Protein 7E5W (pdb70)

Nearest PDB structures (foldseek):
  7e5w-assembly1_A-2  TM=1.003E+00  e=9.281E-64  Staphylococcus aureus subsp. aureus N315
  7e5w-assembly2_C  TM=9.982E-01  e=2.559E-58  Staphylococcus aureus subsp. aureus N315
  2o20-assembly3_E  TM=9.065E-01  e=5.899E-26  Lactococcus lactis
  4rk1-assembly1_A  TM=8.826E-01  e=3.837E-19  Enterococcus faecium DO
  4rk1-assembly2_D  TM=8.886E-01  e=6.498E-19  Enterococcus faecium DO

Structure (mmCIF, N/CA/C/O backbone):
data_7E5W
#
_entry.id   7E5W
#
_cell.length_a   179.287
_cell.length_b   179.287
_cell.length_c   173.422
_cell.angle_alpha   90.000
_cell.angle_beta   90.000
_cell.angle_gamma   90.000
#
_symmetry.space_group_name_H-M   'I 4 2 2'
#
loop_
_entity.id
_entity.type
_entity.pdbx_description
1 polymer 'Catabolite control protein A'
2 non-polymer 'SULFATE ION'
3 water water
#
loop_
_atom_site.group_PDB
_atom_site.id
_atom_site.type_symbol
_atom_site.label_atom_id
_atom_site.label_alt_id
_atom_site.label_comp_id
_atom_site.label_asym_id
_atom_site.label_entity_id
_atom_site.label_seq_id
_atom_site.pdbx_PDB_ins_code
_atom_site.Cartn_x
_atom_site.Cartn_y
_atom_site.Cartn_z
_atom_site.occupancy
_atom_site.B_iso_or_equiv
_atom_site.auth_seq_id
_atom_site.auth_comp_id
_atom_site.auth_asym_id
_atom_site.auth_atom_id
_atom_site.pdbx_PDB_model_num
ATOM 1 N N . THR A 1 2 ? -48.10000 -25.90500 -24.10200 1.000 63.41550 2 THR A N 1
ATOM 2 C CA . THR A 1 2 ? -49.16300 -25.90600 -23.09300 1.000 65.52365 2 THR A CA 1
ATOM 3 C C . THR A 1 2 ? -48.75600 -25.13100 -21.82900 1.000 61.71793 2 THR A C 1
ATOM 4 O O . THR A 1 2 ? -47.58300 -24.78800 -21.66200 1.000 62.80227 2 THR A O 1
ATOM 8 N N . VAL A 1 3 ? -49.72600 -24.89500 -20.94700 1.000 61.74161 3 VAL A N 1
ATOM 9 C CA . VAL A 1 3 ? -49.47700 -24.15000 -19.71200 1.000 65.86579 3 VAL A CA 1
ATOM 10 C C . VAL A 1 3 ? -49.09600 -25.08200 -18.58500 1.000 64.25770 3 VAL A C 1
ATOM 11 O O . VAL A 1 3 ? -49.64300 -26.16300 -18.46500 1.000 66.75537 3 VAL A O 1
ATOM 15 N N . THR A 1 4 ? -48.11200 -24.69400 -17.77700 1.000 58.72809 4 THR A N 1
ATOM 16 C CA . THR A 1 4 ? -47.63200 -25.56800 -16.68200 1.000 58.99128 4 THR A CA 1
ATOM 17 C C . THR A 1 4 ? -47.70100 -24.81100 -15.36200 1.000 59.63610 4 THR A C 1
ATOM 18 O O . THR A 1 4 ? -48.01200 -23.62200 -15.38500 1.000 59.71505 4 THR A O 1
ATOM 22 N N . ILE A 1 5 ? -47.39300 -25.49200 -14.26500 1.000 59.68347 5 ILE A N 1
ATOM 23 C CA . ILE A 1 5 ? -47.41500 -24.84700 -12.92400 1.000 59.34396 5 ILE A CA 1
ATOM 24 C C . ILE A 1 5 ? -46.35000 -23.74800 -12.88900 1.000 61.07838 5 ILE A C 1
ATOM 25 O O . ILE A 1 5 ? -46.59200 -22.74000 -12.22700 1.000 61.57580 5 ILE A O 1
ATOM 30 N N . TYR A 1 6 ? -45.23700 -23.92600 -13.60900 1.000 57.50689 6 TYR A N 1
ATOM 31 C CA . TYR A 1 6 ? -44.14800 -22.92100 -13.56000 1.000 60.58884 6 TYR A CA 1
ATOM 32 C C . TYR A 1 6 ? -44.59800 -21.64000 -14.25300 1.000 63.28390 6 TYR A C 1
ATOM 33 O O . TYR A 1 6 ? -44.20600 -20.58400 -13.80400 1.000 63.36812 6 TYR A O 1
ATOM 42 N N . ASP A 1 7 ? -45.43200 -21.74700 -15.28400 1.000 62.95492 7 ASP A N 1
ATOM 43 C CA . ASP A 1 7 ? -45.92600 -20.56200 -15.94500 1.000 61.08364 7 ASP A CA 1
ATOM 44 C C . ASP A 1 7 ? -46.79200 -19.74400 -15.00800 1.000 60.33355 7 ASP A C 1
ATOM 45 O O . ASP A 1 7 ? -46.63000 -18.54000 -14.91600 1.000 64.34719 7 ASP A O 1
ATOM 50 N N . VAL A 1 8 ? -47.68000 -20.39200 -14.27800 1.000 60.08089 8 VAL A N 1
ATOM 51 C CA . VAL A 1 8 ? -48.50600 -19.69100 -13.31600 1.000 65.12360 8 VAL A CA 1
ATOM 52 C C . VAL A 1 8 ? -47.65600 -19.11000 -12.21400 1.000 65.42627 8 VAL A C 1
ATOM 53 O O . VAL A 1 8 ? -47.84800 -17.97900 -11.80700 1.000 68.61086 8 VAL A O 1
ATOM 57 N N . ALA A 1 9 ? -46.69700 -19.87900 -11.74700 1.000 61.11785 9 ALA A N 1
ATOM 58 C CA . ALA A 1 9 ? -45.82500 -19.41700 -10.68900 1.000 66.83696 9 ALA A CA 1
ATOM 59 C C . ALA A 1 9 ? -44.94500 -18.24400 -11.04700 1.000 66.45270 9 ALA A C 1
ATOM 60 O O . ALA A 1 9 ? -44.83300 -17.30000 -10.28600 1.000 69.02933 9 ALA A O 1
ATOM 62 N N . ARG A 1 10 ? -44.32900 -18.29300 -12.21300 1.000 64.47878 10 ARG A N 1
ATOM 63 C CA . ARG A 1 10 ? -43.44700 -17.23000 -12.64400 1.000 68.91616 10 ARG A CA 1
ATOM 64 C C . ARG A 1 10 ? -44.22800 -15.96100 -12.84500 1.000 72.27709 10 ARG A C 1
ATOM 65 O O . ARG A 1 10 ? -43.73300 -14.87400 -12.58500 1.000 74.87477 10 ARG A O 1
ATOM 73 N N . GLU A 1 11 ? -45.45200 -16.10000 -13.31800 1.000 70.61373 11 GLU A N 1
ATOM 74 C CA . GLU A 1 11 ? -46.28300 -14.94400 -13.55500 1.000 73.67725 11 GLU A CA 1
ATOM 75 C C . GLU A 1 11 ? -46.74600 -14.43100 -12.22400 1.000 70.68479 11 GLU A C 1
ATOM 76 O O . GLU A 1 11 ? -46.71900 -13.23400 -11.98600 1.000 72.33762 11 GLU A O 1
ATOM 82 N N . ALA A 1 12 ? -47.17500 -15.32000 -11.34300 1.000 70.52425 12 ALA A N 1
ATOM 83 C CA . ALA A 1 12 ? -47.70000 -14.79100 -10.09200 1.000 74.01151 12 ALA A CA 1
ATOM 84 C C . ALA A 1 12 ? -46.60100 -14.39500 -9.11100 1.000 74.89845 12 ALA A C 1
ATOM 85 O O . ALA A 1 12 ? -46.91700 -13.88100 -8.03000 1.000 77.78301 12 ALA A O 1
ATOM 87 N N . ARG A 1 13 ? -45.33900 -14.67200 -9.44600 1.000 74.84845 13 ARG A N 1
ATOM 88 C CA . ARG A 1 13 ? -44.17800 -14.38800 -8.54900 1.000 72.60081 13 ARG A CA 1
ATOM 89 C C . ARG A 1 13 ? -44.22100 -15.25900 -7.29000 1.000 69.78731 13 ARG A C 1
ATOM 90 O O . ARG A 1 13 ? -43.81700 -14.75900 -6.23400 1.000 75.40641 13 ARG A O 1
ATOM 98 N N . VAL A 1 14 ? -44.69700 -16.50200 -7.39600 1.000 71.22433 14 VAL A N 1
ATOM 99 C CA . VAL A 1 14 ? -44.68300 -17.45600 -6.28600 1.000 71.28749 14 VAL A CA 1
ATOM 100 C C . VAL A 1 14 ? -43.98800 -18.73900 -6.74300 1.000 72.02969 14 VAL A C 1
ATOM 101 O O . VAL A 1 14 ? -43.67600 -18.93400 -7.92200 1.000 64.44457 14 VAL A O 1
ATOM 105 N N . SER A 1 15 ? -43.87500 -19.67000 -5.81300 1.000 72.43763 15 SER A N 1
ATOM 106 C CA . SER A 1 15 ? -43.26200 -20.94100 -6.12100 1.000 68.79772 15 SER A CA 1
ATOM 107 C C . SER A 1 15 ? -44.30600 -21.87400 -6.66400 1.000 65.65524 15 SER A C 1
ATOM 108 O O . SER A 1 15 ? -45.48800 -21.68900 -6.44100 1.000 67.25806 15 SER A O 1
ATOM 111 N N . MET A 1 16 ? -43.85700 -22.86800 -7.42100 1.000 60.65201 16 MET A N 1
ATOM 112 C CA . MET A 1 16 ? -44.78900 -23.87100 -7.97700 1.000 65.55523 16 MET A CA 1
ATOM 113 C C . MET A 1 16 ? -45.47800 -24.57100 -6.80500 1.000 65.86053 16 MET A C 1
ATOM 114 O O . MET A 1 16 ? -46.62600 -24.98600 -6.95700 1.000 64.20243 16 MET A O 1
ATOM 119 N N . ALA A 1 17 ? -44.79100 -24.67400 -5.67200 1.000 69.91891 17 ALA A N 1
ATOM 120 C CA . ALA A 1 17 ? -45.38200 -25.28900 -4.50600 1.000 63.78133 17 ALA A CA 1
ATOM 121 C C . ALA A 1 17 ? -46.53200 -24.48200 -3.94500 1.000 68.15291 17 ALA A C 1
ATOM 122 O O . ALA A 1 17 ? -47.53000 -25.03900 -3.51800 1.000 68.08448 17 ALA A O 1
ATOM 124 N N . THR A 1 18 ? -46.39400 -23.17100 -3.91700 1.000 66.51850 18 THR A N 1
ATOM 125 C CA . THR A 1 18 ? -47.48800 -22.33900 -3.45800 1.000 68.66086 18 THR A CA 1
ATOM 126 C C . THR A 1 18 ? -48.68500 -22.46000 -4.37900 1.000 69.14513 18 THR A C 1
ATOM 127 O O . THR A 1 18 ? -49.81600 -22.54500 -3.92200 1.000 71.28223 18 THR A O 1
ATOM 131 N N . VAL A 1 19 ? -48.43800 -22.51600 -5.67700 1.000 62.93123 19 VAL A N 1
ATOM 132 C CA . VAL A 1 19 ? -49.52900 -22.66600 -6.62200 1.000 67.20543 19 VAL A CA 1
ATOM 133 C C . VAL A 1 19 ? -50.23900 -23.97900 -6.36900 1.000 66.93960 19 VAL A C 1
ATOM 134 O O . VAL A 1 19 ? -51.45600 -24.04000 -6.37200 1.000 68.13185 19 VAL A O 1
ATOM 138 N N . SER A 1 20 ? -49.48500 -25.02500 -6.10000 1.000 65.54470 20 SER A N 1
ATOM 139 C CA . SER A 1 20 ? -50.07800 -26.31900 -5.85900 1.000 68.25818 20 SER A CA 1
ATOM 140 C C . SER A 1 20 ? -50.95500 -26.27200 -4.63000 1.000 67.89498 20 SER A C 1
ATOM 141 O O . SER A 1 20 ? -52.01100 -26.87300 -4.60400 1.000 66.15530 20 SER A O 1
ATOM 144 N N . ARG A 1 21 ? -50.53400 -25.51400 -3.62500 1.000 69.63730 21 ARG A N 1
ATOM 145 C CA . ARG A 1 21 ? -51.32700 -25.38800 -2.37600 1.000 75.53011 21 ARG A CA 1
ATOM 146 C C . ARG A 1 21 ? -52.64300 -24.66700 -2.67700 1.000 72.30341 21 ARG A C 1
ATOM 147 O O . ARG A 1 21 ? -53.67100 -25.07700 -2.11900 1.000 72.62976 21 ARG A O 1
ATOM 155 N N . VAL A 1 22 ? -52.60500 -23.63800 -3.52200 1.000 65.43679 22 VAL A N 1
ATOM 156 C CA . VAL A 1 22 ? -53.84200 -22.96300 -3.90500 1.000 71.18748 22 VAL A CA 1
ATOM 157 C C . VAL A 1 22 ? -54.75300 -23.89700 -4.67800 1.000 69.74520 22 VAL A C 1
ATOM 158 O O . VAL A 1 22 ? -55.95000 -23.94900 -4.41900 1.000 71.66912 22 VAL A O 1
ATOM 162 N N . VAL A 1 23 ? -54.19000 -24.66100 -5.60200 1.000 69.41095 23 VAL A N 1
ATOM 163 C CA . VAL A 1 23 ? -54.96100 -25.61300 -6.39100 1.000 65.33941 23 VAL A CA 1
ATOM 164 C C . VAL A 1 23 ? -55.54200 -26.69900 -5.51700 1.000 68.14501 23 VAL A C 1
ATOM 165 O O . VAL A 1 23 ? -56.67300 -27.12600 -5.71500 1.000 69.98997 23 VAL A O 1
ATOM 169 N N . ASN A 1 24 ? -54.78900 -27.13300 -4.52300 1.000 71.72439 24 ASN A N 1
ATOM 170 C CA . ASN A 1 24 ? -55.22400 -28.23900 -3.68300 1.000 73.16140 24 ASN A CA 1
ATOM 171 C C . ASN A 1 24 ? -56.13200 -27.81800 -2.53800 1.000 77.60404 24 ASN A C 1
ATOM 172 O O . ASN A 1 24 ? -56.53100 -28.64500 -1.73200 1.000 78.58837 24 ASN A O 1
ATOM 177 N N . GLY A 1 25 ? -56.46000 -26.53800 -2.46500 1.000 71.00062 25 GLY A N 1
ATOM 178 C CA . GLY A 1 25 ? -57.34600 -26.06500 -1.42800 1.000 74.32996 25 GLY A CA 1
ATOM 179 C C . GLY A 1 25 ? -56.80200 -25.94800 -0.02400 1.000 82.18880 25 GLY A C 1
ATOM 180 O O . GLY A 1 25 ? -57.55500 -26.06100 0.93500 1.000 85.57079 25 GLY A O 1
ATOM 181 N N . ASN A 1 26 ? -55.50100 -25.74000 0.10900 1.000 82.99153 26 ASN A N 1
ATOM 182 C CA . ASN A 1 26 ? -54.92300 -25.56900 1.42300 1.000 85.22074 26 ASN A CA 1
ATOM 183 C C . ASN A 1 26 ? -55.54100 -24.34400 2.00000 1.000 87.46575 26 ASN A C 1
ATOM 184 O O . ASN A 1 26 ? -55.65200 -23.32600 1.33600 1.000 85.79450 26 ASN A O 1
ATOM 189 N N . GLN A 1 27 ? -55.94400 -24.43600 3.25200 1.000 93.70334 27 GLN A N 1
ATOM 190 C CA . GLN A 1 27 ? -56.58900 -23.30800 3.89200 1.000 95.77201 27 GLN A CA 1
ATOM 191 C C . GLN A 1 27 ? -55.59800 -22.48800 4.69300 1.000 91.19514 27 GLN A C 1
ATOM 192 O O . GLN A 1 27 ? -55.98800 -21.57500 5.41200 1.000 93.96916 27 GLN A O 1
ATOM 198 N N . ASN A 1 28 ? -54.31600 -22.79700 4.57400 1.000 86.42089 28 ASN A N 1
ATOM 199 C CA . ASN A 1 28 ? -53.35700 -21.95900 5.27200 1.000 84.13640 28 ASN A CA 1
ATOM 200 C C . ASN A 1 28 ? -52.66200 -20.97200 4.35100 1.000 83.82058 28 ASN A C 1
ATOM 201 O O . ASN A 1 28 ? -51.87700 -20.15000 4.83400 1.000 82.13353 28 ASN A O 1
ATOM 206 N N . VAL A 1 29 ? -52.94200 -21.00800 3.05000 1.000 85.62342 29 VAL A N 1
ATOM 207 C CA . VAL A 1 29 ? -52.30600 -20.07300 2.12900 1.000 83.12049 29 VAL A CA 1
ATOM 208 C C . VAL A 1 29 ? -52.94400 -18.70600 2.31500 1.000 80.97287 29 VAL A C 1
ATOM 209 O O . VAL A 1 29 ? -54.17200 -18.58000 2.43900 1.000 77.05661 29 VAL A O 1
ATOM 213 N N . LYS A 1 30 ? -52.08300 -17.68900 2.36300 1.000 80.99919 30 LYS A N 1
ATOM 214 C CA . LYS A 1 30 ? -52.48600 -16.30300 2.56200 1.000 79.97801 30 LYS A CA 1
ATOM 215 C C . LYS A 1 30 ? -53.61100 -15.94200 1.60400 1.000 83.66003 30 LYS A C 1
ATOM 216 O O . LYS A 1 30 ? -53.57200 -16.29300 0.42000 1.000 84.01007 30 LYS A O 1
ATOM 222 N N . ALA A 1 31 ? -54.62800 -15.24800 2.12500 1.000 82.50989 31 ALA A N 1
ATOM 223 C CA . ALA A 1 31 ? -55.80500 -14.97100 1.30700 1.000 79.45163 31 ALA A CA 1
ATOM 224 C C . ALA A 1 31 ? -55.47200 -14.08700 0.11600 1.000 79.95696 31 ALA A C 1
ATOM 225 O O . ALA A 1 31 ? -56.10200 -14.21400 -0.94100 1.000 79.52269 31 ALA A O 1
ATOM 227 N N . GLU A 1 32 ? -54.48000 -13.20100 0.25700 1.000 81.60978 32 GLU A N 1
ATOM 228 C CA . GLU A 1 32 ? -54.11500 -12.30700 -0.83600 1.000 84.96545 32 GLU A CA 1
ATOM 229 C C . GLU A 1 32 ? -53.33300 -13.03900 -1.91000 1.000 82.03089 32 GLU A C 1
ATOM 230 O O . GLU A 1 32 ? -53.59500 -12.84100 -3.10300 1.000 78.84103 32 GLU A O 1
ATOM 236 N N . THR A 1 33 ? -52.37000 -13.88100 -1.50700 1.000 82.91520 33 THR A N 1
ATOM 237 C CA . THR A 1 33 ? -51.63800 -14.66700 -2.49400 1.000 81.34396 33 THR A CA 1
ATOM 238 C C . THR A 1 33 ? -52.56700 -15.64800 -3.19800 1.000 77.55404 33 THR A C 1
ATOM 239 O O . THR A 1 33 ? -52.44000 -15.85800 -4.40800 1.000 74.35102 33 THR A O 1
ATOM 243 N N . LYS A 1 34 ? -53.53300 -16.22400 -2.47000 1.000 78.12779 34 LYS A N 1
ATOM 244 C CA . LYS A 1 34 ? -54.54300 -17.06800 -3.10800 1.000 76.66446 34 LYS A CA 1
ATOM 245 C C . LYS A 1 34 ? -55.24100 -16.33100 -4.25100 1.000 78.40677 34 LYS A C 1
ATOM 246 O O . LYS A 1 34 ? -55.49900 -16.91500 -5.31300 1.000 79.35952 34 LYS A O 1
ATOM 252 N N . ASN A 1 35 ? -55.52600 -15.04000 -4.07000 1.000 78.53310 35 ASN A N 1
ATOM 253 C CA . ASN A 1 35 ? -56.14400 -14.26600 -5.14300 1.000 77.76459 35 ASN A CA 1
ATOM 254 C C . ASN A 1 35 ? -55.15700 -14.00000 -6.27400 1.000 77.78038 35 ASN A C 1
ATOM 255 O O . ASN A 1 35 ? -55.50900 -14.12400 -7.45600 1.000 76.46969 35 ASN A O 1
ATOM 260 N N . LYS A 1 36 ? -53.91900 -13.62100 -5.93100 1.000 76.08017 36 LYS A N 1
ATOM 261 C CA . LYS A 1 36 ? -52.90400 -13.35700 -6.94700 1.000 75.47747 36 LYS A CA 1
ATOM 262 C C . LYS A 1 36 ? -52.62900 -14.59500 -7.79400 1.000 79.96748 36 LYS A C 1
ATOM 263 O O . LYS A 1 36 ? -52.23000 -14.47200 -8.95900 1.000 79.33846 36 LYS A O 1
ATOM 269 N N . VAL A 1 37 ? -52.85100 -15.78800 -7.23300 1.000 77.08556 37 VAL A N 1
ATOM 270 C CA . VAL A 1 37 ? -52.63900 -17.02600 -7.97800 1.000 77.81722 37 VAL A CA 1
ATOM 271 C C . VAL A 1 37 ? -53.88500 -17.39100 -8.77900 1.000 73.35880 37 VAL A C 1
ATOM 272 O O . VAL A 1 37 ? -53.80100 -17.69500 -9.97500 1.000 68.43715 37 VAL A O 1
ATOM 276 N N . ASN A 1 38 ? -55.05900 -17.36100 -8.13500 1.000 72.12181 38 ASN A N 1
ATOM 277 C CA . ASN A 1 38 ? -56.30000 -17.68400 -8.83000 1.000 70.01629 38 ASN A CA 1
ATOM 278 C C . ASN A 1 38 ? -56.54600 -16.77200 -10.02200 1.000 72.31393 38 ASN A C 1
ATOM 279 O O . ASN A 1 38 ? -57.34400 -17.11800 -10.90300 1.000 71.28223 38 ASN A O 1
ATOM 284 N N . GLU A 1 39 ? -55.89700 -15.60900 -10.06000 1.000 70.45318 39 GLU A N 1
ATOM 285 C CA . GLU A 1 39 ? -56.04800 -14.71400 -11.19800 1.000 75.06426 39 GLU A CA 1
ATOM 286 C C . GLU A 1 39 ? -55.29900 -15.24300 -12.41500 1.000 72.58765 39 GLU A C 1
ATOM 287 O O . GLU A 1 39 ? -55.87700 -15.37300 -13.50500 1.000 69.73468 39 GLU A O 1
ATOM 293 N N . VAL A 1 40 ? -54.00300 -15.53300 -12.25000 1.000 69.87417 40 VAL A N 1
ATOM 294 C CA . VAL A 1 40 ? -53.22200 -16.13200 -13.32900 1.000 73.49302 40 VAL A CA 1
ATOM 295 C C . VAL A 1 40 ? -53.84200 -17.45800 -13.75700 1.000 67.56336 40 VAL A C 1
ATOM 296 O O . VAL A 1 40 ? -53.98000 -17.73800 -14.95500 1.000 62.11797 40 VAL A O 1
ATOM 300 N N . ILE A 1 41 ? -54.26700 -18.27000 -12.78500 1.000 67.28965 41 ILE A N 1
ATOM 301 C CA . ILE A 1 41 ? -54.85300 -19.57500 -13.08100 1.000 64.42615 41 ILE A CA 1
ATOM 302 C C . ILE A 1 41 ? -56.02900 -19.44300 -14.03800 1.000 67.21069 41 ILE A C 1
ATOM 303 O O . ILE A 1 41 ? -56.21500 -20.28100 -14.92600 1.000 61.71266 41 ILE A O 1
ATOM 308 N N . LYS A 1 42 ? -56.83600 -18.38900 -13.88400 1.000 70.30843 42 LYS A N 1
ATOM 309 C CA . LYS A 1 42 ? -58.01000 -18.22300 -14.74200 1.000 70.89797 42 LYS A CA 1
ATOM 310 C C . LYS A 1 42 ? -57.65000 -17.61000 -16.09800 1.000 71.25854 42 LYS A C 1
ATOM 311 O O . LYS A 1 42 ? -58.22600 -17.98500 -17.12800 1.000 65.92896 42 LYS A O 1
ATOM 317 N N . ARG A 1 43 ? -56.69900 -16.67300 -16.12100 1.000 68.48190 43 ARG A N 1
ATOM 318 C CA . ARG A 1 43 ? -56.29900 -16.06100 -17.38100 1.000 67.62390 43 ARG A CA 1
ATOM 319 C C . ARG A 1 43 ? -55.57900 -17.06600 -18.28000 1.000 69.79258 43 ARG A C 1
ATOM 320 O O . ARG A 1 43 ? -55.94100 -17.24000 -19.45000 1.000 73.01402 43 ARG A O 1
ATOM 328 N N . LEU A 1 44 ? -54.55400 -17.73900 -17.75000 1.000 69.72415 44 LEU A N 1
ATOM 329 C CA . LEU A 1 44 ? -53.87500 -18.80700 -18.47900 1.000 65.74472 44 LEU A CA 1
ATOM 330 C C . LEU A 1 44 ? -54.73000 -20.06600 -18.58400 1.000 64.49457 44 LEU A C 1
ATOM 331 O O . LEU A 1 44 ? -54.40800 -20.96600 -19.36700 1.000 67.01067 44 LEU A O 1
ATOM 336 N N . ASN A 1 45 ? -55.82200 -20.12600 -17.84500 1.000 64.44983 45 ASN A N 1
ATOM 337 C CA . ASN A 1 45 ? -56.67900 -21.30100 -17.73000 1.000 67.43440 45 ASN A CA 1
ATOM 338 C C . ASN A 1 45 ? -55.88100 -22.57100 -17.40000 1.000 69.00038 45 ASN A C 1
ATOM 339 O O . ASN A 1 45 ? -55.81000 -23.52600 -18.17700 1.000 71.74018 45 ASN A O 1
ATOM 344 N N . TYR A 1 46 ? -55.30900 -22.57200 -16.19500 1.000 66.31585 46 TYR A N 1
ATOM 345 C CA . TYR A 1 46 ? -54.57900 -23.71600 -15.66700 1.000 60.15195 46 TYR A CA 1
ATOM 346 C C . TYR A 1 46 ? -55.56400 -24.66700 -14.99400 1.000 60.50462 46 TYR A C 1
ATOM 347 O O . TYR A 1 46 ? -56.22500 -24.29400 -14.02200 1.000 62.41275 46 TYR A O 1
ATOM 356 N N . ARG A 1 47 ? -55.66700 -25.89100 -15.51100 1.000 63.99188 47 ARG A N 1
ATOM 357 C CA . ARG A 1 47 ? -56.65000 -26.86800 -15.04100 1.000 67.69496 47 ARG A CA 1
ATOM 358 C C . ARG A 1 47 ? -56.00600 -28.25800 -14.96600 1.000 65.47101 47 ARG A C 1
ATOM 359 O O . ARG A 1 47 ? -56.36300 -29.17300 -15.71900 1.000 62.63383 47 ARG A O 1
ATOM 367 N N . PRO A 1 48 ? -55.07100 -28.45600 -14.03000 1.000 64.49457 48 PRO A N 1
ATOM 368 C CA . PRO A 1 48 ? -54.35300 -29.74200 -13.97300 1.000 59.32027 48 PRO A CA 1
ATOM 369 C C . PRO A 1 48 ? -55.23300 -30.94600 -13.67700 1.000 60.14142 48 PRO A C 1
ATOM 370 O O . PRO A 1 48 ? -54.93000 -32.05200 -14.14200 1.000 63.98925 48 PRO A O 1
ATOM 374 N N . ASN A 1 49 ? -56.32100 -30.77300 -12.92900 1.000 61.50211 49 ASN A N 1
ATOM 375 C CA . ASN A 1 49 ? -57.08700 -31.89900 -12.42300 1.000 62.96808 49 ASN A CA 1
ATOM 376 C C . ASN A 1 49 ? -58.51200 -31.90500 -12.97000 1.000 64.71829 49 ASN A C 1
ATOM 377 O O . ASN A 1 49 ? -59.05900 -30.86900 -13.36700 1.000 66.21320 49 ASN A O 1
ATOM 382 N N . ALA A 1 50 ? -59.08900 -33.10000 -13.01200 1.000 66.60799 50 ALA A N 1
ATOM 383 C CA . ALA A 1 50 ? -60.46500 -33.30900 -13.42400 1.000 70.43213 50 ALA A CA 1
ATOM 384 C C . ALA A 1 50 ? -61.26300 -33.84300 -12.23600 1.000 67.04751 50 ALA A C 1
ATOM 385 O O . ALA A 1 50 ? -62.49500 -33.76500 -12.19900 1.000 74.77739 50 ALA A O 1
ATOM 387 N N . LYS A 1 59 ? -67.39000 -46.20500 -5.61700 1.000 87.90264 59 LYS A N 1
ATOM 388 C CA . LYS A 1 59 ? -66.20600 -47.05800 -5.49900 1.000 90.11080 59 LYS A CA 1
ATOM 389 C C . LYS A 1 59 ? -65.12600 -46.43900 -4.60000 1.000 84.70489 59 LYS A C 1
ATOM 390 O O . LYS A 1 59 ? -64.91000 -45.22100 -4.63500 1.000 82.44410 59 LYS A O 1
ATOM 396 N N . THR A 1 60 ? -64.45300 -47.27300 -3.80000 1.000 79.13317 60 THR A N 1
ATOM 397 C CA . THR A 1 60 ? -63.21500 -46.87600 -3.13500 1.000 79.32793 60 THR A CA 1
ATOM 398 C C . THR A 1 60 ? -62.03100 -47.21500 -4.03400 1.000 78.66469 60 THR A C 1
ATOM 399 O O . THR A 1 60 ? -61.99300 -48.28300 -4.64800 1.000 77.85670 60 THR A O 1
ATOM 403 N N . THR A 1 61 ? -61.06700 -46.29800 -4.12900 1.000 74.96425 61 THR A N 1
ATOM 404 C CA . THR A 1 61 ? -60.01700 -46.40800 -5.13500 1.000 67.17121 61 THR A CA 1
ATOM 405 C C . THR A 1 61 ? -58.65200 -46.22600 -4.49400 1.000 64.26034 61 THR A C 1
ATOM 406 O O . THR A 1 61 ? -58.43900 -45.28200 -3.72300 1.000 62.17061 61 THR A O 1
ATOM 410 N N . THR A 1 62 ? -57.73200 -47.13000 -4.82800 1.000 60.89678 62 THR A N 1
ATOM 411 C CA . THR A 1 62 ? -56.36600 -47.10100 -4.32700 1.000 56.55415 62 THR A CA 1
ATOM 412 C C . THR A 1 62 ? -55.41800 -47.10800 -5.51800 1.000 55.02502 62 THR A C 1
ATOM 413 O O . THR A 1 62 ? -55.48800 -47.99900 -6.37300 1.000 54.71709 62 THR A O 1
ATOM 417 N N . VAL A 1 63 ? -54.55200 -46.11000 -5.58100 1.000 50.93242 63 VAL A N 1
ATOM 418 C CA . VAL A 1 63 ? -53.51200 -46.03300 -6.58900 1.000 48.07419 63 VAL A CA 1
ATOM 419 C C . VAL A 1 63 ? -52.19700 -46.47200 -5.95200 1.000 48.52424 63 VAL A C 1
ATOM 420 O O . VAL A 1 63 ? -51.82100 -45.98400 -4.87300 1.000 46.55558 63 VAL A O 1
ATOM 424 N N . GLY A 1 64 ? -51.51200 -47.40500 -6.60000 1.000 46.95563 64 GLY A N 1
ATOM 425 C CA . GLY A 1 64 ? -50.19200 -47.83300 -6.18200 1.000 44.28689 64 GLY A CA 1
ATOM 426 C C . GLY A 1 64 ? -49.13300 -47.16300 -7.03000 1.000 45.53441 64 GLY A C 1
ATOM 427 O O . GLY A 1 64 ? -49.26000 -47.07100 -8.25200 1.000 46.17133 64 GLY A O 1
ATOM 428 N N . VAL A 1 65 ? -48.08600 -46.68100 -6.36800 1.000 44.39743 65 VAL A N 1
ATOM 429 C CA . VAL A 1 65 ? -46.98600 -45.97900 -7.01100 1.000 48.35317 65 VAL A CA 1
ATOM 430 C C . VAL A 1 65 ? -45.70600 -46.74300 -6.71100 1.000 49.24538 65 VAL A C 1
ATOM 431 O O . VAL A 1 65 ? -45.47100 -47.13100 -5.56100 1.000 40.72594 65 VAL A O 1
ATOM 435 N N . ILE A 1 66 ? -44.89400 -46.97000 -7.75100 1.000 48.22683 66 ILE A N 1
ATOM 436 C CA . ILE A 1 66 ? -43.63400 -47.70500 -7.66500 1.000 42.90514 66 ILE A CA 1
ATOM 437 C C . ILE A 1 66 ? -42.51500 -46.76800 -8.10200 1.000 45.34491 66 ILE A C 1
ATOM 438 O O . ILE A 1 66 ? -42.51000 -46.27800 -9.24100 1.000 44.96329 66 ILE A O 1
ATOM 443 N N . ILE A 1 67 ? -41.57100 -46.51800 -7.20500 1.000 45.80023 67 ILE A N 1
ATOM 444 C CA . ILE A 1 67 ? -40.47200 -45.58900 -7.46800 1.000 45.27385 67 ILE A CA 1
ATOM 445 C C . ILE A 1 67 ? -39.19200 -46.33200 -7.12200 1.000 44.15266 67 ILE A C 1
ATOM 446 O O . ILE A 1 67 ? -39.22500 -47.23900 -6.28300 1.000 49.25591 67 ILE A O 1
ATOM 451 N N . PRO A 1 68 ? -38.05300 -46.02100 -7.73700 1.000 47.03985 68 PRO A N 1
ATOM 452 C CA . PRO A 1 68 ? -36.84100 -46.77400 -7.38800 1.000 47.87942 68 PRO A CA 1
ATOM 453 C C . PRO A 1 68 ? -36.29300 -46.41900 -6.02700 1.000 48.36896 68 PRO A C 1
ATOM 454 O O . PRO A 1 68 ? -35.75100 -47.28900 -5.33900 1.000 48.10577 68 PRO A O 1
ATOM 458 N N . ASP A 1 69 ? -36.41300 -45.17200 -5.60300 1.000 46.55295 69 ASP A N 1
ATOM 459 C CA . ASP A 1 69 ? -35.74300 -44.74400 -4.38100 1.000 50.32972 69 ASP A CA 1
ATOM 460 C C . ASP A 1 69 ? -36.50000 -43.57200 -3.77600 1.000 53.60906 69 ASP A C 1
ATOM 461 O O . ASP A 1 69 ? -36.48300 -42.45700 -4.31200 1.000 48.97956 69 ASP A O 1
ATOM 466 N N . ILE A 1 70 ? -37.10700 -43.83600 -2.61700 1.000 56.03303 70 ILE A N 1
ATOM 467 C CA . ILE A 1 70 ? -37.95400 -42.86700 -1.93200 1.000 57.17001 70 ILE A CA 1
ATOM 468 C C . ILE A 1 70 ? -37.14300 -41.71700 -1.33800 1.000 57.08316 70 ILE A C 1
ATOM 469 O O . ILE A 1 70 ? -37.66500 -40.61000 -1.15700 1.000 51.14824 70 ILE A O 1
ATOM 474 N N . SER A 1 71 ? -35.86300 -41.94800 -1.03200 1.000 54.70393 71 SER A N 1
ATOM 475 C CA . SER A 1 71 ? -34.99200 -40.88400 -0.56100 1.000 54.08543 71 SER A CA 1
ATOM 476 C C . SER A 1 71 ? -34.47500 -39.99800 -1.69000 1.000 52.35891 71 SER A C 1
ATOM 477 O O . SER A 1 71 ? -33.84800 -38.97100 -1.40600 1.000 49.30591 71 SER A O 1
ATOM 480 N N . ASN A 1 72 ? -34.68400 -40.37900 -2.95200 1.000 54.29072 72 ASN A N 1
ATOM 481 C CA . ASN A 1 72 ? -34.38200 -39.49400 -4.07300 1.000 47.07143 72 ASN A CA 1
ATOM 482 C C . ASN A 1 72 ? -35.30700 -38.29200 -4.00600 1.000 46.19764 72 ASN A C 1
ATOM 483 O O . ASN A 1 72 ? -36.53200 -38.44500 -4.05900 1.000 48.15841 72 ASN A O 1
ATOM 488 N N . ILE A 1 73 ? -34.73900 -37.10200 -3.88000 1.000 39.11258 73 ILE A N 1
ATOM 489 C CA . ILE A 1 73 ? -35.57800 -35.94000 -3.59400 1.000 44.55797 73 ILE A CA 1
ATOM 490 C C . ILE A 1 73 ? -36.53400 -35.64300 -4.75400 1.000 51.12718 73 ILE A C 1
ATOM 491 O O . ILE A 1 73 ? -37.70700 -35.31200 -4.53500 1.000 51.68251 73 ILE A O 1
ATOM 496 N N . TYR A 1 74 ? -36.05900 -35.75900 -6.00500 1.000 50.46658 74 TYR A N 1
ATOM 497 C CA . TYR A 1 74 ? -36.93600 -35.60000 -7.16800 1.000 47.96365 74 TYR A CA 1
ATOM 498 C C . TYR A 1 74 ? -38.09200 -36.60700 -7.14100 1.000 49.85598 74 TYR A C 1
ATOM 499 O O . TYR A 1 74 ? -39.25400 -36.24400 -7.37800 1.000 48.23999 74 TYR A O 1
ATOM 508 N N . TYR A 1 75 ? -37.81000 -37.87300 -6.82100 1.000 47.25303 75 TYR A N 1
ATOM 509 C CA . TYR A 1 75 ? -38.87400 -38.87200 -6.86000 1.000 49.53225 75 TYR A CA 1
ATOM 510 C C . TYR A 1 75 ? -39.83300 -38.71200 -5.68600 1.000 51.82200 75 TYR A C 1
ATOM 511 O O . TYR A 1 75 ? -41.04200 -38.92000 -5.84100 1.000 53.09847 75 TYR A O 1
ATOM 520 N N . SER A 1 76 ? -39.32800 -38.32500 -4.50800 1.000 47.87153 76 SER A N 1
ATOM 521 C CA . SER A 1 76 ? -40.22700 -38.11600 -3.37100 1.000 52.08782 76 SER A CA 1
ATOM 522 C C . SER A 1 76 ? -41.11700 -36.88900 -3.59000 1.000 52.00887 76 SER A C 1
ATOM 523 O O . SER A 1 76 ? -42.30000 -36.90700 -3.24100 1.000 50.80872 76 SER A O 1
ATOM 526 N N . GLN A 1 77 ? -40.57600 -35.82400 -4.18100 1.000 47.16618 77 GLN A N 1
ATOM 527 C CA . GLN A 1 77 ? -41.41200 -34.69200 -4.58500 1.000 49.83229 77 GLN A CA 1
ATOM 528 C C . GLN A 1 77 ? -42.51700 -35.14000 -5.54800 1.000 54.71709 77 GLN A C 1
ATOM 529 O O . GLN A 1 77 ? -43.71200 -34.95500 -5.27800 1.000 54.34073 77 GLN A O 1
ATOM 535 N N . LEU A 1 78 ? -42.13300 -35.72600 -6.69000 1.000 50.51132 78 LEU A N 1
ATOM 536 C CA . LEU A 1 78 ? -43.12300 -36.27300 -7.61700 1.000 45.47124 78 LEU A CA 1
ATOM 537 C C . LEU A 1 78 ? -44.14200 -37.15200 -6.90800 1.000 49.46383 78 LEU A C 1
ATOM 538 O O . LEU A 1 78 ? -45.33800 -37.10300 -7.21300 1.000 49.35592 78 LEU A O 1
ATOM 543 N N . ALA A 1 79 ? -43.72900 -37.92900 -5.93100 1.000 49.20064 79 ALA A N 1
ATOM 544 C CA . ALA A 1 79 ? -44.66800 -38.83700 -5.31200 1.000 49.84282 79 ALA A CA 1
ATOM 545 C C . ALA A 1 79 ? -45.60100 -38.16700 -4.33300 1.000 56.28306 79 ALA A C 1
ATOM 546 O O . ALA A 1 79 ? -46.72800 -38.60200 -4.16800 1.000 55.93039 79 ALA A O 1
ATOM 548 N N . ARG A 1 80 ? -45.14800 -37.13000 -3.65700 1.000 57.74903 80 ARG A N 1
ATOM 549 C CA . ARG A 1 80 ? -46.03400 -36.38700 -2.79100 1.000 62.25746 80 ARG A CA 1
ATOM 550 C C . ARG A 1 80 ? -47.07600 -35.71000 -3.63100 1.000 59.63873 80 ARG A C 1
ATOM 551 O O . ARG A 1 80 ? -48.23900 -35.69300 -3.28000 1.000 60.32565 80 ARG A O 1
ATOM 559 N N . GLY A 1 81 ? -46.65500 -35.14400 -4.75100 1.000 56.57784 81 GLY A N 1
ATOM 560 C CA . GLY A 1 81 ? -47.57800 -34.46600 -5.63300 1.000 52.65895 81 GLY A CA 1
ATOM 561 C C . GLY A 1 81 ? -48.64200 -35.43000 -6.07200 1.000 55.90934 81 GLY A C 1
ATOM 562 O O . GLY A 1 81 ? -49.81700 -35.11400 -6.02800 1.000 55.80932 81 GLY A O 1
ATOM 563 N N . LEU A 1 82 ? -48.22900 -36.61000 -6.49400 1.000 50.05074 82 LEU A N 1
ATOM 564 C CA . LEU A 1 82 ? -49.21200 -37.62700 -6.85800 1.000 50.35341 82 LEU A CA 1
ATOM 565 C C . LEU A 1 82 ? -50.19600 -37.87500 -5.71900 1.000 56.23569 82 LEU A C 1
ATOM 566 O O . LEU A 1 82 ? -51.38800 -38.10300 -5.95500 1.000 54.21439 82 LEU A O 1
ATOM 571 N N . GLU A 1 83 ? -49.71300 -37.84200 -4.47300 1.000 60.43356 83 GLU A N 1
ATOM 572 C CA . GLU A 1 83 ? -50.58200 -38.10800 -3.32900 1.000 61.83373 83 GLU A CA 1
ATOM 573 C C . GLU A 1 83 ? -51.51700 -36.92800 -3.06600 1.000 58.20698 83 GLU A C 1
ATOM 574 O O . GLU A 1 83 ? -52.69700 -37.12100 -2.76200 1.000 61.15207 83 GLU A O 1
ATOM 580 N N . ASP A 1 84 ? -51.02200 -35.70500 -3.19700 1.000 50.67976 84 ASP A N 1
ATOM 581 C CA . ASP A 1 84 ? -51.92000 -34.56200 -3.14900 1.000 57.57006 84 ASP A CA 1
ATOM 582 C C . ASP A 1 84 ? -53.03600 -34.71400 -4.17900 1.000 59.09130 84 ASP A C 1
ATOM 583 O O . ASP A 1 84 ? -54.22600 -34.65500 -3.84400 1.000 58.81758 84 ASP A O 1
ATOM 588 N N . ILE A 1 85 ? -52.65900 -34.95500 -5.43800 1.000 57.71745 85 ILE A N 1
ATOM 589 C CA . ILE A 1 85 ? -53.62500 -35.04800 -6.52600 1.000 58.47806 85 ILE A CA 1
ATOM 590 C C . ILE A 1 85 ? -54.62300 -36.16800 -6.26400 1.000 58.69651 85 ILE A C 1
ATOM 591 O O . ILE A 1 85 ? -55.82700 -36.00900 -6.49200 1.000 57.13317 85 ILE A O 1
ATOM 596 N N . ALA A 1 86 ? -54.14400 -37.31100 -5.76800 1.000 60.03088 86 ALA A N 1
ATOM 597 C CA . ALA A 1 86 ? -55.04000 -38.43400 -5.52100 1.000 60.07299 86 ALA A CA 1
ATOM 598 C C . ALA A 1 86 ? -56.05400 -38.12200 -4.42500 1.000 64.70513 86 ALA A C 1
ATOM 599 O O . ALA A 1 86 ? -57.13600 -38.72300 -4.40300 1.000 63.77344 86 ALA A O 1
ATOM 601 N N . THR A 1 87 ? -55.71700 -37.22000 -3.49400 1.000 60.39145 87 THR A N 1
ATOM 602 C CA . THR A 1 87 ? -56.69500 -36.82700 -2.48600 1.000 65.58155 87 THR A CA 1
ATOM 603 C C . THR A 1 87 ? -57.77200 -35.94400 -3.09400 1.000 64.43404 87 THR A C 1
ATOM 604 O O . THR A 1 87 ? -58.95200 -36.06600 -2.75200 1.000 63.33391 87 THR A O 1
ATOM 608 N N . MET A 1 88 ? -57.38000 -35.05200 -4.00500 1.000 68.11606 88 MET A N 1
ATOM 609 C CA . MET A 1 88 ? -58.35200 -34.31500 -4.80800 1.000 67.22648 88 MET A CA 1
ATOM 610 C C . MET A 1 88 ? -59.35500 -35.25500 -5.45400 1.000 64.59985 88 MET A C 1
ATOM 611 O O . MET A 1 88 ? -60.56500 -35.03700 -5.37200 1.000 67.47651 88 MET A O 1
ATOM 616 N N . TYR A 1 89 ? -58.87000 -36.31000 -6.11000 1.000 63.37076 89 TYR A N 1
ATOM 617 C CA . TYR A 1 89 ? -59.77200 -37.28100 -6.70600 1.000 57.43583 89 TYR A CA 1
ATOM 618 C C . TYR A 1 89 ? -60.46800 -38.12700 -5.65900 1.000 62.78384 89 TYR A C 1
ATOM 619 O O . TYR A 1 89 ? -61.32900 -38.93300 -6.02200 1.000 63.62605 89 TYR A O 1
ATOM 628 N N . LYS A 1 90 ? -60.10100 -37.97800 -4.38100 1.000 65.45785 90 LYS A N 1
ATOM 629 C CA . LYS A 1 90 ? -60.59900 -38.83200 -3.29900 1.000 65.27625 90 LYS A CA 1
ATOM 630 C C . LYS A 1 90 ? -60.15100 -40.28700 -3.48000 1.000 65.21045 90 LYS A C 1
ATOM 631 O O . LYS A 1 90 ? -60.92700 -41.22700 -3.27200 1.000 62.92333 90 LYS A O 1
ATOM 637 N N . TYR A 1 91 ? -58.88700 -40.47800 -3.87200 1.000 64.61564 91 TYR A N 1
ATOM 638 C CA . TYR A 1 91 ? -58.27900 -41.80500 -3.93700 1.000 61.53633 91 TYR A CA 1
ATOM 639 C C . TYR A 1 91 ? -57.31300 -42.02300 -2.78600 1.000 59.94140 91 TYR A C 1
ATOM 640 O O . TYR A 1 91 ? -56.58200 -41.11200 -2.38400 1.000 57.19896 91 TYR A O 1
ATOM 649 N N . HIS A 1 92 ? -57.27200 -43.25400 -2.30200 1.000 60.14669 92 HIS A N 1
ATOM 650 C CA . HIS A 1 92 ? -56.15900 -43.67600 -1.47500 1.000 57.96484 92 HIS A CA 1
ATOM 651 C C . HIS A 1 92 ? -54.94900 -43.96500 -2.36300 1.000 53.80645 92 HIS A C 1
ATOM 652 O O . HIS A 1 92 ? -55.06900 -44.17500 -3.57400 1.000 53.07215 92 HIS A O 1
ATOM 659 N N . SER A 1 93 ? -53.77100 -43.96800 -1.75500 1.000 51.92728 93 SER A N 1
ATOM 660 C CA . SER A 1 93 ? -52.57300 -44.27300 -2.51500 1.000 51.59303 93 SER A CA 1
ATOM 661 C C . SER A 1 93 ? -51.50200 -44.84000 -1.60800 1.000 49.86651 93 SER A C 1
ATOM 662 O O . SER A 1 93 ? -51.39600 -44.47400 -0.44000 1.000 47.99260 93 SER A O 1
ATOM 665 N N . ILE A 1 94 ? -50.69900 -45.73200 -2.17700 1.000 47.28988 94 ILE A N 1
ATOM 666 C CA . ILE A 1 94 ? -49.66000 -46.44300 -1.45100 1.000 45.28438 94 ILE A CA 1
ATOM 667 C C . ILE A 1 94 ? -48.42200 -46.52100 -2.33700 1.000 48.59793 94 ILE A C 1
ATOM 668 O O . ILE A 1 94 ? -48.52200 -46.80400 -3.54000 1.000 45.54230 94 ILE A O 1
ATOM 673 N N . ILE A 1 95 ? -47.25300 -46.24600 -1.73800 1.000 43.99212 95 ILE A N 1
ATOM 674 C CA . ILE A 1 95 ? -45.98100 -46.13400 -2.44500 1.000 44.05265 95 ILE A CA 1
ATOM 675 C C . ILE A 1 95 ? -45.05600 -47.27300 -2.02600 1.000 46.52926 95 ILE A C 1
ATOM 676 O O . ILE A 1 95 ? -44.97700 -47.61700 -0.83600 1.000 46.84246 95 ILE A O 1
ATOM 681 N N . SER A 1 96 ? -44.33800 -47.84700 -3.00500 1.000 41.89186 96 SER A N 1
ATOM 682 C CA . SER A 1 96 ? -43.38100 -48.92000 -2.75500 1.000 41.75501 96 SER A CA 1
ATOM 683 C C . SER A 1 96 ? -42.05200 -48.63000 -3.43800 1.000 45.13962 96 SER A C 1
ATOM 684 O O . SER A 1 96 ? -42.00400 -48.01200 -4.50300 1.000 47.11881 96 SER A O 1
ATOM 687 N N . ASN A 1 97 ? -40.97000 -49.10700 -2.82000 1.000 50.97190 97 ASN A N 1
ATOM 688 C CA . ASN A 1 97 ? -39.59500 -48.74100 -3.16300 1.000 51.75357 97 ASN A CA 1
ATOM 689 C C . ASN A 1 97 ? -38.87800 -49.94400 -3.78700 1.000 48.27684 97 ASN A C 1
ATOM 690 O O . ASN A 1 97 ? -38.64900 -50.95200 -3.11100 1.000 53.74329 97 ASN A O 1
ATOM 695 N N . SER A 1 98 ? -38.49200 -49.82400 -5.06200 1.000 50.00600 98 SER A N 1
ATOM 696 C CA . SER A 1 98 ? -38.05300 -50.96200 -5.86900 1.000 53.17743 98 SER A CA 1
ATOM 697 C C . SER A 1 98 ? -36.54700 -51.08500 -6.06800 1.000 49.76649 98 SER A C 1
ATOM 698 O O . SER A 1 98 ? -36.07600 -52.18400 -6.38100 1.000 45.41071 98 SER A O 1
ATOM 701 N N . ASP A 1 99 ? -35.80800 -49.97900 -5.96200 1.000 48.01102 99 ASP A N 1
ATOM 702 C CA . ASP A 1 99 ? -34.33200 -49.94700 -6.18700 1.000 50.69292 99 ASP A CA 1
ATOM 703 C C . ASP A 1 99 ? -34.02100 -50.30300 -7.64000 1.000 49.27170 99 ASP A C 1
ATOM 704 O O . ASP A 1 99 ? -32.85300 -50.58500 -7.91900 1.000 50.96664 99 ASP A O 1
ATOM 709 N N . ASN A 1 100 ? -35.01800 -50.23700 -8.52700 1.000 50.90610 100 ASN A N 1
ATOM 710 C CA . ASN A 1 100 ? -34.86600 -50.70100 -9.93400 1.000 46.74771 100 ASN A CA 1
ATOM 711 C C . ASN A 1 100 ? -34.33600 -52.13200 -9.90700 1.000 47.62676 100 ASN A C 1
ATOM 712 O O . ASN A 1 100 ? -33.59400 -52.51000 -10.81900 1.000 49.31118 100 ASN A O 1
ATOM 717 N N . ASP A 1 101 ? -34.71300 -52.88400 -8.87400 1.000 47.73204 101 ASP A N 1
ATOM 718 C CA . ASP A 1 101 ? -34.30800 -54.30000 -8.79700 1.000 47.51886 101 ASP A CA 1
ATOM 719 C C . ASP A 1 101 ? -35.37300 -55.08300 -9.56300 1.000 48.31632 101 ASP A C 1
ATOM 720 O O . ASP A 1 101 ? -36.51600 -55.04300 -9.11800 1.000 50.66923 101 ASP A O 1
ATOM 725 N N . PRO A 1 102 ? -35.08700 -55.74600 -10.70900 1.000 51.72725 102 PRO A N 1
ATOM 726 C CA . PRO A 1 102 ? -36.17600 -56.41700 -11.44400 1.000 51.14561 102 PRO A CA 1
ATOM 727 C C . PRO A 1 102 ? -36.96500 -57.40300 -10.59400 1.000 52.27469 102 PRO A C 1
ATOM 728 O O . PRO A 1 102 ? -38.17500 -57.56100 -10.81400 1.000 54.78552 102 PRO A O 1
ATOM 732 N N . GLU A 1 103 ? -36.33700 -58.04900 -9.60900 1.000 52.91687 103 GLU A N 1
ATOM 733 C CA . GLU A 1 103 ? -37.08400 -58.97500 -8.76100 1.000 54.07227 103 GLU A CA 1
ATOM 734 C C . GLU A 1 103 ? -37.97200 -58.23100 -7.77200 1.000 53.47220 103 GLU A C 1
ATOM 735 O O . GLU A 1 103 ? -39.13100 -58.61500 -7.56700 1.000 52.88002 103 GLU A O 1
ATOM 741 N N . LYS A 1 104 ? -37.44300 -57.18200 -7.13200 1.000 51.39037 104 LYS A N 1
ATOM 742 C CA . LYS A 1 104 ? -38.27600 -56.34900 -6.26800 1.000 50.89558 104 LYS A CA 1
ATOM 743 C C . LYS A 1 104 ? -39.45800 -55.77900 -7.04400 1.000 50.72187 104 LYS A C 1
ATOM 744 O O . LYS A 1 104 ? -40.58600 -55.74900 -6.53900 1.000 54.56444 104 LYS A O 1
ATOM 750 N N . GLU A 1 105 ? -39.21700 -55.32200 -8.27200 1.000 47.33725 105 GLU A N 1
ATOM 751 C CA . GLU A 1 105 ? -40.29200 -54.74800 -9.08000 1.000 52.66421 105 GLU A CA 1
ATOM 752 C C . GLU A 1 105 ? -41.41400 -55.75200 -9.31000 1.000 50.16391 105 GLU A C 1
ATOM 753 O O . GLU A 1 105 ? -42.59900 -55.41400 -9.20000 1.000 49.82176 105 GLU A O 1
ATOM 759 N N . LYS A 1 106 ? -41.05800 -56.99100 -9.64700 1.000 49.36118 106 LYS A N 1
ATOM 760 C CA . LYS A 1 106 ? -42.05900 -58.03100 -9.84600 1.000 52.72211 106 LYS A CA 1
ATOM 761 C C . LYS A 1 106 ? -42.79800 -58.33700 -8.54400 1.000 53.38272 106 LYS A C 1
ATOM 762 O O . LYS A 1 106 ? -44.02900 -58.46000 -8.53000 1.000 53.65907 106 LYS A O 1
ATOM 768 N N . GLU A 1 107 ? -42.06800 -58.42800 -7.43400 1.000 52.66947 107 GLU A N 1
ATOM 769 C CA . GLU A 1 107 ? -42.71100 -58.70300 -6.15600 1.000 57.62796 107 GLU A CA 1
ATOM 770 C C . GLU A 1 107 ? -43.63700 -57.56500 -5.75100 1.000 54.60392 107 GLU A C 1
ATOM 771 O O . GLU A 1 107 ? -44.70800 -57.80200 -5.17400 1.000 54.57760 107 GLU A O 1
ATOM 777 N N . ILE A 1 108 ? -43.24100 -56.32200 -6.03600 1.000 52.78528 108 ILE A N 1
ATOM 778 C CA . ILE A 1 108 ? -44.08300 -55.17900 -5.68600 1.000 53.75645 108 ILE A CA 1
ATOM 779 C C . ILE A 1 108 ? -45.36300 -55.21600 -6.50600 1.000 52.79580 108 ILE A C 1
ATOM 780 O O . ILE A 1 108 ? -46.47200 -55.24500 -5.95800 1.000 49.85861 108 ILE A O 1
ATOM 785 N N . PHE A 1 109 ? -45.21700 -55.22400 -7.83600 1.000 52.32206 109 PHE A N 1
ATOM 786 C CA . PHE A 1 109 ? -46.36400 -55.31300 -8.73700 1.000 49.26907 109 PHE A CA 1
ATOM 787 C C . PHE A 1 109 ? -47.34600 -56.37400 -8.26600 1.000 51.37984 109 PHE A C 1
ATOM 788 O O . PHE A 1 109 ? -48.53800 -56.11000 -8.10300 1.000 54.35125 109 PHE A O 1
ATOM 796 N N . ASN A 1 110 ? -46.85400 -57.57800 -7.99600 1.000 52.47998 110 ASN A N 1
ATOM 797 C CA . ASN A 1 110 ? -47.76800 -58.64600 -7.62500 1.000 54.64603 110 ASN A CA 1
ATOM 798 C C . ASN A 1 110 ? -48.38500 -58.39400 -6.25300 1.000 58.17803 110 ASN A C 1
ATOM 799 O O . ASN A 1 110 ? -49.54100 -58.77000 -6.01700 1.000 57.85431 110 ASN A O 1
ATOM 804 N N . ASN A 1 111 ? -47.64900 -57.73900 -5.35000 1.000 56.40676 111 ASN A N 1
ATOM 805 C CA . ASN A 1 111 ? -48.22700 -57.36900 -4.06400 1.000 52.41944 111 ASN A CA 1
ATOM 806 C C . ASN A 1 111 ? -49.34700 -56.37400 -4.24200 1.000 55.05134 111 ASN A C 1
ATOM 807 O O . ASN A 1 111 ? -50.40400 -56.50200 -3.60700 1.000 59.17552 111 ASN A O 1
ATOM 812 N N . LEU A 1 112 ? -49.14300 -55.36700 -5.09400 1.000 52.68263 112 LEU A N 1
ATOM 813 C CA . LEU A 1 112 ? -50.18600 -54.36100 -5.28500 1.000 54.41705 112 LEU A CA 1
ATOM 814 C C . LEU A 1 112 ? -51.41700 -54.98800 -5.93200 1.000 56.47782 112 LEU A C 1
ATOM 815 O O . LEU A 1 112 ? -52.55200 -54.67000 -5.56100 1.000 57.29634 112 LEU A O 1
ATOM 820 N N . LEU A 1 113 ? -51.21500 -55.90700 -6.88200 1.000 54.16439 113 LEU A N 1
ATOM 821 C CA . LEU A 1 113 ? -52.35300 -56.56100 -7.51800 1.000 54.31967 113 LEU A CA 1
ATOM 822 C C . LEU A 1 113 ? -53.13200 -57.39000 -6.50400 1.000 58.49912 113 LEU A C 1
ATOM 823 O O . LEU A 1 113 ? -54.36700 -57.33200 -6.45500 1.000 59.42555 113 LEU A O 1
ATOM 828 N N . SER A 1 114 ? -52.42500 -58.15700 -5.66500 1.000 59.75716 114 SER A N 1
ATOM 829 C CA . SER A 1 114 ? -53.10500 -58.98200 -4.66900 1.000 58.20698 114 SER A CA 1
ATOM 830 C C . SER A 1 114 ? -53.83800 -58.13700 -3.63400 1.000 62.50223 114 SER A C 1
ATOM 831 O O . SER A 1 114 ? -54.83400 -58.59300 -3.06200 1.000 63.92345 114 SER A O 1
ATOM 834 N N . LYS A 1 115 ? -53.35300 -56.92300 -3.35300 1.000 58.34121 115 LYS A N 1
ATOM 835 C CA . LYS A 1 115 ? -54.08800 -55.99100 -2.50600 1.000 62.28378 115 LYS A CA 1
ATOM 836 C C . LYS A 1 115 ? -55.15500 -55.23000 -3.28800 1.000 62.20219 115 LYS A C 1
ATOM 837 O O . LYS A 1 115 ? -55.80500 -54.33200 -2.72700 1.000 60.58621 115 LYS A O 1
ATOM 843 N N . GLN A 1 116 ? -55.31900 -55.54700 -4.57300 1.000 59.15446 116 GLN A N 1
ATOM 844 C CA . GLN A 1 116 ? -56.44500 -55.06900 -5.36700 1.000 62.38380 116 GLN A CA 1
ATOM 845 C C . GLN A 1 116 ? -56.43900 -53.54800 -5.53800 1.000 59.31237 116 GLN A C 1
ATOM 846 O O . GLN A 1 116 ? -57.46600 -52.88700 -5.42800 1.000 62.57066 116 GLN A O 1
ATOM 852 N N . VAL A 1 117 ? -55.26900 -52.99800 -5.86600 1.000 56.12515 117 VAL A N 1
ATOM 853 C CA . VAL A 1 117 ? -55.20700 -51.61000 -6.30700 1.000 57.81483 117 VAL A CA 1
ATOM 854 C C . VAL A 1 117 ? -55.89300 -51.46900 -7.66400 1.000 59.32817 117 VAL A C 1
ATOM 855 O O . VAL A 1 117 ? -55.97100 -52.41900 -8.45700 1.000 54.50654 117 VAL A O 1
ATOM 859 N N . ASP A 1 118 ? -56.38700 -50.26500 -7.94300 1.000 58.61755 118 ASP A N 1
ATOM 860 C CA . ASP A 1 118 ? -57.17500 -50.01200 -9.14100 1.000 54.91974 118 ASP A CA 1
ATOM 861 C C . ASP A 1 118 ? -56.37000 -49.39100 -10.26500 1.000 53.51168 118 ASP A C 1
ATOM 862 O O . ASP A 1 118 ? -56.90000 -49.20500 -11.36300 1.000 58.50175 118 ASP A O 1
ATOM 867 N N . GLY A 1 119 ? -55.12400 -49.04200 -10.01200 1.000 53.81698 119 GLY A N 1
ATOM 868 C CA . GLY A 1 119 ? -54.28600 -48.40400 -10.99600 1.000 50.40868 119 GLY A CA 1
ATOM 869 C C . GLY A 1 119 ? -52.89500 -48.36900 -10.41300 1.000 55.80406 119 GLY A C 1
ATOM 870 O O . GLY A 1 119 ? -52.74000 -48.36800 -9.18600 1.000 52.21679 119 GLY A O 1
ATOM 871 N N . ILE A 1 120 ? -51.87400 -48.37500 -11.26200 1.000 54.70393 120 ILE A N 1
ATOM 872 C CA . ILE A 1 120 ? -50.49600 -48.34600 -10.80100 1.000 50.15601 120 ILE A CA 1
ATOM 873 C C . ILE A 1 120 ? -49.73800 -47.33400 -11.63400 1.000 47.69519 120 ILE A C 1
ATOM 874 O O . ILE A 1 120 ? -49.97500 -47.21200 -12.83900 1.000 51.57724 120 ILE A O 1
ATOM 879 N N . ILE A 1 121 ? -48.85200 -46.58300 -10.99100 1.000 48.82691 121 ILE A N 1
ATOM 880 C CA . ILE A 1 121 ? -47.96800 -45.65400 -11.67800 1.000 45.93972 121 ILE A CA 1
ATOM 881 C C . ILE A 1 121 ? -46.53700 -46.02200 -11.32900 1.000 46.96879 121 ILE A C 1
ATOM 882 O O . ILE A 1 121 ? -46.22900 -46.25600 -10.15100 1.000 48.84533 121 ILE A O 1
ATOM 887 N N . PHE A 1 122 ? -45.68700 -46.11400 -12.36300 1.000 44.15003 122 PHE A N 1
ATOM 888 C CA . PHE A 1 122 ? -44.24400 -46.32400 -12.25500 1.000 41.81291 122 PHE A CA 1
ATOM 889 C C . PHE A 1 122 ? -43.55400 -44.98600 -12.47600 1.000 43.07622 122 PHE A C 1
ATOM 890 O O . PHE A 1 122 ? -43.68400 -44.39700 -13.56000 1.000 43.08411 122 PHE A O 1
ATOM 898 N N . LEU A 1 123 ? -42.81000 -44.51000 -11.48000 1.000 43.07622 123 LEU A N 1
ATOM 899 C CA . LEU A 1 123 ? -41.93200 -43.35800 -11.66700 1.000 43.57891 123 LEU A CA 1
ATOM 900 C C . LEU A 1 123 ? -40.49900 -43.87000 -11.71400 1.000 45.88971 123 LEU A C 1
ATOM 901 O O . LEU A 1 123 ? -40.04300 -44.49600 -10.75400 1.000 44.09476 123 LEU A O 1
ATOM 906 N N . GLY A 1 124 ? -39.80300 -43.62200 -12.83600 1.000 45.63968 124 GLY A N 1
ATOM 907 C CA . GLY A 1 124 ? -38.41100 -44.03500 -12.99000 1.000 38.27038 124 GLY A CA 1
ATOM 908 C C . GLY A 1 124 ? -38.28100 -45.54600 -13.09600 1.000 41.93661 124 GLY A C 1
ATOM 909 O O . GLY A 1 124 ? -39.25600 -46.29300 -13.05400 1.000 40.86016 124 GLY A O 1
ATOM 910 N N . GLY A 1 125 ? -37.07000 -46.02000 -13.31400 1.000 44.92381 125 GLY A N 1
ATOM 911 C CA . GLY A 1 125 ? -36.87600 -47.47600 -13.33100 1.000 41.86291 125 GLY A CA 1
ATOM 912 C C . GLY A 1 125 ? -36.96700 -48.08600 -14.70600 1.000 43.75261 125 GLY A C 1
ATOM 913 O O . GLY A 1 125 ? -37.04300 -47.33800 -15.67500 1.000 39.94689 125 GLY A O 1
ATOM 914 N N . THR A 1 126 ? -36.96800 -49.41200 -14.76600 1.000 46.66875 126 THR A N 1
ATOM 915 C CA . THR A 1 126 ? -36.95000 -50.11700 -16.06500 1.000 47.87153 126 THR A CA 1
ATOM 916 C C . THR A 1 126 ? -38.05100 -51.17200 -16.10600 1.000 46.32398 126 THR A C 1
ATOM 917 O O . THR A 1 126 ? -38.15900 -51.94600 -15.16000 1.000 44.46586 126 THR A O 1
ATOM 921 N N . ILE A 1 127 ? -38.83800 -51.18400 -17.17500 1.000 47.81100 127 ILE A N 1
ATOM 922 C CA . ILE A 1 127 ? -39.85100 -52.25700 -17.35500 1.000 47.88732 127 ILE A CA 1
ATOM 923 C C . ILE A 1 127 ? -39.15700 -53.40200 -18.09000 1.000 47.37936 127 ILE A C 1
ATOM 924 O O . ILE A 1 127 ? -38.84800 -53.22600 -19.26300 1.000 48.52424 127 ILE A O 1
ATOM 929 N N . THR A 1 128 ? -38.84800 -54.49700 -17.39800 1.000 48.87165 128 THR A N 1
ATOM 930 C CA . THR A 1 128 ? -38.29600 -55.66100 -18.07600 1.000 50.16917 128 THR A CA 1
ATOM 931 C C . THR A 1 128 ? -39.34000 -56.29000 -19.00100 1.000 51.00612 128 THR A C 1
ATOM 932 O O . THR A 1 128 ? -40.53600 -55.99900 -18.93100 1.000 50.70082 128 THR A O 1
ATOM 936 N N . GLU A 1 129 ? -38.87200 -57.18500 -19.87200 1.000 52.81686 129 GLU A N 1
ATOM 937 C CA . GLU A 1 129 ? -39.79900 -57.91900 -20.72600 1.000 54.93290 129 GLU A CA 1
ATOM 938 C C . GLU A 1 129 ? -40.72400 -58.81800 -19.90500 1.000 53.64591 129 GLU A C 1
ATOM 939 O O . GLU A 1 129 ? -41.90400 -58.97500 -20.24000 1.000 53.15374 129 GLU A O 1
ATOM 945 N N . GLU A 1 130 ? -40.21300 -59.42200 -18.82900 1.000 52.84844 130 GLU A N 1
ATOM 946 C CA . GLU A 1 130 ? -41.09500 -60.17400 -17.94200 1.000 52.00360 130 GLU A CA 1
ATOM 947 C C . GLU A 1 130 ? -42.11100 -59.25200 -17.25800 1.000 56.58836 130 GLU A C 1
ATOM 948 O O . GLU A 1 130 ? -43.30200 -59.58000 -17.17500 1.000 54.25124 130 GLU A O 1
ATOM 954 N N . MET A 1 131 ? -41.67400 -58.07100 -16.80100 1.000 54.46969 131 MET A N 1
ATOM 955 C CA . MET A 1 131 ? -42.61300 -57.13900 -16.18600 1.000 50.81399 131 MET A CA 1
ATOM 956 C C . MET A 1 131 ? -43.68600 -56.69800 -17.18000 1.000 51.79568 131 MET A C 1
ATOM 957 O O . MET A 1 131 ? -44.86800 -56.59600 -16.82900 1.000 55.97513 131 MET A O 1
ATOM 962 N N . LYS A 1 132 ? -43.29300 -56.43700 -18.42700 1.000 51.20351 132 LYS A N 1
ATOM 963 C CA . LYS A 1 132 ? -44.25900 -56.11100 -19.47700 1.000 53.69328 132 LYS A CA 1
ATOM 964 C C . LYS A 1 132 ? -45.34100 -57.18500 -19.62700 1.000 59.04919 132 LYS A C 1
ATOM 965 O O . LYS A 1 132 ? -46.47400 -56.87500 -20.02100 1.000 56.76470 132 LYS A O 1
ATOM 971 N N . GLU A 1 133 ? -45.01300 -58.44500 -19.31600 1.000 57.78851 133 GLU A N 1
ATOM 972 C CA . GLU A 1 133 ? -45.99800 -59.52300 -19.36800 1.000 59.84665 133 GLU A CA 1
ATOM 973 C C . GLU A 1 133 ? -47.02300 -59.38900 -18.25100 1.000 61.77583 133 GLU A C 1
ATOM 974 O O . GLU A 1 133 ? -48.23400 -59.47600 -18.49200 1.000 62.78648 133 GLU A O 1
ATOM 980 N N . LEU A 1 134 ? -46.55300 -59.21500 -17.01300 1.000 57.55427 134 LEU A N 1
ATOM 981 C CA . LEU A 1 134 ? -47.46300 -59.00400 -15.89400 1.000 54.73814 134 LEU A CA 1
ATOM 982 C C . LEU A 1 134 ? -48.38600 -57.82000 -16.14100 1.000 56.27254 134 LEU A C 1
ATOM 983 O O . LEU A 1 134 ? -49.57500 -57.87200 -15.81000 1.000 57.47268 134 LEU A O 1
ATOM 988 N N . ILE A 1 135 ? -47.86600 -56.75300 -16.75200 1.000 53.01688 135 ILE A N 1
ATOM 989 C CA . ILE A 1 135 ? -48.70400 -55.60000 -17.06500 1.000 53.80908 135 ILE A CA 1
ATOM 990 C C . ILE A 1 135 ? -49.73600 -55.95700 -18.14000 1.000 61.69687 135 ILE A C 1
ATOM 991 O O . ILE A 1 135 ? -50.94100 -55.71700 -17.97100 1.000 62.66278 135 ILE A O 1
ATOM 996 N N . ASN A 1 136 ? -49.28500 -56.53100 -19.26400 1.000 65.00253 136 ASN A N 1
ATOM 997 C CA . ASN A 1 136 ? -50.21300 -56.92800 -20.32700 1.000 60.79940 136 ASN A CA 1
ATOM 998 C C . ASN A 1 136 ? -51.27300 -57.90600 -19.82500 1.000 60.80992 136 ASN A C 1
ATOM 999 O O . ASN A 1 136 ? -52.42300 -57.85100 -20.26600 1.000 62.25483 136 ASN A O 1
ATOM 1004 N N . GLN A 1 137 ? -50.90200 -58.83300 -18.93100 1.000 60.84677 137 GLN A N 1
ATOM 1005 C CA . GLN A 1 137 ? -51.85600 -59.83400 -18.45700 1.000 60.53621 137 GLN A CA 1
ATOM 1006 C C . GLN A 1 137 ? -52.80600 -59.30900 -17.38900 1.000 63.43392 137 GLN A C 1
ATOM 1007 O O . GLN A 1 137 ? -53.77500 -59.99900 -17.05600 1.000 59.30448 137 GLN A O 1
ATOM 1013 N N . SER A 1 138 ? -52.54900 -58.13600 -16.81700 1.000 62.33642 138 SER A N 1
ATOM 1014 C CA . SER A 1 138 ? -53.37400 -57.64200 -15.73200 1.000 60.89414 138 SER A CA 1
ATOM 1015 C C . SER A 1 138 ? -54.44100 -56.70900 -16.27100 1.000 59.37291 138 SER A C 1
ATOM 1016 O O . SER A 1 138 ? -54.24200 -56.02800 -17.27800 1.000 59.86770 138 SER A O 1
ATOM 1019 N N . SER A 1 139 ? -55.58100 -56.69500 -15.58000 1.000 68.21081 139 SER A N 1
ATOM 1020 C CA . SER A 1 139 ? -56.65900 -55.73600 -15.80600 1.000 68.70297 139 SER A CA 1
ATOM 1021 C C . SER A 1 139 ? -56.42300 -54.38700 -15.12400 1.000 63.67869 139 SER A C 1
ATOM 1022 O O . SER A 1 139 ? -57.15900 -53.43300 -15.40000 1.000 61.66792 139 SER A O 1
ATOM 1025 N N . VAL A 1 140 ? -55.41900 -54.27500 -14.26400 1.000 59.82033 140 VAL A N 1
ATOM 1026 C CA . VAL A 1 140 ? -55.11200 -53.00000 -13.61900 1.000 61.31261 140 VAL A CA 1
ATOM 1027 C C . VAL A 1 140 ? -54.38000 -52.11700 -14.62100 1.000 57.83325 140 VAL A C 1
ATOM 1028 O O . VAL A 1 140 ? -53.31100 -52.50100 -15.10300 1.000 58.33857 140 VAL A O 1
ATOM 1032 N N . PRO A 1 141 ? -54.91100 -50.95200 -14.98300 1.000 59.03076 141 PRO A N 1
ATOM 1033 C CA . PRO A 1 141 ? -54.17700 -50.05800 -15.88700 1.000 54.30125 141 PRO A CA 1
ATOM 1034 C C . PRO A 1 141 ? -52.92000 -49.49000 -15.24100 1.000 57.34109 141 PRO A C 1
ATOM 1035 O O . PRO A 1 141 ? -52.78100 -49.41300 -14.01800 1.000 54.80394 141 PRO A O 1
ATOM 1039 N N . VAL A 1 142 ? -51.99700 -49.06900 -16.10200 1.000 55.25136 142 VAL A N 1
ATOM 1040 C CA . VAL A 1 142 ? -50.64700 -48.70300 -15.69900 1.000 50.80609 142 VAL A CA 1
ATOM 1041 C C . VAL A 1 142 ? -50.25500 -47.46200 -16.47400 1.000 50.85873 142 VAL A C 1
ATOM 1042 O O . VAL A 1 142 ? -50.39500 -47.42200 -17.69700 1.000 52.59052 142 VAL A O 1
ATOM 1046 N N . VAL A 1 143 ? -49.76800 -46.45100 -15.77400 1.000 50.42710 143 VAL A N 1
ATOM 1047 C CA . VAL A 1 143 ? -49.17600 -45.28300 -16.40400 1.000 50.31393 143 VAL A CA 1
ATOM 1048 C C . VAL A 1 143 ? -47.74100 -45.20900 -15.91900 1.000 47.80310 143 VAL A C 1
ATOM 1049 O O . VAL A 1 143 ? -47.45600 -45.58400 -14.77500 1.000 48.98219 143 VAL A O 1
ATOM 1053 N N . VAL A 1 144 ? -46.83000 -44.76700 -16.78800 1.000 45.06593 144 VAL A N 1
ATOM 1054 C CA . VAL A 1 144 ? -45.41700 -44.71300 -16.43900 1.000 47.17408 144 VAL A CA 1
ATOM 1055 C C . VAL A 1 144 ? -44.84900 -43.32700 -16.73600 1.000 44.96329 144 VAL A C 1
ATOM 1056 O O . VAL A 1 144 ? -45.40300 -42.55100 -17.51800 1.000 44.59482 144 VAL A O 1
ATOM 1060 N N . SER A 1 145 ? -43.72900 -43.01500 -16.08600 1.000 45.11067 145 SER A N 1
ATOM 1061 C CA . SER A 1 145 ? -43.06800 -41.72400 -16.25500 1.000 42.46562 145 SER A CA 1
ATOM 1062 C C . SER A 1 145 ? -41.59400 -41.90000 -15.92600 1.000 42.29718 145 SER A C 1
ATOM 1063 O O . SER A 1 145 ? -41.26500 -42.45700 -14.87000 1.000 44.85538 145 SER A O 1
ATOM 1066 N N . GLY A 1 146 ? -40.71900 -41.41200 -16.80900 1.000 35.30423 146 GLY A N 1
ATOM 1067 C CA . GLY A 1 146 ? -39.29400 -41.53600 -16.58500 1.000 34.56467 146 GLY A CA 1
ATOM 1068 C C . GLY A 1 146 ? -38.77800 -42.96100 -16.55700 1.000 39.38893 146 GLY A C 1
ATOM 1069 O O . GLY A 1 146 ? -37.66000 -43.19200 -16.08700 1.000 40.71278 146 GLY A O 1
ATOM 1070 N N . THR A 1 147 ? -39.58800 -43.88600 -17.06800 1.000 38.55725 147 THR A N 1
ATOM 1071 C CA . THR A 1 147 ? -39.19000 -45.30600 -17.14100 1.000 43.26571 147 THR A CA 1
ATOM 1072 C C . THR A 1 147 ? -38.60800 -45.61700 -18.51400 1.000 43.67103 147 THR A C 1
ATOM 1073 O O . THR A 1 147 ? -38.89600 -44.88500 -19.46200 1.000 43.06832 147 THR A O 1
ATOM 1077 N N . ASN A 1 148 ? -37.80400 -46.66700 -18.59100 1.000 42.61827 148 ASN A N 1
ATOM 1078 C CA . ASN A 1 148 ? -37.23800 -47.10400 -19.88400 1.000 41.13651 148 ASN A CA 1
ATOM 1079 C C . ASN A 1 148 ? -37.49100 -48.59800 -20.02700 1.000 45.88182 148 ASN A C 1
ATOM 1080 O O . ASN A 1 148 ? -38.18700 -49.16000 -19.18200 1.000 47.06091 148 ASN A O 1
ATOM 1085 N N . GLY A 1 149 ? -36.96000 -49.18900 -21.08800 1.000 46.01078 149 GLY A N 1
ATOM 1086 C CA . GLY A 1 149 ? -37.08100 -50.63900 -21.25900 1.000 43.51838 149 GLY A CA 1
ATOM 1087 C C . GLY A 1 149 ? -38.23800 -51.03100 -22.14000 1.000 44.99487 149 GLY A C 1
ATOM 1088 O O . GLY A 1 149 ? -38.46600 -50.36000 -23.14900 1.000 40.92596 149 GLY A O 1
ATOM 1089 N N . LYS A 1 150 ? -38.95400 -52.07400 -21.74000 1.000 47.07933 150 LYS A N 1
ATOM 1090 C CA . LYS A 1 150 ? -40.01300 -52.60000 -22.59200 1.000 42.88672 150 LYS A CA 1
ATOM 1091 C C . LYS A 1 150 ? -41.34200 -51.91400 -22.27300 1.000 44.91854 150 LYS A C 1
ATOM 1092 O O . LYS A 1 150 ? -42.34800 -52.55700 -21.97800 1.000 50.50342 150 LYS A O 1
ATOM 1098 N N . ASP A 1 151 ? -41.34700 -50.58600 -22.35900 1.000 48.60846 151 ASP A N 1
ATOM 1099 C CA . ASP A 1 151 ? -42.49400 -49.79500 -21.93000 1.000 47.95575 151 ASP A CA 1
ATOM 1100 C C . ASP A 1 151 ? -43.36500 -49.27500 -23.07600 1.000 51.60356 151 ASP A C 1
ATOM 1101 O O . ASP A 1 151 ? -44.23000 -48.42400 -22.83600 1.000 56.45151 151 ASP A O 1
ATOM 1106 N N . ALA A 1 152 ? -43.18900 -49.76600 -24.30100 1.000 55.89618 152 ALA A N 1
ATOM 1107 C CA . ALA A 1 152 ? -44.00200 -49.27400 -25.41400 1.000 60.05194 152 ALA A CA 1
ATOM 1108 C C . ALA A 1 152 ? -45.46800 -49.66200 -25.23900 1.000 56.91735 152 ALA A C 1
ATOM 1109 O O . ALA A 1 152 ? -45.79600 -50.68600 -24.63100 1.000 57.45426 152 ALA A O 1
ATOM 1111 N N . HIS A 1 153 ? -46.35900 -48.82300 -25.77400 1.000 52.12730 153 HIS A N 1
ATOM 1112 C CA . HIS A 1 153 ? -47.80100 -49.03600 -25.67900 1.000 59.17552 153 HIS A CA 1
ATOM 1113 C C . HIS A 1 153 ? -48.29700 -48.98800 -24.23100 1.000 61.60475 153 HIS A C 1
ATOM 1114 O O . HIS A 1 153 ? -49.35300 -49.55600 -23.90600 1.000 55.63562 153 HIS A O 1
ATOM 1121 N N . ILE A 1 154 ? -47.53200 -48.34300 -23.34800 1.000 55.23557 154 ILE A N 1
ATOM 1122 C CA . ILE A 1 154 ? -47.98500 -47.97500 -22.01700 1.000 52.27206 154 ILE A CA 1
ATOM 1123 C C . ILE A 1 154 ? -48.11200 -46.46000 -21.98900 1.000 50.99822 154 ILE A C 1
ATOM 1124 O O . ILE A 1 154 ? -47.26900 -45.75100 -22.55100 1.000 52.12993 154 ILE A O 1
ATOM 1129 N N . ALA A 1 155 ? -49.18500 -45.96700 -21.37400 1.000 50.61660 155 ALA A N 1
ATOM 1130 C CA . ALA A 1 155 ? -49.39600 -44.52700 -21.29600 1.000 52.24574 155 ALA A CA 1
ATOM 1131 C C . ALA A 1 155 ? -48.33700 -43.89200 -20.41000 1.000 51.84569 155 ALA A C 1
ATOM 1132 O O . ALA A 1 155 ? -47.87200 -44.49000 -19.43700 1.000 50.37709 155 ALA A O 1
ATOM 1134 N N . SER A 1 156 ? -47.95500 -42.66300 -20.75700 1.000 51.84043 156 SER A N 1
ATOM 1135 C CA . SER A 1 156 ? -46.71800 -42.09800 -20.24800 1.000 46.45557 156 SER A CA 1
ATOM 1136 C C . SER A 1 156 ? -46.81400 -40.58800 -20.25000 1.000 45.26069 156 SER A C 1
ATOM 1137 O O . SER A 1 156 ? -47.60800 -40.00000 -20.98600 1.000 47.11881 156 SER A O 1
ATOM 1140 N N . VAL A 1 157 ? -45.96300 -39.96700 -19.44000 1.000 42.92620 157 VAL A N 1
ATOM 1141 C CA . VAL A 1 157 ? -45.78300 -38.51700 -19.46700 1.000 40.81805 157 VAL A CA 1
ATOM 1142 C C . VAL A 1 157 ? -44.34000 -38.21000 -19.07800 1.000 40.73383 157 VAL A C 1
ATOM 1143 O O . VAL A 1 157 ? -43.77400 -38.84100 -18.17900 1.000 41.52603 157 VAL A O 1
ATOM 1147 N N . ASN A 1 158 ? -43.73800 -37.26300 -19.79000 1.000 36.31225 158 ASN A N 1
ATOM 1148 C CA . ASN A 1 158 ? -42.32500 -36.96100 -19.65900 1.000 36.88600 158 ASN A CA 1
ATOM 1149 C C . ASN A 1 158 ? -42.07400 -35.59000 -20.25900 1.000 42.43140 158 ASN A C 1
ATOM 1150 O O . ASN A 1 158 ? -42.87600 -35.08700 -21.04700 1.000 43.87895 158 ASN A O 1
ATOM 1155 N N . ILE A 1 159 ? -40.87000 -35.12000 -19.97600 1.000 40.88385 159 ILE A N 1
ATOM 1156 C CA . ILE A 1 159 ? -40.38100 -33.93100 -20.68900 1.000 40.40484 159 ILE A CA 1
ATOM 1157 C C . ILE A 1 159 ? -39.48100 -34.57900 -21.73500 1.000 39.84688 159 ILE A C 1
ATOM 1158 O O . ILE A 1 159 ? -39.24400 -35.78400 -21.63800 1.000 40.25219 159 ILE A O 1
ATOM 1163 N N . ASP A 1 160 ? -39.01600 -33.81800 -22.69800 1.000 42.71038 160 ASP A N 1
ATOM 1164 C CA . ASP A 1 160 ? -38.16200 -34.30500 -23.77000 1.000 37.44660 160 ASP A CA 1
ATOM 1165 C C . ASP A 1 160 ? -36.71300 -34.08100 -23.34000 1.000 42.96305 160 ASP A C 1
ATOM 1166 O O . ASP A 1 160 ? -36.13600 -33.00700 -23.56600 1.000 43.16044 160 ASP A O 1
ATOM 1171 N N . PHE A 1 161 ? -36.11800 -35.12800 -22.73700 1.000 40.54960 161 PHE A N 1
ATOM 1172 C CA . PHE A 1 161 ? -34.74500 -35.04600 -22.24600 1.000 40.08375 161 PHE A CA 1
ATOM 1173 C C . PHE A 1 161 ? -33.77100 -34.85600 -23.39100 1.000 40.54960 161 PHE A C 1
ATOM 1174 O O . PHE A 1 161 ? -32.78600 -34.11700 -23.26900 1.000 39.68107 161 PHE A O 1
ATOM 1182 N N . THR A 1 162 ? -34.02000 -35.52400 -24.51200 1.000 42.27349 162 THR A N 1
ATOM 1183 C CA . THR A 1 162 ? -33.08600 -35.41500 -25.62500 1.000 43.75261 162 THR A CA 1
ATOM 1184 C C . THR A 1 162 ? -33.00000 -33.97200 -26.09100 1.000 43.63418 162 THR A C 1
ATOM 1185 O O . THR A 1 162 ? -31.90100 -33.42200 -26.26700 1.000 42.13400 162 THR A O 1
ATOM 1189 N N . GLU A 1 163 ? -34.16300 -33.33000 -26.25100 1.000 42.22875 163 GLU A N 1
ATOM 1190 C CA . GLU A 1 163 ? -34.19500 -31.93400 -26.67000 1.000 45.48703 163 GLU A CA 1
ATOM 1191 C C . GLU A 1 163 ? -33.57500 -31.03300 -25.61900 1.000 43.37625 163 GLU A C 1
ATOM 1192 O O . GLU A 1 163 ? -32.78400 -30.14400 -25.95100 1.000 44.71326 163 GLU A O 1
ATOM 1198 N N . ALA A 1 164 ? -33.89800 -31.26000 -24.34000 1.000 42.55247 164 ALA A N 1
ATOM 1199 C CA . ALA A 1 164 ? -33.27900 -30.46500 -23.27500 1.000 43.12096 164 ALA A CA 1
ATOM 1200 C C . ALA A 1 164 ? -31.75700 -30.56000 -23.31900 1.000 42.71828 164 ALA A C 1
ATOM 1201 O O . ALA A 1 164 ? -31.06100 -29.55500 -23.13900 1.000 42.90778 164 ALA A O 1
ATOM 1203 N N . ALA A 1 165 ? -31.22100 -31.75000 -23.60100 1.000 41.30495 165 ALA A N 1
ATOM 1204 C CA . ALA A 1 165 ? -29.77800 -31.95700 -23.61900 1.000 40.82068 165 ALA A CA 1
ATOM 1205 C C . ALA A 1 165 ? -29.12400 -31.37900 -24.87000 1.000 47.13460 165 ALA A C 1
ATOM 1206 O O . ALA A 1 165 ? -27.94900 -30.98100 -24.83200 1.000 44.86327 165 ALA A O 1
ATOM 1208 N N . LYS A 1 166 ? -29.83800 -31.36700 -25.99700 1.000 47.40832 166 LYS A N 1
ATOM 1209 C CA . LYS A 1 166 ? -29.32900 -30.68700 -27.18600 1.000 46.04763 166 LYS A CA 1
ATOM 1210 C C . LYS A 1 166 ? -29.24200 -29.17900 -26.95700 1.000 46.76877 166 LYS A C 1
ATOM 1211 O O . LYS A 1 166 ? -28.19700 -28.55700 -27.21400 1.000 42.49457 166 LYS A O 1
ATOM 1217 N N . GLU A 1 167 ? -30.34400 -28.57600 -26.48000 1.000 43.72366 167 GLU A N 1
ATOM 1218 C CA . GLU A 1 167 ? -30.33800 -27.16400 -26.10200 1.000 45.35017 167 GLU A CA 1
ATOM 1219 C C . GLU A 1 167 ? -29.17300 -26.85800 -25.16800 1.000 48.86639 167 GLU A C 1
ATOM 1220 O O . GLU A 1 167 ? -28.35400 -25.97200 -25.43900 1.000 52.39839 167 GLU A O 1
ATOM 1226 N N . ILE A 1 168 ? -29.06000 -27.61700 -24.07600 1.000 44.98434 168 ILE A N 1
ATOM 1227 C CA . ILE A 1 168 ? -28.02700 -27.33300 -23.08000 1.000 47.96891 168 ILE A CA 1
ATOM 1228 C C . ILE A 1 168 ? -26.63900 -27.50200 -23.67500 1.000 47.57676 168 ILE A C 1
ATOM 1229 O O . ILE A 1 168 ? -25.72300 -26.71400 -23.39400 1.000 47.86363 168 ILE A O 1
ATOM 1234 N N . THR A 1 169 ? -26.44000 -28.54800 -24.48300 1.000 47.61624 169 THR A N 1
ATOM 1235 C CA . THR A 1 169 ? -25.09700 -28.79900 -25.00000 1.000 46.14764 169 THR A CA 1
ATOM 1236 C C . THR A 1 169 ? -24.68400 -27.68700 -25.94000 1.000 51.35616 169 THR A C 1
ATOM 1237 O O . THR A 1 169 ? -23.53300 -27.23600 -25.91100 1.000 52.65631 169 THR A O 1
ATOM 1241 N N . GLY A 1 170 ? -25.60000 -27.15600 -26.71500 1.000 51.42722 170 GLY A N 1
ATOM 1242 C CA . GLY A 1 170 ? -25.26400 -26.03500 -27.56300 1.000 51.81937 170 GLY A CA 1
ATOM 1243 C C . GLY A 1 170 ? -24.79100 -24.80200 -26.83800 1.000 58.30699 170 GLY A C 1
ATOM 1244 O O . GLY A 1 170 ? -23.84600 -24.15600 -27.26300 1.000 58.64387 170 GLY A O 1
ATOM 1245 N N . GLU A 1 171 ? -25.44200 -24.47400 -25.74100 1.000 55.32505 171 GLU A N 1
ATOM 1246 C CA . GLU A 1 171 ? -25.07700 -23.29500 -24.99500 1.000 57.19896 171 GLU A CA 1
ATOM 1247 C C . GLU A 1 171 ? -23.68700 -23.39500 -24.44800 1.000 58.54649 171 GLU A C 1
ATOM 1248 O O . GLU A 1 171 ? -22.93400 -22.44100 -24.48800 1.000 63.48130 171 GLU A O 1
ATOM 1254 N N . LEU A 1 172 ? -23.33200 -24.55900 -23.94500 1.000 58.10697 172 LEU A N 1
ATOM 1255 C CA . LEU A 1 172 ? -22.02600 -24.74600 -23.36100 1.000 57.94642 172 LEU A CA 1
ATOM 1256 C C . LEU A 1 172 ? -20.93200 -24.57300 -24.37400 1.000 58.01485 172 LEU A C 1
ATOM 1257 O O . LEU A 1 172 ? -19.90600 -23.99800 -24.08100 1.000 62.72068 172 LEU A O 1
ATOM 1262 N N . ILE A 1 173 ? -21.14200 -25.08100 -25.57000 1.000 59.21763 173 ILE A N 1
ATOM 1263 C CA . ILE A 1 173 ? -20.17200 -24.92700 -26.63600 1.000 65.07359 173 ILE A CA 1
ATOM 1264 C C . ILE A 1 173 ? -20.00500 -23.45500 -26.99500 1.000 64.39983 173 ILE A C 1
ATOM 1265 O O . ILE A 1 173 ? -18.89900 -23.01000 -27.25900 1.000 63.63921 173 ILE A O 1
ATOM 1270 N N . GLU A 1 174 ? -21.09400 -22.69500 -26.99200 1.000 63.37602 174 GLU A N 1
ATOM 1271 C CA . GLU A 1 174 ? -21.02700 -21.25600 -27.26200 1.000 69.76363 174 GLU A CA 1
ATOM 1272 C C . GLU A 1 174 ? -20.19900 -20.55500 -26.21000 1.000 69.73731 174 GLU A C 1
ATOM 1273 O O . GLU A 1 174 ? -19.52200 -19.58200 -26.50000 1.000 72.22182 174 GLU A O 1
ATOM 1279 N N . LYS A 1 175 ? -20.25500 -21.04200 -24.98400 1.000 66.98435 175 LYS A N 1
ATOM 1280 C CA . LYS A 1 175 ? -19.48800 -20.46300 -23.89700 1.000 67.80813 175 LYS A CA 1
ATOM 1281 C C . LYS A 1 175 ? -18.08700 -21.01700 -23.88900 1.000 65.36047 175 LYS A C 1
ATOM 1282 O O . LYS A 1 175 ? -17.32000 -20.73400 -22.98600 1.000 72.34288 175 LYS A O 1
ATOM 1288 N N . GLY A 1 176 ? -17.75100 -21.83200 -24.87500 1.000 60.44146 176 GLY A N 1
ATOM 1289 C CA . GLY A 1 176 ? -16.40700 -22.35300 -24.99000 1.000 61.46526 176 GLY A CA 1
ATOM 1290 C C . GLY A 1 176 ? -16.03200 -23.69600 -24.42600 1.000 66.73432 176 GLY A C 1
ATOM 1291 O O . GLY A 1 176 ? -14.86100 -24.04000 -24.42700 1.000 68.95300 176 GLY A O 1
ATOM 1292 N N . ALA A 1 177 ? -17.02000 -24.46500 -23.97200 1.000 66.84222 177 ALA A N 1
ATOM 1293 C CA . ALA A 1 177 ? -16.73900 -25.83000 -23.47800 1.000 60.26249 177 ALA A CA 1
ATOM 1294 C C . ALA A 1 177 ? -16.43000 -26.75400 -24.65200 1.000 63.77607 177 ALA A C 1
ATOM 1295 O O . ALA A 1 177 ? -17.12100 -26.65800 -25.67200 1.000 64.07084 177 ALA A O 1
ATOM 1297 N N . LYS A 1 178 ? -15.43000 -27.61800 -24.50000 1.000 62.21009 178 LYS A N 1
ATOM 1298 C CA . LYS A 1 178 ? -15.00800 -28.53000 -25.59100 1.000 64.83146 178 LYS A CA 1
ATOM 1299 C C . LYS A 1 178 ? -14.89200 -29.95200 -25.04500 1.000 64.34193 178 LYS A C 1
ATOM 1300 O O . LYS A 1 178 ? -14.92700 -30.88900 -25.85200 1.000 62.65225 178 LYS A O 1
ATOM 1306 N N . SER A 1 179 ? -14.74600 -30.09700 -23.72900 1.000 64.83146 179 SER A N 1
ATOM 1307 C CA . SER A 1 179 ? -14.68700 -31.43900 -23.10100 1.000 59.65189 179 SER A CA 1
ATOM 1308 C C . SER A 1 179 ? -15.96100 -31.65600 -22.28800 1.000 61.13891 179 SER A C 1
ATOM 1309 O O . SER A 1 179 ? -16.32800 -30.76000 -21.52900 1.000 59.89929 179 SER A O 1
ATOM 1312 N N . PHE A 1 180 ? -16.61400 -32.80400 -22.45300 1.000 58.93601 180 PHE A N 1
ATOM 1313 C CA . PHE A 1 180 ? -17.91800 -33.00200 -21.77600 1.000 58.87548 180 PHE A CA 1
ATOM 1314 C C . PHE A 1 180 ? -17.99200 -34.38400 -21.13400 1.000 57.30950 180 PHE A C 1
ATOM 1315 O O . PHE A 1 180 ? -17.46400 -35.33300 -21.71200 1.000 53.94331 180 PHE A O 1
ATOM 1323 N N . ALA A 1 181 ? -18.64300 -34.48000 -19.97400 1.000 51.45354 181 ALA A N 1
ATOM 1324 C CA . ALA A 1 181 ? -18.85900 -35.79600 -19.33700 1.000 47.56097 181 ALA A CA 1
ATOM 1325 C C . ALA A 1 181 ? -20.31300 -35.89400 -18.89600 1.000 47.40568 181 ALA A C 1
ATOM 1326 O O . ALA A 1 181 ? -20.92800 -34.85200 -18.67400 1.000 50.12443 181 ALA A O 1
ATOM 1328 N N . LEU A 1 182 ? -20.82600 -37.11300 -18.77400 1.000 44.50797 182 LEU A N 1
ATOM 1329 C CA . LEU A 1 182 ? -22.20700 -37.32000 -18.36000 1.000 44.53955 182 LEU A CA 1
ATOM 1330 C C . LEU A 1 182 ? -22.20900 -38.28300 -17.18700 1.000 46.31871 182 LEU A C 1
ATOM 1331 O O . LEU A 1 182 ? -21.65800 -39.38300 -17.29800 1.000 49.22695 182 LEU A O 1
ATOM 1336 N N . VAL A 1 183 ? -22.79600 -37.85100 -16.06500 1.000 47.66624 183 VAL A N 1
ATOM 1337 C CA . VAL A 1 183 ? -22.94100 -38.74100 -14.87600 1.000 48.40844 183 VAL A CA 1
ATOM 1338 C C . VAL A 1 183 ? -24.42100 -39.07200 -14.65100 1.000 41.33390 183 VAL A C 1
ATOM 1339 O O . VAL A 1 183 ? -25.26600 -38.20900 -14.90800 1.000 38.59410 183 VAL A O 1
ATOM 1343 N N . GLY A 1 184 ? -24.71100 -40.31400 -14.26800 1.000 43.05253 184 GLY A N 1
ATOM 1344 C CA . GLY A 1 184 ? -26.08700 -40.72400 -13.95300 1.000 44.65272 184 GLY A CA 1
ATOM 1345 C C . GLY A 1 184 ? -26.08400 -41.98300 -13.11600 1.000 41.86291 184 GLY A C 1
ATOM 1346 O O . GLY A 1 184 ? -25.06400 -42.25400 -12.48100 1.000 41.22336 184 GLY A O 1
ATOM 1347 N N . GLY A 1 185 ? -27.18500 -42.72900 -13.12900 1.000 42.88672 185 GLY A N 1
ATOM 1348 C CA . GLY A 1 185 ? -27.30500 -43.92200 -12.27900 1.000 40.88385 185 GLY A CA 1
ATOM 1349 C C . GLY A 1 185 ? -28.29700 -44.91400 -12.82500 1.000 43.22097 185 GLY A C 1
ATOM 1350 O O . GLY A 1 185 ? -28.72900 -44.73500 -13.96000 1.000 50.87452 185 GLY A O 1
ATOM 1351 N N . GLU A 1 186 ? -28.69700 -45.89100 -12.01900 1.000 47.08196 186 GLU A N 1
ATOM 1352 C CA . GLU A 1 186 ? -29.55600 -46.99000 -12.52700 1.000 51.18772 186 GLU A CA 1
ATOM 1353 C C . GLU A 1 186 ? -31.02500 -46.79000 -12.15400 1.000 44.22636 186 GLU A C 1
ATOM 1354 O O . GLU A 1 186 ? -31.85000 -47.57200 -12.61200 1.000 51.42459 186 GLU A O 1
ATOM 1360 N N . HIS A 1 187 ? -31.33300 -45.74200 -11.40600 1.000 41.67342 187 HIS A N 1
ATOM 1361 C CA . HIS A 1 187 ? -32.74100 -45.44300 -11.05800 1.000 43.64207 187 HIS A CA 1
ATOM 1362 C C . HIS A 1 187 ? -33.37700 -44.61300 -12.17300 1.000 45.95814 187 HIS A C 1
ATOM 1363 O O . HIS A 1 187 ? -34.48600 -44.94700 -12.58500 1.000 44.41059 187 HIS A O 1
ATOM 1370 N N . SER A 1 188 ? -32.68000 -43.58600 -12.65200 1.000 41.02071 188 SER A N 1
ATOM 1371 C CA . SER A 1 188 ? -33.19500 -42.72900 -13.74700 1.000 44.84222 188 SER A CA 1
ATOM 1372 C C . SER A 1 188 ? -32.46400 -43.07600 -15.04500 1.000 45.04751 188 SER A C 1
ATOM 1373 O O . SER A 1 188 ? -31.61400 -42.28800 -15.47200 1.000 42.97621 188 SER A O 1
ATOM 1376 N N . LYS A 1 189 ? -32.81800 -44.20100 -15.66200 1.000 40.92859 189 LYS A N 1
ATOM 1377 C CA . LYS A 1 189 ? -32.08000 -44.68800 -16.85400 1.000 43.92106 189 LYS A CA 1
ATOM 1378 C C . LYS A 1 189 ? -32.61500 -44.05200 -18.13600 1.000 42.17348 189 LYS A C 1
ATOM 1379 O O . LYS A 1 189 ? -31.81500 -43.79200 -19.02000 1.000 41.85239 189 LYS A O 1
ATOM 1385 N N . LYS A 1 190 ? -33.91500 -43.79000 -18.20900 1.000 39.28366 190 LYS A N 1
ATOM 1386 C CA . LYS A 1 190 ? -34.48000 -43.08700 -19.38400 1.000 38.95993 190 LYS A CA 1
ATOM 1387 C C . LYS A 1 190 ? -33.79100 -41.73600 -19.53200 1.000 39.83372 190 LYS A C 1
ATOM 1388 O O . LYS A 1 190 ? -33.34200 -41.42300 -20.62700 1.000 42.92620 190 LYS A O 1
ATOM 1394 N N . ALA A 1 191 ? -33.72400 -40.98000 -18.44700 1.000 38.09141 191 ALA A N 1
ATOM 1395 C CA . ALA A 1 191 ? -33.09900 -39.64800 -18.48500 1.000 35.14369 191 ALA A CA 1
ATOM 1396 C C . ALA A 1 191 ? -31.66300 -39.77800 -18.96600 1.000 38.09404 191 ALA A C 1
ATOM 1397 O O . ALA A 1 191 ? -31.31200 -39.07100 -19.88800 1.000 41.60499 191 ALA A O 1
ATOM 1399 N N . GLN A 1 192 ? -30.88800 -40.67700 -18.36800 1.000 37.30974 192 GLN A N 1
ATOM 1400 C CA . GLN A 1 192 ? -29.46700 -40.85200 -18.74700 1.000 39.07574 192 GLN A CA 1
ATOM 1401 C C . GLN A 1 192 ? -29.36100 -41.17100 -20.23900 1.000 39.58633 192 GLN A C 1
ATOM 1402 O O . GLN A 1 192 ? -28.56200 -40.53000 -20.91700 1.000 38.07299 192 GLN A O 1
ATOM 1408 N N . GLU A 1 193 ? -30.14500 -42.12700 -20.72300 1.000 39.82846 193 GLU A N 1
ATOM 1409 C CA . GLU A 1 193 ? -30.04700 -42.56400 -22.13600 1.000 37.90191 193 GLU A CA 1
ATOM 1410 C C . GLU A 1 193 ? -30.48400 -41.43900 -23.06700 1.000 43.10780 193 GLU A C 1
ATOM 1411 O O . GLU A 1 193 ? -29.79200 -41.20400 -24.05900 1.000 40.94965 193 GLU A O 1
ATOM 1417 N N . ASP A 1 194 ? -31.59200 -40.78500 -22.75000 1.000 41.58130 194 ASP A N 1
ATOM 1418 C CA . ASP A 1 194 ? -32.13600 -39.72300 -23.62900 1.000 41.13125 194 ASP A CA 1
ATOM 1419 C C . ASP A 1 194 ? -31.20600 -38.50800 -23.59900 1.000 40.61013 194 ASP A C 1
ATOM 1420 O O . ASP A 1 194 ? -31.08700 -37.84600 -24.62900 1.000 41.90239 194 ASP A O 1
ATOM 1425 N N . VAL A 1 195 ? -30.55800 -38.24600 -22.47000 1.000 34.37254 195 VAL A N 1
ATOM 1426 C CA . VAL A 1 195 ? -29.62900 -37.12400 -22.44900 1.000 36.67545 195 VAL A CA 1
ATOM 1427 C C . VAL A 1 195 ? -28.36700 -37.46700 -23.23000 1.000 41.36022 195 VAL A C 1
ATOM 1428 O O . VAL A 1 195 ? -27.82200 -36.62500 -23.96200 1.000 42.88935 195 VAL A O 1
ATOM 1432 N N . LEU A 1 196 ? -27.85200 -38.69200 -23.05200 1.000 44.03423 196 LEU A N 1
ATOM 1433 C CA . LEU A 1 196 ? -26.67700 -39.11000 -23.81800 1.000 41.13125 196 LEU A CA 1
ATOM 1434 C C . LEU A 1 196 ? -26.94500 -38.99700 -25.30800 1.000 42.43930 196 LEU A C 1
ATOM 1435 O O . LEU A 1 196 ? -26.10300 -38.49400 -26.06100 1.000 41.69974 196 LEU A O 1
ATOM 1440 N N . GLU A 1 197 ? -28.13400 -39.42800 -25.74400 1.000 39.73634 197 GLU A N 1
ATOM 1441 C CA . GLU A 1 197 ? -28.51600 -39.29900 -27.14400 1.000 39.37841 197 GLU A CA 1
ATOM 1442 C C . GLU A 1 197 ? -28.37800 -37.85100 -27.61400 1.000 44.04212 197 GLU A C 1
ATOM 1443 O O . GLU A 1 197 ? -27.61900 -37.55600 -28.54400 1.000 44.42638 197 GLU A O 1
ATOM 1449 N N . GLY A 1 198 ? -29.05900 -36.91900 -26.93100 1.000 44.93170 198 GLY A N 1
ATOM 1450 C CA . GLY A 1 198 ? -28.96400 -35.51600 -27.30500 1.000 42.95252 198 GLY A CA 1
ATOM 1451 C C . GLY A 1 198 ? -27.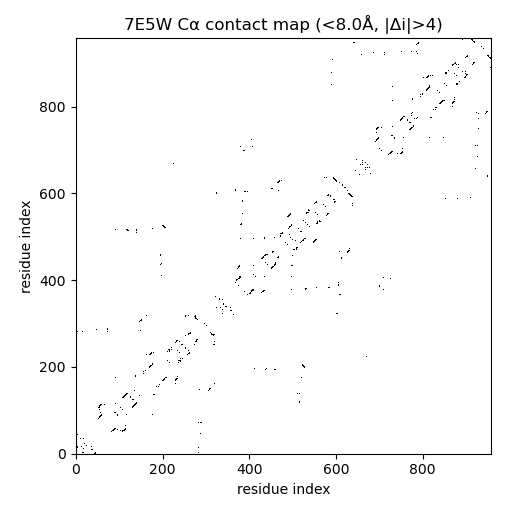56300 -34.95200 -27.17100 1.000 45.92656 198 GLY A C 1
ATOM 1452 O O . GLY A 1 198 ? -27.10300 -34.19000 -28.03300 1.000 44.66325 198 GLY A O 1
ATOM 1453 N N . LEU A 1 199 ? -26.86600 -35.29900 -26.08500 1.000 43.77630 199 LEU A N 1
ATOM 1454 C CA . LEU A 1 199 ? -25.51800 -34.76600 -25.87700 1.000 43.62628 199 LEU A CA 1
ATOM 1455 C C . LEU A 1 199 ? -24.57500 -35.21300 -26.98900 1.000 48.97166 199 LEU A C 1
ATOM 1456 O O . LEU A 1 199 ? -23.88100 -34.39200 -27.60700 1.000 46.31345 199 LEU A O 1
ATOM 1461 N N . THR A 1 200 ? -24.54200 -36.52500 -27.26900 1.000 47.90838 200 THR A N 1
ATOM 1462 C CA . THR A 1 200 ? -23.61400 -37.02100 -28.28000 1.000 47.94522 200 THR A CA 1
ATOM 1463 C C . THR A 1 200 ? -23.99000 -36.53300 -29.68000 1.000 49.30328 200 THR A C 1
ATOM 1464 O O . THR A 1 200 ? -23.10000 -36.30100 -30.51000 1.000 47.94522 200 THR A O 1
ATOM 1468 N N . GLU A 1 201 ? -25.28000 -36.33400 -29.96900 1.000 47.15565 201 GLU A N 1
ATOM 1469 C CA . GLU A 1 201 ? -25.61600 -35.81200 -31.29300 1.000 45.18436 201 GLU A CA 1
ATOM 1470 C C . GLU A 1 201 ? -24.98700 -34.44000 -31.50900 1.000 52.11151 201 GLU A C 1
ATOM 1471 O O . GLU A 1 201 ? -24.39900 -34.18200 -32.56900 1.000 53.74592 201 GLU A O 1
ATOM 1477 N N . VAL A 1 202 ? -25.02900 -33.56800 -30.50200 1.000 52.13783 202 VAL A N 1
ATOM 1478 C CA . VAL A 1 202 ? -24.48400 -32.18500 -30.66600 1.000 49.60068 202 VAL A CA 1
ATOM 1479 C C . VAL A 1 202 ? -22.95200 -32.20800 -30.59600 1.000 51.99308 202 VAL A C 1
ATOM 1480 O O . VAL A 1 202 ? -22.31900 -31.44500 -31.33000 1.000 60.04141 202 VAL A O 1
ATOM 1484 N N . LEU A 1 203 ? -22.37600 -33.10500 -29.80300 1.000 44.72378 203 LEU A N 1
ATOM 1485 C CA . LEU A 1 203 ? -20.89800 -33.21800 -29.73500 1.000 47.98470 203 LEU A CA 1
ATOM 1486 C C . LEU A 1 203 ? -20.35100 -33.74000 -31.06200 1.000 52.10098 203 LEU A C 1
ATOM 1487 O O . LEU A 1 203 ? -19.32700 -33.23400 -31.50600 1.000 52.19047 203 LEU A O 1
ATOM 1492 N N . ASN A 1 204 ? -21.01200 -34.73500 -31.64700 1.000 51.80358 204 ASN A N 1
ATOM 1493 C CA . ASN A 1 204 ? -20.53400 -35.33700 -32.91500 1.000 51.39300 204 ASN A CA 1
ATOM 1494 C C . ASN A 1 204 ? -20.65900 -34.28900 -34.01000 1.000 57.51479 204 ASN A C 1
ATOM 1495 O O . ASN A 1 204 ? -19.75000 -34.20800 -34.84800 1.000 56.81997 204 ASN A O 1
ATOM 1500 N N . LYS A 1 205 ? -21.74800 -33.51900 -33.98900 1.000 59.09919 205 LYS A N 1
ATOM 1501 C CA . LYS A 1 205 ? -21.92000 -32.44300 -34.96100 1.000 59.29132 205 LYS A CA 1
ATOM 1502 C C . LYS A 1 205 ? -20.68100 -31.55500 -35.03800 1.000 62.08902 205 LYS A C 1
ATOM 1503 O O . LYS A 1 205 ? -20.20600 -31.22600 -36.13300 1.000 61.86268 205 LYS A O 1
ATOM 1509 N N . ASN A 1 206 ? -20.15200 -31.16700 -33.87800 1.000 55.29874 206 ASN A N 1
ATOM 1510 C CA . ASN A 1 206 ? -19.03800 -30.19100 -33.83400 1.000 54.74341 206 ASN A CA 1
ATOM 1511 C C . ASN A 1 206 ? -17.68800 -30.87900 -33.64500 1.000 59.84402 206 ASN A C 1
ATOM 1512 O O . ASN A 1 206 ? -16.68800 -30.16200 -33.53500 1.000 59.72032 206 ASN A O 1
ATOM 1517 N N . GLY A 1 207 ? -17.66700 -32.20900 -33.61000 1.000 59.11235 207 GLY A N 1
ATOM 1518 C CA . GLY A 1 207 ? -16.41300 -32.96200 -33.43900 1.000 53.63801 207 GLY A CA 1
ATOM 1519 C C . GLY A 1 207 ? -15.79800 -32.75300 -32.07200 1.000 59.79928 207 GLY A C 1
ATOM 1520 O O . GLY A 1 207 ? -14.57000 -32.71700 -31.97800 1.000 60.74676 207 GLY A O 1
ATOM 1521 N N . LEU A 1 208 ? -16.62400 -32.65000 -31.03500 1.000 60.50199 208 LEU A N 1
ATOM 1522 C CA . LEU A 1 208 ? -16.09000 -32.35800 -29.68100 1.000 61.22839 208 LEU A CA 1
ATOM 1523 C C . LEU A 1 208 ? -15.91400 -33.65300 -28.88400 1.000 55.53297 208 LEU A C 1
ATOM 1524 O O . LEU A 1 208 ? -16.53500 -34.65600 -29.25100 1.000 54.25914 208 LEU A O 1
ATOM 1529 N N . GLN A 1 209 ? -15.11900 -33.61300 -27.81800 1.000 52.96161 209 GLN A N 1
ATOM 1530 C CA . GLN A 1 209 ? -14.76600 -34.85500 -27.08700 1.000 55.31716 209 GLN A CA 1
ATOM 1531 C C . GLN A 1 209 ? -15.76000 -35.24200 -25.99600 1.000 59.25447 209 GLN A C 1
ATOM 1532 O O . GLN A 1 209 ? -16.14400 -34.37200 -25.20100 1.000 53.70118 209 GLN A O 1
ATOM 1538 N N . LEU A 1 210 ? -16.14400 -36.51700 -25.96900 1.000 58.60703 210 LEU A N 1
ATOM 1539 C CA . LEU A 1 210 ? -16.99100 -37.03100 -24.87300 1.000 54.93817 210 LEU A CA 1
ATOM 1540 C C . LEU A 1 210 ? -16.06400 -37.84700 -23.98100 1.000 53.03267 210 LEU A C 1
ATOM 1541 O O . LEU A 1 210 ? -15.28900 -38.65200 -24.51000 1.000 55.86196 210 LEU A O 1
ATOM 1546 N N . GLY A 1 211 ? -16.13300 -37.62000 -22.67700 1.000 54.65392 211 GLY A N 1
ATOM 1547 C CA . GLY A 1 211 ? -15.31000 -38.39200 -21.73900 1.000 52.68000 211 GLY A CA 1
ATOM 1548 C C . GLY A 1 211 ? -16.05700 -39.58700 -21.19200 1.000 53.36956 211 GLY A C 1
ATOM 1549 O O . GLY A 1 211 ? -17.02100 -40.03200 -21.82500 1.000 53.90646 211 GLY A O 1
ATOM 1550 N N . ASP A 1 212 ? -15.62800 -40.07600 -20.03900 1.000 46.07131 212 ASP A N 1
ATOM 1551 C CA . ASP A 1 212 ? -16.24900 -41.28600 -19.46300 1.000 46.78719 212 ASP A CA 1
ATOM 1552 C C . ASP A 1 212 ? -17.68400 -40.99000 -19.04300 1.000 48.96640 212 ASP A C 1
ATOM 1553 O O . ASP A 1 212 ? -17.97000 -39.85200 -18.65700 1.000 50.95874 212 ASP A O 1
ATOM 1558 N N . THR A 1 213 ? -18.54900 -41.98600 -19.14900 1.000 44.41322 213 THR A N 1
ATOM 1559 C CA . THR A 1 213 ? -19.93300 -41.87000 -18.72000 1.000 48.31895 213 THR A CA 1
ATOM 1560 C C . THR A 1 213 ? -20.03400 -42.63400 -17.41100 1.000 51.13771 213 THR A C 1
ATOM 1561 O O . THR A 1 213 ? -19.96500 -43.86700 -17.41100 1.000 53.95384 213 THR A O 1
ATOM 1565 N N . LEU A 1 214 ? -20.15800 -41.92400 -16.29700 1.000 48.34790 214 LEU A N 1
ATOM 1566 C CA . LEU A 1 214 ? -20.12700 -42.56400 -14.98700 1.000 49.51646 214 LEU A CA 1
ATOM 1567 C C . LEU A 1 214 ? -21.54100 -42.95800 -14.59200 1.000 47.84784 214 LEU A C 1
ATOM 1568 O O . LEU A 1 214 ? -22.41700 -42.09100 -14.52100 1.000 48.79532 214 LEU A O 1
ATOM 1573 N N . ASN A 1 215 ? -21.76200 -44.25400 -14.33000 1.000 49.20590 215 ASN A N 1
ATOM 1574 C CA . ASN A 1 215 ? -23.08400 -44.80900 -14.01600 1.000 52.52209 215 ASN A CA 1
ATOM 1575 C C . ASN A 1 215 ? -23.00600 -45.54600 -12.68700 1.000 45.50282 215 ASN A C 1
ATOM 1576 O O . ASN A 1 215 ? -22.49600 -46.66800 -12.63000 1.000 48.47686 215 ASN A O 1
ATOM 1581 N N . CYS A 1 216 ? -23.54900 -44.93900 -11.63900 1.000 45.24490 216 CYS A N 1
ATOM 1582 C CA . CYS A 1 216 ? -23.47600 -45.47500 -10.29000 1.000 46.25028 216 CYS A CA 1
ATOM 1583 C C . CYS A 1 216 ? -24.57300 -46.50800 -10.06700 1.000 47.13723 216 CYS A C 1
ATOM 1584 O O . CYS A 1 216 ? -25.45800 -46.70700 -10.90200 1.000 50.92979 216 CYS A O 1
ATOM 1587 N N . SER A 1 217 ? -24.50900 -47.17400 -8.92100 1.000 53.21691 217 SER A N 1
ATOM 1588 C CA . SER A 1 217 ? -25.31300 -48.36600 -8.65900 1.000 60.81519 217 SER A CA 1
ATOM 1589 C C . SER A 1 217 ? -26.56200 -48.07400 -7.83700 1.000 61.83636 217 SER A C 1
ATOM 1590 O O . SER A 1 217 ? -27.62300 -48.64300 -8.10800 1.000 63.48393 217 SER A O 1
ATOM 1593 N N . GLY A 1 218 ? -26.48400 -47.24700 -6.80700 1.000 48.22420 218 GLY A N 1
ATOM 1594 C CA . GLY A 1 218 ? -27.68900 -47.10400 -6.02500 1.000 49.92441 218 GLY A CA 1
ATOM 1595 C C . GLY A 1 218 ? -28.25800 -45.71100 -6.10500 1.000 54.86710 218 GLY A C 1
ATOM 1596 O O . GLY A 1 218 ? -28.43600 -45.17900 -7.20200 1.000 57.22265 218 GLY A O 1
ATOM 1597 N N . ALA A 1 219 ? -28.54600 -45.11700 -4.94900 1.000 53.15637 219 ALA A N 1
ATOM 1598 C CA . ALA A 1 219 ? -28.98200 -43.73100 -4.89200 1.000 52.35628 219 ALA A CA 1
ATOM 1599 C C . ALA A 1 219 ? -28.07000 -42.84100 -5.73100 1.000 46.86615 219 ALA A C 1
ATOM 1600 O O . ALA A 1 219 ? -26.84600 -42.94000 -5.65400 1.000 48.39264 219 ALA A O 1
ATOM 1602 N N . GLU A 1 220 ? -28.68300 -41.98700 -6.54900 1.000 44.58692 220 GLU A N 1
ATOM 1603 C CA . GLU A 1 220 ? -27.91500 -40.95900 -7.29200 1.000 46.77929 220 GLU A CA 1
ATOM 1604 C C . GLU A 1 220 ? -27.75200 -39.84600 -6.26400 1.000 46.32661 220 GLU A C 1
ATOM 1605 O O . GLU A 1 220 ? -28.52300 -38.88400 -6.30400 1.000 44.22636 220 GLU A O 1
ATOM 1611 N N . SER A 1 221 ? -26.77300 -39.98300 -5.37700 1.000 48.07945 221 SER A N 1
ATOM 1612 C CA . SER A 1 221 ? -26.67100 -39.06800 -4.21800 1.000 45.54757 221 SER A CA 1
ATOM 1613 C C . SER A 1 221 ? -25.52800 -38.06600 -4.28700 1.000 47.11354 221 SER A C 1
ATOM 1614 O O . SER A 1 221 ? -24.77400 -38.08600 -5.25700 1.000 46.76087 221 SER A O 1
ATOM 1617 N N . TYR A 1 222 ? -25.40800 -37.24700 -3.24400 1.000 47.03985 222 TYR A N 1
ATOM 1618 C CA . TYR A 1 222 ? -24.30800 -36.26200 -3.13900 1.000 47.46622 222 TYR A CA 1
ATOM 1619 C C . TYR A 1 222 ? -22.98900 -37.02200 -3.03600 1.000 43.39468 222 TYR A C 1
ATOM 1620 O O . TYR A 1 222 ? -22.00500 -36.56800 -3.61100 1.000 43.14201 222 TYR A O 1
ATOM 1629 N N . LYS A 1 223 ? -22.99300 -38.15900 -2.34600 1.000 44.11055 223 LYS A N 1
ATOM 1630 C CA . LYS A 1 223 ? -21.74400 -38.92700 -2.12400 1.000 46.78456 223 LYS A CA 1
ATOM 1631 C C . LYS A 1 223 ? -21.30400 -39.58500 -3.42300 1.000 44.93433 223 LYS A C 1
ATOM 1632 O O . LYS A 1 223 ? -20.10000 -39.70700 -3.63200 1.000 49.01377 223 LYS A O 1
ATOM 1638 N N . GLU A 1 224 ? -22.25300 -39.96200 -4.26800 1.000 43.59996 224 GLU A N 1
ATOM 1639 C CA . GLU A 1 224 ? -21.89200 -40.53500 -5.58300 1.000 45.84234 224 GLU A CA 1
ATOM 1640 C C . GLU A 1 224 ? -21.25100 -39.44100 -6.43400 1.000 45.61600 224 GLU A C 1
ATOM 1641 O O . GLU A 1 224 ? -20.42900 -39.77900 -7.28200 1.000 49.15326 224 GLU A O 1
ATOM 1647 N N . GLY A 1 225 ? -21.60000 -38.18400 -6.18200 1.000 38.85992 225 GLY A N 1
ATOM 1648 C CA . GLY A 1 225 ? -20.99200 -37.06100 -6.90800 1.000 43.82104 225 GLY A CA 1
ATOM 1649 C C . GLY A 1 225 ? -19.62200 -36.73300 -6.36900 1.000 46.26081 225 GLY A C 1
ATOM 1650 O O . GLY A 1 225 ? -18.78900 -36.26800 -7.13900 1.000 47.93206 225 GLY A O 1
ATOM 1651 N N . VAL A 1 226 ? -19.39800 -36.98800 -5.08700 1.000 45.67916 226 VAL A N 1
ATOM 1652 C CA . VAL A 1 226 ? -18.04400 -36.78400 -4.50600 1.000 46.01341 226 VAL A CA 1
ATOM 1653 C C . VAL A 1 226 ? -17.14200 -37.84200 -5.13000 1.000 46.91878 226 VAL A C 1
ATOM 1654 O O . VAL A 1 226 ? -15.99400 -37.52800 -5.45800 1.000 47.80310 226 VAL A O 1
ATOM 1658 N N . LYS A 1 227 ? -17.68900 -39.03200 -5.34300 1.000 44.86854 227 LYS A N 1
ATOM 1659 C CA . LYS A 1 227 ? -16.89900 -40.14700 -5.89700 1.000 47.08196 227 LYS A CA 1
ATOM 1660 C C . LYS A 1 227 ? -16.76000 -39.95400 -7.40100 1.000 51.62987 227 LYS A C 1
ATOM 1661 O O . LYS A 1 227 ? -15.77500 -40.43500 -7.96400 1.000 55.56982 227 LYS A O 1
ATOM 1667 N N . ALA A 1 228 ? -17.72400 -39.28100 -8.01900 1.000 51.11139 228 ALA A N 1
ATOM 1668 C CA . ALA A 1 228 ? -17.61100 -38.98400 -9.45900 1.000 50.29024 228 ALA A CA 1
ATOM 1669 C C . ALA A 1 228 ? -16.53700 -37.91900 -9.64300 1.000 49.30591 228 ALA A C 1
ATOM 1670 O O . ALA A 1 228 ? -15.79300 -38.00200 -10.62000 1.000 49.54015 228 ALA A O 1
ATOM 1672 N N . PHE A 1 229 ? -16.46200 -36.96200 -8.72000 1.000 49.46383 229 PHE A N 1
ATOM 1673 C CA . PHE A 1 229 ? -15.38200 -35.99400 -8.84100 1.000 50.96137 229 PHE A CA 1
ATOM 1674 C C . PHE A 1 229 ? -14.02700 -36.64100 -8.60100 1.000 56.36202 229 PHE A C 1
ATOM 1675 O O . PHE A 1 229 ? -13.04400 -36.29300 -9.26600 1.000 61.04153 229 PHE A O 1
ATOM 1683 N N . ALA A 1 230 ? -13.94600 -37.56100 -7.63600 1.000 55.48560 230 ALA A N 1
ATOM 1684 C CA . ALA A 1 230 ? -12.69900 -38.29000 -7.43900 1.000 53.93805 230 ALA A CA 1
ATOM 1685 C C . ALA A 1 230 ? -12.26200 -38.96900 -8.72800 1.000 52.34838 230 ALA A C 1
ATOM 1686 O O . ALA A 1 230 ? -11.10000 -38.86400 -9.12000 1.000 54.69866 230 ALA A O 1
ATOM 1688 N N . LYS A 1 231 ? -13.19100 -39.63700 -9.42100 1.000 52.19573 231 LYS A N 1
ATOM 1689 C CA . LYS A 1 231 ? -12.84800 -40.36700 -10.63900 1.000 52.00624 231 LYS A CA 1
ATOM 1690 C C . LYS A 1 231 ? -12.39500 -39.47000 -11.78100 1.000 54.20124 231 LYS A C 1
ATOM 1691 O O . LYS A 1 231 ? -11.85600 -39.99000 -12.75800 1.000 55.95671 231 LYS A O 1
ATOM 1697 N N . MET A 1 232 ? -12.65200 -38.15700 -11.72700 1.000 59.42291 232 MET A N 1
ATOM 1698 C CA . MET A 1 232 ? -12.23000 -37.27000 -12.80600 1.000 64.24718 232 MET A CA 1
ATOM 1699 C C . MET A 1 232 ? -11.31700 -36.15400 -12.33600 1.000 66.82643 232 MET A C 1
ATOM 1700 O O . MET A 1 232 ? -10.96100 -35.29500 -13.15200 1.000 66.11056 232 MET A O 1
ATOM 1705 N N . LYS A 1 233 ? -10.95500 -36.12600 -11.05100 1.000 62.49697 233 LYS A N 1
ATOM 1706 C CA . LYS A 1 233 ? -10.06100 -35.09300 -10.53300 1.000 68.53980 233 LYS A CA 1
ATOM 1707 C C . LYS A 1 233 ? -8.82100 -34.91500 -11.41100 1.000 74.54841 233 LYS A C 1
ATOM 1708 O O . LYS A 1 233 ? -8.28400 -33.80500 -11.51800 1.000 72.10338 233 LYS A O 1
ATOM 1714 N N . GLY A 1 234 ? -8.37800 -35.97800 -12.07400 1.000 72.64555 234 GLY A N 1
ATOM 1715 C CA . GLY A 1 234 ? -7.17300 -35.91000 -12.87100 1.000 78.40414 234 GLY A CA 1
ATOM 1716 C C . GLY A 1 234 ? -7.35300 -35.19200 -14.18900 1.000 77.26979 234 GLY A C 1
ATOM 1717 O O . GLY A 1 234 ? -6.70800 -34.17300 -14.45000 1.000 78.12779 234 GLY A O 1
ATOM 1718 N N . ASN A 1 235 ? -8.22600 -35.72400 -15.03400 1.000 75.41694 235 ASN A N 1
ATOM 1719 C CA . ASN A 1 235 ? -8.52200 -35.13800 -16.33200 1.000 73.79306 235 ASN A CA 1
ATOM 1720 C C . ASN A 1 235 ? -9.93600 -34.56300 -16.31900 1.000 70.73480 235 ASN A C 1
ATOM 1721 O O . ASN A 1 235 ? -10.85500 -35.11300 -16.92900 1.000 69.68730 235 ASN A O 1
ATOM 1726 N N . LEU A 1 236 ? -10.10700 -33.45000 -15.61100 1.000 67.40019 236 LEU A N 1
ATOM 1727 C CA . LEU A 1 236 ? -11.42800 -32.83500 -15.52000 1.000 64.58669 236 LEU A CA 1
ATOM 1728 C C . LEU A 1 236 ? -11.88500 -32.37500 -16.90200 1.000 66.35532 236 LEU A C 1
ATOM 1729 O O . LEU A 1 236 ? -11.08100 -31.83500 -17.67200 1.000 67.18437 236 LEU A O 1
ATOM 1734 N N . PRO A 1 237 ? -13.15300 -32.57100 -17.25300 1.000 62.40222 237 PRO A N 1
ATOM 1735 C CA . PRO A 1 237 ? -13.68800 -31.97800 -18.48300 1.000 59.17815 237 PRO A CA 1
ATOM 1736 C C . PRO A 1 237 ? -14.20800 -30.55800 -18.25100 1.000 59.14130 237 PRO A C 1
ATOM 1737 O O . PRO A 1 237 ? -14.36400 -30.09400 -17.11800 1.000 59.11235 237 PRO A O 1
ATOM 1741 N N . ASP A 1 238 ? -14.45200 -29.86400 -19.36600 1.000 60.48883 238 ASP A N 1
ATOM 1742 C CA . ASP A 1 238 ? -14.93000 -28.49000 -19.28200 1.000 56.42782 238 ASP A CA 1
ATOM 1743 C C . ASP A 1 238 ? -16.28000 -28.42300 -18.59400 1.000 55.77511 238 ASP A C 1
ATOM 1744 O O . ASP A 1 238 ? -16.51300 -27.55100 -17.75100 1.000 54.84079 238 ASP A O 1
ATOM 1749 N N . ALA A 1 239 ? -17.18400 -29.33300 -18.94700 1.000 55.14345 239 ALA A N 1
ATOM 1750 C CA . ALA A 1 239 ? -18.56800 -29.29800 -18.49800 1.000 52.49577 239 ALA A CA 1
ATOM 1751 C C . ALA A 1 239 ? -19.01400 -30.70500 -18.13600 1.000 52.81423 239 ALA A C 1
ATOM 1752 O O . ALA A 1 239 ? -18.62400 -31.67300 -18.79700 1.000 52.97740 239 ALA A O 1
ATOM 1754 N N . ILE A 1 240 ? -19.83200 -30.80100 -17.09000 1.000 48.89270 240 ILE A N 1
ATOM 1755 C CA . ILE A 1 240 ? -20.35700 -32.11600 -16.63200 1.000 47.88206 240 ILE A CA 1
ATOM 1756 C C . ILE A 1 240 ? -21.88100 -32.03000 -16.58300 1.000 47.75309 240 ILE A C 1
ATOM 1757 O O . ILE A 1 240 ? -22.39900 -31.14800 -15.89100 1.000 45.56599 240 ILE A O 1
ATOM 1762 N N . LEU A 1 241 ? -22.56200 -32.90000 -17.32000 1.000 42.55773 241 LEU A N 1
ATOM 1763 C CA . LEU A 1 241 ? -24.03900 -32.94300 -17.27100 1.000 41.86818 241 LEU A CA 1
ATOM 1764 C C . LEU A 1 241 ? -24.40600 -34.05400 -16.28200 1.000 48.22683 241 LEU A C 1
ATOM 1765 O O . LEU A 1 241 ? -23.82500 -35.12900 -16.38600 1.000 48.17157 241 LEU A O 1
ATOM 1770 N N . CYS A 1 242 ? -25.25700 -33.76400 -15.29900 1.000 43.35257 242 CYS A N 1
ATOM 1771 C CA . CYS A 1 242 ? -25.67100 -34.77100 -14.29000 1.000 46.43715 242 CYS A CA 1
ATOM 1772 C C . CYS A 1 242 ? -27.19000 -34.86400 -14.26600 1.000 43.27624 242 CYS A C 1
ATOM 1773 O O . CYS A 1 242 ? -27.83700 -33.84900 -14.40300 1.000 49.25064 242 CYS A O 1
ATOM 1776 N N . ILE A 1 243 ? -27.72000 -36.06500 -14.09300 1.000 39.43104 243 ILE A N 1
ATOM 1777 C CA . ILE A 1 243 ? -29.19100 -36.24900 -14.09300 1.000 36.08854 243 ILE A CA 1
ATOM 1778 C C . ILE A 1 243 ? -29.69700 -35.77700 -12.73200 1.000 41.88397 243 ILE A C 1
ATOM 1779 O O . ILE A 1 243 ? -30.54600 -34.89200 -12.70300 1.000 46.66349 243 ILE A O 1
ATOM 1784 N N . SER A 1 244 ? -29.14200 -36.31200 -11.65100 1.000 44.60008 244 SER A N 1
ATOM 1785 C CA . SER A 1 244 ? -29.58000 -35.94000 -10.28400 1.000 39.70739 244 SER A CA 1
ATOM 1786 C C . SER A 1 244 ? -28.96500 -34.60400 -9.89000 1.000 44.09739 244 SER A C 1
ATOM 1787 O O . SER A 1 244 ? -27.75700 -34.43000 -10.08400 1.000 43.38678 244 SER A O 1
ATOM 1790 N N . ASP A 1 245 ? -29.78100 -33.70700 -9.34700 1.000 42.63143 245 ASP A N 1
ATOM 1791 C CA . ASP A 1 245 ? -29.20900 -32.45300 -8.87100 1.000 45.46071 245 ASP A CA 1
ATOM 1792 C C . ASP A 1 245 ? -28.42800 -32.63200 -7.56100 1.000 44.05528 245 ASP A C 1
ATOM 1793 O O . ASP A 1 245 ? -27.48000 -31.87200 -7.31000 1.000 41.29706 245 ASP A O 1
ATOM 1798 N N . GLU A 1 246 ? -28.78300 -33.61700 -6.71700 1.000 39.61791 246 GLU A N 1
ATOM 1799 C CA . GLU A 1 246 ? -27.92800 -33.88300 -5.55800 1.000 43.81841 246 GLU A CA 1
ATOM 1800 C C . GLU A 1 246 ? -26.54400 -34.31000 -5.98800 1.000 44.93697 246 GLU A C 1
ATOM 1801 O O . GLU A 1 246 ? -25.54400 -33.89100 -5.39200 1.000 44.56587 246 GLU A O 1
ATOM 1807 N N . GLU A 1 247 ? -26.46900 -35.19000 -6.99400 1.000 45.35807 247 GLU A N 1
ATOM 1808 C CA . GLU A 1 247 ? -25.17300 -35.64000 -7.46600 1.000 43.01305 247 GLU A CA 1
ATOM 1809 C C . GLU A 1 247 ? -24.35800 -34.47600 -7.99700 1.000 42.96041 247 GLU A C 1
ATOM 1810 O O . GLU A 1 247 ? -23.15600 -34.36700 -7.71800 1.000 43.78946 247 GLU A O 1
ATOM 1816 N N . ALA A 1 248 ? -25.02000 -33.57600 -8.71000 1.000 42.21559 248 ALA A N 1
ATOM 1817 C CA . ALA A 1 248 ? -24.33900 -32.38500 -9.25100 1.000 43.33151 248 ALA A CA 1
ATOM 1818 C C . ALA A 1 248 ? -23.80300 -31.54500 -8.09700 1.000 48.01892 248 ALA A C 1
ATOM 1819 O O . ALA A 1 248 ? -22.72600 -30.96900 -8.24000 1.000 46.28976 248 ALA A O 1
ATOM 1821 N N . ILE A 1 249 ? -24.56100 -31.47400 -7.00500 1.000 43.19465 249 ILE A N 1
ATOM 1822 C CA . ILE A 1 249 ? -24.12500 -30.67100 -5.83000 1.000 45.94761 249 ILE A CA 1
ATOM 1823 C C . ILE A 1 249 ? -22.86800 -31.32700 -5.25200 1.000 48.17946 249 ILE A C 1
ATOM 1824 O O . ILE A 1 249 ? -21.95600 -30.59000 -4.85400 1.000 48.67426 249 ILE A O 1
ATOM 1829 N N . GLY A 1 250 ? -22.79800 -32.65800 -5.26500 1.000 45.77917 250 GLY A N 1
ATOM 1830 C CA . GLY A 1 250 ? -21.59800 -33.34500 -4.81400 1.000 44.67378 250 GLY A CA 1
ATOM 1831 C C . GLY A 1 250 ? -20.39000 -33.06900 -5.69500 1.000 48.25315 250 GLY A C 1
ATOM 1832 O O . GLY A 1 250 ? -19.26100 -32.93200 -5.20300 1.000 46.79772 250 GLY A O 1
ATOM 1833 N N . ILE A 1 251 ? -20.59400 -32.98300 -7.00400 1.000 47.57413 251 ILE A N 1
ATOM 1834 C CA . ILE A 1 251 ? -19.45400 -32.63800 -7.89700 1.000 47.26356 251 ILE A CA 1
ATOM 1835 C C . ILE A 1 251 ? -19.06800 -31.18000 -7.63900 1.000 47.95049 251 ILE A C 1
ATOM 1836 O O . ILE A 1 251 ? -17.86800 -30.90500 -7.53700 1.000 45.37386 251 ILE A O 1
ATOM 1841 N N . MET A 1 252 ? -20.05900 -30.29900 -7.49900 1.000 48.06103 252 MET A N 1
ATOM 1842 C CA . MET A 1 252 ? -19.76400 -28.85700 -7.31100 1.000 48.48739 252 MET A CA 1
ATOM 1843 C C . MET A 1 252 ? -18.91800 -28.65300 -6.05500 1.000 54.55654 252 MET A C 1
ATOM 1844 O O . MET A 1 252 ? -17.84800 -28.05100 -6.16600 1.000 52.56683 252 MET A O 1
ATOM 1849 N N . HIS A 1 253 ? -19.38500 -29.14600 -4.91100 1.000 50.56922 253 HIS A N 1
ATOM 1850 C CA . HIS A 1 253 ? -18.66200 -28.92300 -3.63600 1.000 52.04308 253 HIS A CA 1
ATOM 1851 C C . HIS A 1 253 ? -17.29500 -29.60800 -3.67300 1.000 53.42219 253 HIS A C 1
ATOM 1852 O O . HIS A 1 253 ? -16.32800 -28.95300 -3.30700 1.000 57.67007 253 HIS A O 1
ATOM 1859 N N . SER A 1 254 ? -17.21800 -30.85900 -4.12400 1.000 48.62688 254 SER A N 1
ATOM 1860 C CA . SER A 1 254 ? -15.92000 -31.52200 -4.23100 1.000 51.28510 254 SER A CA 1
ATOM 1861 C C . SER A 1 254 ? -14.93100 -30.68700 -5.04700 1.000 56.05146 254 SER A C 1
ATOM 1862 O O . SER A 1 254 ? -13.77400 -30.50800 -4.64300 1.000 60.18880 254 SER A O 1
ATOM 1865 N N . ALA A 1 255 ? -15.36300 -30.16300 -6.20000 1.000 56.73049 255 ALA A N 1
ATOM 1866 C CA . ALA A 1 255 ? -14.45700 -29.37600 -7.04000 1.000 55.23820 255 ALA A CA 1
ATOM 1867 C C . ALA A 1 255 ? -14.09200 -28.04900 -6.38300 1.000 57.84378 255 ALA A C 1
ATOM 1868 O O . ALA A 1 255 ? -12.92900 -27.63000 -6.42000 1.000 57.10422 255 ALA A O 1
ATOM 1870 N N . MET A 1 256 ? -15.03800 -27.38200 -5.75000 1.000 59.60188 256 MET A N 1
ATOM 1871 C CA . MET A 1 256 ? -14.71400 -26.11400 -5.14000 1.000 59.83086 256 MET A CA 1
ATOM 1872 C C . MET A 1 256 ? -13.82200 -26.31200 -3.93900 1.000 63.45498 256 MET A C 1
ATOM 1873 O O . MET A 1 256 ? -12.95000 -25.49100 -3.68400 1.000 65.67366 256 MET A O 1
ATOM 1878 N N . ASP A 1 257 ? -14.02800 -27.38400 -3.19000 1.000 62.27852 257 ASP A N 1
ATOM 1879 C CA . ASP A 1 257 ? -13.10300 -27.70700 -2.10400 1.000 61.36262 257 ASP A CA 1
ATOM 1880 C C . ASP A 1 257 ? -11.70100 -27.97800 -2.63100 1.000 62.23904 257 ASP A C 1
ATOM 1881 O O . ASP A 1 257 ? -10.71300 -27.60300 -1.99700 1.000 66.38954 257 ASP A O 1
ATOM 1886 N N . ALA A 1 258 ? -11.58600 -28.60900 -3.79100 1.000 59.27816 258 ALA A N 1
ATOM 1887 C CA . ALA A 1 258 ? -10.27700 -28.81800 -4.38900 1.000 55.85670 258 ALA A CA 1
ATOM 1888 C C . ALA A 1 258 ? -9.75600 -27.58100 -5.12400 1.000 61.10733 258 ALA A C 1
ATOM 1889 O O . ALA A 1 258 ? -8.79600 -27.68600 -5.89700 1.000 54.11438 258 ALA A O 1
ATOM 1891 N N . GLY A 1 259 ? -10.37500 -26.41800 -4.93800 1.000 61.92058 259 GLY A N 1
ATOM 1892 C CA . GLY A 1 259 ? -9.88700 -25.19500 -5.53400 1.000 64.71829 259 GLY A CA 1
ATOM 1893 C C . GLY A 1 259 ? -10.43800 -24.84200 -6.90800 1.000 68.58980 259 GLY A C 1
ATOM 1894 O O . GLY A 1 259 ? -10.28100 -23.69300 -7.33000 1.000 69.53465 259 GLY A O 1
ATOM 1895 N N . ILE A 1 260 ? -11.07700 -25.78300 -7.62200 1.000 66.35006 260 ILE A N 1
ATOM 1896 C CA . ILE A 1 260 ? -11.55500 -25.50900 -8.97900 1.000 63.50235 260 ILE A CA 1
ATOM 1897 C C . ILE A 1 260 ? -12.64700 -24.44700 -8.95300 1.000 63.91556 260 ILE A C 1
ATOM 1898 O O . ILE A 1 260 ? -13.54800 -24.46900 -8.10200 1.000 63.18389 260 ILE A O 1
ATOM 1903 N N . LYS A 1 261 ? -12.58200 -23.50700 -9.89700 1.000 62.64962 261 LYS A N 1
ATOM 1904 C CA . LYS A 1 261 ? -13.52200 -22.39300 -9.90000 1.000 63.05493 261 LYS A CA 1
ATOM 1905 C C . LYS A 1 261 ? -14.77200 -22.75400 -10.69900 1.000 63.05756 261 LYS A C 1
ATOM 1906 O O . LYS A 1 261 ? -14.68700 -23.18300 -11.86000 1.000 61.74688 261 LYS A O 1
ATOM 1912 N N . VAL A 1 262 ? -15.91600 -22.60900 -10.04700 1.000 54.76446 262 VAL A N 1
ATOM 1913 C CA . VAL A 1 262 ? -17.16200 -22.91400 -10.69000 1.000 56.04619 262 VAL A CA 1
ATOM 1914 C C . VAL A 1 262 ? -17.95100 -21.59700 -10.72700 1.000 60.77834 262 VAL A C 1
ATOM 1915 O O . VAL A 1 262 ? -18.14300 -21.02400 -9.64900 1.000 58.08591 262 VAL A O 1
ATOM 1919 N N . PRO A 1 263 ? -18.37500 -21.08900 -11.93600 1.000 63.16284 263 PRO A N 1
ATOM 1920 C CA . PRO A 1 263 ? -18.35400 -21.78500 -13.22900 1.000 62.40748 263 PRO A CA 1
ATOM 1921 C C . PRO A 1 263 ? -17.17600 -21.52300 -14.15100 1.000 62.86280 263 PRO A C 1
ATOM 1922 O O . PRO A 1 263 ? -17.23900 -22.03000 -15.28200 1.000 59.94929 263 PRO A O 1
ATOM 1926 N N . GLU A 1 264 ? -16.14300 -20.80400 -13.69400 1.000 60.76781 264 GLU A N 1
ATOM 1927 C CA . GLU A 1 264 ? -15.08000 -20.34400 -14.59800 1.000 64.87883 264 GLU A CA 1
ATOM 1928 C C . GLU A 1 264 ? -14.28500 -21.50700 -15.18200 1.000 70.60057 264 GLU A C 1
ATOM 1929 O O . GLU A 1 264 ? -14.11600 -21.60300 -16.40600 1.000 71.92968 264 GLU A O 1
ATOM 1935 N N . GLU A 1 265 ? -13.76900 -22.39600 -14.32300 1.000 68.78193 265 GLU A N 1
ATOM 1936 C CA . GLU A 1 265 ? -13.00700 -23.53800 -14.81000 1.000 61.40999 265 GLU A CA 1
ATOM 1937 C C . GLU A 1 265 ? -13.88400 -24.74800 -15.07000 1.000 57.92537 265 GLU A C 1
ATOM 1938 O O . GLU A 1 265 ? -13.61400 -25.51300 -15.99800 1.000 60.31513 265 GLU A O 1
ATOM 1944 N N . LEU A 1 266 ? -14.95300 -24.90300 -14.30800 1.000 58.66493 266 LEU A N 1
ATOM 1945 C CA . LEU A 1 266 ? -15.87400 -26.02600 -14.51300 1.000 59.72032 266 LEU A CA 1
ATOM 1946 C C . LEU A 1 266 ? -17.35100 -25.67800 -14.49700 1.000 56.69627 266 LEU A C 1
ATOM 1947 O O . LEU A 1 266 ? -17.81500 -24.98700 -13.61400 1.000 54.95922 266 LEU A O 1
ATOM 1952 N N . GLN A 1 267 ? -18.08600 -26.18300 -15.47500 1.000 53.63275 267 GLN A N 1
ATOM 1953 C CA . GLN A 1 267 ? -19.50900 -25.93700 -15.53800 1.000 55.06713 267 GLN A CA 1
ATOM 1954 C C . GLN A 1 267 ? -20.32000 -27.18100 -15.28900 1.000 47.81626 267 GLN A C 1
ATOM 1955 O O . GLN A 1 267 ? -20.02100 -28.22300 -15.82500 1.000 49.72438 267 GLN A O 1
ATOM 1961 N N . ILE A 1 268 ? -21.34400 -27.06100 -14.44500 1.000 44.93433 268 ILE A N 1
ATOM 1962 C CA . ILE A 1 268 ? -22.18900 -28.23100 -14.07900 1.000 46.05815 268 ILE A CA 1
ATOM 1963 C C . ILE A 1 268 ? -23.65000 -27.88600 -14.37400 1.000 41.93134 268 ILE A C 1
ATOM 1964 O O . ILE A 1 268 ? -24.03000 -26.74400 -14.14200 1.000 46.36082 268 ILE A O 1
ATOM 1969 N N . ILE A 1 269 ? -24.41800 -28.83800 -14.90300 1.000 35.77534 269 ILE A N 1
ATOM 1970 C CA . ILE A 1 269 ? -25.86800 -28.62100 -15.16400 1.000 42.30770 269 ILE A CA 1
ATOM 1971 C C . ILE A 1 269 ? -26.63500 -29.89700 -14.80500 1.000 42.68407 269 ILE A C 1
ATOM 1972 O O . ILE A 1 269 ? -26.10400 -30.98000 -15.04300 1.000 42.44719 269 ILE A O 1
ATOM 1977 N N . SER A 1 270 ? -27.82400 -29.75900 -14.21900 1.000 38.90203 270 SER A N 1
ATOM 1978 C CA . SER A 1 270 ? -28.65800 -30.92400 -13.84700 1.000 41.79185 270 SER A CA 1
ATOM 1979 C C . SER A 1 270 ? -29.87800 -31.05200 -14.75700 1.000 41.50498 270 SER A C 1
ATOM 1980 O O . SER A 1 270 ? -30.11600 -30.14400 -15.55500 1.000 43.96317 270 SER A O 1
ATOM 1983 N N . PHE A 1 271 ? -30.61900 -32.15100 -14.62000 1.000 38.83887 271 PHE A N 1
ATOM 1984 C CA . PHE A 1 271 ? -31.81200 -32.39900 -15.46400 1.000 40.99176 271 PHE A CA 1
ATOM 1985 C C . PHE A 1 271 ? -33.02000 -32.70500 -14.58000 1.000 40.19692 271 PHE A C 1
ATOM 1986 O O . PHE A 1 271 ? -34.11300 -32.24200 -14.90100 1.000 42.09189 271 PHE A O 1
ATOM 1994 N N . ASN A 1 272 ? -32.81500 -33.45300 -13.49900 1.000 42.03925 272 ASN A N 1
ATOM 1995 C CA . ASN A 1 272 ? -33.91600 -33.80300 -12.56100 1.000 44.93697 272 ASN A CA 1
ATOM 1996 C C . ASN A 1 272 ? -33.96900 -32.73600 -11.46400 1.000 49.47435 272 ASN A C 1
ATOM 1997 O O . ASN A 1 272 ? -33.34100 -32.93600 -10.42400 1.000 50.10601 272 ASN A O 1
ATOM 2002 N N . ASN A 1 273 ? -34.74300 -31.67300 -11.67800 1.000 47.64782 273 ASN A N 1
ATOM 2003 C CA . ASN A 1 273 ? -34.80000 -30.51600 -10.74700 1.000 48.18736 273 ASN A CA 1
ATOM 2004 C C . ASN A 1 273 ? -35.54600 -30.80200 -9.45000 1.000 40.45222 273 ASN A C 1
ATOM 2005 O O . ASN A 1 273 ? -36.53100 -31.54800 -9.47500 1.000 41.21020 273 ASN A O 1
ATOM 2010 N N . THR A 1 274 ? -35.06900 -30.21700 -8.35500 1.000 49.41382 274 THR A N 1
ATOM 2011 C CA . THR A 1 274 ? -35.76100 -30.33300 -7.04900 1.000 53.10110 274 THR A CA 1
ATOM 2012 C C . THR A 1 274 ? -35.59200 -28.99900 -6.33200 1.000 52.02203 274 THR A C 1
ATOM 2013 O O . THR A 1 274 ? -34.94700 -28.11200 -6.90400 1.000 48.77164 274 THR A O 1
ATOM 2017 N N . ARG A 1 275 ? -36.13000 -28.87800 -5.12000 1.000 54.04069 275 ARG A N 1
ATOM 2018 C CA . ARG A 1 275 ? -35.94900 -27.65900 -4.33400 1.000 61.06258 275 ARG A CA 1
ATOM 2019 C C . ARG A 1 275 ? -34.48800 -27.40300 -3.98100 1.000 60.03615 275 ARG A C 1
ATOM 2020 O O . ARG A 1 275 ? -34.14000 -26.26000 -3.66700 1.000 59.87034 275 ARG A O 1
ATOM 2028 N N . LEU A 1 276 ? -33.62900 -28.42200 -4.06300 1.000 59.68347 276 LEU A N 1
ATOM 2029 C CA . LEU A 1 276 ? -32.19900 -28.29400 -3.65900 1.000 56.64890 276 LEU A CA 1
ATOM 2030 C C . LEU A 1 276 ? -31.46600 -27.30400 -4.55800 1.000 59.77032 276 LEU A C 1
ATOM 2031 O O . LEU A 1 276 ? -30.41400 -26.80800 -4.13800 1.000 56.81997 276 LEU A O 1
ATOM 2036 N N . VAL A 1 277 ? -32.01200 -27.01600 -5.73600 1.000 61.70477 277 VAL A N 1
ATOM 2037 C CA . VAL A 1 277 ? -31.33600 -26.12600 -6.72400 1.000 57.68060 277 VAL A CA 1
ATOM 2038 C C . VAL A 1 277 ? -31.10400 -24.74500 -6.10800 1.000 60.15458 277 VAL A C 1
ATOM 2039 O O . VAL A 1 277 ? -30.05000 -24.15200 -6.38600 1.000 61.64687 277 VAL A O 1
ATOM 2043 N N . GLU A 1 278 ? -32.01500 -24.28300 -5.25100 1.000 62.52329 278 GLU A N 1
ATOM 2044 C CA . GLU A 1 278 ? -31.90700 -22.91300 -4.68600 1.000 66.15530 278 GLU A CA 1
ATOM 2045 C C . GLU A 1 278 ? -31.27500 -22.94700 -3.29200 1.000 62.69173 278 GLU A C 1
ATOM 2046 O O . GLU A 1 278 ? -30.85300 -21.88300 -2.81800 1.000 63.06546 278 GLU A O 1
ATOM 2052 N N . MET A 1 279 ? -31.18300 -24.12200 -2.68200 1.000 58.29383 279 MET A N 1
ATOM 2053 C CA . MET A 1 279 ? -30.65800 -24.23200 -1.30100 1.000 55.44612 279 MET A CA 1
ATOM 2054 C C . MET A 1 279 ? -29.13100 -24.23600 -1.30500 1.000 55.52245 279 MET A C 1
ATOM 2055 O O . MET A 1 279 ? -28.55700 -24.42200 -0.23100 1.000 58.49122 279 MET A O 1
ATOM 2060 N N . VAL A 1 280 ? -28.50000 -24.03100 -2.45900 1.000 59.13604 280 VAL A N 1
ATOM 2061 C CA . VAL A 1 280 ? -27.01900 -24.15200 -2.51800 1.000 55.23820 280 VAL A CA 1
ATOM 2062 C C . VAL A 1 280 ? -26.42300 -22.89500 -3.12900 1.000 54.93817 280 VAL A C 1
ATOM 2063 O O . VAL A 1 280 ? -27.15600 -22.18300 -3.81000 1.000 58.41753 280 VAL A O 1
ATOM 2067 N N . ARG A 1 281 ? -25.15300 -22.63100 -2.83100 1.000 53.02478 281 ARG A N 1
ATOM 2068 C CA . ARG A 1 281 ? -24.43700 -21.47300 -3.40900 1.000 52.35628 281 ARG A CA 1
ATOM 2069 C C . ARG A 1 281 ? -23.07600 -21.98400 -3.88600 1.000 54.04332 281 ARG A C 1
ATOM 2070 O O . ARG A 1 281 ? -22.34800 -22.52600 -3.05100 1.000 57.28318 281 ARG A O 1
ATOM 2078 N N . PRO A 1 282 ? -22.62000 -21.77400 -5.17000 1.000 54.70656 282 PRO A N 1
ATOM 2079 C CA . PRO A 1 282 ? -23.41800 -21.36500 -6.36900 1.000 53.99595 282 PRO A CA 1
ATOM 2080 C C . PRO A 1 282 ? -24.75600 -22.08200 -6.58800 1.000 52.26942 282 PRO A C 1
ATOM 2081 O O . PRO A 1 282 ? -24.83600 -23.25500 -6.33200 1.000 52.03782 282 PRO A O 1
ATOM 2085 N N . GLN A 1 283 ? -25.77200 -21.34000 -7.02500 1.000 52.65895 283 GLN A N 1
ATOM 2086 C CA . GLN A 1 283 ? -27.09200 -21.95400 -7.31800 1.000 55.65667 283 GLN A CA 1
ATOM 2087 C C . GLN A 1 283 ? -26.94200 -22.86500 -8.53300 1.000 53.54063 283 GLN A C 1
ATOM 2088 O O . GLN A 1 283 ? -26.10500 -22.57700 -9.39100 1.000 52.47471 283 GLN A O 1
ATOM 2094 N N . LEU A 1 284 ? -27.73700 -23.92000 -8.60500 1.000 52.56946 284 LEU A N 1
ATOM 2095 C CA . LEU A 1 284 ? -27.51200 -24.92900 -9.66300 1.000 53.29586 284 LEU A CA 1
ATOM 2096 C C . LEU A 1 284 ? -28.24200 -24.60900 -10.96200 1.000 52.44576 284 LEU A C 1
ATOM 2097 O O . LEU A 1 284 ? -29.46000 -24.44300 -10.92600 1.000 50.28498 284 LEU A O 1
ATOM 2102 N N . SER A 1 285 ? -27.50100 -24.54500 -12.06200 1.000 49.80597 285 SER A N 1
ATOM 2103 C CA . SER A 1 285 ? -28.13000 -24.38900 -13.38900 1.000 51.54565 285 SER A CA 1
ATOM 2104 C C . SER A 1 285 ? -28.80500 -25.71900 -13.69900 1.000 50.98243 285 SER A C 1
ATOM 2105 O O . SER A 1 285 ? -28.14500 -26.74400 -13.53700 1.000 52.42734 285 SER A O 1
ATOM 2108 N N . SER A 1 286 ? -30.06200 -25.69400 -14.13400 1.000 49.31381 286 SER A N 1
ATOM 2109 C CA . SER A 1 286 ? -30.79400 -26.96700 -14.28100 1.000 47.93733 286 SER A CA 1
ATOM 2110 C C . SER A 1 286 ? -31.96000 -26.86600 -15.25100 1.000 52.58788 286 SER A C 1
ATOM 2111 O O . SER A 1 286 ? -32.38600 -25.74800 -15.55500 1.000 46.55032 286 SER A O 1
ATOM 2114 N N . VAL A 1 287 ? -32.44100 -28.02100 -15.70700 1.000 47.94259 287 VAL A N 1
ATOM 2115 C CA . VAL A 1 287 ? -33.69000 -28.05100 -16.49700 1.000 46.12658 287 VAL A CA 1
ATOM 2116 C C . VAL A 1 287 ? -34.76900 -28.01900 -15.42500 1.000 46.71876 287 VAL A C 1
ATOM 2117 O O . VAL A 1 287 ? -34.63200 -28.74200 -14.44400 1.000 47.30041 287 VAL A O 1
ATOM 2121 N N . ILE A 1 288 ? -35.80000 -27.20600 -15.60600 1.000 48.19525 288 ILE A N 1
ATOM 2122 C CA . ILE A 1 288 ? -36.94500 -27.19000 -14.65900 1.000 47.99523 288 ILE A CA 1
ATOM 2123 C C . ILE A 1 288 ? -38.09300 -27.95900 -15.30200 1.000 48.96640 288 ILE A C 1
ATOM 2124 O O . ILE A 1 288 ? -38.61900 -27.49700 -16.32100 1.000 51.73515 288 ILE A O 1
ATOM 2129 N N . GLN A 1 289 ? -38.44500 -29.10000 -14.72800 1.000 45.63442 289 GLN A N 1
ATOM 2130 C CA . GLN A 1 289 ? -39.57200 -29.91100 -15.22600 1.000 46.63191 289 GLN A CA 1
ATOM 2131 C C . GLN A 1 289 ? -40.83300 -29.50900 -14.46300 1.000 50.07179 289 GLN A C 1
ATOM 2132 O O . GLN A 1 289 ? -40.70800 -29.13400 -13.29500 1.000 51.86938 289 GLN A O 1
ATOM 2138 N N . PRO A 1 290 ? -42.03100 -29.55600 -15.08100 1.000 47.68203 290 PRO A N 1
ATOM 2139 C CA . PRO A 1 290 ? -43.27600 -29.26700 -14.36800 1.000 48.96903 290 PRO A CA 1
ATOM 2140 C C . PRO A 1 290 ? -43.69700 -30.43300 -13.46600 1.000 47.19513 290 PRO A C 1
ATOM 2141 O O . PRO A 1 290 ? -44.63700 -31.09200 -13.79500 1.000 48.37685 290 PRO A O 1
ATOM 2145 N N . LEU A 1 291 ? -43.05100 -30.59900 -12.31800 1.000 45.14489 291 LEU A N 1
ATOM 2146 C CA . LEU A 1 291 ? -43.27100 -31.77600 -11.43500 1.000 43.70524 291 LEU A CA 1
ATOM 2147 C C . LEU A 1 291 ? -44.74200 -32.04500 -11.10300 1.000 47.73467 291 LEU A C 1
ATOM 2148 O O . LEU A 1 291 ? -45.16100 -33.19600 -11.23700 1.000 46.11869 291 LEU A O 1
ATOM 2153 N N . TYR A 1 292 ? -45.48900 -31.02900 -10.67700 1.000 47.21619 292 TYR A N 1
ATOM 2154 C CA . TYR A 1 292 ? -46.92000 -31.20400 -10.32600 1.000 46.65823 292 TYR A CA 1
ATOM 2155 C C . TYR A 1 292 ? -47.71200 -31.67800 -11.54500 1.000 48.60056 292 TYR A C 1
ATOM 2156 O O . TYR A 1 292 ? -48.57300 -32.53400 -11.38800 1.000 47.83995 292 TYR A O 1
ATOM 2165 N N . ASP A 1 293 ? -47.42300 -31.12400 -12.71700 1.000 45.44229 293 ASP A N 1
ATOM 2166 C CA . ASP A 1 293 ? -48.14700 -31.49600 -13.95500 1.000 51.53513 293 ASP A CA 1
ATOM 2167 C C . ASP A 1 293 ? -47.77100 -32.91700 -14.36700 1.000 50.60080 293 ASP A C 1
ATOM 2168 O O . ASP A 1 293 ? -48.63100 -33.60200 -14.89200 1.000 48.70847 293 ASP A O 1
ATOM 2173 N N . ILE A 1 294 ? -46.52800 -33.33600 -14.14500 1.000 45.69495 294 ILE A N 1
ATOM 2174 C CA . ILE A 1 294 ? -46.15800 -34.74700 -14.44300 1.000 43.70261 294 ILE A CA 1
ATOM 2175 C C . ILE A 1 294 ? -47.09800 -35.65600 -13.64900 1.000 47.21356 294 ILE A C 1
ATOM 2176 O O . ILE A 1 294 ? -47.62200 -36.60700 -14.23900 1.000 50.06653 294 ILE A O 1
ATOM 2181 N N . GLY A 1 295 ? -47.36000 -35.33200 -12.38500 1.000 41.71816 295 GLY A N 1
ATOM 2182 C CA . GLY A 1 295 ? -48.31700 -36.13300 -11.63600 1.000 41.46813 295 GLY A CA 1
ATOM 2183 C C . GLY A 1 295 ? -49.76800 -35.86900 -12.01100 1.000 46.77666 295 GLY A C 1
ATOM 2184 O O . GLY A 1 295 ? -50.61300 -36.77100 -11.92600 1.000 45.72654 295 GLY A O 1
ATOM 2185 N N . ALA A 1 296 ? -50.09500 -34.63000 -12.40900 1.000 48.21894 296 ALA A N 1
ATOM 2186 C CA . ALA A 1 296 ? -51.47900 -34.33300 -12.78600 1.000 51.24825 296 ALA A CA 1
ATOM 2187 C C . ALA A 1 296 ? -51.85100 -35.04800 -14.07800 1.000 50.86399 296 ALA A C 1
ATOM 2188 O O . ALA A 1 296 ? -52.89000 -35.71900 -14.15700 1.000 51.05086 296 ALA A O 1
ATOM 2190 N N . VAL A 1 297 ? -51.00300 -34.93600 -15.09800 1.000 46.53453 297 VAL A N 1
ATOM 2191 C CA . VAL A 1 297 ? -51.24900 -35.67500 -16.33200 1.000 47.96891 297 VAL A CA 1
ATOM 2192 C C . VAL A 1 297 ? -51.31600 -37.16400 -16.04600 1.000 47.83995 297 VAL A C 1
ATOM 2193 O O . VAL A 1 297 ? -52.21200 -37.86600 -16.53400 1.000 50.77977 297 VAL A O 1
ATOM 2197 N N . GLY A 1 298 ? -50.41100 -37.65800 -15.19800 1.000 48.32948 298 GLY A N 1
ATOM 2198 C CA . GLY A 1 298 ? -50.41500 -39.07600 -14.87600 1.000 48.15314 298 GLY A CA 1
ATOM 2199 C C . GLY A 1 298 ? -51.73000 -39.53900 -14.27900 1.000 53.05636 298 GLY A C 1
ATOM 2200 O O . GLY A 1 298 ? -52.28800 -40.56200 -14.69100 1.000 55.03291 298 GLY A O 1
ATOM 2201 N N . MET A 1 299 ? -52.25900 -38.78000 -13.31700 1.000 50.90610 299 MET A N 1
ATOM 2202 C CA . MET A 1 299 ? -53.52200 -39.17100 -12.70200 1.000 53.94068 299 MET A CA 1
ATOM 2203 C C . MET A 1 299 ? -54.70000 -38.97000 -13.65600 1.000 53.72223 299 MET A C 1
ATOM 2204 O O . MET A 1 299 ? -55.60600 -39.81200 -13.71300 1.000 53.00636 299 MET A O 1
ATOM 2209 N N . ARG A 1 300 ? -54.70900 -37.87300 -14.41800 1.000 50.11390 300 ARG A N 1
ATOM 2210 C CA . ARG A 1 300 ? -55.68600 -37.74700 -15.49800 1.000 56.79365 300 ARG A CA 1
ATOM 2211 C C . ARG A 1 300 ? -55.70800 -39.00000 -16.36900 1.000 57.28318 300 ARG A C 1
ATOM 2212 O O . ARG A 1 300 ? -56.74600 -39.66700 -16.49300 1.000 56.01461 300 ARG A O 1
ATOM 2220 N N . LEU A 1 301 ? -54.55100 -39.33900 -16.96600 1.000 52.16678 301 LEU A N 1
ATOM 2221 C CA . LEU A 1 301 ? -54.43200 -40.52800 -17.81400 1.000 53.29850 301 LEU A CA 1
ATOM 2222 C C . LEU A 1 301 ? -54.90400 -41.78100 -17.08400 1.000 57.53058 301 LEU A C 1
ATOM 2223 O O . LEU A 1 301 ? -55.70900 -42.55700 -17.60900 1.000 58.93601 301 LEU A O 1
ATOM 2228 N N . LEU A 1 302 ? -54.39500 -41.99800 -15.86700 1.000 56.46730 302 LEU A N 1
ATOM 2229 C CA . LEU A 1 302 ? -54.80500 -43.16400 -15.09400 1.000 57.29371 302 LEU A CA 1
ATOM 2230 C C . LEU A 1 302 ? -56.31000 -43.16300 -14.85400 1.000 58.04380 302 LEU A C 1
ATOM 2231 O O . LEU A 1 302 ? -56.96300 -44.21300 -14.93000 1.000 58.77547 302 LEU A O 1
ATOM 2236 N N . THR A 1 303 ? -56.88100 -41.99400 -14.54800 1.000 57.37793 303 THR A N 1
ATOM 2237 C CA . THR A 1 303 ? -58.30300 -41.94200 -14.22400 1.000 61.99164 303 THR A CA 1
ATOM 2238 C C . THR A 1 303 ? -59.15700 -42.34000 -15.42400 1.000 67.97131 303 THR A C 1
ATOM 2239 O O . THR A 1 303 ? -60.15400 -43.05900 -15.27300 1.000 64.15506 303 THR A O 1
ATOM 2243 N N . LYS A 1 304 ? -58.76200 -41.90900 -16.62700 1.000 64.88146 304 LYS A N 1
ATOM 2244 C CA . LYS A 1 304 ? -59.52300 -42.26400 -17.81700 1.000 65.51312 304 LYS A CA 1
ATOM 2245 C C . LYS A 1 304 ? -59.56600 -43.77400 -18.00400 1.000 66.95276 304 LYS A C 1
ATOM 2246 O O . LYS A 1 304 ? -60.63300 -44.34900 -18.24200 1.000 69.17672 304 LYS A O 1
ATOM 2252 N N . TYR A 1 305 ? -58.41600 -44.43700 -17.88000 1.000 65.83947 305 TYR A N 1
ATOM 2253 C CA . TYR A 1 305 ? -58.40000 -45.89500 -17.95900 1.000 70.67690 305 TYR A CA 1
ATOM 2254 C C . TYR A 1 305 ? -59.29300 -46.51500 -16.89000 1.000 69.66362 305 TYR A C 1
ATOM 2255 O O . TYR A 1 305 ? -60.08200 -47.42500 -17.17600 1.000 72.71398 305 TYR A O 1
ATOM 2264 N N . MET A 1 306 ? -59.18400 -46.03100 -15.64900 1.000 65.67366 306 MET A N 1
ATOM 2265 C CA . MET A 1 306 ? -59.96800 -46.60100 -14.55700 1.000 66.18425 306 MET A CA 1
ATOM 2266 C C . MET A 1 306 ? -61.46000 -46.36700 -14.76400 1.000 73.29826 306 MET A C 1
ATOM 2267 O O . MET A 1 306 ? -62.29200 -47.14000 -14.27100 1.000 70.07419 306 MET A O 1
ATOM 2272 N N . ASN A 1 307 ? -61.82100 -45.30800 -15.48600 1.000 77.10135 307 ASN A N 1
ATOM 2273 C CA . ASN A 1 307 ? -63.20800 -45.06100 -15.85000 1.000 77.69353 307 ASN A CA 1
ATOM 2274 C C . ASN A 1 307 ? -63.54500 -45.64100 -17.21400 1.000 78.01725 307 ASN A C 1
ATOM 2275 O O . ASN A 1 307 ? -64.55100 -45.24600 -17.82200 1.000 79.47269 307 ASN A O 1
ATOM 2280 N N . ASP A 1 308 ? -62.71700 -46.56500 -17.69800 1.000 77.44350 308 ASP A N 1
ATOM 2281 C CA . ASP A 1 308 ? -62.94600 -47.27900 -18.95200 1.000 80.97550 308 ASP A CA 1
ATOM 2282 C C . ASP A 1 308 ? -63.33500 -46.31100 -20.07100 1.000 77.13820 308 ASP A C 1
ATOM 2283 O O . ASP A 1 308 ? -64.30900 -46.51400 -20.80000 1.000 78.77260 308 ASP A O 1
ATOM 2288 N N . GLU A 1 309 ? -62.56200 -45.23300 -20.18400 1.000 75.59591 309 GLU A N 1
ATOM 2289 C CA . GLU A 1 309 ? -62.70200 -44.24300 -21.24000 1.000 74.16152 309 GLU A CA 1
ATOM 2290 C C . GLU A 1 309 ? -61.52400 -44.34800 -22.20100 1.000 76.61971 309 GLU A C 1
ATOM 2291 O O . GLU A 1 309 ? -60.43700 -44.80100 -21.82500 1.000 77.38559 309 GLU A O 1
ATOM 2297 N N . LYS A 1 310 ? -61.74700 -43.95100 -23.45000 1.000 78.67522 310 LYS A N 1
ATOM 2298 C CA . LYS A 1 310 ? -60.66700 -43.93800 -24.42300 1.000 74.64842 310 LYS A CA 1
ATOM 2299 C C . LYS A 1 310 ? -59.77300 -42.73700 -24.15200 1.000 73.14561 310 LYS A C 1
ATOM 2300 O O . LYS A 1 310 ? -60.20200 -41.74300 -23.56100 1.000 77.95935 310 LYS A O 1
ATOM 2306 N N . ILE A 1 311 ? -58.51800 -42.83700 -24.57300 1.000 72.87453 311 ILE A N 1
ATOM 2307 C CA . ILE A 1 311 ? -57.55800 -41.75400 -24.39800 1.000 74.97478 311 ILE A CA 1
ATOM 2308 C C . ILE A 1 311 ? -57.02400 -41.34700 -25.76600 1.000 72.57712 311 ILE A C 1
ATOM 2309 O O . ILE A 1 311 ? -56.44700 -42.16400 -26.49500 1.000 73.48513 311 ILE A O 1
ATOM 2314 N N . GLU A 1 312 ? -57.21600 -40.07500 -26.09900 1.000 74.86161 312 GLU A N 1
ATOM 2315 C CA . GLU A 1 312 ? -56.82000 -39.54600 -27.39700 1.000 72.17181 312 GLU A CA 1
ATOM 2316 C C . GLU A 1 312 ? -55.31200 -39.64000 -27.59800 1.000 75.07742 312 GLU A C 1
ATOM 2317 O O . GLU A 1 312 ? -54.83800 -40.22400 -28.57900 1.000 74.98531 312 GLU A O 1
ATOM 2323 N N . GLU A 1 313 ? -54.53500 -39.07500 -26.66700 1.000 75.69855 313 GLU A N 1
ATOM 2324 C CA . GLU A 1 313 ? -53.07600 -39.05000 -26.74200 1.000 71.11642 313 GLU A CA 1
ATOM 2325 C C . GLU A 1 313 ? -52.50400 -39.63200 -25.45600 1.000 68.58454 313 GLU A C 1
ATOM 2326 O O . GLU A 1 313 ? -52.29200 -38.90300 -24.47300 1.000 65.63945 313 GLU A O 1
ATOM 2332 N N . PRO A 1 314 ? -52.19600 -40.93200 -25.42900 1.000 65.10517 314 PRO A N 1
ATOM 2333 C CA . PRO A 1 314 ? -51.78700 -41.57500 -24.17600 1.000 60.99152 314 PRO A CA 1
ATOM 2334 C C . PRO A 1 314 ? -50.31700 -41.39700 -23.83300 1.000 55.01186 314 PRO A C 1
ATOM 2335 O O . PRO A 1 314 ? -49.89200 -41.86600 -22.77500 1.000 53.81172 314 PRO A O 1
ATOM 2339 N N . ASN A 1 315 ? -49.52800 -40.74400 -24.67800 1.000 56.65679 315 ASN A N 1
ATOM 2340 C CA . ASN A 1 315 ? -48.10200 -40.56100 -24.43900 1.000 53.67486 315 ASN A CA 1
ATOM 2341 C C . ASN A 1 315 ? -47.81400 -39.06300 -24.47900 1.000 52.01676 315 ASN A C 1
ATOM 2342 O O . ASN A 1 315 ? -47.49300 -38.50100 -25.52500 1.000 56.76470 315 ASN A O 1
ATOM 2347 N N . VAL A 1 316 ? -47.91300 -38.42700 -23.33400 1.000 49.43487 316 VAL A N 1
ATOM 2348 C CA . VAL A 1 316 ? -47.85200 -36.97700 -23.22900 1.000 47.11618 316 VAL A CA 1
ATOM 2349 C C . VAL A 1 316 ? -46.41000 -36.54200 -23.01800 1.000 42.71828 316 VAL A C 1
ATOM 2350 O O . VAL A 1 316 ? -45.66700 -37.15800 -22.25000 1.000 48.23473 316 VAL A O 1
ATOM 2354 N N . VAL A 1 317 ? -45.99700 -35.49900 -23.73000 1.000 42.54194 317 VAL A N 1
ATOM 2355 C CA . VAL A 1 317 ? -44.67100 -34.92100 -23.59700 1.000 43.71840 317 VAL A CA 1
ATOM 2356 C C . VAL A 1 317 ? -44.88300 -33.51800 -23.04800 1.000 47.39252 317 VAL A C 1
ATOM 2357 O O . VAL A 1 317 ? -45.58100 -32.70200 -23.66400 1.000 50.12180 317 VAL A O 1
ATOM 2361 N N . LEU A 1 318 ? -44.42400 -33.25800 -21.83600 1.000 41.86555 318 LEU A N 1
ATOM 2362 C CA . LEU A 1 318 ? -44.70500 -31.94900 -21.21600 1.000 46.37135 318 LEU A CA 1
ATOM 2363 C C . LEU A 1 318 ? -43.57100 -30.99100 -21.55600 1.000 51.22719 318 LEU A C 1
ATOM 2364 O O . LEU A 1 318 ? -42.44800 -31.45300 -21.79100 1.000 47.04511 318 LEU A O 1
ATOM 2369 N N . PRO A 1 319 ? -43.83900 -29.67700 -21.65300 1.000 50.92716 319 PRO A N 1
ATOM 2370 C CA . PRO A 1 319 ? -42.77400 -28.71700 -21.87800 1.000 46.89773 319 PRO A CA 1
ATOM 2371 C C . PRO A 1 319 ? -41.75500 -28.62000 -20.73600 1.000 49.82439 319 PRO A C 1
ATOM 2372 O O . PRO A 1 319 ? -42.06300 -28.99600 -19.64200 1.000 47.83995 319 PRO A O 1
ATOM 2376 N N . HIS A 1 320 ? -40.57200 -28.09100 -21.03400 1.000 49.93230 320 HIS A N 1
ATOM 2377 C CA . HIS A 1 320 ? -39.52900 -27.89500 -20.00200 1.000 47.87153 320 HIS A CA 1
ATOM 2378 C C . HIS A 1 320 ? -38.95900 -26.49000 -20.08600 1.000 49.16905 320 HIS A C 1
ATOM 2379 O O . HIS A 1 320 ? -39.22100 -25.80600 -21.08000 1.000 49.85071 320 HIS A O 1
ATOM 2386 N N . ARG A 1 321 ? -38.21300 -26.09300 -19.06000 1.000 50.03495 321 ARG A N 1
ATOM 2387 C CA . ARG A 1 321 ? -37.52800 -24.78700 -19.08600 1.000 50.69292 321 ARG A CA 1
ATOM 2388 C C . ARG A 1 321 ? -36.09900 -25.04000 -18.62700 1.000 47.80310 321 ARG A C 1
ATOM 2389 O O . ARG A 1 321 ? -35.88400 -26.05200 -17.99000 1.000 51.13771 321 ARG A O 1
ATOM 2397 N N . ILE A 1 322 ? -35.15200 -24.20300 -19.03500 1.000 48.41633 322 ILE A N 1
ATOM 2398 C CA . ILE A 1 322 ? -33.75800 -24.33400 -18.53600 1.000 52.66158 322 ILE A CA 1
ATOM 2399 C C . ILE A 1 322 ? -33.38000 -23.02000 -17.86200 1.000 55.65667 322 ILE A C 1
ATOM 2400 O O . ILE A 1 322 ? -33.29000 -22.00800 -18.56200 1.000 58.70967 322 ILE A O 1
ATOM 2405 N N . GLU A 1 323 ? -33.17800 -23.05200 -16.54700 1.000 58.01222 323 GLU A N 1
ATOM 2406 C CA . GLU A 1 323 ? -32.79500 -21.83300 -15.79900 1.000 55.02239 323 GLU A CA 1
ATOM 2407 C C . GLU A 1 323 ? -31.29700 -21.88800 -15.51600 1.000 55.49876 323 GLU A C 1
ATOM 2408 O O . GLU A 1 323 ? -30.90600 -22.60300 -14.59800 1.000 57.70955 323 GLU A O 1
ATOM 2414 N N . TYR A 1 324 ? -30.50200 -21.18100 -16.31100 1.000 50.90610 324 TYR A N 1
ATOM 2415 C CA . TYR A 1 324 ? -29.03800 -21.13000 -16.09900 1.000 56.14357 324 TYR A CA 1
ATOM 2416 C C . TYR A 1 324 ? -28.77100 -20.19300 -14.92500 1.000 60.06510 324 TYR A C 1
ATOM 2417 O O . TYR A 1 324 ? -29.10600 -19.01000 -15.04300 1.000 62.34432 324 TYR A O 1
ATOM 2426 N N . ARG A 1 325 ? -28.18500 -20.69200 -13.83200 1.000 58.53070 325 ARG A N 1
ATOM 2427 C CA . ARG A 1 325 ? -28.06800 -19.81300 -12.64400 1.000 56.30412 325 ARG A CA 1
ATOM 2428 C C . ARG A 1 325 ? -26.85100 -20.02900 -11.75300 1.000 62.37590 325 ARG A C 1
ATOM 2429 O O . ARG A 1 325 ? -27.07600 -20.22000 -10.56700 1.000 73.22720 325 ARG A O 1
ATOM 2437 N N . GLY A 1 326 ? -25.61900 -19.92300 -12.24300 1.000 55.63825 326 GLY A N 1
ATOM 2438 C CA . GLY A 1 326 ? -24.49600 -19.98200 -11.27600 1.000 57.31213 326 GLY A CA 1
ATOM 2439 C C . GLY A 1 326 ? -23.48200 -21.08800 -11.45600 1.000 53.51694 326 GLY A C 1
ATOM 2440 O O . GLY A 1 326 ? -22.31800 -20.85500 -11.13000 1.000 50.52974 326 GLY A O 1
ATOM 2441 N N . THR A 1 327 ? -23.90400 -22.26400 -11.90400 1.000 53.25902 327 THR A N 1
ATOM 2442 C CA . THR A 1 327 ? -22.92500 -23.33700 -12.19700 1.000 51.42985 327 THR A CA 1
ATOM 2443 C C . THR A 1 327 ? -22.58000 -23.27300 -13.68000 1.000 52.49050 327 THR A C 1
ATOM 2444 O O . THR A 1 327 ? -21.71100 -24.02700 -14.10200 1.000 53.32481 327 THR A O 1
ATOM 2448 N N . THR A 1 328 ? -23.24400 -22.38900 -14.42300 1.000 59.00444 328 THR A N 1
ATOM 2449 C CA . THR A 1 328 ? -22.91000 -22.17300 -15.85100 1.000 56.62258 328 THR A CA 1
ATOM 2450 C C . THR A 1 328 ? -22.36400 -20.75700 -15.99500 1.000 57.99380 328 THR A C 1
ATOM 2451 O O . THR A 1 328 ? -22.73800 -19.90700 -15.18300 1.000 58.50701 328 THR A O 1
ATOM 2455 N N . LYS A 1 329 ? -21.50900 -20.52900 -16.98700 1.000 61.17312 329 LYS A N 1
ATOM 2456 C CA . LYS A 1 329 ? -20.87300 -19.20300 -17.18200 1.000 63.79449 329 LYS A CA 1
ATOM 2457 C C . LYS A 1 329 ? -21.65900 -18.39100 -18.21500 1.000 63.38128 329 LYS A C 1
ATOM 2458 O O . LYS A 1 329 ? -22.88300 -18.27600 -18.04500 1.000 64.08400 329 LYS A O 1
ATOM 2464 N N . THR B 1 2 ? -22.58900 -61.18100 -48.62800 1.000 49.49014 2 THR B N 1
ATOM 2465 C CA . THR B 1 2 ? -23.14700 -62.42600 -48.07900 1.000 53.32481 2 THR B CA 1
ATOM 2466 C C . THR B 1 2 ? -22.13900 -63.58400 -48.03900 1.000 58.58597 2 THR B C 1
ATOM 2467 O O . THR B 1 2 ? -21.94300 -64.18400 -46.98300 1.000 64.88673 2 THR B O 1
ATOM 2471 N N . VAL B 1 3 ? -21.48700 -63.90300 -49.15100 1.000 55.09345 3 VAL B N 1
ATOM 2472 C CA . VAL B 1 3 ? -20.26700 -64.70600 -49.10200 1.000 54.24335 3 VAL B CA 1
ATOM 2473 C C . VAL B 1 3 ? -19.12100 -63.73700 -48.87300 1.000 53.88804 3 VAL B C 1
ATOM 2474 O O . VAL B 1 3 ? -18.99000 -62.74400 -49.60300 1.000 55.46454 3 VAL B O 1
ATOM 2478 N N . THR B 1 4 ? -18.30200 -64.00800 -47.86500 1.000 51.68514 4 THR B N 1
ATOM 2479 C CA . THR B 1 4 ? -17.18100 -63.15000 -47.51800 1.000 50.85610 4 THR B CA 1
ATOM 2480 C C . THR B 1 4 ? -15.90800 -63.97100 -47.53200 1.000 50.68502 4 THR B C 1
ATOM 2481 O O . THR B 1 4 ? -15.91900 -65.18800 -47.72300 1.000 52.34312 4 THR B O 1
ATOM 2485 N N . ILE B 1 5 ? -14.80200 -63.27200 -47.30300 1.000 49.15589 5 ILE B N 1
ATOM 2486 C CA . ILE B 1 5 ? -13.49300 -63.90600 -47.34700 1.000 56.83576 5 ILE B CA 1
ATOM 2487 C C . ILE B 1 5 ? -13.36900 -64.97700 -46.27400 1.000 60.33355 5 ILE B C 1
ATOM 2488 O O . ILE B 1 5 ? -12.69900 -66.00000 -46.48100 1.000 56.85682 5 ILE B O 1
ATOM 2493 N N . TYR B 1 6 ? -14.01400 -64.76900 -45.11300 1.000 62.79174 6 TYR B N 1
ATOM 2494 C CA . TYR B 1 6 ? -13.95500 -65.75900 -44.04200 1.000 63.92609 6 TYR B CA 1
ATOM 2495 C C . TYR B 1 6 ? -14.79800 -66.99700 -44.33700 1.000 64.48405 6 TYR B C 1
ATOM 2496 O O . TYR B 1 6 ? -14.51900 -68.06600 -43.77800 1.000 64.97884 6 TYR B O 1
ATOM 2505 N N . ASP B 1 7 ? -15.73100 -66.95600 -45.27100 1.000 64.77092 7 ASP B N 1
ATOM 2506 C CA . ASP B 1 7 ? -16.45800 -68.17100 -45.63300 1.000 61.25208 7 ASP B CA 1
ATOM 2507 C C . ASP B 1 7 ? -15.54800 -69.07200 -46.44900 1.000 58.72020 7 ASP B C 1
ATOM 2508 O O . ASP B 1 7 ? -15.44400 -70.25300 -46.17500 1.000 64.46562 7 ASP B O 1
ATOM 2513 N N . VAL B 1 8 ? -14.85700 -68.51900 -47.42900 1.000 58.18066 8 VAL B N 1
ATOM 2514 C CA . VAL B 1 8 ? -13.92800 -69.29200 -48.23500 1.000 63.77607 8 VAL B CA 1
ATOM 2515 C C . VAL B 1 8 ? -12.80000 -69.80200 -47.36900 1.000 67.97131 8 VAL B C 1
ATOM 2516 O O . VAL B 1 8 ? -12.35900 -70.93400 -47.50400 1.000 66.13951 8 VAL B O 1
ATOM 2520 N N . ALA B 1 9 ? -12.33100 -68.95800 -46.46600 1.000 67.16595 9 ALA B N 1
ATOM 2521 C CA . ALA B 1 9 ? -11.22200 -69.34300 -45.61700 1.000 69.57940 9 ALA B CA 1
ATOM 2522 C C . ALA B 1 9 ? -11.51700 -70.48300 -44.68400 1.000 71.87178 9 ALA B C 1
ATOM 2523 O O . ALA B 1 9 ? -10.74200 -71.41500 -44.58400 1.000 72.68503 9 ALA B O 1
ATOM 2525 N N . ARG B 1 10 ? -12.65400 -70.43100 -44.00100 1.000 69.87417 10 ARG B N 1
ATOM 2526 C CA . ARG B 1 10 ? -13.01800 -71.48500 -43.05300 1.000 73.16404 10 ARG B CA 1
ATOM 2527 C C . ARG B 1 10 ? -13.28400 -72.78900 -43.76300 1.000 70.71637 10 ARG B C 1
ATOM 2528 O O . ARG B 1 10 ? -13.01200 -73.84300 -43.21300 1.000 74.26154 10 ARG B O 1
ATOM 2536 N N . GLU B 1 11 ? -13.83800 -72.73600 -44.96600 1.000 70.24526 11 GLU B N 1
ATOM 2537 C CA . GLU B 1 11 ? -14.00800 -73.94300 -45.74800 1.000 73.09561 11 GLU B CA 1
ATOM 2538 C C . GLU B 1 11 ? -12.69100 -74.51500 -46.18100 1.000 72.71398 11 GLU B C 1
ATOM 2539 O O . GLU B 1 11 ? -12.49000 -75.71600 -46.11000 1.000 79.69903 11 GLU B O 1
ATOM 2545 N N . ALA B 1 12 ? -11.76900 -73.66600 -46.59400 1.000 70.91113 12 ALA B N 1
ATOM 2546 C CA . ALA B 1 12 ? -10.50000 -74.14900 -47.12100 1.000 77.52508 12 ALA B CA 1
ATOM 2547 C C . ALA B 1 12 ? -9.47300 -74.39100 -46.05000 1.000 77.32769 12 ALA B C 1
ATOM 2548 O O . ALA B 1 12 ? -8.35800 -74.79000 -46.36300 1.000 75.04847 12 ALA B O 1
ATOM 2550 N N . ARG B 1 13 ? -9.85800 -74.14800 -44.79200 1.000 76.30915 13 ARG B N 1
ATOM 2551 C CA . ARG B 1 13 ? -8.94400 -74.31400 -43.63000 1.000 72.02179 13 ARG B CA 1
ATOM 2552 C C . ARG B 1 13 ? -7.69500 -73.46100 -43.84300 1.000 74.84055 13 ARG B C 1
ATOM 2553 O O . ARG B 1 13 ? -6.60400 -73.93000 -43.48800 1.000 79.61218 13 ARG B O 1
ATOM 2561 N N . VAL B 1 14 ? -7.85800 -72.26000 -44.39500 1.000 68.63718 14 VAL B N 1
ATOM 2562 C CA . VAL B 1 14 ? -6.75700 -71.36100 -44.61700 1.000 69.82943 14 VAL B CA 1
ATOM 2563 C C . VAL B 1 14 ? -7.24700 -70.08600 -43.98800 1.000 73.58251 14 VAL B C 1
ATOM 2564 O O . VAL B 1 14 ? -8.37900 -70.01500 -43.54300 1.000 76.54602 14 VAL B O 1
ATOM 2568 N N . SER B 1 15 ? -6.37400 -69.11600 -43.83800 1.000 74.28522 15 SER B N 1
ATOM 2569 C CA . SER B 1 15 ? -6.76200 -67.87000 -43.22200 1.000 74.61947 15 SER B CA 1
ATOM 2570 C C . SER B 1 15 ? -7.23700 -66.79200 -44.18000 1.000 73.00875 15 SER B C 1
ATOM 2571 O O . SER B 1 15 ? -6.88000 -66.80200 -45.34300 1.000 68.54506 15 SER B O 1
ATOM 2574 N N . MET B 1 16 ? -8.08500 -65.89500 -43.69500 1.000 73.64830 16 MET B N 1
ATOM 2575 C CA . MET B 1 16 ? -8.46600 -64.74600 -44.51900 1.000 73.74568 16 MET B CA 1
ATOM 2576 C C . MET B 1 16 ? -7.25800 -64.07200 -45.17200 1.000 76.61971 16 MET B C 1
ATOM 2577 O O . MET B 1 16 ? -7.37500 -63.52700 -46.28100 1.000 75.41431 16 MET B O 1
ATOM 2582 N N . ALA B 1 17 ? -6.09000 -64.10200 -44.51500 1.000 77.12767 17 ALA B N 1
ATOM 2583 C CA . ALA B 1 17 ? -4.87300 -63.58400 -45.13700 1.000 74.66422 17 ALA B CA 1
ATOM 2584 C C . ALA B 1 17 ? -4.35200 -64.51800 -46.23400 1.000 74.58263 17 ALA B C 1
ATOM 2585 O O . ALA B 1 17 ? -3.86600 -64.05300 -47.26700 1.000 73.98519 17 ALA B O 1
ATOM 2587 N N . THR B 1 18 ? -4.43600 -65.83500 -46.03600 1.000 73.23510 18 THR B N 1
ATOM 2588 C CA . THR B 1 18 ? -4.01000 -66.74800 -47.09400 1.000 74.59052 18 THR B CA 1
ATOM 2589 C C . THR B 1 18 ? -4.92500 -66.63100 -48.31000 1.000 77.27242 18 THR B C 1
ATOM 2590 O O . THR B 1 18 ? -4.46100 -66.71300 -49.45700 1.000 77.66984 18 THR B O 1
ATOM 2594 N N . VAL B 1 19 ? -6.23000 -66.43700 -48.08100 1.000 75.45378 19 VAL B N 1
ATOM 2595 C CA . VAL B 1 19 ? -7.18200 -66.32600 -49.19100 1.000 74.72212 19 VAL B CA 1
ATOM 2596 C C . VAL B 1 19 ? -6.85300 -65.10200 -50.03200 1.000 73.43249 19 VAL B C 1
ATOM 2597 O O . VAL B 1 19 ? -6.63500 -65.19900 -51.24800 1.000 74.31154 19 VAL B O 1
ATOM 2601 N N . SER B 1 20 ? -6.80800 -63.92700 -49.38300 1.000 73.35353 20 SER B N 1
ATOM 2602 C CA . SER B 1 20 ? -6.55300 -62.67700 -50.09400 1.000 73.96676 20 SER B CA 1
ATOM 2603 C C . SER B 1 20 ? -5.22100 -62.70700 -50.82800 1.000 75.98806 20 SER B C 1
ATOM 2604 O O . SER B 1 20 ? -5.05500 -62.01100 -51.83700 1.000 74.49314 20 SER B O 1
ATOM 2607 N N . ARG B 1 21 ? -4.26100 -63.49300 -50.33600 1.000 80.15172 21 ARG B N 1
ATOM 2608 C CA . ARG B 1 21 ? -3.01900 -63.66800 -51.07800 1.000 81.49925 21 ARG B CA 1
ATOM 2609 C C . ARG B 1 21 ? -3.30600 -64.31600 -52.42500 1.000 80.05434 21 ARG B C 1
ATOM 2610 O O . ARG B 1 21 ? -2.73300 -63.92200 -53.44900 1.000 83.33368 21 ARG B O 1
ATOM 2618 N N . VAL B 1 22 ? -4.23600 -65.27200 -52.45300 1.000 77.43297 22 VAL B N 1
ATOM 2619 C CA . VAL B 1 22 ? -4.57400 -65.94400 -53.70500 1.000 78.47520 22 VAL B CA 1
ATOM 2620 C C . VAL B 1 22 ? -5.38200 -65.02300 -54.61400 1.000 75.63538 22 VAL B C 1
ATOM 2621 O O . VAL B 1 22 ? -5.14300 -64.96100 -55.82600 1.000 72.37184 22 VAL B O 1
ATOM 2625 N N . VAL B 1 23 ? -6.34400 -64.29100 -54.04400 1.000 72.05864 23 VAL B N 1
ATOM 2626 C CA . VAL B 1 23 ? -7.18100 -63.38700 -54.82900 1.000 72.56133 23 VAL B CA 1
ATOM 2627 C C . VAL B 1 23 ? -6.35100 -62.26700 -55.44300 1.000 73.60093 23 VAL B C 1
ATOM 2628 O O . VAL B 1 23 ? -6.65900 -61.77600 -56.53800 1.000 72.00863 23 VAL B O 1
ATOM 2632 N N . ASN B 1 24 ? -5.28500 -61.87100 -54.76000 1.000 76.02490 24 ASN B N 1
ATOM 2633 C CA . ASN B 1 24 ? -4.48700 -60.74000 -55.21400 1.000 78.75418 24 ASN B CA 1
ATOM 2634 C C . ASN B 1 24 ? -3.31000 -61.08300 -56.10200 1.000 83.00206 24 ASN B C 1
ATOM 2635 O O . ASN B 1 24 ? -2.66900 -60.19400 -56.63900 1.000 87.96055 24 ASN B O 1
ATOM 2640 N N . GLY B 1 25 ? -3.02800 -62.35900 -56.27500 1.000 80.28068 25 GLY B N 1
ATOM 2641 C CA . GLY B 1 25 ? -1.95600 -62.74200 -57.16000 1.000 85.86029 25 GLY B CA 1
ATOM 2642 C C . GLY B 1 25 ? -0.53700 -62.91300 -56.65500 1.000 96.37471 25 GLY B C 1
ATOM 2643 O O . GLY B 1 25 ? 0.37500 -63.06400 -57.46000 1.000 100.73576 25 GLY B O 1
ATOM 2644 N N . ASN B 1 26 ? -0.32300 -62.88900 -55.34700 1.000 94.85348 26 ASN B N 1
ATOM 2645 C CA . ASN B 1 26 ? 1.01300 -63.14300 -54.83200 1.000 100.46994 26 ASN B CA 1
ATOM 2646 C C . ASN B 1 26 ? 1.42900 -64.55500 -55.18500 1.000 101.84379 26 ASN B C 1
ATOM 2647 O O . ASN B 1 26 ? 0.63000 -65.48000 -55.10800 1.000 101.27004 26 ASN B O 1
ATOM 2652 N N . GLN B 1 27 ? 2.68800 -64.73000 -55.55300 1.000 102.29648 27 GLN B N 1
ATOM 2653 C CA . GLN B 1 27 ? 3.17600 -66.04800 -55.93600 1.000 104.42305 27 GLN B CA 1
ATOM 2654 C C . GLN B 1 27 ? 3.73900 -66.73100 -54.72500 1.000 106.85229 27 GLN B C 1
ATOM 2655 O O . GLN B 1 27 ? 4.27300 -67.83100 -54.82100 1.000 107.14179 27 GLN B O 1
ATOM 2661 N N . ASN B 1 28 ? 3.62700 -66.07500 -53.58000 1.000 107.56026 28 ASN B N 1
ATOM 2662 C CA . ASN B 1 28 ? 4.10400 -66.64900 -52.33500 1.000 108.39984 28 ASN B CA 1
ATOM 2663 C C . ASN B 1 28 ? 3.36000 -67.92100 -51.99200 1.000 108.73409 28 ASN B C 1
ATOM 2664 O O . ASN B 1 28 ? 3.95000 -68.85500 -51.45900 1.000 106.84702 28 ASN B O 1
ATOM 2669 N N . VAL B 1 29 ? 2.06200 -67.95700 -52.27600 1.000 108.92885 29 VAL B N 1
ATOM 2670 C CA . VAL B 1 29 ? 1.24400 -69.11800 -51.93400 1.000 104.37830 29 VAL B CA 1
ATOM 2671 C C . VAL B 1 29 ? 1.64000 -70.39700 -52.64100 1.000 101.07001 29 VAL B C 1
ATOM 2672 O O . VAL B 1 29 ? 2.04000 -70.38300 -53.79900 1.000 97.83278 29 VAL B O 1
ATOM 2676 N N . LYS B 1 30 ? 1.53100 -71.51200 -51.93300 1.000 97.28272 30 LYS B N 1
ATOM 2677 C CA . LYS B 1 30 ? 1.85300 -72.80100 -52.52600 1.000 101.39900 30 LYS B CA 1
ATOM 2678 C C . LYS B 1 30 ? 0.81100 -73.16400 -53.55900 1.000 103.25975 30 LYS B C 1
ATOM 2679 O O . LYS B 1 30 ? -0.35700 -72.85800 -53.37700 1.000 105.64425 30 LYS B O 1
ATOM 2685 N N . ALA B 1 31 ? 1.21700 -73.81600 -54.64100 1.000 97.76435 31 ALA B N 1
ATOM 2686 C CA . ALA B 1 31 ? 0.27800 -74.12200 -55.71600 1.000 97.32746 31 ALA B CA 1
ATOM 2687 C C . ALA B 1 31 ? -0.91400 -74.93000 -55.21800 1.000 100.33835 31 ALA B C 1
ATOM 2688 O O . ALA B 1 31 ? -2.03600 -74.72200 -55.66600 1.000 93.30329 31 ALA B O 1
ATOM 2690 N N . GLU B 1 32 ? -0.67700 -75.86300 -54.30600 1.000 101.48059 32 GLU B N 1
ATOM 2691 C CA . GLU B 1 32 ? -1.76700 -76.63900 -53.74800 1.000 99.86987 32 GLU B CA 1
ATOM 2692 C C . GLU B 1 32 ? -2.72900 -75.74700 -53.00300 1.000 100.60680 32 GLU B C 1
ATOM 2693 O O . GLU B 1 32 ? -3.93800 -75.86100 -53.16700 1.000 98.65920 32 GLU B O 1
ATOM 2699 N N . THR B 1 33 ? -2.19900 -74.82900 -52.20900 1.000 97.12480 33 THR B N 1
ATOM 2700 C CA . THR B 1 33 ? -3.05400 -73.93300 -51.46400 1.000 95.60883 33 THR B CA 1
ATOM 2701 C C . THR B 1 33 ? -3.83400 -73.11400 -52.45900 1.000 92.17158 33 THR B C 1
ATOM 2702 O O . THR B 1 33 ? -5.02700 -72.91200 -52.29900 1.000 90.01606 33 THR B O 1
ATOM 2706 N N . LYS B 1 34 ? -3.18000 -72.69900 -53.52900 1.000 93.46647 34 LYS B N 1
ATOM 2707 C CA . LYS B 1 34 ? -3.82900 -71.87100 -54.52100 1.000 90.97143 34 LYS B CA 1
ATOM 2708 C C . LYS B 1 34 ? -5.00200 -72.56500 -55.16500 1.000 90.90037 34 LYS B C 1
ATOM 2709 O O . LYS B 1 34 ? -6.04600 -71.96500 -55.34500 1.000 88.39744 34 LYS B O 1
ATOM 2715 N N . ASN B 1 35 ? -4.86000 -73.83500 -55.48300 1.000 93.61649 35 ASN B N 1
ATOM 2716 C CA . ASN B 1 35 ? -5.92200 -74.53200 -56.19300 1.000 93.08484 35 ASN B CA 1
ATOM 2717 C C . ASN B 1 35 ? -7.07500 -74.91000 -55.28200 1.000 87.78421 35 ASN B C 1
ATOM 2718 O O . ASN B 1 35 ? -8.22500 -74.83100 -55.68400 1.000 81.87297 35 ASN B O 1
ATOM 2723 N N . LYS B 1 36 ? -6.77500 -75.32300 -54.06300 1.000 85.72080 36 LYS B N 1
ATOM 2724 C CA . LYS B 1 36 ? -7.80300 -75.65000 -53.11100 1.000 84.14430 36 LYS B CA 1
ATOM 2725 C C . LYS B 1 36 ? -8.61100 -74.38900 -52.78000 1.000 84.45749 36 LYS B C 1
ATOM 2726 O O . LYS B 1 36 ? -9.82100 -74.45000 -52.64200 1.000 81.90982 36 LYS B O 1
ATOM 2732 N N . VAL B 1 37 ? -7.95300 -73.24700 -52.64200 1.000 84.33643 37 VAL B N 1
ATOM 2733 C CA . VAL B 1 37 ? -8.66100 -71.99700 -52.38100 1.000 78.52784 37 VAL B CA 1
ATOM 2734 C C . VAL B 1 37 ? -9.40100 -71.57700 -53.63300 1.000 77.21978 37 VAL B C 1
ATOM 2735 O O . VAL B 1 37 ? -10.59500 -71.32600 -53.57500 1.000 76.80395 37 VAL B O 1
ATOM 2739 N N . ASN B 1 38 ? -8.71800 -71.49600 -54.76100 1.000 75.09848 38 ASN B N 1
ATOM 2740 C CA . ASN B 1 38 ? -9.42100 -71.21800 -56.01400 1.000 72.92190 38 ASN B CA 1
ATOM 2741 C C . ASN B 1 38 ? -10.65400 -72.09800 -56.18400 1.000 73.79306 38 ASN B C 1
ATOM 2742 O O . ASN B 1 38 ? -11.66000 -71.65600 -56.75400 1.000 69.11618 38 ASN B O 1
ATOM 2747 N N . GLU B 1 39 ? -10.60000 -73.34400 -55.70900 1.000 79.58323 39 GLU B N 1
ATOM 2748 C CA . GLU B 1 39 ? -11.75600 -74.22700 -55.80700 1.000 76.58023 39 GLU B CA 1
ATOM 2749 C C . GLU B 1 39 ? -12.96100 -73.60200 -55.13200 1.000 70.30580 39 GLU B C 1
ATOM 2750 O O . GLU B 1 39 ? -14.01300 -73.40800 -55.75200 1.000 66.98172 39 GLU B O 1
ATOM 2756 N N . VAL B 1 40 ? -12.80900 -73.22400 -53.87800 1.000 68.62402 40 VAL B N 1
ATOM 2757 C CA . VAL B 1 40 ? -13.94400 -72.68900 -53.18700 1.000 65.48154 40 VAL B CA 1
ATOM 2758 C C . VAL B 1 40 ? -14.36400 -71.36000 -53.80800 1.000 61.18365 40 VAL B C 1
ATOM 2759 O O . VAL B 1 40 ? -15.54000 -71.04800 -53.83300 1.000 57.33845 40 VAL B O 1
ATOM 2763 N N . ILE B 1 41 ? -13.42100 -70.58800 -54.31800 1.000 60.84414 41 ILE B N 1
ATOM 2764 C CA . ILE B 1 41 ? -13.78800 -69.30900 -54.90800 1.000 58.56755 41 ILE B CA 1
ATOM 2765 C C . ILE B 1 41 ? -14.82500 -69.51400 -55.99700 1.000 56.33044 41 ILE B C 1
ATOM 2766 O O . ILE B 1 41 ? -15.78700 -68.74100 -56.12300 1.000 50.22444 41 ILE B O 1
ATOM 2771 N N . LYS B 1 42 ? -14.65400 -70.56300 -56.80100 1.000 58.69651 42 LYS B N 1
ATOM 2772 C CA . LYS B 1 42 ? -15.58500 -70.77800 -57.90200 1.000 55.48297 42 LYS B CA 1
ATOM 2773 C C . LYS B 1 42 ? -16.91200 -71.35700 -57.41300 1.000 50.32182 42 LYS B C 1
ATOM 2774 O O . LYS B 1 42 ? -17.97500 -70.88500 -57.81600 1.000 47.15039 42 LYS B O 1
ATOM 2780 N N . ARG B 1 43 ? -16.90400 -72.33200 -56.52900 1.000 50.63765 43 ARG B N 1
ATOM 2781 C CA . ARG B 1 43 ? -18.12900 -72.93700 -56.04100 1.000 49.18484 43 ARG B CA 1
ATOM 2782 C C . ARG B 1 43 ? -18.97700 -71.90300 -55.36800 1.000 50.70082 43 ARG B C 1
ATOM 2783 O O . ARG B 1 43 ? -20.18800 -71.88900 -55.51100 1.000 49.59805 43 ARG B O 1
ATOM 2791 N N . LEU B 1 44 ? -18.33400 -71.03700 -54.61300 1.000 52.48524 44 LEU B N 1
ATOM 2792 C CA . LEU B 1 44 ? -19.04600 -70.02000 -53.88700 1.000 47.28462 44 LEU B CA 1
ATOM 2793 C C . LEU B 1 44 ? -19.19300 -68.70500 -54.63500 1.000 46.97405 44 LEU B C 1
ATOM 2794 O O . LEU B 1 44 ? -19.87600 -67.82100 -54.15000 1.000 43.19992 44 LEU B O 1
ATOM 2799 N N . ASN B 1 45 ? -18.55300 -68.57000 -55.79300 1.000 45.65284 45 ASN B N 1
ATOM 2800 C CA . ASN B 1 45 ? -18.70900 -67.37000 -56.62800 1.000 44.18161 45 ASN B CA 1
ATOM 2801 C C . ASN B 1 45 ? -18.20300 -66.12300 -55.89100 1.000 45.54230 45 ASN B C 1
ATOM 2802 O O . ASN B 1 45 ? -18.83800 -65.06500 -55.89400 1.000 43.32625 45 ASN B O 1
ATOM 2807 N N . TYR B 1 46 ? -17.04300 -66.25800 -55.24700 1.000 52.25100 46 TYR B N 1
ATOM 2808 C CA . TYR B 1 46 ? -16.43600 -65.16600 -54.48600 1.000 52.41681 46 TYR B CA 1
ATOM 2809 C C . TYR B 1 46 ? -15.78600 -64.17400 -55.45500 1.000 48.56898 46 TYR B C 1
ATOM 2810 O O . TYR B 1 46 ? -14.83700 -64.51500 -56.17400 1.000 47.59518 46 TYR B O 1
ATOM 2819 N N . ARG B 1 47 ? -16.30100 -62.94800 -55.49200 1.000 47.14513 47 ARG B N 1
ATOM 2820 C CA . ARG B 1 47 ? -15.82200 -61.92900 -56.42700 1.000 52.40102 47 ARG B CA 1
ATOM 2821 C C . ARG B 1 47 ? -15.70600 -60.58200 -55.73500 1.000 54.20387 47 ARG B C 1
ATOM 2822 O O . ARG B 1 47 ? -16.45900 -59.64400 -56.03800 1.000 56.11199 47 ARG B O 1
ATOM 2830 N N . PRO B 1 48 ? -14.69600 -60.46100 -54.84600 1.000 53.61695 48 PRO B N 1
ATOM 2831 C CA . PRO B 1 48 ? -14.66200 -59.18500 -54.16200 1.000 51.76147 48 PRO B CA 1
ATOM 2832 C C . PRO B 1 48 ? -14.30000 -58.04000 -55.05300 1.000 55.72510 48 PRO B C 1
ATOM 2833 O O . PRO B 1 48 ? -14.70800 -56.92600 -54.77200 1.000 57.86746 48 PRO B O 1
ATOM 2837 N N . ASN B 1 49 ? -13.55400 -58.28800 -56.11500 1.000 59.14393 49 ASN B N 1
ATOM 2838 C CA . ASN B 1 49 ? -13.06800 -57.19000 -56.92000 1.000 60.71517 49 ASN B CA 1
ATOM 2839 C C . ASN B 1 49 ? -13.52600 -57.14800 -58.34800 1.000 64.79198 49 ASN B C 1
ATOM 2840 O O . ASN B 1 49 ? -13.44500 -58.13600 -59.06000 1.000 68.02921 49 ASN B O 1
ATOM 2845 N N . ALA B 1 50 ? -14.00900 -55.99400 -58.77100 1.000 65.01832 50 ALA B N 1
ATOM 2846 C CA . ALA B 1 50 ? -14.45600 -55.81500 -60.13100 1.000 64.79461 50 ALA B CA 1
ATOM 2847 C C . ALA B 1 50 ? -13.26900 -55.88900 -61.06400 1.000 68.67402 50 ALA B C 1
ATOM 2848 O O . ALA B 1 50 ? -12.55900 -54.90800 -61.25500 1.000 70.55056 50 ALA B O 1
ATOM 2850 N N . THR B 1 60 ? -3.89200 -41.99900 -64.86200 1.000 89.11595 60 THR B N 1
ATOM 2851 C CA . THR B 1 60 ? -3.83200 -42.81800 -63.66000 1.000 88.20531 60 THR B CA 1
ATOM 2852 C C . THR B 1 60 ? -4.62800 -42.16900 -62.52100 1.000 87.35258 60 THR B C 1
ATOM 2853 O O . THR B 1 60 ? -5.14700 -41.05500 -62.65500 1.000 86.86305 60 THR B O 1
ATOM 2857 N N . THR B 1 61 ? -4.72000 -42.87200 -61.39600 1.000 84.07061 61 THR B N 1
ATOM 2858 C CA . THR B 1 61 ? -5.68100 -42.54000 -60.35100 1.000 81.23079 61 THR B CA 1
ATOM 2859 C C . THR B 1 61 ? -5.04800 -42.63500 -58.97100 1.000 71.77703 61 THR B C 1
ATOM 2860 O O . THR B 1 61 ? -4.24300 -43.53300 -58.70100 1.000 68.12133 61 THR B O 1
ATOM 2864 N N . THR B 1 62 ? -5.41200 -41.69400 -58.10200 1.000 69.56360 62 THR B N 1
ATOM 2865 C CA . THR B 1 62 ? -4.94800 -41.69700 -56.72100 1.000 72.99033 62 THR B CA 1
ATOM 2866 C C . THR B 1 62 ? -6.13100 -41.65100 -55.76300 1.000 66.08161 62 THR B C 1
ATOM 2867 O O . THR B 1 62 ? -7.05100 -40.83200 -55.92400 1.000 61.38631 62 THR B O 1
ATOM 2871 N N . VAL B 1 63 ? -6.09800 -42.53800 -54.77000 1.000 63.72869 63 VAL B N 1
ATOM 2872 C CA . VAL B 1 63 ? -7.11800 -42.62900 -53.73000 1.000 63.94977 63 VAL B CA 1
ATOM 2873 C C . VAL B 1 63 ? -6.50600 -42.18200 -52.41500 1.000 59.07287 63 VAL B C 1
ATOM 2874 O O . VAL B 1 63 ? -5.42300 -42.64400 -52.03900 1.000 59.06498 63 VAL B O 1
ATOM 2878 N N . GLY B 1 64 ? -7.19400 -41.28600 -51.72100 1.000 59.10182 64 GLY B N 1
ATOM 2879 C CA . GLY B 1 64 ? -6.81000 -40.88100 -50.37800 1.000 59.86244 64 GLY B CA 1
ATOM 2880 C C . GLY B 1 64 ? -7.58900 -41.62200 -49.33100 1.000 60.00193 64 GLY B C 1
ATOM 2881 O O . GLY B 1 64 ? -8.82200 -41.78400 -49.42500 1.000 53.97489 64 GLY B O 1
ATOM 2882 N N . VAL B 1 65 ? -6.87600 -42.08400 -48.29500 1.000 58.00432 65 VAL B N 1
ATOM 2883 C CA . VAL B 1 65 ? -7.45900 -42.74100 -47.13100 1.000 58.21487 65 VAL B CA 1
ATOM 2884 C C . VAL B 1 65 ? -7.19600 -41.87700 -45.90700 1.000 53.20901 65 VAL B C 1
ATOM 2885 O O . VAL B 1 65 ? -6.04800 -41.50000 -45.65400 1.000 54.84868 65 VAL B O 1
ATOM 2889 N N . ILE B 1 66 ? -8.25000 -41.56200 -45.15100 1.000 52.02729 66 ILE B N 1
ATOM 2890 C CA . ILE B 1 66 ? -8.12800 -40.85700 -43.87300 1.000 49.48488 66 ILE B CA 1
ATOM 2891 C C . ILE B 1 66 ? -8.42300 -41.83400 -42.73600 1.000 48.56898 66 ILE B C 1
ATOM 2892 O O . ILE B 1 66 ? -9.50800 -42.42500 -42.67500 1.000 49.39540 66 ILE B O 1
ATOM 2897 N N . ILE B 1 67 ? -7.45300 -42.00800 -41.84100 1.000 46.72402 67 ILE B N 1
ATOM 2898 C CA . ILE B 1 67 ? -7.53900 -42.93000 -40.70400 1.000 49.97178 67 ILE B CA 1
ATOM 2899 C C . ILE B 1 67 ? -7.21100 -42.17100 -39.41800 1.000 52.65368 67 ILE B C 1
ATOM 2900 O O . ILE B 1 67 ? -6.31100 -41.32000 -39.43900 1.000 49.44277 67 ILE B O 1
ATOM 2905 N N . PRO B 1 68 ? -7.89300 -42.41200 -38.28600 1.000 54.66182 68 PRO B N 1
ATOM 2906 C CA . PRO B 1 68 ? -7.51500 -41.66400 -37.07100 1.000 52.72211 68 PRO B CA 1
ATOM 2907 C C . PRO B 1 68 ? -6.16100 -42.07600 -36.52900 1.000 53.10374 68 PRO B C 1
ATOM 2908 O O . PRO B 1 68 ? -5.36100 -41.20900 -36.15300 1.000 51.42722 68 PRO B O 1
ATOM 2912 N N . ASP B 1 69 ? -5.86200 -43.37600 -36.50500 1.000 51.54039 69 ASP B N 1
ATOM 2913 C CA . ASP B 1 69 ? -4.58800 -43.87100 -35.98100 1.000 53.58011 69 ASP B CA 1
ATOM 2914 C C . ASP B 1 69 ? -4.18600 -45.08000 -36.81500 1.000 52.25890 69 ASP B C 1
ATOM 2915 O O . ASP B 1 69 ? -4.65700 -46.19000 -36.56800 1.000 50.62975 69 ASP B O 1
ATOM 2920 N N . ILE B 1 70 ? -3.25900 -44.86800 -37.74900 1.000 55.87249 70 ILE B N 1
ATOM 2921 C CA . ILE B 1 70 ? -2.75600 -45.93400 -38.60800 1.000 57.70955 70 ILE B CA 1
ATOM 2922 C C . ILE B 1 70 ? -1.94800 -46.98900 -37.86200 1.000 59.12288 70 ILE B C 1
ATOM 2923 O O . ILE B 1 70 ? -1.62900 -48.03300 -38.44300 1.000 60.48620 70 ILE B O 1
ATOM 2928 N N . SER B 1 71 ? -1.59100 -46.75300 -36.60000 1.000 57.70429 71 SER B N 1
ATOM 2929 C CA . SER B 1 71 ? -0.82900 -47.73700 -35.83900 1.000 55.56982 71 SER B CA 1
ATOM 2930 C C . SER B 1 71 ? -1.72500 -48.68300 -35.04800 1.000 54.48811 71 SER B C 1
ATOM 2931 O O . SER B 1 71 ? -1.22700 -49.65500 -34.46400 1.000 55.01186 71 SER B O 1
ATOM 2934 N N . ASN B 1 72 ? -3.02000 -48.39000 -34.97400 1.000 54.34862 72 ASN B N 1
ATOM 2935 C CA . ASN B 1 72 ? -3.99900 -49.34300 -34.47900 1.000 48.42160 72 ASN B CA 1
ATOM 2936 C C . ASN B 1 72 ? -4.03700 -50.54800 -35.41700 1.000 47.67677 72 ASN B C 1
ATOM 2937 O O . ASN B 1 72 ? -4.16600 -50.39700 -36.63500 1.000 46.56611 72 ASN B O 1
ATOM 2942 N N . ILE B 1 73 ? -3.79300 -51.74200 -34.88900 1.000 42.57353 73 ILE B N 1
ATOM 2943 C CA . ILE B 1 73 ? -3.66400 -52.94800 -35.75500 1.000 45.58968 73 ILE B CA 1
ATOM 2944 C C . ILE B 1 73 ? -4.91900 -53.17600 -36.60200 1.000 48.16104 73 ILE B C 1
ATOM 2945 O O . ILE B 1 73 ? -4.76700 -53.41800 -37.79900 1.000 48.10577 73 ILE B O 1
ATOM 2950 N N . TYR B 1 74 ? -6.10200 -53.06700 -36.01400 1.000 42.33929 74 TYR B N 1
ATOM 2951 C CA . TYR B 1 74 ? -7.30800 -53.23200 -36.81600 1.000 43.71314 74 TYR B CA 1
ATOM 2952 C C . TYR B 1 74 ? -7.32000 -52.28900 -38.02500 1.000 45.16594 74 TYR B C 1
ATOM 2953 O O . TYR B 1 74 ? -7.58200 -52.72600 -39.14900 1.000 43.22887 74 TYR B O 1
ATOM 2962 N N . TYR B 1 75 ? -7.04800 -50.99400 -37.82200 1.000 45.03961 75 TYR B N 1
ATOM 2963 C CA . TYR B 1 75 ? -7.10600 -50.05200 -38.94900 1.000 47.04775 75 TYR B CA 1
ATOM 2964 C C . TYR B 1 75 ? -5.92800 -50.21600 -39.90100 1.000 48.58477 75 TYR B C 1
ATOM 2965 O O . TYR B 1 75 ? -6.02700 -49.84300 -41.07400 1.000 48.06103 75 TYR B O 1
ATOM 2974 N N . SER B 1 76 ? -4.80500 -50.73800 -39.42700 1.000 46.57927 76 SER B N 1
ATOM 2975 C CA . SER B 1 76 ? -3.68200 -50.92100 -40.32800 1.000 50.69292 76 SER B CA 1
ATOM 2976 C C . SER B 1 76 ? -3.85700 -52.16900 -41.19000 1.000 51.81148 76 SER B C 1
ATOM 2977 O O . SER B 1 76 ? -3.28200 -52.25000 -42.27500 1.000 50.68239 76 SER B O 1
ATOM 2980 N N . GLN B 1 77 ? -4.63400 -53.14800 -40.72800 1.000 49.09010 77 GLN B N 1
ATOM 2981 C CA . GLN B 1 77 ? -5.00700 -54.25900 -41.59300 1.000 47.90048 77 GLN B CA 1
ATOM 2982 C C . GLN B 1 77 ? -6.01200 -53.81100 -42.63900 1.000 50.16128 77 GLN B C 1
ATOM 2983 O O . GLN B 1 77 ? -5.82400 -54.05500 -43.83300 1.000 59.73611 77 GLN B O 1
ATOM 2989 N N . LEU B 1 78 ? -7.08300 -53.14500 -42.21100 1.000 45.48177 78 LEU B N 1
ATOM 2990 C CA . LEU B 1 78 ? -8.03400 -52.59400 -43.16500 1.000 45.18963 78 LEU B CA 1
ATOM 2991 C C . LEU B 1 78 ? -7.32900 -51.78700 -44.24300 1.000 51.00348 78 LEU B C 1
ATOM 2992 O O . LEU B 1 78 ? -7.67700 -51.88000 -45.42100 1.000 54.19860 78 LEU B O 1
ATOM 2997 N N . ALA B 1 79 ? -6.32800 -50.99300 -43.86000 1.000 54.34862 79 ALA B N 1
ATOM 2998 C CA . ALA B 1 79 ? -5.64400 -50.14500 -44.82900 1.000 53.22743 79 ALA B CA 1
ATOM 2999 C C . ALA B 1 79 ? -4.66600 -50.94800 -45.67500 1.000 57.15948 79 ALA B C 1
ATOM 3000 O O . ALA B 1 79 ? -4.41700 -50.59400 -46.83300 1.000 55.75932 79 ALA B O 1
ATOM 3002 N N . ARG B 1 80 ? -4.09700 -52.01500 -45.11100 1.000 55.36980 80 ARG B N 1
ATOM 3003 C CA . ARG B 1 80 ? -3.29700 -52.93400 -45.90900 1.000 58.75178 80 ARG B CA 1
ATOM 3004 C C . ARG B 1 80 ? -4.15600 -53.60500 -46.97400 1.000 64.34719 80 ARG B C 1
ATOM 3005 O O . ARG B 1 80 ? -3.72600 -53.75300 -48.12400 1.000 67.93183 80 ARG B O 1
ATOM 3013 N N . GLY B 1 81 ? -5.38500 -53.99400 -46.61700 1.000 53.97752 81 GLY B N 1
ATOM 3014 C CA . GLY B 1 81 ? -6.29000 -54.54500 -47.61200 1.000 57.88589 81 GLY B CA 1
ATOM 3015 C C . GLY B 1 81 ? -6.64400 -53.54600 -48.70100 1.000 61.16260 81 GLY B C 1
ATOM 3016 O O . GLY B 1 81 ? -6.59100 -53.86200 -49.89300 1.000 61.20471 81 GLY B O 1
ATOM 3017 N N . LEU B 1 82 ? -7.03000 -52.32700 -48.30900 1.000 55.46981 82 LEU B N 1
ATOM 3018 C CA . LEU B 1 82 ? -7.27500 -51.29800 -49.31200 1.000 59.34659 82 LEU B CA 1
ATOM 3019 C C . LEU B 1 82 ? -6.03400 -51.04500 -50.16600 1.000 62.05218 82 LEU B C 1
ATOM 3020 O O . LEU B 1 82 ? -6.14500 -50.63900 -51.32400 1.000 61.27314 82 LEU B O 1
ATOM 3025 N N . GLU B 1 83 ? -4.84400 -51.25600 -49.61300 1.000 65.36836 83 GLU B N 1
ATOM 3026 C CA . GLU B 1 83 ? -3.63800 -51.07500 -50.40700 1.000 68.99511 83 GLU B CA 1
ATOM 3027 C C . GLU B 1 83 ? -3.59400 -52.10200 -51.53100 1.000 71.01904 83 GLU B C 1
ATOM 3028 O O . GLU B 1 83 ? -3.46700 -51.74900 -52.70900 1.000 74.76423 83 GLU B O 1
ATOM 3034 N N . ASP B 1 84 ? -3.67500 -53.36200 -51.17000 1.000 67.52915 84 ASP B N 1
ATOM 3035 C CA . ASP B 1 84 ? -3.59500 -54.41700 -52.14500 1.000 70.04524 84 ASP B CA 1
ATOM 3036 C C . ASP B 1 84 ? -4.65800 -54.27800 -53.20700 1.000 72.99559 84 ASP B C 1
ATOM 3037 O O . ASP B 1 84 ? -4.39100 -54.42100 -54.38900 1.000 72.46132 84 ASP B O 1
ATOM 3042 N N . ILE B 1 85 ? -5.87900 -54.03100 -52.79100 1.000 67.38966 85 ILE B N 1
ATOM 3043 C CA . ILE B 1 85 ? -6.96500 -53.95400 -53.73000 1.000 64.49984 85 ILE B CA 1
ATOM 3044 C C . ILE B 1 85 ? -6.72700 -52.82400 -54.69600 1.000 69.64256 85 ILE B C 1
ATOM 3045 O O . ILE B 1 85 ? -6.98500 -52.95600 -55.87900 1.000 77.15925 85 ILE B O 1
ATOM 3050 N N . ALA B 1 86 ? -6.20400 -51.71200 -54.21900 1.000 73.64304 86 ALA B N 1
ATOM 3051 C CA . ALA B 1 86 ? -5.88700 -50.60000 -55.10400 1.000 75.66434 86 ALA B CA 1
ATOM 3052 C C . ALA B 1 86 ? -4.82500 -50.97000 -56.12700 1.000 73.96940 86 ALA B C 1
ATOM 3053 O O . ALA B 1 86 ? -4.89900 -50.55300 -57.26300 1.000 71.81387 86 ALA B O 1
ATOM 3055 N N . THR B 1 87 ? -3.84000 -51.75200 -55.72500 1.000 71.32697 87 THR B N 1
ATOM 3056 C CA . THR B 1 87 ? -2.81000 -52.18400 -56.64200 1.000 76.32494 87 THR B CA 1
ATOM 3057 C C . THR B 1 87 ? -3.43400 -52.98600 -57.74400 1.000 77.69353 87 THR B C 1
ATOM 3058 O O . THR B 1 87 ? -3.09700 -52.82300 -58.90800 1.000 76.35126 87 THR B O 1
ATOM 3062 N N . MET B 1 88 ? -4.36600 -53.84700 -57.38600 1.000 78.03830 88 MET B N 1
ATOM 3063 C CA . MET B 1 88 ? -5.05000 -54.66700 -58.36000 1.000 76.16440 88 MET B CA 1
ATOM 3064 C C . MET B 1 88 ? -5.84600 -53.82400 -59.31700 1.000 76.74868 88 MET B C 1
ATOM 3065 O O . MET B 1 88 ? -5.93500 -54.13700 -60.49300 1.000 80.87022 88 MET B O 1
ATOM 3070 N N . TYR B 1 89 ? -6.42900 -52.75100 -58.82200 1.000 71.73755 89 TYR B N 1
ATOM 3071 C CA . TYR B 1 89 ? -7.23800 -51.89500 -59.64500 1.000 69.47675 89 TYR B CA 1
ATOM 3072 C C . TYR B 1 89 ? -6.34200 -50.91700 -60.36000 1.000 70.61373 89 TYR B C 1
ATOM 3073 O O . TYR B 1 89 ? -6.84100 -50.01600 -61.01600 1.000 71.82703 89 TYR B O 1
ATOM 3082 N N . LYS B 1 90 ? -5.03300 -51.06000 -60.21500 1.000 68.86089 90 LYS B N 1
ATOM 3083 C CA . LYS B 1 90 ? -4.06700 -50.13500 -60.82100 1.000 77.10925 90 LYS B CA 1
ATOM 3084 C C . LYS B 1 90 ? -4.19900 -48.71700 -60.32600 1.000 77.58825 90 LYS B C 1
ATOM 3085 O O . LYS B 1 90 ? -4.05500 -47.77400 -61.09100 1.000 75.47747 90 LYS B O 1
ATOM 3091 N N . TYR B 1 91 ? -4.45200 -48.56300 -59.03700 1.000 80.10961 91 TYR B N 1
ATOM 3092 C CA . TYR B 1 91 ? -4.65400 -47.25500 -58.45900 1.000 72.79557 91 TYR B CA 1
ATOM 3093 C C . TYR B 1 91 ? -3.52600 -46.89600 -57.53000 1.000 70.78217 91 TYR B C 1
ATOM 3094 O O . TYR B 1 91 ? -2.79900 -47.75700 -57.05400 1.000 67.71075 91 TYR B O 1
ATOM 3103 N N . HIS B 1 92 ? -3.36800 -45.61500 -57.27500 1.000 71.22433 92 HIS B N 1
ATOM 3104 C CA . HIS B 1 92 ? -2.36300 -45.16700 -56.33200 1.000 76.50391 92 HIS B CA 1
ATOM 3105 C C . HIS B 1 92 ? -3.10100 -44.85100 -55.03700 1.000 71.94020 92 HIS B C 1
ATOM 3106 O O . HIS B 1 92 ? -4.28900 -44.56700 -55.06900 1.000 64.17085 92 HIS B O 1
ATOM 3113 N N . SER B 1 93 ? -2.41300 -44.90100 -53.90700 1.000 70.32422 93 SER B N 1
ATOM 3114 C CA . SER B 1 93 ? -3.06800 -44.67000 -52.62500 1.000 65.32625 93 SER B CA 1
ATOM 3115 C C . SER B 1 93 ? -2.14200 -43.92100 -51.68300 1.000 59.41502 93 SER B C 1
ATOM 3116 O O . SER B 1 93 ? -0.97700 -44.29100 -51.51500 1.000 56.73838 93 SER B O 1
ATOM 3119 N N . ILE B 1 94 ? -2.67700 -42.88200 -51.05500 1.000 57.80956 94 ILE B N 1
ATOM 3120 C CA . ILE B 1 94 ? -1.97800 -42.12300 -50.03100 1.000 59.42291 94 ILE B CA 1
ATOM 3121 C C . ILE B 1 94 ? -2.79800 -42.15600 -48.74100 1.000 58.81231 94 ILE B C 1
ATOM 3122 O O . ILE B 1 94 ? -4.03400 -42.08100 -48.77200 1.000 55.80143 94 ILE B O 1
ATOM 3127 N N . ILE B 1 95 ? -2.10700 -42.26600 -47.60400 1.000 60.12826 95 ILE B N 1
ATOM 3128 C CA . ILE B 1 95 ? -2.73800 -42.42700 -46.29200 1.000 59.35975 95 ILE B CA 1
ATOM 3129 C C . ILE B 1 95 ? -2.32200 -41.26700 -45.38700 1.000 59.86244 95 ILE B C 1
ATOM 3130 O O . ILE B 1 95 ? -1.13700 -40.91100 -45.31900 1.000 57.81746 95 ILE B O 1
ATOM 3135 N N . SER B 1 96 ? -3.29100 -40.69500 -44.67700 1.000 58.31225 96 SER B N 1
ATOM 3136 C CA . SER B 1 96 ? -3.04300 -39.63200 -43.71100 1.000 62.91017 96 SER B CA 1
ATOM 3137 C C . SER B 1 96 ? -3.72200 -39.93200 -42.37800 1.000 60.46514 96 SER B C 1
ATOM 3138 O O . SER B 1 96 ? -4.88600 -40.35400 -42.33900 1.000 50.80609 96 SER B O 1
ATOM 3141 N N . ASN B 1 97 ? -2.98600 -39.65500 -41.29400 1.000 60.87046 97 ASN B N 1
ATOM 3142 C CA . ASN B 1 97 ? -3.39200 -39.92000 -39.91600 1.000 51.79832 97 ASN B CA 1
ATOM 3143 C C . ASN B 1 97 ? -4.04900 -38.67700 -39.31300 1.000 53.00372 97 ASN B C 1
ATOM 3144 O O . ASN B 1 97 ? -3.43300 -37.61000 -39.27400 1.000 52.64842 97 ASN B O 1
ATOM 3149 N N . SER B 1 98 ? -5.29300 -38.81900 -38.81600 1.000 54.33546 98 SER B N 1
ATOM 3150 C CA . SER B 1 98 ? -6.11200 -37.68400 -38.39600 1.000 54.42758 98 SER B CA 1
ATOM 3151 C C . SER B 1 98 ? -6.36700 -37.55400 -36.89300 1.000 56.19358 98 SER B C 1
ATOM 3152 O O . SER B 1 98 ? -6.82300 -36.48800 -36.46300 1.000 52.58788 98 SER B O 1
ATOM 3155 N N . ASP B 1 99 ? -6.14400 -38.60400 -36.09400 1.000 57.64639 99 ASP B N 1
ATOM 3156 C CA . ASP B 1 99 ? -6.52200 -38.66700 -34.68000 1.000 55.36190 99 ASP B CA 1
ATOM 3157 C C . ASP B 1 99 ? -8.00600 -38.40100 -34.42600 1.000 55.08029 99 ASP B C 1
ATOM 3158 O O . ASP B 1 99 ? -8.38900 -38.16600 -33.28300 1.000 54.52759 99 ASP B O 1
ATOM 3163 N N . ASN B 1 100 ? -8.86100 -38.42900 -35.45600 1.000 53.50378 100 ASN B N 1
ATOM 3164 C CA . ASN B 1 100 ? -10.24200 -37.94000 -35.35000 1.000 50.54553 100 ASN B CA 1
ATOM 3165 C C . ASN B 1 100 ? -10.28400 -36.56200 -34.71000 1.000 54.05648 100 ASN B C 1
ATOM 3166 O O . ASN B 1 100 ? -11.24900 -36.19300 -34.04400 1.000 54.49601 100 ASN B O 1
ATOM 3171 N N . ASP B 1 101 ? -9.23100 -35.79700 -34.91600 1.000 56.31991 101 ASP B N 1
ATOM 3172 C CA . ASP B 1 101 ? -9.25000 -34.39100 -34.58300 1.000 56.32517 101 ASP B CA 1
ATOM 3173 C C . ASP B 1 101 ? -9.97700 -33.62300 -35.68200 1.000 58.61492 101 ASP B C 1
ATOM 3174 O O . ASP B 1 101 ? -9.56700 -33.68700 -36.84700 1.000 58.25435 101 ASP B O 1
ATOM 3179 N N . PRO B 1 102 ? -11.04000 -32.88600 -35.36600 1.000 55.53561 102 PRO B N 1
ATOM 3180 C CA . PRO B 1 102 ? -11.81300 -32.24100 -36.43900 1.000 53.94857 102 PRO B CA 1
ATOM 3181 C C . PRO B 1 102 ? -10.99700 -31.25300 -37.25800 1.000 64.26560 102 PRO B C 1
ATOM 3182 O O . PRO B 1 102 ? -11.21100 -31.13000 -38.47400 1.000 68.58454 102 PRO B O 1
ATOM 3186 N N . GLU B 1 103 ? -10.05800 -30.54300 -36.63300 1.000 65.08675 103 GLU B N 1
ATOM 3187 C CA . GLU B 1 103 ? -9.22300 -29.63000 -37.40000 1.000 66.18162 103 GLU B CA 1
ATOM 3188 C C . GLU B 1 103 ? -8.26100 -30.40400 -38.29000 1.000 67.56863 103 GLU B C 1
ATOM 3189 O O . GLU B 1 103 ? -8.15300 -30.12800 -39.48900 1.000 67.43966 103 GLU B O 1
ATOM 3195 N N . LYS B 1 104 ? -7.55600 -31.38100 -37.71500 1.000 62.24957 104 LYS B N 1
ATOM 3196 C CA . LYS B 1 104 ? -6.65500 -32.20600 -38.50500 1.000 59.82296 104 LYS B CA 1
ATOM 3197 C C . LYS B 1 104 ? -7.39600 -32.86000 -39.67500 1.000 65.24730 104 LYS B C 1
ATOM 3198 O O . LYS B 1 104 ? -6.86200 -32.94200 -40.78800 1.000 62.96018 104 LYS B O 1
ATOM 3204 N N . GLU B 1 105 ? -8.63900 -33.30700 -39.45000 1.000 63.07598 105 GLU B N 1
ATOM 3205 C CA . GLU B 1 105 ? -9.40800 -33.93000 -40.52800 1.000 64.62091 105 GLU B CA 1
ATOM 3206 C C . GLU B 1 105 ? -9.67500 -32.94400 -41.65400 1.000 65.43679 105 GLU B C 1
ATOM 3207 O O . GLU B 1 105 ? -9.62000 -33.30900 -42.83200 1.000 62.95755 105 GLU B O 1
ATOM 3213 N N . LYS B 1 106 ? -10.01800 -31.69800 -41.30500 1.000 66.69747 106 LYS B N 1
ATOM 3214 C CA . LYS B 1 106 ? -10.25600 -30.67500 -42.32000 1.000 68.81615 106 LYS B CA 1
ATOM 3215 C C . LYS B 1 106 ? -8.98200 -30.35700 -43.09900 1.000 71.38751 106 LYS B C 1
ATOM 3216 O O . LYS B 1 106 ? -9.02200 -30.18200 -44.32500 1.000 72.14812 106 LYS B O 1
ATOM 3222 N N . GLU B 1 107 ? -7.83800 -30.28100 -42.41500 1.000 65.56049 107 GLU B N 1
ATOM 3223 C CA . GLU B 1 107 ? -6.58800 -30.05100 -43.12300 1.000 69.30568 107 GLU B CA 1
ATOM 3224 C C . GLU B 1 107 ? -6.31200 -31.18300 -44.10000 1.000 68.42926 107 GLU B C 1
ATOM 3225 O O . GLU B 1 107 ? -5.94900 -30.94400 -45.25600 1.000 73.00349 107 GLU B O 1
ATOM 3231 N N . ILE B 1 108 ? -6.48800 -32.42700 -43.65100 1.000 65.03675 108 ILE B N 1
ATOM 3232 C CA . ILE B 1 108 ? -6.17800 -33.58700 -44.48300 1.000 64.40246 108 ILE B CA 1
ATOM 3233 C C . ILE B 1 108 ? -7.07000 -33.61400 -45.71400 1.000 67.31860 108 ILE B C 1
ATOM 3234 O O . ILE B 1 108 ? -6.60300 -33.80600 -46.84500 1.000 64.54195 108 ILE B O 1
ATOM 3239 N N . PHE B 1 109 ? -8.37100 -33.44400 -45.50200 1.000 60.01772 109 PHE B N 1
ATOM 3240 C CA . PHE B 1 109 ? -9.31100 -33.43100 -46.60800 1.000 63.07862 109 PHE B CA 1
ATOM 3241 C C . PHE B 1 109 ? -8.93600 -32.36800 -47.63400 1.000 67.66864 109 PHE B C 1
ATOM 3242 O O . PHE B 1 109 ? -8.92700 -32.62700 -48.84400 1.000 64.80777 109 PHE B O 1
ATOM 3250 N N . ASN B 1 110 ? -8.61000 -31.16400 -47.16500 1.000 68.33451 110 ASN B N 1
ATOM 3251 C CA . ASN B 1 110 ? -8.25500 -30.08400 -48.07800 1.000 62.96281 110 ASN B CA 1
ATOM 3252 C C . ASN B 1 110 ? -6.92000 -30.35100 -48.75600 1.000 67.91604 110 ASN B C 1
ATOM 3253 O O . ASN B 1 110 ? -6.75000 -30.03900 -49.93800 1.000 72.45869 110 ASN B O 1
ATOM 3258 N N . ASN B 1 111 ? -5.95500 -30.91900 -48.03000 1.000 66.75274 111 ASN B N 1
ATOM 3259 C CA . ASN B 1 111 ? -4.69500 -31.27300 -48.67000 1.000 63.32601 111 ASN B CA 1
ATOM 3260 C C . ASN B 1 111 ? -4.92900 -32.30100 -49.76700 1.000 71.93231 111 ASN B C 1
ATOM 3261 O O . ASN B 1 111 ? -4.35500 -32.19800 -50.86200 1.000 78.15148 111 ASN B O 1
ATOM 3266 N N . LEU B 1 112 ? -5.79500 -33.28600 -49.50200 1.000 71.01378 112 LEU B N 1
ATOM 3267 C CA . LEU B 1 112 ? -6.06200 -34.33200 -50.48400 1.000 68.77404 112 LEU B CA 1
ATOM 3268 C C . LEU B 1 112 ? -6.70400 -33.74500 -51.73400 1.000 70.85850 112 LEU B C 1
ATOM 3269 O O . LEU B 1 112 ? -6.25200 -34.00500 -52.85600 1.000 66.61325 112 LEU B O 1
ATOM 3274 N N . LEU B 1 113 ? -7.77300 -32.96200 -51.55200 1.000 70.95061 113 LEU B N 1
ATOM 3275 C CA . LEU B 1 113 ? -8.37900 -32.23700 -52.66500 1.000 68.50558 113 LEU B CA 1
ATOM 3276 C C . LEU B 1 113 ? -7.31900 -31.46700 -53.44500 1.000 74.90635 113 LEU B C 1
ATOM 3277 O O . LEU B 1 113 ? -7.19500 -31.61200 -54.66700 1.000 75.38535 113 LEU B O 1
ATOM 3282 N N . SER B 1 114 ? -6.50800 -30.67400 -52.73800 1.000 75.88805 114 SER B N 1
ATOM 3283 C CA . SER B 1 114 ? -5.53000 -29.83100 -53.41200 1.000 74.45366 114 SER B CA 1
ATOM 3284 C C . SER B 1 114 ? -4.50100 -30.65900 -54.18100 1.000 77.26453 114 SER B C 1
ATOM 3285 O O . SER B 1 114 ? -3.99500 -30.20100 -55.21300 1.000 77.76459 114 SER B O 1
ATOM 3288 N N . LYS B 1 115 ? -4.18000 -31.87000 -53.71500 1.000 73.20088 115 LYS B N 1
ATOM 3289 C CA . LYS B 1 115 ? -3.32900 -32.77400 -54.49200 1.000 73.86938 115 LYS B CA 1
ATOM 3290 C C . LYS B 1 115 ? -4.12000 -33.58700 -55.52700 1.000 73.68778 115 LYS B C 1
ATOM 3291 O O . LYS B 1 115 ? -3.58600 -34.55700 -56.08700 1.000 70.18210 115 LYS B O 1
ATOM 3297 N N . GLN B 1 116 ? -5.37900 -33.21300 -55.76500 1.000 74.98794 116 GLN B N 1
ATOM 3298 C CA . GLN B 1 116 ? -6.22400 -33.78000 -56.82500 1.000 82.03878 116 GLN B CA 1
ATOM 3299 C C . GLN B 1 116 ? -6.21800 -35.31300 -56.81600 1.000 80.32279 116 GLN B C 1
ATOM 3300 O O . GLN B 1 116 ? -5.92000 -35.97400 -57.81400 1.000 79.40426 116 GLN B O 1
ATOM 3306 N N . VAL B 1 117 ? -6.52800 -35.88100 -55.64800 1.000 79.49637 117 VAL B N 1
ATOM 3307 C CA . VAL B 1 117 ? -6.90900 -37.28400 -55.57600 1.000 74.50893 117 VAL B CA 1
ATOM 3308 C C . VAL B 1 117 ? -8.23900 -37.46400 -56.29600 1.000 70.25053 117 VAL B C 1
ATOM 3309 O O . VAL B 1 117 ? -8.99400 -36.51000 -56.52800 1.000 67.70549 117 VAL B O 1
ATOM 3313 N N . ASP B 1 118 ? -8.56600 -38.71500 -56.59000 1.000 69.42148 118 ASP B N 1
ATOM 3314 C CA . ASP B 1 118 ? -9.78600 -39.00400 -57.33100 1.000 68.18449 118 ASP B CA 1
ATOM 3315 C C . ASP B 1 118 ? -10.91600 -39.53300 -56.46700 1.000 67.91867 118 ASP B C 1
ATOM 3316 O O . ASP B 1 118 ? -12.08900 -39.33100 -56.80700 1.000 65.33415 118 ASP B O 1
ATOM 3321 N N . GLY B 1 119 ? -10.59100 -40.19300 -55.36700 1.000 70.18210 119 GLY B N 1
ATOM 3322 C CA . GLY B 1 119 ? -11.58700 -40.56100 -54.37500 1.000 67.66074 119 GLY B CA 1
ATOM 3323 C C . GLY B 1 119 ? -10.94200 -40.61500 -53.01500 1.000 64.33929 119 GLY B C 1
ATOM 3324 O O . GLY B 1 119 ? -9.73700 -40.86400 -52.88600 1.000 63.67342 119 GLY B O 1
ATOM 3325 N N . ILE B 1 120 ? -11.75600 -40.37500 -51.98500 1.000 61.50737 120 ILE B N 1
ATOM 3326 C CA . ILE B 1 120 ? -11.31200 -40.40000 -50.59400 1.000 60.64938 120 ILE B CA 1
ATOM 3327 C C . ILE B 1 120 ? -12.11400 -41.45700 -49.84300 1.000 56.12252 120 ILE B C 1
ATOM 3328 O O . ILE B 1 120 ? -13.34300 -41.52100 -49.96700 1.000 55.05923 120 ILE B O 1
ATOM 3333 N N . ILE B 1 121 ? -11.41800 -42.28500 -49.07400 1.000 54.62234 121 ILE B N 1
ATOM 3334 C CA . ILE B 1 121 ? -12.03600 -43.18600 -48.10500 1.000 55.57508 121 ILE B CA 1
ATOM 3335 C C . ILE B 1 121 ? -11.68900 -42.72300 -46.69200 1.000 50.74293 121 ILE B C 1
ATOM 3336 O O . ILE B 1 121 ? -10.50800 -42.52500 -46.37100 1.000 47.26093 121 ILE B O 1
ATOM 3341 N N . PHE B 1 122 ? -12.72200 -42.53200 -45.86000 1.000 52.60894 122 PHE B N 1
ATOM 3342 C CA . PHE B 1 122 ? -12.60200 -42.37800 -44.40200 1.000 49.51120 122 PHE B CA 1
ATOM 3343 C C . PHE B 1 122 ? -12.73200 -43.74400 -43.73500 1.000 47.70835 122 PHE B C 1
ATOM 3344 O O . PHE B 1 122 ? -13.77800 -44.39400 -43.88400 1.000 50.22444 122 PHE B O 1
ATOM 3352 N N . LEU B 1 123 ? -11.72100 -44.15800 -42.96300 1.000 45.84234 123 LEU B N 1
ATOM 3353 C CA . LEU B 1 123 ? -11.83700 -45.31000 -42.06400 1.000 47.45832 123 LEU B CA 1
ATOM 3354 C C . LEU B 1 123 ? -11.91100 -44.81200 -40.61900 1.000 50.27971 123 LEU B C 1
ATOM 3355 O O . LEU B 1 123 ? -11.00700 -44.11700 -40.15200 1.000 48.74532 123 LEU B O 1
ATOM 3360 N N . GLY B 1 124 ? -12.97100 -45.17700 -39.90900 1.000 46.02131 124 GLY B N 1
ATOM 3361 C CA . GLY B 1 124 ? -13.16800 -44.68000 -38.55700 1.000 44.35795 124 GLY B CA 1
ATOM 3362 C C . GLY B 1 124 ? -13.35800 -43.17600 -38.49600 1.000 44.06844 124 GLY B C 1
ATOM 3363 O O . GLY B 1 124 ? -13.27300 -42.50500 -39.52700 1.000 47.59781 124 GLY B O 1
ATOM 3364 N N . GLY B 1 125 ? -13.60700 -42.62100 -37.31900 1.000 39.51526 125 GLY B N 1
ATOM 3365 C CA . GLY B 1 125 ? -13.61700 -41.17300 -37.17700 1.000 40.62066 125 GLY B CA 1
ATOM 3366 C C . GLY B 1 125 ? -15.01600 -40.58100 -37.18100 1.000 41.08387 125 GLY B C 1
ATOM 3367 O O . GLY B 1 125 ? -16.02800 -41.27900 -37.08200 1.000 42.46035 125 GLY B O 1
ATOM 3368 N N . THR B 1 126 ? -15.06100 -39.25200 -37.30300 1.000 41.39444 126 THR B N 1
ATOM 3369 C CA . THR B 1 126 ? -16.30900 -38.50400 -37.17200 1.000 48.30053 126 THR B CA 1
ATOM 3370 C C . THR B 1 126 ? -16.38200 -37.40700 -38.22200 1.000 51.28773 126 THR B C 1
ATOM 3371 O O . THR B 1 126 ? -15.45600 -36.60400 -38.33700 1.000 55.89354 126 THR B O 1
ATOM 3375 N N . ILE B 1 127 ? -17.48100 -37.37300 -38.97300 1.000 48.34001 127 ILE B N 1
ATOM 3376 C CA . ILE B 1 127 ? -17.72000 -36.33700 -39.97600 1.000 52.19573 127 ILE B CA 1
ATOM 3377 C C . ILE B 1 127 ? -18.45100 -35.19900 -39.27900 1.000 53.06689 127 ILE B C 1
ATOM 3378 O O . ILE B 1 127 ? -19.64300 -35.32500 -38.99000 1.000 51.19035 127 ILE B O 1
ATOM 3383 N N . THR B 1 128 ? -17.75500 -34.08300 -39.04400 1.000 54.82236 128 THR B N 1
ATOM 3384 C CA . THR B 1 128 ? -18.39600 -32.90400 -38.46400 1.000 60.87572 128 THR B CA 1
ATOM 3385 C C . THR B 1 128 ? -19.35400 -32.25600 -39.46400 1.000 59.21499 128 THR B C 1
ATOM 3386 O O . THR B 1 128 ? -19.34400 -32.55600 -40.65400 1.000 61.97322 128 THR B O 1
ATOM 3390 N N . GLU B 1 129 ? -20.21500 -31.37500 -38.95000 1.000 65.02622 129 GLU B N 1
ATOM 3391 C CA . GLU B 1 129 ? -21.06500 -30.55500 -39.81800 1.000 69.69257 129 GLU B CA 1
ATOM 3392 C C . GLU B 1 129 ? -20.23200 -29.83300 -40.87000 1.000 70.07156 129 GLU B C 1
ATOM 3393 O O . GLU B 1 129 ? -20.52700 -29.88300 -42.07100 1.000 65.22098 129 GLU B O 1
ATOM 3399 N N . GLU B 1 130 ? -19.19100 -29.13600 -40.41300 1.000 69.27936 130 GLU B N 1
ATOM 3400 C CA . GLU B 1 130 ? -18.23300 -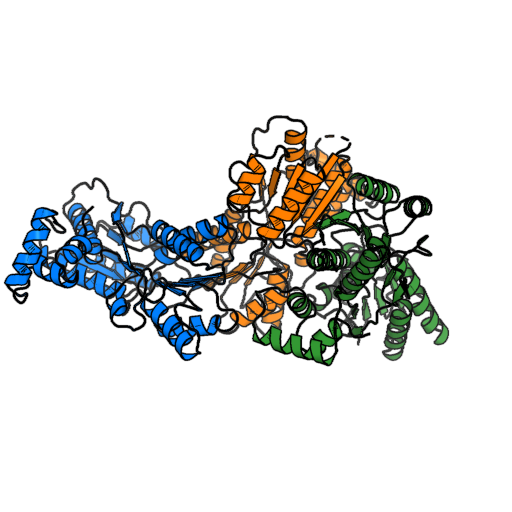28.50600 -41.30900 1.000 66.15267 130 GLU B CA 1
ATOM 3401 C C . GLU B 1 130 ? -17.73400 -29.49700 -42.35200 1.000 69.10565 130 GLU B C 1
ATOM 3402 O O . GLU B 1 130 ? -17.78600 -29.22600 -43.55900 1.000 71.61911 130 GLU B O 1
ATOM 3408 N N . MET B 1 131 ? -17.26300 -30.66600 -41.89800 1.000 66.73958 131 MET B N 1
ATOM 3409 C CA . MET B 1 131 ? -16.67900 -31.66600 -42.79400 1.000 65.50785 131 MET B CA 1
ATOM 3410 C C . MET B 1 131 ? -17.67900 -32.15100 -43.83800 1.000 66.36322 131 MET B C 1
ATOM 3411 O O . MET B 1 131 ? -17.32800 -32.34200 -45.00700 1.000 64.12085 131 MET B O 1
ATOM 3416 N N . LYS B 1 132 ? -18.92700 -32.36500 -43.43000 1.000 65.05517 132 LYS B N 1
ATOM 3417 C CA . LYS B 1 132 ? -19.96200 -32.76700 -44.37400 1.000 65.75525 132 LYS B CA 1
ATOM 3418 C C . LYS B 1 132 ? -20.12500 -31.72800 -45.47600 1.000 71.22433 132 LYS B C 1
ATOM 3419 O O . LYS B 1 132 ? -20.17200 -32.07100 -46.66400 1.000 69.68204 132 LYS B O 1
ATOM 3425 N N . GLU B 1 133 ? -20.21200 -30.44800 -45.08700 1.000 71.69281 133 GLU B N 1
ATOM 3426 C CA . GLU B 1 133 ? -20.34500 -29.35000 -46.04300 1.000 72.09022 133 GLU B CA 1
ATOM 3427 C C . GLU B 1 133 ? -19.20300 -29.34600 -47.05900 1.000 70.93482 133 GLU B C 1
ATOM 3428 O O . GLU B 1 133 ? -19.43100 -29.18900 -48.26300 1.000 74.71685 133 GLU B O 1
ATOM 3434 N N . LEU B 1 134 ? -17.96700 -29.52000 -46.59300 1.000 66.53956 134 LEU B N 1
ATOM 3435 C CA . LEU B 1 134 ? -16.84000 -29.62100 -47.51000 1.000 67.39229 134 LEU B CA 1
ATOM 3436 C C . LEU B 1 134 ? -17.04900 -30.75100 -48.49600 1.000 73.90886 134 LEU B C 1
ATOM 3437 O O . LEU B 1 134 ? -16.70300 -30.63000 -49.67600 1.000 75.45115 134 LEU B O 1
ATOM 3442 N N . ILE B 1 135 ? -17.58200 -31.87400 -48.01400 1.000 73.41670 135 ILE B N 1
ATOM 3443 C CA . ILE B 1 135 ? -17.77300 -33.04900 -48.85600 1.000 71.43488 135 ILE B CA 1
ATOM 3444 C C . ILE B 1 135 ? -18.87800 -32.78900 -49.87700 1.000 71.95336 135 ILE B C 1
ATOM 3445 O O . ILE B 1 135 ? -18.80400 -33.23000 -51.02900 1.000 68.08974 135 ILE B O 1
ATOM 3450 N N . ASN B 1 136 ? -19.90000 -32.04100 -49.47400 1.000 72.52185 136 ASN B N 1
ATOM 3451 C CA . ASN B 1 136 ? -21.01600 -31.74100 -50.36000 1.000 70.05050 136 ASN B CA 1
ATOM 3452 C C . ASN B 1 136 ? -20.56900 -30.84400 -51.51300 1.000 79.63060 136 ASN B C 1
ATOM 3453 O O . ASN B 1 136 ? -20.80000 -31.15400 -52.69200 1.000 80.05170 136 ASN B O 1
ATOM 3458 N N . GLN B 1 137 ? -19.92900 -29.71800 -51.19000 1.000 77.74880 137 GLN B N 1
ATOM 3459 C CA . GLN B 1 137 ? -19.45500 -28.81400 -52.22600 1.000 77.99883 137 GLN B CA 1
ATOM 3460 C C . GLN B 1 137 ? -18.28600 -29.37800 -53.04000 1.000 80.44386 137 GLN B C 1
ATOM 3461 O O . GLN B 1 137 ? -17.96500 -28.82200 -54.09300 1.000 84.53382 137 GLN B O 1
ATOM 3467 N N . SER B 1 138 ? -17.65000 -30.45800 -52.60000 1.000 79.17528 138 SER B N 1
ATOM 3468 C CA . SER B 1 138 ? -16.58000 -31.04400 -53.38800 1.000 77.71984 138 SER B CA 1
ATOM 3469 C C . SER B 1 138 ? -17.14000 -32.03800 -54.39000 1.000 80.50965 138 SER B C 1
ATOM 3470 O O . SER B 1 138 ? -18.24400 -32.57200 -54.23700 1.000 77.99883 138 SER B O 1
ATOM 3473 N N . SER B 1 139 ? -16.34600 -32.28400 -55.42400 1.000 82.18617 139 SER B N 1
ATOM 3474 C CA . SER B 1 139 ? -16.69200 -33.23100 -56.46600 1.000 81.70190 139 SER B CA 1
ATOM 3475 C C . SER B 1 139 ? -16.02200 -34.57700 -56.27300 1.000 76.92764 139 SER B C 1
ATOM 3476 O O . SER B 1 139 ? -16.46800 -35.56200 -56.86700 1.000 80.16224 139 SER B O 1
ATOM 3479 N N . VAL B 1 140 ? -14.95600 -34.63600 -55.48400 1.000 76.14860 140 VAL B N 1
ATOM 3480 C CA . VAL B 1 140 ? -14.31800 -35.93000 -55.21900 1.000 74.16942 140 VAL B CA 1
ATOM 3481 C C . VAL B 1 140 ? -15.31300 -36.83500 -54.49900 1.000 72.12970 140 VAL B C 1
ATOM 3482 O O . VAL B 1 140 ? -15.93400 -36.40400 -53.51000 1.000 67.65285 140 VAL B O 1
ATOM 3486 N N . PRO B 1 141 ? -15.55300 -38.05900 -54.97600 1.000 73.70357 141 PRO B N 1
ATOM 3487 C CA . PRO B 1 141 ? -16.47600 -38.96100 -54.27100 1.000 70.82954 141 PRO B CA 1
ATOM 3488 C C . PRO B 1 141 ? -15.88100 -39.47100 -52.96500 1.000 65.26309 141 PRO B C 1
ATOM 3489 O O . PRO B 1 141 ? -14.65700 -39.56700 -52.80500 1.000 62.83385 141 PRO B O 1
ATOM 3493 N N . VAL B 1 142 ? -16.75800 -39.77400 -52.00300 1.000 61.42315 142 VAL B N 1
ATOM 3494 C CA . VAL B 1 142 ? -16.28100 -40.19800 -50.65400 1.000 60.74939 142 VAL B CA 1
ATOM 3495 C C . VAL B 1 142 ? -17.02700 -41.45400 -50.18900 1.000 58.80442 142 VAL B C 1
ATOM 3496 O O . VAL B 1 142 ? -18.26300 -41.46900 -50.28500 1.000 52.37996 142 VAL B O 1
ATOM 3500 N N . VAL B 1 143 ? -16.29500 -42.48000 -49.74400 1.000 57.35688 143 VAL B N 1
ATOM 3501 C CA . VAL B 1 143 ? -16.93000 -43.69100 -49.15000 1.000 58.07802 143 VAL B CA 1
ATOM 3502 C C . VAL B 1 143 ? -16.48500 -43.74200 -47.68600 1.000 57.20949 143 VAL B C 1
ATOM 3503 O O . VAL B 1 143 ? -15.31700 -43.44800 -47.43100 1.000 53.49852 143 VAL B O 1
ATOM 3507 N N . VAL B 1 144 ? -17.40100 -44.06200 -46.76600 1.000 52.33785 144 VAL B N 1
ATOM 3508 C CA . VAL B 1 144 ? -17.06700 -44.06700 -45.31200 1.000 52.95109 144 VAL B CA 1
ATOM 3509 C C . VAL B 1 144 ? -17.21500 -45.46800 -44.72200 1.000 51.81148 144 VAL B C 1
ATOM 3510 O O . VAL B 1 144 ? -18.11300 -46.18700 -45.14000 1.000 50.59291 144 VAL B O 1
ATOM 3514 N N . SER B 1 145 ? -16.30700 -45.85900 -43.83200 1.000 47.01880 145 SER B N 1
ATOM 3515 C CA . SER B 1 145 ? -16.45400 -47.12200 -43.11000 1.000 45.98709 145 SER B CA 1
ATOM 3516 C C . SER B 1 145 ? -16.17000 -46.87300 -41.63600 1.000 49.19274 145 SER B C 1
ATOM 3517 O O . SER B 1 145 ? -15.07400 -46.42600 -41.28200 1.000 43.33677 145 SER B O 1
ATOM 3520 N N . GLY B 1 146 ? -17.14800 -47.16400 -40.77700 1.000 44.60272 146 GLY B N 1
ATOM 3521 C CA . GLY B 1 146 ? -16.89800 -47.03900 -39.36600 1.000 36.35436 146 GLY B CA 1
ATOM 3522 C C . GLY B 1 146 ? -16.82400 -45.60900 -38.90200 1.000 44.99224 146 GLY B C 1
ATOM 3523 O O . GLY B 1 146 ? -16.12300 -45.32700 -37.93300 1.000 43.84473 146 GLY B O 1
ATOM 3524 N N . THR B 1 147 ? -17.52900 -44.69000 -39.57100 1.000 45.25279 147 THR B N 1
ATOM 3525 C CA . THR B 1 147 ? -17.57600 -43.29400 -39.15600 1.000 44.68694 147 THR B CA 1
ATOM 3526 C C . THR B 1 147 ? -18.93700 -42.95600 -38.56500 1.000 46.63191 147 THR B C 1
ATOM 3527 O O . THR B 1 147 ? -19.93700 -43.62400 -38.83000 1.000 48.90060 147 THR B O 1
ATOM 3531 N N . ASN B 1 148 ? -18.96600 -41.90300 -37.74300 1.000 43.22624 148 ASN B N 1
ATOM 3532 C CA . ASN B 1 148 ? -20.24200 -41.36800 -37.28600 1.000 45.02645 148 ASN B CA 1
ATOM 3533 C C . ASN B 1 148 ? -20.30100 -39.86100 -37.49800 1.000 45.33701 148 ASN B C 1
ATOM 3534 O O . ASN B 1 148 ? -19.44000 -39.28000 -38.16500 1.000 44.75010 148 ASN B O 1
ATOM 3539 N N . GLY B 1 149 ? -21.31200 -39.22400 -36.92400 1.000 48.94271 149 GLY B N 1
ATOM 3540 C CA . GLY B 1 149 ? -21.51300 -37.80700 -37.11900 1.000 47.51622 149 GLY B CA 1
ATOM 3541 C C . GLY B 1 149 ? -22.45300 -37.58200 -38.28100 1.000 53.09584 149 GLY B C 1
ATOM 3542 O O . GLY B 1 149 ? -23.44500 -38.30300 -38.43600 1.000 53.81961 149 GLY B O 1
ATOM 3543 N N . LYS B 1 150 ? -22.12800 -36.61600 -39.13100 1.000 55.30400 150 LYS B N 1
ATOM 3544 C CA . LYS B 1 150 ? -23.06100 -36.12100 -40.14000 1.000 56.93051 150 LYS B CA 1
ATOM 3545 C C . LYS B 1 150 ? -22.90200 -36.86900 -41.46100 1.000 60.36513 150 LYS B C 1
ATOM 3546 O O . LYS B 1 150 ? -22.76400 -36.25600 -42.52000 1.000 62.47854 150 LYS B O 1
ATOM 3552 N N . ASP B 1 151 ? -22.90700 -38.20500 -41.42200 1.000 59.09130 151 ASP B N 1
ATOM 3553 C CA . ASP B 1 151 ? -22.50100 -38.99500 -42.58300 1.000 56.83050 151 ASP B CA 1
ATOM 3554 C C . ASP B 1 151 ? -23.66800 -39.64900 -43.31100 1.000 59.43344 151 ASP B C 1
ATOM 3555 O O . ASP B 1 151 ? -23.45300 -40.59000 -44.08100 1.000 60.22827 151 ASP B O 1
ATOM 3560 N N . ALA B 1 152 ? -24.89300 -39.17800 -43.10000 1.000 58.16750 152 ALA B N 1
ATOM 3561 C CA . ALA B 1 152 ? -25.99500 -39.67800 -43.90600 1.000 68.36346 152 ALA B CA 1
ATOM 3562 C C . ALA B 1 152 ? -25.78900 -39.27300 -45.36300 1.000 68.32398 152 ALA B C 1
ATOM 3563 O O . ALA B 1 152 ? -25.13600 -38.26700 -45.66500 1.000 69.47675 152 ALA B O 1
ATOM 3565 N N . HIS B 1 153 ? -26.33200 -40.08300 -46.27400 1.000 65.37363 153 HIS B N 1
ATOM 3566 C CA . HIS B 1 153 ? -26.23600 -39.85100 -47.71400 1.000 67.60021 153 HIS B CA 1
ATOM 3567 C C . HIS B 1 153 ? -24.79100 -39.82700 -48.19600 1.000 63.24179 153 HIS B C 1
ATOM 3568 O O . HIS B 1 153 ? -24.49600 -39.22100 -49.23100 1.000 60.83624 153 HIS B O 1
ATOM 3575 N N . ILE B 1 154 ? -23.92600 -40.54600 -47.47500 1.000 59.38344 154 ILE B N 1
ATOM 3576 C CA . ILE B 1 154 ? -22.52700 -40.77200 -47.93600 1.000 56.37781 154 ILE B CA 1
ATOM 3577 C C . ILE B 1 154 ? -22.43300 -42.29800 -48.03100 1.000 55.62772 154 ILE B C 1
ATOM 3578 O O . ILE B 1 154 ? -22.97400 -42.96000 -47.13900 1.000 59.03076 154 ILE B O 1
ATOM 3583 N N . ALA B 1 155 ? -21.82200 -42.83600 -49.08500 1.000 58.47543 155 ALA B N 1
ATOM 3584 C CA . ALA B 1 155 ? -21.76000 -44.30100 -49.27800 1.000 58.39384 155 ALA B CA 1
ATOM 3585 C C . ALA B 1 155 ? -21.03700 -44.95400 -48.10200 1.000 57.76482 155 ALA B C 1
ATOM 3586 O O . ALA B 1 155 ? -20.06300 -44.36900 -47.63000 1.000 52.71422 155 ALA B O 1
ATOM 3588 N N . SER B 1 156 ? -21.46200 -46.15600 -47.70000 1.000 55.08292 156 SER B N 1
ATOM 3589 C CA . SER B 1 156 ? -20.89900 -46.76800 -46.47500 1.000 50.94558 156 SER B CA 1
ATOM 3590 C C . SER B 1 156 ? -20.66900 -48.27300 -46.58400 1.000 50.88242 156 SER B C 1
ATOM 3591 O O . SER B 1 156 ? -21.27600 -48.89500 -47.45500 1.000 51.86938 156 SER B O 1
ATOM 3594 N N . VAL B 1 157 ? -19.80200 -48.81600 -45.72600 1.000 50.88768 157 VAL B N 1
ATOM 3595 C CA . VAL B 1 157 ? -19.59100 -50.29000 -45.63700 1.000 49.59016 157 VAL B CA 1
ATOM 3596 C C . VAL B 1 157 ? -19.28100 -50.62100 -44.16700 1.000 44.97908 157 VAL B C 1
ATOM 3597 O O . VAL B 1 157 ? -18.29600 -50.09000 -43.66200 1.000 42.08926 157 VAL B O 1
ATOM 3601 N N . ASN B 1 158 ? -20.09800 -51.44500 -43.50100 1.000 44.70010 158 ASN B N 1
ATOM 3602 C CA . ASN B 1 158 ? -19.99200 -51.74900 -42.07800 1.000 36.93338 158 ASN B CA 1
ATOM 3603 C C . ASN B 1 158 ? -20.59300 -53.12200 -41.82500 1.000 39.98111 158 ASN B C 1
ATOM 3604 O O . ASN B 1 158 ? -21.47600 -53.56800 -42.56100 1.000 42.82619 158 ASN B O 1
ATOM 3609 N N . ILE B 1 159 ? -20.15400 -53.76700 -40.74100 1.000 35.12263 159 ILE B N 1
ATOM 3610 C CA . ILE B 1 159 ? -20.98300 -54.82600 -40.18500 1.000 30.25889 159 ILE B CA 1
ATOM 3611 C C . ILE B 1 159 ? -22.07100 -54.15500 -39.36100 1.000 34.29622 159 ILE B C 1
ATOM 3612 O O . ILE B 1 159 ? -22.06700 -52.93300 -39.16700 1.000 34.23305 159 ILE B O 1
ATOM 3617 N N . ASP B 1 160 ? -23.02300 -54.93300 -38.88300 1.000 36.03327 160 ASP B N 1
ATOM 3618 C CA . ASP B 1 160 ? -24.03400 -54.41100 -37.97200 1.000 36.51227 160 ASP B CA 1
ATOM 3619 C C . ASP B 1 160 ? -23.48300 -54.57200 -36.55300 1.000 37.70715 160 ASP B C 1
ATOM 3620 O O . ASP B 1 160 ? -23.60800 -55.64300 -35.94500 1.000 36.13328 160 ASP B O 1
ATOM 3625 N N . PHE B 1 161 ? -22.88500 -53.49900 -36.00800 1.000 32.24597 161 PHE B N 1
ATOM 3626 C CA . PHE B 1 161 ? -22.33900 -53.55800 -34.64800 1.000 36.72809 161 PHE B CA 1
ATOM 3627 C C . PHE B 1 161 ? -23.43300 -53.77700 -33.61700 1.000 37.45712 161 PHE B C 1
ATOM 3628 O O . PHE B 1 161 ? -23.25500 -54.53600 -32.65200 1.000 35.30686 161 PHE B O 1
ATOM 3636 N N . THR B 1 162 ? -24.56400 -53.09700 -33.79400 1.000 34.57783 162 THR B N 1
ATOM 3637 C CA . THR B 1 162 ? -25.68600 -53.22500 -32.87200 1.000 36.21224 162 THR B CA 1
ATOM 3638 C C . THR B 1 162 ? -26.17400 -54.66500 -32.77600 1.000 41.93924 162 THR B C 1
ATOM 3639 O O . THR B 1 162 ? -26.42800 -55.17400 -31.67600 1.000 37.00970 162 THR B O 1
ATOM 3643 N N . GLU B 1 163 ? -26.31800 -55.34500 -33.92200 1.000 38.39408 163 GLU B N 1
ATOM 3644 C CA . GLU B 1 163 ? -26.80800 -56.72000 -33.87800 1.000 39.37314 163 GLU B CA 1
ATOM 3645 C C . GLU B 1 163 ? -25.75800 -57.63700 -33.26000 1.000 39.68107 163 GLU B C 1
ATOM 3646 O O . GLU B 1 163 ? -26.08200 -58.52500 -32.44800 1.000 38.77570 163 GLU B O 1
ATOM 3652 N N . ALA B 1 164 ? -24.49100 -57.40400 -33.60700 1.000 29.82726 164 ALA B N 1
ATOM 3653 C CA . ALA B 1 164 ? -23.40200 -58.12900 -32.97000 1.000 35.38845 164 ALA B CA 1
ATOM 3654 C C . ALA B 1 164 ? -23.46300 -57.99200 -31.45800 1.000 35.29897 164 ALA B C 1
ATOM 3655 O O . ALA B 1 164 ? -23.28700 -58.98100 -30.73400 1.000 33.69615 164 ALA B O 1
ATOM 3657 N N . ALA B 1 165 ? -23.73300 -56.77400 -30.96200 1.000 35.31476 165 ALA B N 1
ATOM 3658 C CA . ALA B 1 165 ? -23.76900 -56.53400 -29.51800 1.000 37.98350 165 ALA B CA 1
ATOM 3659 C C . ALA B 1 165 ? -24.96500 -57.21700 -28.86800 1.000 38.72833 165 ALA B C 1
ATOM 3660 O O . ALA B 1 165 ? -24.88700 -57.65300 -27.71600 1.000 39.15469 165 ALA B O 1
ATOM 3662 N N . LYS B 1 166 ? -26.09400 -57.27400 -29.56700 1.000 40.59434 166 LYS B N 1
ATOM 3663 C CA . LYS B 1 166 ? -27.24200 -57.98000 -29.01600 1.000 40.29957 166 LYS B CA 1
ATOM 3664 C C . LYS B 1 166 ? -26.94500 -59.46300 -28.88100 1.000 41.07861 166 LYS B C 1
ATOM 3665 O O . LYS B 1 166 ? -27.26700 -60.07500 -27.85200 1.000 39.38630 166 LYS B O 1
ATOM 3671 N N . GLU B 1 167 ? -26.34000 -60.06100 -29.91700 1.000 43.78946 167 GLU B N 1
ATOM 3672 C CA . GLU B 1 167 ? -25.98500 -61.47800 -29.87000 1.000 38.57305 167 GLU B CA 1
ATOM 3673 C C . GLU B 1 167 ? -25.02700 -61.75000 -28.71800 1.000 36.64913 167 GLU B C 1
ATOM 3674 O O . GLU B 1 167 ? -25.28600 -62.59700 -27.85800 1.000 34.65415 167 GLU B O 1
ATOM 3680 N N . ILE B 1 168 ? -23.93600 -60.99400 -28.66100 1.000 37.19393 168 ILE B N 1
ATOM 3681 C CA . ILE B 1 168 ? -22.93900 -61.17700 -27.61300 1.000 38.61252 168 ILE B CA 1
ATOM 3682 C C . ILE B 1 168 ? -23.56600 -61.02500 -26.23600 1.000 38.45198 168 ILE B C 1
ATOM 3683 O O . ILE B 1 168 ? -23.36800 -61.86500 -25.34200 1.000 34.92261 168 ILE B O 1
ATOM 3688 N N . THR B 1 169 ? -24.34100 -59.95400 -26.04700 1.000 38.46514 169 THR B N 1
ATOM 3689 C CA . THR B 1 169 ? -24.90100 -59.67400 -24.73200 1.000 38.60200 169 THR B CA 1
ATOM 3690 C C . THR B 1 169 ? -25.81000 -60.80000 -24.25000 1.000 43.16570 169 THR B C 1
ATOM 3691 O O . THR B 1 169 ? -25.77700 -61.16800 -23.07400 1.000 40.24693 169 THR B O 1
ATOM 3695 N N . GLY B 1 170 ? -26.64100 -61.35100 -25.13200 1.000 40.91543 170 GLY B N 1
ATOM 3696 C CA . GLY B 1 170 ? -27.52400 -62.41900 -24.70200 1.000 40.27588 170 GLY B CA 1
ATOM 3697 C C . GLY B 1 170 ? -26.76100 -63.66300 -24.30400 1.000 44.57113 170 GLY B C 1
ATOM 3698 O O . GLY B 1 170 ? -27.08800 -64.31200 -23.30700 1.000 48.66636 170 GLY B O 1
ATOM 3699 N N . GLU B 1 171 ? -25.72700 -64.00100 -25.06800 1.000 45.62652 171 GLU B N 1
ATOM 3700 C CA . GLU B 1 171 ? -24.91900 -65.17100 -24.74900 1.000 48.56635 171 GLU B CA 1
ATOM 3701 C C . GLU B 1 171 ? -24.24000 -65.00400 -23.39600 1.000 49.39803 171 GLU B C 1
ATOM 3702 O O . GLU B 1 171 ? -24.24900 -65.92100 -22.56700 1.000 50.67186 171 GLU B O 1
ATOM 3708 N N . LEU B 1 172 ? -23.67900 -63.82500 -23.13600 1.000 47.73730 172 LEU B N 1
ATOM 3709 C CA . LEU B 1 172 ? -23.02600 -63.60000 -21.84900 1.000 46.58453 172 LEU B CA 1
ATOM 3710 C C . LEU B 1 172 ? -24.00600 -63.72600 -20.69500 1.000 49.35065 172 LEU B C 1
ATOM 3711 O O . LEU B 1 172 ? -23.61800 -64.13800 -19.59500 1.000 50.63239 172 LEU B O 1
ATOM 3716 N N . ILE B 1 173 ? -25.27200 -63.36400 -20.93100 1.000 51.33773 173 ILE B N 1
ATOM 3717 C CA . ILE B 1 173 ? -26.32600 -63.48400 -19.92400 1.000 47.25567 173 ILE B CA 1
ATOM 3718 C C . ILE B 1 173 ? -26.70200 -64.94900 -19.70300 1.000 51.52723 173 ILE B C 1
ATOM 3719 O O . ILE B 1 173 ? -26.90600 -65.38200 -18.56200 1.000 52.81423 173 ILE B O 1
ATOM 3724 N N . GLU B 1 174 ? -26.80200 -65.73600 -20.78400 1.000 51.35616 174 GLU B N 1
ATOM 3725 C CA . GLU B 1 174 ? -27.03600 -67.17300 -20.62600 1.000 55.14345 174 GLU B CA 1
ATOM 3726 C C . GLU B 1 174 ? -25.90500 -67.86700 -19.87200 1.000 57.80693 174 GLU B C 1
ATOM 3727 O O . GLU B 1 174 ? -26.10900 -68.94300 -19.30400 1.000 61.99428 174 GLU B O 1
ATOM 3733 N N . LYS B 1 175 ? -24.70900 -67.29400 -19.86300 1.000 54.74867 175 LYS B N 1
ATOM 3734 C CA . LYS B 1 175 ? -23.60200 -67.86400 -19.11200 1.000 54.14597 175 LYS B CA 1
ATOM 3735 C C . LYS B 1 175 ? -23.47000 -67.22400 -17.73700 1.000 53.10110 175 LYS B C 1
ATOM 3736 O O . LYS B 1 175 ? -22.47700 -67.45800 -17.04600 1.000 52.41155 175 LYS B O 1
ATOM 3742 N N . GLY B 1 176 ? -24.43600 -66.40900 -17.33900 1.000 47.87153 176 GLY B N 1
ATOM 3743 C CA . GLY B 1 176 ? -24.52800 -65.95400 -15.97400 1.000 51.60619 176 GLY B CA 1
ATOM 3744 C C . GLY B 1 176 ? -24.02900 -64.55300 -15.67300 1.000 53.29323 176 GLY B C 1
ATOM 3745 O O . GLY B 1 176 ? -24.03900 -64.15800 -14.50400 1.000 56.94104 176 GLY B O 1
ATOM 3746 N N . ALA B 1 177 ? -23.59800 -63.78800 -16.66200 1.000 52.47734 177 ALA B N 1
ATOM 3747 C CA . ALA B 1 177 ? -23.17500 -62.42300 -16.39200 1.000 48.63478 177 ALA B CA 1
ATOM 3748 C C . ALA B 1 177 ? -24.37900 -61.56800 -16.01900 1.000 50.07706 177 ALA B C 1
ATOM 3749 O O . ALA B 1 177 ? -25.46900 -61.72400 -16.57700 1.000 51.08770 177 ALA B O 1
ATOM 3751 N N . LYS B 1 178 ? -24.18700 -60.66800 -15.05200 1.000 50.17444 178 LYS B N 1
ATOM 3752 C CA . LYS B 1 178 ? -25.25300 -59.76200 -14.63600 1.000 48.16104 178 LYS B CA 1
ATOM 3753 C C . LYS B 1 178 ? -24.81200 -58.30500 -14.50800 1.000 49.73228 178 LYS B C 1
ATOM 3754 O O . LYS B 1 178 ? -25.68000 -57.42100 -14.42000 1.000 48.12419 178 LYS B O 1
ATOM 3760 N N . SER B 1 179 ? -23.50800 -58.02100 -14.50600 1.000 45.36070 179 SER B N 1
ATOM 3761 C CA . SER B 1 179 ? -22.98100 -56.66300 -14.53700 1.000 49.02956 179 SER B CA 1
ATOM 3762 C C . SER B 1 179 ? -22.10800 -56.47500 -15.78000 1.000 46.46610 179 SER B C 1
ATOM 3763 O O . SER B 1 179 ? -21.27100 -57.33600 -16.10200 1.000 43.58944 179 SER B O 1
ATOM 3766 N N . PHE B 1 180 ? -22.26800 -55.32500 -16.44500 1.000 42.71565 180 PHE B N 1
ATOM 3767 C CA . PHE B 1 180 ? -21.62700 -55.09400 -17.73200 1.000 47.07670 180 PHE B CA 1
ATOM 3768 C C . PHE B 1 180 ? -21.01500 -53.70000 -17.81100 1.000 48.59793 180 PHE B C 1
ATOM 3769 O O . PHE B 1 180 ? -21.59000 -52.72900 -17.30900 1.000 49.45067 180 PHE B O 1
ATOM 3777 N N . ALA B 1 181 ? -19.83700 -53.61900 -18.44000 1.000 44.67641 181 ALA B N 1
ATOM 3778 C CA . ALA B 1 181 ? -19.18100 -52.36200 -18.75600 1.000 44.66325 181 ALA B CA 1
ATOM 3779 C C . ALA B 1 181 ? -18.75500 -52.39000 -20.21900 1.000 47.04511 181 ALA B C 1
ATOM 3780 O O . ALA B 1 181 ? -18.51400 -53.45900 -20.78700 1.000 43.19728 181 ALA B O 1
ATOM 3782 N N . LEU B 1 182 ? -18.69200 -51.20600 -20.82500 1.000 39.47842 182 LEU B N 1
ATOM 3783 C CA . LEU B 1 182 ? -18.28000 -51.03500 -22.20800 1.000 39.71002 182 LEU B CA 1
ATOM 3784 C C . LEU B 1 182 ? -17.06800 -50.11800 -22.23300 1.000 45.08172 182 LEU B C 1
ATOM 3785 O O . LEU B 1 182 ? -17.08500 -49.04600 -21.61100 1.000 46.66349 182 LEU B O 1
ATOM 3790 N N . VAL B 1 183 ? -15.99000 -50.58700 -22.86200 1.000 38.45987 183 VAL B N 1
ATOM 3791 C CA . VAL B 1 183 ? -14.72500 -49.80500 -22.95200 1.000 44.09739 183 VAL B CA 1
ATOM 3792 C C . VAL B 1 183 ? -14.45300 -49.47700 -24.42100 1.000 43.32362 183 VAL B C 1
ATOM 3793 O O . VAL B 1 183 ? -14.33500 -50.40700 -25.21700 1.000 41.85765 183 VAL B O 1
ATOM 3797 N N . GLY B 1 184 ? -14.36500 -48.19000 -24.75300 1.000 47.30830 184 GLY B N 1
ATOM 3798 C CA . GLY B 1 184 ? -14.14000 -47.76400 -26.14300 1.000 41.25495 184 GLY B CA 1
ATOM 3799 C C . GLY B 1 184 ? -13.23600 -46.55600 -26.24900 1.000 44.38690 184 GLY B C 1
ATOM 3800 O O . GLY B 1 184 ? -12.45700 -46.32400 -25.32200 1.000 45.35807 184 GLY B O 1
ATOM 3801 N N . GLY B 1 185 ? -13.34500 -45.81100 -27.34500 1.000 43.33414 185 GLY B N 1
ATOM 3802 C CA . GLY B 1 185 ? -12.45200 -44.66600 -27.57100 1.000 42.50510 185 GLY B CA 1
ATOM 3803 C C . GLY B 1 185 ? -13.04600 -43.62000 -28.47900 1.000 44.43427 185 GLY B C 1
ATOM 3804 O O . GLY B 1 185 ? -14.22300 -43.74300 -28.82300 1.000 48.53740 185 GLY B O 1
ATOM 3805 N N . GLU B 1 186 ? -12.24300 -42.63200 -28.86500 1.000 46.16869 186 GLU B N 1
ATOM 3806 C CA . GLU B 1 186 ? -12.76200 -41.50800 -29.68700 1.000 55.93829 186 GLU B CA 1
ATOM 3807 C C . GLU B 1 186 ? -12.38300 -41.71400 -31.15200 1.000 52.93793 186 GLU B C 1
ATOM 3808 O O . GLU B 1 186 ? -12.82800 -40.92500 -31.98500 1.000 55.44086 186 GLU B O 1
ATOM 3814 N N . HIS B 1 187 ? -11.61000 -42.75200 -31.44300 1.000 46.05026 187 HIS B N 1
ATOM 3815 C CA . HIS B 1 187 ? -11.21200 -43.05000 -32.83700 1.000 47.40568 187 HIS B CA 1
ATOM 3816 C C . HIS B 1 187 ? -12.27600 -43.94200 -33.48300 1.000 48.11366 187 HIS B C 1
ATOM 3817 O O . HIS B 1 187 ? -12.63900 -43.66700 -34.63100 1.000 50.36920 187 HIS B O 1
ATOM 3824 N N . SER B 1 188 ? -12.76200 -44.95800 -32.76400 1.000 44.09213 188 SER B N 1
ATOM 3825 C CA . SER B 1 188 ? -13.81900 -45.86800 -33.27300 1.000 39.56790 188 SER B CA 1
ATOM 3826 C C . SER B 1 188 ? -15.12500 -45.55500 -32.54500 1.000 38.41513 188 SER B C 1
ATOM 3827 O O . SER B 1 188 ? -15.50800 -46.33900 -31.67700 1.000 41.47076 188 SER B O 1
ATOM 3830 N N . LYS B 1 189 ? -15.79000 -44.46700 -32.92100 1.000 34.59889 189 LYS B N 1
ATOM 3831 C CA . LYS B 1 189 ? -16.99000 -43.99900 -32.18800 1.000 35.28581 189 LYS B CA 1
ATOM 3832 C C . LYS B 1 189 ? -18.26100 -44.64400 -32.71800 1.000 37.67294 189 LYS B C 1
ATOM 3833 O O . LYS B 1 189 ? -19.16300 -44.83900 -31.92100 1.000 43.26835 189 LYS B O 1
ATOM 3839 N N . LYS B 1 190 ? -18.33100 -44.94300 -34.01000 1.000 40.37063 190 LYS B N 1
ATOM 3840 C CA . LYS B 1 190 ? -19.51000 -45.66900 -34.54100 1.000 41.04439 190 LYS B CA 1
ATOM 3841 C C . LYS B 1 190 ? -19.64700 -47.00000 -33.80300 1.000 35.37003 190 LYS B C 1
ATOM 3842 O O . LYS B 1 190 ? -20.71300 -47.24600 -33.25500 1.000 39.47842 190 LYS B O 1
ATOM 3848 N N . ALA B 1 191 ? -18.59000 -47.80700 -33.79400 1.000 35.18580 191 ALA B N 1
ATOM 3849 C CA . ALA B 1 191 ? -18.62800 -49.08700 -33.09700 1.000 35.27791 191 ALA B CA 1
ATOM 3850 C C . ALA B 1 191 ? -19.03500 -48.89000 -31.64800 1.000 36.85968 191 ALA B C 1
ATOM 3851 O O . ALA B 1 191 ? -19.92800 -49.58300 -31.14200 1.000 34.91471 191 ALA B O 1
ATOM 3853 N N . GLN B 1 192 ? -18.43900 -47.90900 -30.97400 1.000 36.19645 192 GLN B N 1
ATOM 3854 C CA . GLN B 1 192 ? -18.80600 -47.62200 -29.56400 1.000 36.30172 192 GLN B CA 1
ATOM 3855 C C . GLN B 1 192 ? -20.29800 -47.31600 -29.43600 1.000 36.31488 192 GLN B C 1
ATOM 3856 O O . GLN B 1 192 ? -20.94200 -47.94200 -28.59200 1.000 35.65164 192 GLN B O 1
ATOM 3862 N N . GLU B 1 193 ? -20.81700 -46.37500 -30.22100 1.000 35.30950 193 GLU B N 1
ATOM 3863 C CA . GLU B 1 193 ? -22.22500 -45.99500 -30.04100 1.000 39.23628 193 GLU B CA 1
ATOM 3864 C C . GLU B 1 193 ? -23.16200 -47.13000 -30.42100 1.000 37.68610 193 GLU B C 1
ATOM 3865 O O . GLU B 1 193 ? -24.10400 -47.44200 -29.68500 1.000 36.82547 193 GLU B O 1
ATOM 3871 N N . ASP B 1 194 ? -22.91800 -47.75300 -31.57300 1.000 37.95455 194 ASP B N 1
ATOM 3872 C CA . ASP B 1 194 ? -23.76000 -48.85300 -32.03200 1.000 38.04930 194 ASP B CA 1
A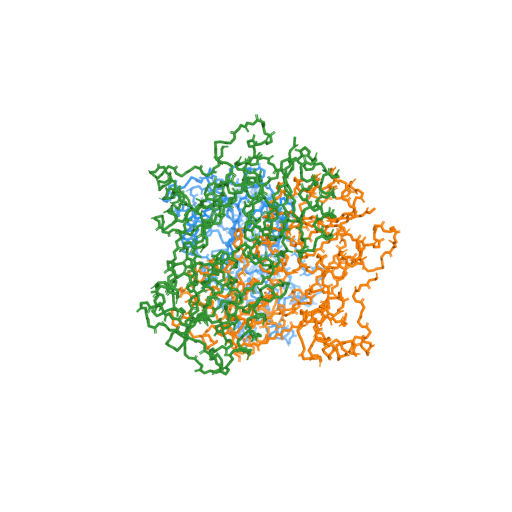TOM 3873 C C . ASP B 1 194 ? -23.70600 -50.04800 -31.08200 1.000 38.42303 194 ASP B C 1
ATOM 3874 O O . ASP B 1 194 ? -24.72700 -50.72400 -30.86500 1.000 36.65439 194 ASP B O 1
ATOM 3879 N N . VAL B 1 195 ? -22.53100 -50.35300 -30.52600 1.000 32.93816 195 VAL B N 1
ATOM 3880 C CA . VAL B 1 195 ? -22.48200 -51.42500 -29.53500 1.000 35.86219 195 VAL B CA 1
ATOM 3881 C C . VAL B 1 195 ? -23.25800 -51.03400 -28.27500 1.000 37.84927 195 VAL B C 1
ATOM 3882 O O . VAL B 1 195 ? -23.95400 -51.87100 -27.68200 1.000 37.54661 195 VAL B O 1
ATOM 3886 N N . LEU B 1 196 ? -23.13900 -49.76900 -27.82400 1.000 39.83636 196 LEU B N 1
ATOM 3887 C CA . LEU B 1 196 ? -23.87500 -49.36700 -26.62100 1.000 40.82068 196 LEU B CA 1
ATOM 3888 C C . LEU B 1 196 ? -25.36500 -49.54500 -26.83300 1.000 41.25758 196 LEU B C 1
ATOM 3889 O O . LEU B 1 196 ? -26.07400 -50.06500 -25.95800 1.000 36.84652 196 LEU B O 1
ATOM 3894 N N . GLU B 1 197 ? -25.84700 -49.17100 -28.02000 1.000 39.57580 197 GLU B N 1
ATOM 3895 C CA . GLU B 1 197 ? -27.26800 -49.29600 -28.30800 1.000 41.52077 197 GLU B CA 1
ATOM 3896 C C . GLU B 1 197 ? -27.74300 -50.73300 -28.15400 1.000 40.94965 197 GLU B C 1
ATOM 3897 O O . GLU B 1 197 ? -28.81100 -50.98400 -27.58300 1.000 42.93146 197 GLU B O 1
ATOM 3903 N N . GLY B 1 198 ? -26.96800 -51.69000 -28.66100 1.000 40.21008 198 GLY B N 1
ATOM 3904 C CA . GLY B 1 198 ? -27.39100 -53.07100 -28.65600 1.000 38.22037 198 GLY B CA 1
ATOM 3905 C C . GLY B 1 198 ? -27.22800 -53.66900 -27.27900 1.000 38.39145 198 GLY B C 1
ATOM 3906 O O . GLY B 1 198 ? -28.04400 -54.49300 -26.85100 1.000 37.51239 198 GLY B O 1
ATOM 3907 N N . LEU B 1 199 ? -26.15200 -53.27200 -26.59200 1.000 35.63059 199 LEU B N 1
ATOM 3908 C CA . LEU B 1 199 ? -25.89800 -53.77900 -25.24700 1.000 40.16271 199 LEU B CA 1
ATOM 3909 C C . LEU B 1 199 ? -26.98200 -53.31500 -24.27900 1.000 40.11007 199 LEU B C 1
ATOM 3910 O O . LEU B 1 199 ? -27.55800 -54.12500 -23.53900 1.000 38.00456 199 LEU B O 1
ATOM 3915 N N . THR B 1 200 ? -27.30600 -52.01000 -24.30700 1.000 40.75752 200 THR B N 1
ATOM 3916 C CA . THR B 1 200 ? -28.29400 -51.48100 -23.36900 1.000 41.50234 200 THR B CA 1
ATOM 3917 C C . THR B 1 200 ? -29.67300 -52.05900 -23.64700 1.000 42.17348 200 THR B C 1
ATOM 3918 O O . THR B 1 200 ? -30.42400 -52.35600 -22.71200 1.000 45.47914 200 THR B O 1
ATOM 3922 N N . GLU B 1 201 ? -30.01300 -52.26900 -24.91400 1.000 42.27086 201 GLU B N 1
ATOM 3923 C CA . GLU B 1 201 ? -31.33700 -52.80200 -25.21400 1.000 41.24705 201 GLU B CA 1
ATOM 3924 C C . GLU B 1 201 ? -31.54100 -54.17200 -24.57400 1.000 40.90227 201 GLU B C 1
ATOM 3925 O O . GLU B 1 201 ? -32.57400 -54.42600 -23.94700 1.000 44.33953 201 GLU B O 1
ATOM 3931 N N . VAL B 1 202 ? -30.55700 -55.06800 -24.69600 1.000 40.70751 202 VAL B N 1
ATOM 3932 C CA . VAL B 1 202 ? -30.68400 -56.38800 -24.08000 1.000 42.99200 202 VAL B CA 1
ATOM 3933 C C . VAL B 1 202 ? -30.59800 -56.28800 -22.55600 1.000 46.33977 202 VAL B C 1
ATOM 3934 O O . VAL B 1 202 ? -31.28900 -57.02400 -21.83900 1.000 46.82404 202 VAL B O 1
ATOM 3938 N N . LEU B 1 203 ? -29.78000 -55.37300 -22.05100 1.000 40.34168 203 LEU B N 1
ATOM 3939 C CA . LEU B 1 203 ? -29.62400 -55.22500 -20.58600 1.000 43.42889 203 LEU B CA 1
ATOM 3940 C C . LEU B 1 203 ? -30.93200 -54.71400 -19.98900 1.000 47.74257 203 LEU B C 1
ATOM 3941 O O . LEU B 1 203 ? -31.28400 -55.16200 -18.90700 1.000 47.28462 203 LEU B O 1
ATOM 3946 N N . ASN B 1 204 ? -31.63400 -53.83600 -20.69900 1.000 44.63956 204 ASN B N 1
ATOM 3947 C CA . ASN B 1 204 ? -32.88000 -53.23200 -20.17100 1.000 44.66588 204 ASN B CA 1
ATOM 3948 C C . ASN B 1 204 ? -34.01100 -54.26100 -20.20000 1.000 49.10852 204 ASN B C 1
ATOM 3949 O O . ASN B 1 204 ? -34.78900 -54.30300 -19.24300 1.000 48.83217 204 ASN B O 1
ATOM 3954 N N . LYS B 1 205 ? -34.08000 -55.07200 -21.25000 1.000 47.98996 205 LYS B N 1
ATOM 3955 C CA . LYS B 1 205 ? -35.12100 -56.12100 -21.35800 1.000 47.01616 205 LYS B CA 1
ATOM 3956 C C . LYS B 1 205 ? -34.96300 -57.11200 -20.20000 1.000 48.02418 205 LYS B C 1
ATOM 3957 O O . LYS B 1 205 ? -35.97500 -57.63900 -19.73700 1.000 44.71589 205 LYS B O 1
ATOM 3963 N N . ASN B 1 206 ? -33.73700 -57.33400 -19.74000 1.000 45.56862 206 ASN B N 1
ATOM 3964 C CA . ASN B 1 206 ? -33.52300 -58.22200 -18.60800 1.000 46.44767 206 ASN B CA 1
ATOM 3965 C C . ASN B 1 206 ? -33.37200 -57.46100 -17.29700 1.000 49.40856 206 ASN B C 1
ATOM 3966 O O . ASN B 1 206 ? -33.11500 -58.07500 -16.26000 1.000 45.82392 206 ASN B O 1
ATOM 3971 N N . GLY B 1 207 ? -33.43700 -56.13900 -17.34300 1.000 48.11893 207 GLY B N 1
ATOM 3972 C CA . GLY B 1 207 ? -33.26300 -55.33000 -16.12800 1.000 45.42650 207 GLY B CA 1
ATOM 3973 C C . GLY B 1 207 ? -31.90800 -55.53200 -15.48900 1.000 51.60092 207 GLY B C 1
ATOM 3974 O O . GLY B 1 207 ? -31.82100 -55.44400 -14.26400 1.000 55.84091 207 GLY B O 1
ATOM 3975 N N . LEU B 1 208 ? -30.87300 -55.75600 -16.29500 1.000 51.03770 208 LEU B N 1
ATOM 3976 C CA . LEU B 1 208 ? -29.52000 -56.00800 -15.74100 1.000 47.86890 208 LEU B CA 1
ATOM 3977 C C . LEU B 1 208 ? -28.75100 -54.69600 -15.62200 1.000 43.76051 208 LEU B C 1
ATOM 3978 O O . LEU B 1 208 ? -29.23300 -53.69000 -16.14900 1.000 41.70500 208 LEU B O 1
ATOM 3983 N N . GLN B 1 209 ? -27.58100 -54.72300 -14.99100 1.000 47.88469 209 GLN B N 1
ATOM 3984 C CA . GLN B 1 209 ? -26.85700 -53.46800 -14.67400 1.000 49.17432 209 GLN B CA 1
ATOM 3985 C C . GLN B 1 209 ? -25.78500 -53.08400 -15.68200 1.000 48.91376 209 GLN B C 1
ATOM 3986 O O . GLN B 1 209 ? -24.97900 -53.94400 -16.04400 1.000 48.47950 209 GLN B O 1
ATOM 3992 N N . LEU B 1 210 ? -25.78000 -51.81600 -16.08700 1.000 49.41908 210 LEU B N 1
ATOM 3993 C CA . LEU B 1 210 ? -24.70100 -51.30200 -16.95800 1.000 45.55283 210 LEU B CA 1
ATOM 3994 C C . LEU B 1 210 ? -23.88000 -50.35200 -16.09500 1.000 50.65871 210 LEU B C 1
ATOM 3995 O O . LEU B 1 210 ? -24.46100 -49.42700 -15.51800 1.000 48.21104 210 LEU B O 1
ATOM 4000 N N . GLY B 1 211 ? -22.58200 -50.60200 -15.99500 1.000 49.22432 211 GLY B N 1
ATOM 4001 C CA . GLY B 1 211 ? -21.69800 -49.75200 -15.18800 1.000 49.47435 211 GLY B CA 1
ATOM 4002 C C . GLY B 1 211 ? -21.12200 -48.62900 -16.01200 1.000 51.61145 211 GLY B C 1
ATOM 4003 O O . GLY B 1 211 ? -21.81200 -48.14600 -16.92200 1.000 50.64555 211 GLY B O 1
ATOM 4004 N N . ASP B 1 212 ? -19.88900 -48.23500 -15.72000 1.000 48.47423 212 ASP B N 1
ATOM 4005 C CA . ASP B 1 212 ? -19.36900 -47.08000 -16.42500 1.000 50.84557 212 ASP B CA 1
ATOM 4006 C C . ASP B 1 212 ? -19.07500 -47.43000 -17.88100 1.000 53.45115 212 ASP B C 1
ATOM 4007 O O . ASP B 1 212 ? -18.94200 -48.60200 -18.26700 1.000 54.88290 212 ASP B O 1
ATOM 4012 N N . THR B 1 213 ? -19.05600 -46.39300 -18.70000 1.000 49.18221 213 THR B N 1
ATOM 4013 C CA . THR B 1 213 ? -18.59500 -46.46100 -20.07600 1.000 48.79006 213 THR B CA 1
ATOM 4014 C C . THR B 1 213 ? -17.26500 -45.71600 -20.11300 1.000 50.42973 213 THR B C 1
ATOM 4015 O O . THR B 1 213 ? -17.22300 -44.50100 -19.89800 1.000 52.75633 213 THR B O 1
ATOM 4019 N N . LEU B 1 214 ? -16.19100 -46.45900 -20.32800 1.000 45.92393 214 LEU B N 1
ATOM 4020 C CA . LEU B 1 214 ? -14.85000 -45.84000 -20.32000 1.000 46.56874 214 LEU B CA 1
ATOM 4021 C C . LEU B 1 214 ? -14.47800 -45.44500 -21.74800 1.000 51.46670 214 LEU B C 1
ATOM 4022 O O . LEU B 1 214 ? -14.15700 -46.33300 -22.53300 1.000 53.06426 214 LEU B O 1
ATOM 4027 N N . ASN B 1 215 ? -14.55600 -44.15200 -22.05800 1.000 52.36154 215 ASN B N 1
ATOM 4028 C CA . ASN B 1 215 ? -14.20500 -43.64000 -23.40500 1.000 50.30603 215 ASN B CA 1
ATOM 4029 C C . ASN B 1 215 ? -12.82400 -42.98500 -23.35300 1.000 46.14501 215 ASN B C 1
ATOM 4030 O O . ASN B 1 215 ? -12.70700 -41.90200 -22.77200 1.000 51.49828 215 ASN B O 1
ATOM 4035 N N . CYS B 1 216 ? -11.82800 -43.61100 -23.97200 1.000 47.55307 216 CYS B N 1
ATOM 4036 C CA . CYS B 1 216 ? -10.44600 -43.06800 -24.00900 1.000 49.16379 216 CYS B CA 1
ATOM 4037 C C . CYS B 1 216 ? -10.37000 -41.90400 -24.99700 1.000 53.01951 216 CYS B C 1
ATOM 4038 O O . CYS B 1 216 ? -11.30600 -41.73100 -25.78100 1.000 51.82200 216 CYS B O 1
ATOM 4041 N N . SER B 1 217 ? -9.28300 -41.14000 -24.95400 1.000 52.81423 217 SER B N 1
ATOM 4042 C CA . SER B 1 217 ? -9.18900 -39.92500 -25.79600 1.000 55.94092 217 SER B CA 1
ATOM 4043 C C . SER B 1 217 ? -8.36100 -40.20900 -27.04000 1.000 60.39935 217 SER B C 1
ATOM 4044 O O . SER B 1 217 ? -8.76300 -39.76400 -28.12800 1.000 64.49457 217 SER B O 1
ATOM 4047 N N . GLY B 1 218 ? -7.24400 -40.91100 -26.88300 1.000 48.53740 218 GLY B N 1
ATOM 4048 C CA . GLY B 1 218 ? -6.36700 -41.11100 -28.04600 1.000 48.87165 218 GLY B CA 1
ATOM 4049 C C . GLY B 1 218 ? -6.41500 -42.52400 -28.57800 1.000 52.85107 218 GLY B C 1
ATOM 4050 O O . GLY B 1 218 ? -7.51600 -43.00700 -28.87900 1.000 52.57209 218 GLY B O 1
ATOM 4051 N N . ALA B 1 219 ? -5.25100 -43.15700 -28.68100 1.000 49.64279 219 ALA B N 1
ATOM 4052 C CA . ALA B 1 219 ? -5.18300 -44.52100 -29.24000 1.000 53.53800 219 ALA B CA 1
ATOM 4053 C C . ALA B 1 219 ? -5.87700 -45.52900 -28.32700 1.000 54.25651 219 ALA B C 1
ATOM 4054 O O . ALA B 1 219 ? -5.57900 -45.52400 -27.13200 1.000 52.63263 219 ALA B O 1
ATOM 4056 N N . GLU B 1 220 ? -6.75200 -46.37100 -28.88000 1.000 52.57999 220 GLU B N 1
ATOM 4057 C CA . GLU B 1 220 ? -7.39600 -47.45600 -28.10100 1.000 50.51395 220 GLU B CA 1
ATOM 4058 C C . GLU B 1 220 ? -6.36100 -48.57000 -28.01500 1.000 50.41920 220 GLU B C 1
ATOM 4059 O O . GLU B 1 220 ? -6.45800 -49.52700 -28.78500 1.000 48.70584 220 GLU B O 1
ATOM 4065 N N . SER B 1 221 ? -5.44200 -48.47400 -27.06100 1.000 51.10086 221 SER B N 1
ATOM 4066 C CA . SER B 1 221 ? -4.28600 -49.39400 -27.06700 1.000 46.13974 221 SER B CA 1
ATOM 4067 C C . SER B 1 221 ? -4.20400 -50.34200 -25.88500 1.000 45.46071 221 SER B C 1
ATOM 4068 O O . SER B 1 221 ? -5.02800 -50.24200 -24.98200 1.000 45.97657 221 SER B O 1
ATOM 4071 N N . TYR B 1 222 ? -3.22700 -51.24300 -25.93900 1.000 47.99260 222 TYR B N 1
ATOM 4072 C CA . TYR B 1 222 ? -2.96000 -52.11500 -24.80100 1.000 43.57365 222 TYR B CA 1
ATOM 4073 C C . TYR B 1 222 ? -2.83700 -51.33000 -23.49700 1.000 47.87942 222 TYR B C 1
ATOM 4074 O O . TYR B 1 222 ? -3.41600 -51.71300 -22.46800 1.000 44.97118 222 TYR B O 1
ATOM 4083 N N . LYS B 1 223 ? -2.06800 -50.23100 -23.51700 1.000 46.81614 223 LYS B N 1
ATOM 4084 C CA . LYS B 1 223 ? -1.85100 -49.45900 -22.29300 1.000 45.95288 223 LYS B CA 1
ATOM 4085 C C . LYS B 1 223 ? -3.13800 -48.79900 -21.80800 1.000 49.48488 223 LYS B C 1
ATOM 4086 O O . LYS B 1 223 ? -3.32900 -48.64100 -20.59100 1.000 46.78192 223 LYS B O 1
ATOM 4092 N N . GLU B 1 224 ? -4.02100 -48.39300 -22.73600 1.000 46.79772 224 GLU B N 1
ATOM 4093 C CA . GLU B 1 224 ? -5.34500 -47.92500 -22.33300 1.000 48.11366 224 GLU B CA 1
ATOM 4094 C C . GLU B 1 224 ? -6.10500 -49.04000 -21.62600 1.000 47.69782 224 GLU B C 1
ATOM 4095 O O . GLU B 1 224 ? -6.80100 -48.80200 -20.62500 1.000 46.44504 224 GLU B O 1
ATOM 4101 N N . GLY B 1 225 ? -5.95400 -50.27300 -22.12200 1.000 42.39982 225 GLY B N 1
ATOM 4102 C CA . GLY B 1 225 ? -6.54500 -51.40800 -21.44600 1.000 48.08998 225 GLY B CA 1
ATOM 4103 C C . GLY B 1 225 ? -6.06000 -51.54700 -20.01500 1.000 50.32709 225 GLY B C 1
ATOM 4104 O O . GLY B 1 225 ? -6.84300 -51.85900 -19.11700 1.000 48.82427 225 GLY B O 1
ATOM 4105 N N . VAL B 1 226 ? -4.76800 -51.29400 -19.78300 1.000 47.18460 226 VAL B N 1
ATOM 4106 C CA . VAL B 1 226 ? -4.22800 -51.38800 -18.42400 1.000 48.64531 226 VAL B CA 1
ATOM 4107 C C . VAL B 1 226 ? -4.84800 -50.32400 -17.52800 1.000 48.15841 226 VAL B C 1
ATOM 4108 O O . VAL B 1 226 ? -5.27600 -50.60600 -16.40200 1.000 48.66636 226 VAL B O 1
ATOM 4112 N N . LYS B 1 227 ? -4.91300 -49.08400 -18.02000 1.000 48.89007 227 LYS B N 1
ATOM 4113 C CA . LYS B 1 227 ? -5.51700 -48.00900 -17.23500 1.000 48.66373 227 LYS B CA 1
ATOM 4114 C C . LYS B 1 227 ? -6.99600 -48.26900 -16.97000 1.000 46.50031 227 LYS B C 1
ATOM 4115 O O . LYS B 1 227 ? -7.49800 -47.92400 -15.89300 1.000 49.51120 227 LYS B O 1
ATOM 4121 N N . ALA B 1 228 ? -7.70300 -48.88700 -17.92200 1.000 47.16355 228 ALA B N 1
ATOM 4122 C CA . ALA B 1 228 ? -9.13800 -49.09500 -17.74500 1.000 48.29526 228 ALA B CA 1
ATOM 4123 C C . ALA B 1 228 ? -9.42200 -50.19800 -16.73700 1.000 47.93469 228 ALA B C 1
ATOM 4124 O O . ALA B 1 228 ? -10.43300 -50.13300 -16.02900 1.000 47.06354 228 ALA B O 1
ATOM 4126 N N . PHE B 1 229 ? -8.56900 -51.22100 -16.66100 1.000 45.08698 229 PHE B N 1
ATOM 4127 C CA . PHE B 1 229 ? -8.72500 -52.18100 -15.58300 1.000 49.62963 229 PHE B CA 1
ATOM 4128 C C . PHE B 1 229 ? -8.49300 -51.51100 -14.23400 1.000 55.11187 229 PHE B C 1
ATOM 4129 O O . PHE B 1 229 ? -9.27900 -51.69600 -13.29400 1.000 54.10386 229 PHE B O 1
ATOM 4137 N N . ALA B 1 230 ? -7.41700 -50.72800 -14.12500 1.000 53.56695 230 ALA B N 1
ATOM 4138 C CA . ALA B 1 230 ? -7.17900 -49.94600 -12.92000 1.000 52.42997 230 ALA B CA 1
ATOM 4139 C C . ALA B 1 230 ? -8.43500 -49.19700 -12.50300 1.000 50.19023 230 ALA B C 1
ATOM 4140 O O . ALA B 1 230 ? -8.83600 -49.23500 -11.33500 1.000 57.38583 230 ALA B O 1
ATOM 4142 N N . LYS B 1 231 ? -9.10700 -48.56000 -13.46200 1.000 47.78468 231 LYS B N 1
ATOM 4143 C CA . LYS B 1 231 ? -10.31800 -47.81200 -13.14600 1.000 52.57472 231 LYS B CA 1
ATOM 4144 C C . LYS B 1 231 ? -11.46900 -48.70100 -12.66600 1.000 51.90886 231 LYS B C 1
ATOM 4145 O O . LYS B 1 231 ? -12.44100 -48.17700 -12.11400 1.000 50.66923 231 LYS B O 1
ATOM 4151 N N . MET B 1 232 ? -11.39400 -50.01900 -12.86900 1.000 51.07454 232 MET B N 1
ATOM 4152 C CA . MET B 1 232 ? -12.47300 -50.93400 -12.52900 1.000 54.10649 232 MET B CA 1
ATOM 4153 C C . MET B 1 232 ? -12.07000 -51.96100 -11.48200 1.000 58.10170 232 MET B C 1
ATOM 4154 O O . MET B 1 232 ? -12.93100 -52.71900 -11.02000 1.000 59.52819 232 MET B O 1
ATOM 4159 N N . LYS B 1 233 ? -10.79000 -52.00400 -11.10100 1.000 56.16989 233 LYS B N 1
ATOM 4160 C CA . LYS B 1 233 ? -10.27500 -53.05900 -10.22800 1.000 63.24706 233 LYS B CA 1
ATOM 4161 C C . LYS B 1 233 ? -11.05200 -53.16800 -8.91200 1.000 67.73444 233 LYS B C 1
ATOM 4162 O O . LYS B 1 233 ? -11.13900 -54.25900 -8.33100 1.000 66.82380 233 LYS B O 1
ATOM 4168 N N . GLY B 1 234 ? -11.62300 -52.06700 -8.42800 1.000 57.06474 234 GLY B N 1
ATOM 4169 C CA . GLY B 1 234 ? -12.39600 -52.14300 -7.20300 1.000 63.24443 234 GLY B CA 1
ATOM 4170 C C . GLY B 1 234 ? -13.69000 -52.92000 -7.37400 1.000 68.11869 234 GLY B C 1
ATOM 4171 O O . GLY B 1 234 ? -13.98100 -53.84400 -6.60600 1.000 71.89809 234 GLY B O 1
ATOM 4172 N N . ASN B 1 235 ? -14.49000 -52.54900 -8.36500 1.000 60.78887 235 ASN B N 1
ATOM 4173 C CA . ASN B 1 235 ? -15.79500 -53.15700 -8.59600 1.000 61.95216 235 ASN B CA 1
ATOM 4174 C C . ASN B 1 235 ? -15.84500 -53.70500 -10.02500 1.000 61.23103 235 ASN B C 1
ATOM 4175 O O . ASN B 1 235 ? -16.59100 -53.19500 -10.86500 1.000 57.63059 235 ASN B O 1
ATOM 4180 N N . LEU B 1 236 ? -15.04700 -54.73900 -10.30200 1.000 59.95982 236 LEU B N 1
ATOM 4181 C CA . LEU B 1 236 ? -15.05600 -55.33300 -11.63200 1.000 55.66720 236 LEU B CA 1
ATOM 4182 C C . LEU B 1 236 ? -16.46700 -55.80500 -11.98300 1.000 59.05708 236 LEU B C 1
ATOM 4183 O O . LEU B 1 236 ? -17.20000 -56.28800 -11.10900 1.000 52.87476 236 LEU B O 1
ATOM 4188 N N . PRO B 1 237 ? -16.89600 -55.65000 -13.22900 1.000 55.83038 237 PRO B N 1
ATOM 4189 C CA . PRO B 1 237 ? -18.18100 -56.22500 -13.63900 1.000 49.16379 237 PRO B CA 1
ATOM 4190 C C . PRO B 1 237 ? -18.00000 -57.68600 -14.01800 1.000 45.97920 237 PRO B C 1
ATOM 4191 O O . PRO B 1 237 ? -16.88900 -58.22400 -14.04400 1.000 46.41872 237 PRO B O 1
ATOM 4195 N N . ASP B 1 238 ? -19.13100 -58.34100 -14.26300 1.000 44.95802 238 ASP B N 1
ATOM 4196 C CA . ASP B 1 238 ? -19.08700 -59.71900 -14.72900 1.000 46.29239 238 ASP B CA 1
ATOM 4197 C C . ASP B 1 238 ? -18.40200 -59.82100 -16.08500 1.000 49.15589 238 ASP B C 1
ATOM 4198 O O . ASP B 1 238 ? -17.56000 -60.70800 -16.30500 1.000 47.08196 238 ASP B O 1
ATOM 4203 N N . ALA B 1 239 ? -18.72800 -58.90500 -17.00000 1.000 43.80262 239 ALA B N 1
ATOM 4204 C CA . ALA B 1 239 ? -18.25900 -58.99000 -18.37100 1.000 44.50270 239 ALA B CA 1
ATOM 4205 C C . ALA B 1 239 ? -17.89400 -57.60200 -18.86600 1.000 42.08926 239 ALA B C 1
ATOM 4206 O O . ALA B 1 239 ? -18.52600 -56.60500 -18.50400 1.000 40.68909 239 ALA B O 1
ATOM 4208 N N . ILE B 1 240 ? -16.86400 -57.55100 -19.70100 1.000 39.16522 240 ILE B N 1
ATOM 4209 C CA . ILE B 1 240 ? -16.38400 -56.31400 -20.28800 1.000 40.66014 240 ILE B CA 1
ATOM 4210 C C . ILE B 1 240 ? -16.46200 -56.45100 -21.80500 1.000 41.88660 240 ILE B C 1
ATOM 4211 O O . ILE B 1 240 ? -15.75400 -57.28000 -22.40800 1.000 37.98877 240 ILE B O 1
ATOM 4216 N N . LEU B 1 241 ? -17.32600 -55.64600 -22.42600 1.000 39.07047 241 LEU B N 1
ATOM 4217 C CA . LEU B 1 241 ? -17.31600 -55.48500 -23.87200 1.000 37.22025 241 LEU B CA 1
ATOM 4218 C C . LEU B 1 241 ? -16.31600 -54.39600 -24.21900 1.000 38.59936 241 LEU B C 1
ATOM 4219 O O . LEU B 1 241 ? -16.38200 -53.28400 -23.68900 1.000 40.49696 241 LEU B O 1
ATOM 4224 N N . CYS B 1 242 ? -15.41000 -54.71400 -25.12200 1.000 41.11546 242 CYS B N 1
ATOM 4225 C CA . CYS B 1 242 ? -14.27900 -53.86300 -25.43500 1.000 39.67055 242 CYS B CA 1
ATOM 4226 C C . CYS B 1 242 ? -14.21900 -53.71800 -26.94000 1.000 36.37278 242 CYS B C 1
ATOM 4227 O O . CYS B 1 242 ? -14.26400 -54.72700 -27.64300 1.000 41.67868 242 CYS B O 1
ATOM 4230 N N . ILE B 1 243 ? -14.12800 -52.50800 -27.47700 1.000 41.13914 243 ILE B N 1
ATOM 4231 C CA . ILE B 1 243 ? -14.18300 -52.35400 -28.96200 1.000 34.60152 243 ILE B CA 1
ATOM 4232 C C . ILE B 1 243 ? -12.85400 -52.79400 -29.56600 1.000 35.55163 243 ILE B C 1
ATOM 4233 O O . ILE B 1 243 ? -12.87000 -53.59600 -30.49600 1.000 40.97333 243 ILE B O 1
ATOM 4238 N N . SER B 1 244 ? -11.74600 -52.33100 -29.01300 1.000 39.06784 244 SER B N 1
ATOM 4239 C CA . SER B 1 244 ? -10.43000 -52.60500 -29.57400 1.000 37.87033 244 SER B CA 1
ATOM 4240 C C . SER B 1 244 ? -9.86600 -53.87300 -28.96600 1.000 39.92058 244 SER B C 1
ATOM 4241 O O . SER B 1 244 ? -9.86600 -54.02600 -27.74600 1.000 36.51754 244 SER B O 1
ATOM 4244 N N . ASP B 1 245 ? -9.32800 -54.76400 -29.78900 1.000 38.79676 245 ASP B N 1
ATOM 4245 C CA . ASP B 1 245 ? -8.79800 -56.05300 -29.27700 1.000 40.21798 245 ASP B CA 1
ATOM 4246 C C . ASP B 1 245 ? -7.52900 -55.81100 -28.45400 1.000 42.57353 245 ASP B C 1
ATOM 4247 O O . ASP B 1 245 ? -7.30800 -56.54700 -27.49600 1.000 40.86543 245 ASP B O 1
ATOM 4252 N N . GLU B 1 246 ? -6.74500 -54.79900 -28.82100 1.000 42.28665 246 GLU B N 1
ATOM 4253 C CA . GLU B 1 246 ? -5.50600 -54.47400 -28.08000 1.000 43.62892 246 GLU B CA 1
ATOM 4254 C C . GLU B 1 246 ? -5.89200 -54.01800 -26.67800 1.000 42.07610 246 GLU B C 1
ATOM 4255 O O . GLU B 1 246 ? -5.23800 -54.44300 -25.72000 1.000 41.42076 246 GLU B O 1
ATOM 4261 N N . GLU B 1 247 ? -6.92800 -53.18800 -26.58500 1.000 41.20757 247 GLU B N 1
ATOM 4262 C CA . GLU B 1 247 ? -7.35300 -52.70400 -25.28000 1.000 42.59195 247 GLU B CA 1
ATOM 4263 C C . GLU B 1 247 ? -7.88000 -53.85300 -24.42900 1.000 44.33426 247 GLU B C 1
ATOM 4264 O O . GLU B 1 247 ? -7.55300 -53.95900 -23.23900 1.000 46.02131 247 GLU B O 1
ATOM 4270 N N . ALA B 1 248 ? -8.65400 -54.76000 -25.03400 1.000 39.00204 248 ALA B N 1
ATOM 4271 C CA . ALA B 1 248 ? -9.15700 -55.91500 -24.28800 1.000 39.19680 248 ALA B CA 1
ATOM 4272 C C . ALA B 1 248 ? -8.03100 -56.82300 -23.82200 1.000 43.94474 248 ALA B C 1
ATOM 4273 O O . ALA B 1 248 ? -8.18600 -57.52500 -22.81800 1.000 48.15051 248 ALA B O 1
ATOM 4275 N N . ILE B 1 249 ? -6.89700 -56.82300 -24.51900 1.000 45.70022 249 ILE B N 1
ATOM 4276 C CA . ILE B 1 249 ? -5.73400 -57.65900 -24.09500 1.000 51.71410 249 ILE B CA 1
ATOM 4277 C C . ILE B 1 249 ? -5.08300 -57.00900 -22.87200 1.000 49.44540 249 ILE B C 1
ATOM 4278 O O . ILE B 1 249 ? -4.67000 -57.74300 -21.96300 1.000 46.59769 249 ILE B O 1
ATOM 4283 N N . GLY B 1 250 ? -5.05200 -55.67900 -22.82500 1.000 45.72390 250 GLY B N 1
ATOM 4284 C CA . GLY B 1 250 ? -4.54400 -55.01500 -21.63800 1.000 46.78456 250 GLY B CA 1
ATOM 4285 C C . GLY B 1 250 ? -5.40500 -55.28500 -20.41600 1.000 51.47459 250 GLY B C 1
ATOM 4286 O O . GLY B 1 250 ? -4.88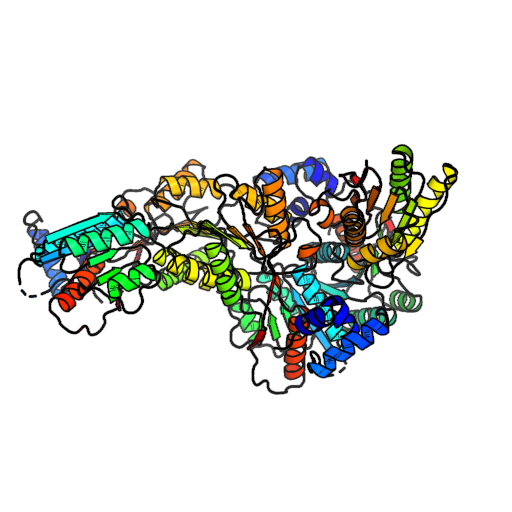700 -55.56800 -19.33100 1.000 49.48225 250 GLY B O 1
ATOM 4287 N N . ILE B 1 251 ? -6.72300 -55.27800 -20.58300 1.000 50.88768 251 ILE B N 1
ATOM 4288 C CA . ILE B 1 251 ? -7.62500 -55.61600 -19.44400 1.000 51.14297 251 ILE B CA 1
ATOM 4289 C C . ILE B 1 251 ? -7.37600 -57.06600 -19.01400 1.000 50.55606 251 ILE B C 1
ATOM 4290 O O . ILE B 1 251 ? -7.20200 -57.28800 -17.81500 1.000 53.92225 251 ILE B O 1
ATOM 4295 N N . MET B 1 252 ? -7.32600 -58.00300 -19.95900 1.000 47.53201 252 MET B N 1
ATOM 4296 C CA . MET B 1 252 ? -7.14300 -59.44500 -19.64300 1.000 51.77200 252 MET B CA 1
ATOM 4297 C C . MET B 1 252 ? -5.87100 -59.65200 -18.82800 1.000 54.34073 252 MET B C 1
ATOM 4298 O O . MET B 1 252 ? -5.96700 -60.17400 -17.71700 1.000 55.84354 252 MET B O 1
ATOM 4303 N N . HIS B 1 253 ? -4.73000 -59.27600 -19.39100 1.000 53.62485 253 HIS B N 1
ATOM 4304 C CA . HIS B 1 253 ? -3.43400 -59.44300 -18.70000 1.000 56.21727 253 HIS B CA 1
ATOM 4305 C C . HIS B 1 253 ? -3.49000 -58.76800 -17.32800 1.000 59.65189 253 HIS B C 1
ATOM 4306 O O . HIS B 1 253 ? -3.10100 -59.41700 -16.36600 1.000 62.94702 253 HIS B O 1
ATOM 4313 N N . SER B 1 254 ? -3.97200 -57.52700 -17.24900 1.000 55.98829 254 SER B N 1
ATOM 4314 C CA . SER B 1 254 ? -4.00800 -56.85000 -15.95500 1.000 53.99068 254 SER B CA 1
ATOM 4315 C C . SER B 1 254 ? -4.80600 -57.66400 -14.95200 1.000 59.73085 254 SER B C 1
ATOM 4316 O O . SER B 1 254 ? -4.34000 -57.93600 -13.84200 1.000 68.09501 254 SER B O 1
ATOM 4319 N N . ALA B 1 255 ? -6.01100 -58.07400 -15.32700 1.000 61.36262 255 ALA B N 1
ATOM 4320 C CA . ALA B 1 255 ? -6.87100 -58.85000 -14.41200 1.000 58.75704 255 ALA B CA 1
ATOM 4321 C C . ALA B 1 255 ? -6.15600 -60.12600 -13.98700 1.000 60.66517 255 ALA B C 1
ATOM 4322 O O . ALA B 1 255 ? -6.21200 -60.47000 -12.81000 1.000 60.22038 255 ALA B O 1
ATOM 4324 N N . MET B 1 256 ? -5.49800 -60.79300 -14.92400 1.000 55.78827 256 MET B N 1
ATOM 4325 C CA . MET B 1 256 ? -4.87800 -62.09300 -14.58900 1.000 63.78396 256 MET B CA 1
ATOM 4326 C C . MET B 1 256 ? -3.64300 -61.85100 -13.72300 1.000 67.64758 256 MET B C 1
ATOM 4327 O O . MET B 1 256 ? -3.36700 -62.68200 -12.85000 1.000 69.20040 256 MET B O 1
ATOM 4332 N N . ASP B 1 257 ? -2.94800 -60.73900 -13.94900 1.000 69.06881 257 ASP B N 1
ATOM 4333 C CA . ASP B 1 257 ? -1.76600 -60.38900 -13.12900 1.000 64.51826 257 ASP B CA 1
ATOM 4334 C C . ASP B 1 257 ? -2.27400 -60.06200 -11.73200 1.000 61.31525 257 ASP B C 1
ATOM 4335 O O . ASP B 1 257 ? -1.53800 -60.30700 -10.77300 1.000 75.27481 257 ASP B O 1
ATOM 4340 N N . ALA B 1 258 ? -3.48600 -59.52600 -11.63600 1.000 58.62808 258 ALA B N 1
ATOM 4341 C CA . ALA B 1 258 ? -4.07700 -59.27300 -10.32700 1.000 59.13077 258 ALA B CA 1
ATOM 4342 C C . ALA B 1 258 ? -4.85500 -60.47700 -9.77700 1.000 60.23354 258 ALA B C 1
ATOM 4343 O O . ALA B 1 258 ? -5.68600 -60.30500 -8.87300 1.000 58.43595 258 ALA B O 1
ATOM 4345 N N . GLY B 1 259 ? -4.63800 -61.67500 -10.32300 1.000 63.77344 259 GLY B N 1
ATOM 4346 C CA . GLY B 1 259 ? -5.23600 -62.88700 -9.79000 1.000 64.51300 259 GLY B CA 1
ATOM 4347 C C . GLY B 1 259 ? -6.68700 -63.16300 -10.15100 1.000 66.97645 259 GLY B C 1
ATOM 4348 O O . GLY B 1 259 ? -7.19000 -64.24000 -9.78800 1.000 61.70213 259 GLY B O 1
ATOM 4349 N N . ILE B 1 260 ? -7.38100 -62.23300 -10.82600 1.000 68.69508 260 ILE B N 1
ATOM 4350 C CA . ILE B 1 260 ? -8.72900 -62.48600 -11.33300 1.000 64.16032 260 ILE B CA 1
ATOM 4351 C C . ILE B 1 260 ? -8.67400 -63.58900 -12.38300 1.000 63.98662 260 ILE B C 1
ATOM 4352 O O . ILE B 1 260 ? -7.83900 -63.55000 -13.29300 1.000 61.25471 260 ILE B O 1
ATOM 4357 N N . LYS B 1 261 ? -9.56900 -64.56700 -12.28900 1.000 61.25471 261 LYS B N 1
ATOM 4358 C CA . LYS B 1 261 ? -9.49500 -65.69500 -13.24800 1.000 65.26835 261 LYS B CA 1
ATOM 4359 C C . LYS B 1 261 ? -10.35300 -65.38300 -14.47100 1.000 65.17360 261 LYS B C 1
ATOM 4360 O O . LYS B 1 261 ? -11.48400 -64.92000 -14.30200 1.000 59.11498 261 LYS B O 1
ATOM 4366 N N . VAL B 1 262 ? -9.79400 -65.60800 -15.65400 1.000 59.60188 262 VAL B N 1
ATOM 4367 C CA . VAL B 1 262 ? -10.52700 -65.34200 -16.91800 1.000 55.52508 262 VAL B CA 1
ATOM 4368 C C . VAL B 1 262 ? -10.60700 -66.68000 -17.65000 1.000 57.53321 262 VAL B C 1
ATOM 4369 O O . VAL B 1 262 ? -9.54300 -67.23900 -17.95200 1.000 60.35724 262 VAL B O 1
ATOM 4373 N N . PRO B 1 263 ? -11.80600 -67.23400 -17.92300 1.000 56.94104 263 PRO B N 1
ATOM 4374 C CA . PRO B 1 263 ? -13.05300 -66.48200 -17.83200 1.000 52.73790 263 PRO B CA 1
ATOM 4375 C C . PRO B 1 263 ? -13.94200 -66.80300 -16.63100 1.000 55.86722 263 PRO B C 1
ATOM 4376 O O . PRO B 1 263 ? -15.07800 -66.40800 -16.65400 1.000 56.57257 263 PRO B O 1
ATOM 4380 N N . GLU B 1 264 ? -13.39600 -67.43800 -15.60000 1.000 59.10445 264 GLU B N 1
ATOM 4381 C CA . GLU B 1 264 ? -14.22200 -67.92100 -14.49200 1.000 58.31225 264 GLU B CA 1
ATOM 4382 C C . GLU B 1 264 ? -14.82800 -66.77800 -13.69300 1.000 59.98351 264 GLU B C 1
ATOM 4383 O O . GLU B 1 264 ? -16.00400 -66.83600 -13.31700 1.000 60.34671 264 GLU B O 1
ATOM 4389 N N . GLU B 1 265 ? -14.05900 -65.72600 -13.43000 1.000 61.19944 265 GLU B N 1
ATOM 4390 C CA . GLU B 1 265 ? -14.60200 -64.56800 -12.73100 1.000 58.93075 265 GLU B CA 1
ATOM 4391 C C . GLU B 1 265 ? -14.88600 -63.37700 -13.64000 1.000 59.20710 265 GLU B C 1
ATOM 4392 O O . GLU B 1 265 ? -15.76200 -62.56700 -13.31400 1.000 54.53022 265 GLU B O 1
ATOM 4398 N N . LEU B 1 266 ? -14.16600 -63.23100 -14.75600 1.000 52.28258 266 LEU B N 1
ATOM 4399 C CA . LEU B 1 266 ? -14.33500 -62.07300 -15.62300 1.000 47.87416 266 LEU B CA 1
ATOM 4400 C C . LEU B 1 266 ? -14.31200 -62.51900 -17.07800 1.000 51.00085 266 LEU B C 1
ATOM 4401 O O . LEU B 1 266 ? -13.37400 -63.20200 -17.50900 1.000 51.31142 266 LEU B O 1
ATOM 4406 N N . GLN B 1 267 ? -15.33800 -62.14100 -17.82800 1.000 48.12682 267 GLN B N 1
ATOM 4407 C CA . GLN B 1 267 ? -15.39700 -62.43900 -19.25200 1.000 49.10589 267 GLN B CA 1
ATOM 4408 C C . GLN B 1 267 ? -15.11100 -61.17500 -20.05700 1.000 44.49481 267 GLN B C 1
ATOM 4409 O O . GLN B 1 267 ? -15.46400 -60.06300 -19.64800 1.000 40.70488 267 GLN B O 1
ATOM 4415 N N . ILE B 1 268 ? -14.45400 -61.35000 -21.20300 1.000 43.27361 268 ILE B N 1
ATOM 4416 C CA . ILE B 1 268 ? -14.05200 -60.23000 -22.05300 1.000 42.82092 268 ILE B CA 1
ATOM 4417 C C . ILE B 1 268 ? -14.31100 -60.60400 -23.50200 1.000 45.29490 268 ILE B C 1
ATOM 4418 O O . ILE B 1 268 ? -14.07500 -61.74900 -23.90200 1.000 45.28438 268 ILE B O 1
ATOM 4423 N N . ILE B 1 269 ? -14.83000 -59.64600 -24.27300 1.000 41.42865 269 ILE B N 1
ATOM 4424 C CA . ILE B 1 269 ? -15.13100 -59.87400 -25.71400 1.000 41.36812 269 ILE B CA 1
ATOM 4425 C C . ILE B 1 269 ? -14.73700 -58.62300 -26.50500 1.000 40.12060 269 ILE B C 1
ATOM 4426 O O . ILE B 1 269 ? -14.96900 -57.51700 -26.01600 1.000 36.50438 269 ILE B O 1
ATOM 4431 N N . SER B 1 270 ? -14.12600 -58.81600 -27.67400 1.000 37.54398 270 SER B N 1
ATOM 4432 C CA . SER B 1 270 ? -13.69500 -57.68500 -28.52600 1.000 37.99666 270 SER B CA 1
ATOM 4433 C C . SER B 1 270 ? -14.63900 -57.52300 -29.71300 1.000 38.25722 270 SER B C 1
ATOM 4434 O O . SER B 1 270 ? -15.48400 -58.39000 -29.91300 1.000 37.59398 270 SER B O 1
ATOM 4437 N N . PHE B 1 271 ? -14.48500 -56.43500 -30.45500 1.000 35.64638 271 PHE B N 1
ATOM 4438 C CA . PHE B 1 271 ? -15.36100 -56.16000 -31.61500 1.000 38.87045 271 PHE B CA 1
ATOM 4439 C C . PHE B 1 271 ? -14.50900 -55.88600 -32.85900 1.000 37.99929 271 PHE B C 1
ATOM 4440 O O . PHE B 1 271 ? -14.92000 -56.30400 -33.94300 1.000 35.32529 271 PHE B O 1
ATOM 4448 N N . ASN B 1 272 ? -13.36400 -55.20400 -32.70300 1.000 38.16510 272 ASN B N 1
ATOM 4449 C CA . ASN B 1 272 ? -12.54200 -54.87200 -33.86100 1.000 38.38618 272 ASN B CA 1
ATOM 4450 C C . ASN B 1 272 ? -11.38400 -55.87400 -33.89700 1.000 41.07071 272 ASN B C 1
ATOM 4451 O O . ASN B 1 272 ? -10.31900 -55.66600 -33.31100 1.000 40.11007 272 ASN B O 1
ATOM 4456 N N . ASN B 1 273 ? -11.65900 -56.97800 -34.59200 1.000 43.50258 273 ASN B N 1
ATOM 4457 C CA . ASN B 1 273 ? -10.74700 -58.14100 -34.62500 1.000 44.16845 273 ASN B CA 1
ATOM 4458 C C . ASN B 1 273 ? -9.52200 -57.95600 -35.49800 1.000 37.01760 273 ASN B C 1
ATOM 4459 O O . ASN B 1 273 ? -9.61800 -57.30500 -36.54300 1.000 35.09368 273 ASN B O 1
ATOM 4464 N N . THR B 1 274 ? -8.40900 -58.52900 -35.04900 1.000 43.63418 274 THR B N 1
ATOM 4465 C CA . THR B 1 274 ? -7.14000 -58.49500 -35.80200 1.000 47.85047 274 THR B CA 1
ATOM 4466 C C . THR B 1 274 ? -6.51900 -59.87700 -35.64300 1.000 46.61612 274 THR B C 1
ATOM 4467 O O . THR B 1 274 ? -7.21900 -60.78100 -35.18400 1.000 50.52448 274 THR B O 1
ATOM 4471 N N . ARG B 1 275 ? -5.24100 -60.01200 -35.95800 1.000 49.63753 275 ARG B N 1
ATOM 4472 C CA . ARG B 1 275 ? -4.53900 -61.30700 -35.80100 1.000 56.32781 275 ARG B CA 1
ATOM 4473 C C . ARG B 1 275 ? -4.20300 -61.54600 -34.33000 1.000 51.72462 275 ARG B C 1
ATOM 4474 O O . ARG B 1 275 ? -4.02800 -62.70800 -33.96600 1.000 54.54601 275 ARG B O 1
ATOM 4482 N N . LEU B 1 276 ? -4.18200 -60.49500 -33.51500 1.000 54.01963 276 LEU B N 1
ATOM 4483 C CA . LEU B 1 276 ? -3.79600 -60.59200 -32.08500 1.000 56.50941 276 LEU B CA 1
ATOM 4484 C C . LEU B 1 276 ? -4.74100 -61.51800 -31.33500 1.000 52.86423 276 LEU B C 1
ATOM 4485 O O . LEU B 1 276 ? -4.30400 -62.10400 -30.34300 1.000 55.93565 276 LEU B O 1
ATOM 4490 N N . VAL B 1 277 ? -5.97900 -61.63900 -31.79900 1.000 53.94857 277 VAL B N 1
ATOM 4491 C CA . VAL B 1 277 ? -7.00600 -62.47100 -31.11300 1.000 55.75669 277 VAL B CA 1
ATOM 4492 C C . VAL B 1 277 ? -6.45700 -63.88200 -30.86800 1.000 57.02789 277 VAL B C 1
ATOM 4493 O O . VAL B 1 277 ? -6.71500 -64.42700 -29.78800 1.000 56.69890 277 VAL B O 1
ATOM 4497 N N . GLU B 1 278 ? -5.67300 -64.42100 -31.79900 1.000 61.30735 278 GLU B N 1
ATOM 4498 C CA . GLU B 1 278 ? -5.16100 -65.80900 -31.67000 1.000 69.05038 278 GLU B CA 1
ATOM 4499 C C . GLU B 1 278 ? -3.65900 -65.82800 -31.36700 1.000 70.56372 278 GLU B C 1
ATOM 4500 O O . GLU B 1 278 ? -3.09700 -66.92300 -31.32700 1.000 75.29850 278 GLU B O 1
ATOM 4506 N N . MET B 1 279 ? -3.03500 -64.66000 -31.22000 1.000 69.55308 279 MET B N 1
ATOM 4507 C CA . MET B 1 279 ? -1.58400 -64.56800 -30.91700 1.000 66.33427 279 MET B CA 1
ATOM 4508 C C . MET B 1 279 ? -1.41100 -64.46000 -29.40400 1.000 67.02383 279 MET B C 1
ATOM 4509 O O . MET B 1 279 ? -0.27200 -64.32100 -28.96200 1.000 70.41897 279 MET B O 1
ATOM 4514 N N . VAL B 1 280 ? -2.50900 -64.46800 -28.65100 1.000 62.98387 280 VAL B N 1
ATOM 4515 C CA . VAL B 1 280 ? -2.40800 -64.28000 -27.17700 1.000 59.20447 280 VAL B CA 1
ATOM 4516 C C . VAL B 1 280 ? -3.00300 -65.50100 -26.48900 1.000 63.81555 280 VAL B C 1
ATOM 4517 O O . VAL B 1 280 ? -3.73100 -66.24200 -27.15100 1.000 69.78468 280 VAL B O 1
ATOM 4521 N N . ARG B 1 281 ? -2.67000 -65.70300 -25.21900 1.000 59.53082 281 ARG B N 1
ATOM 4522 C CA . ARG B 1 281 ? -3.23400 -66.82500 -24.43500 1.000 59.30974 281 ARG B CA 1
ATOM 4523 C C . ARG B 1 281 ? -3.69400 -66.23400 -23.10200 1.000 59.50187 281 ARG B C 1
ATOM 4524 O O . ARG B 1 281 ? -2.93200 -65.44000 -22.54000 1.000 66.38164 281 ARG B O 1
ATOM 4532 N N . PRO B 1 282 ? -4.89600 -66.54100 -22.56900 1.000 57.76219 282 PRO B N 1
ATOM 4533 C CA . PRO B 1 282 ? -6.02100 -67.07100 -23.34700 1.000 57.46215 282 PRO B CA 1
ATOM 4534 C C . PRO B 1 282 ? -6.38500 -66.32600 -24.63600 1.000 56.30675 282 PRO B C 1
ATOM 4535 O O . PRO B 1 282 ? -6.24300 -65.12700 -24.69800 1.000 53.48536 282 PRO B O 1
ATOM 4539 N N . GLN B 1 283 ? -6.84100 -67.07300 -25.63600 1.000 58.50701 283 GLN B N 1
ATOM 4540 C CA . GLN B 1 283 ? -7.22800 -66.45300 -26.92400 1.000 54.46442 283 GLN B CA 1
ATOM 4541 C C . GLN B 1 283 ? -8.41700 -65.53700 -26.66600 1.000 52.11151 283 GLN B C 1
ATOM 4542 O O . GLN B 1 283 ? -9.11300 -65.74000 -25.67500 1.000 55.76195 283 GLN B O 1
ATOM 4548 N N . LEU B 1 284 ? -8.61300 -64.53300 -27.50500 1.000 49.81913 284 LEU B N 1
ATOM 4549 C CA . LEU B 1 284 ? -9.66500 -63.53700 -27.20900 1.000 47.37936 284 LEU B CA 1
ATOM 4550 C C . LEU B 1 284 ? -10.97000 -63.92200 -27.89400 1.000 48.93218 284 LEU B C 1
ATOM 4551 O O . LEU B 1 284 ? -10.93000 -64.27000 -29.07600 1.000 51.36405 284 LEU B O 1
ATOM 4556 N N . SER B 1 285 ? -12.07400 -63.90200 -27.15600 1.000 41.81028 285 SER B N 1
ATOM 4557 C CA . SER B 1 285 ? -13.39100 -64.12000 -27.79400 1.000 42.09452 285 SER B CA 1
ATOM 4558 C C . SER B 1 285 ? -13.72700 -62.81700 -28.51000 1.000 40.44695 285 SER B C 1
ATOM 4559 O O . SER B 1 285 ? -13.53100 -61.76900 -27.89800 1.000 44.44480 285 SER B O 1
ATOM 4562 N N . SER B 1 286 ? -14.20000 -62.88100 -29.75300 1.000 39.26523 286 SER B N 1
ATOM 4563 C CA . SER B 1 286 ? -14.36900 -61.63000 -30.51800 1.000 36.95969 286 SER B CA 1
ATOM 4564 C C . SER B 1 286 ? -15.37900 -61.75300 -31.64200 1.000 39.58633 286 SER B C 1
ATOM 4565 O O . SER B 1 286 ? -15.70600 -62.87300 -32.03000 1.000 42.32876 286 SER B O 1
ATOM 4568 N N . VAL B 1 287 ? -15.84900 -60.61000 -32.12400 1.000 40.19956 287 VAL B N 1
ATOM 4569 C CA . VAL B 1 287 ? -16.67500 -60.60200 -33.35000 1.000 42.36297 287 VAL B CA 1
ATOM 4570 C C . VAL B 1 287 ? -15.62900 -60.67600 -34.45200 1.000 43.18676 287 VAL B C 1
ATOM 4571 O O . VAL B 1 287 ? -14.60100 -60.02600 -34.31200 1.000 40.70751 287 VAL B O 1
ATOM 4575 N N . ILE B 1 288 ? -15.87500 -61.47400 -35.47700 1.000 42.04715 288 ILE B N 1
ATOM 4576 C CA . ILE B 1 288 ? -14.93900 -61.52000 -36.62400 1.000 39.69160 288 ILE B CA 1
ATOM 4577 C C . ILE B 1 288 ? -15.54000 -60.73300 -37.78600 1.000 42.78408 288 ILE B C 1
ATOM 4578 O O . ILE B 1 288 ? -16.47600 -61.23800 -38.41200 1.000 42.02346 288 ILE B O 1
ATOM 4583 N N . GLN B 1 289 ? -15.06200 -59.50900 -38.01700 1.000 37.51502 289 GLN B N 1
ATOM 4584 C CA . GLN B 1 289 ? -15.49100 -58.78500 -39.20200 1.000 43.04727 289 GLN B CA 1
ATOM 4585 C C . GLN B 1 289 ? -14.76300 -59.29900 -40.44200 1.000 46.13974 289 GLN B C 1
ATOM 4586 O O . GLN B 1 289 ? -13.63300 -59.78700 -40.34800 1.000 43.35257 289 GLN B O 1
ATOM 4592 N N . PRO B 1 290 ? -15.39600 -59.19600 -41.62600 1.000 42.87356 290 PRO B N 1
ATOM 4593 C CA . PRO B 1 290 ? -14.72500 -59.57100 -42.89000 1.000 43.63418 290 PRO B CA 1
ATOM 4594 C C . PRO B 1 290 ? -13.86700 -58.42600 -43.42500 1.000 44.90538 290 PRO B C 1
ATOM 4595 O O . PRO B 1 290 ? -14.26500 -57.67200 -44.32300 1.000 40.85753 290 PRO B O 1
ATOM 4599 N N . LEU B 1 291 ? -12.66100 -58.29200 -42.85500 1.000 42.75249 291 LEU B N 1
ATOM 4600 C CA . LEU B 1 291 ? -11.84300 -57.09900 -43.07400 1.000 42.72091 291 LEU B CA 1
ATOM 4601 C C . LEU B 1 291 ? -11.59800 -56.86600 -44.55900 1.000 48.27947 291 LEU B C 1
ATOM 4602 O O . LEU B 1 291 ? -11.92000 -55.79700 -45.09800 1.000 48.79269 291 LEU B O 1
ATOM 4607 N N . TYR B 1 292 ? -11.06800 -57.87900 -45.24700 1.000 47.32410 292 TYR B N 1
ATOM 4608 C CA . TYR B 1 292 ? -10.78200 -57.74900 -46.67200 1.000 46.35293 292 TYR B CA 1
ATOM 4609 C C . TYR B 1 292 ? -11.98400 -57.22900 -47.44500 1.000 48.19525 292 TYR B C 1
ATOM 4610 O O . TYR B 1 292 ? -11.85900 -56.31900 -48.28200 1.000 51.34300 292 TYR B O 1
ATOM 4619 N N . ASP B 1 293 ? -13.16400 -57.79600 -47.18300 1.000 44.12634 293 ASP B N 1
ATOM 4620 C CA . ASP B 1 293 ? -14.34600 -57.38800 -47.94000 1.000 41.96819 293 ASP B CA 1
ATOM 4621 C C . ASP B 1 293 ? -14.82800 -55.99400 -47.58400 1.000 43.87631 293 ASP B C 1
ATOM 4622 O O . ASP B 1 293 ? -15.52600 -55.37700 -48.39400 1.000 47.08722 293 ASP B O 1
ATOM 4627 N N . ILE B 1 294 ? -14.49800 -55.47100 -46.40200 1.000 46.42136 294 ILE B N 1
ATOM 4628 C CA . ILE B 1 294 ? -14.79200 -54.05700 -46.16200 1.000 48.10577 294 ILE B CA 1
ATOM 4629 C C . ILE B 1 294 ? -14.03300 -53.19900 -47.16600 1.000 46.50558 294 ILE B C 1
ATOM 4630 O O . ILE B 1 294 ? -14.60100 -52.29700 -47.79600 1.000 44.83695 294 ILE B O 1
ATOM 4635 N N . GLY B 1 295 ? -12.74100 -53.49000 -47.34900 1.000 42.79460 295 GLY B N 1
ATOM 4636 C CA . GLY B 1 295 ? -11.97400 -52.77300 -48.35500 1.000 48.94008 295 GLY B CA 1
ATOM 4637 C C . GLY B 1 295 ? -12.48400 -53.02900 -49.76000 1.000 52.34575 295 GLY B C 1
ATOM 4638 O O . GLY B 1 295 ? -12.64000 -52.09200 -50.55200 1.000 48.59793 295 GLY B O 1
ATOM 4639 N N . ALA B 1 296 ? -12.82900 -54.27700 -50.06400 1.000 53.43272 296 ALA B N 1
ATOM 4640 C CA . ALA B 1 296 ? -13.28400 -54.63500 -51.42600 1.000 51.49565 296 ALA B CA 1
ATOM 4641 C C . ALA B 1 296 ? -14.54400 -53.86000 -51.79400 1.000 51.34826 296 ALA B C 1
ATOM 4642 O O . ALA B 1 296 ? -14.58800 -53.28500 -52.88800 1.000 51.74041 296 ALA B O 1
ATOM 4644 N N . VAL B 1 297 ? -15.52500 -53.85900 -50.90000 1.000 46.91615 297 VAL B N 1
ATOM 4645 C CA . VAL B 1 297 ? -16.80700 -53.16000 -51.18800 1.000 48.81375 297 VAL B CA 1
ATOM 4646 C C . VAL B 1 297 ? -16.51700 -51.66800 -51.33400 1.000 51.72725 297 VAL B C 1
ATOM 4647 O O . VAL B 1 297 ? -17.00400 -51.07600 -52.29300 1.000 55.24873 297 VAL B O 1
ATOM 4651 N N . GLY B 1 298 ? -15.69200 -51.10500 -50.45200 1.000 52.23258 298 GLY B N 1
ATOM 4652 C CA . GLY B 1 298 ? -15.39200 -49.66300 -50.49100 1.000 54.18808 298 GLY B CA 1
ATOM 4653 C C . GLY B 1 298 ? -14.73600 -49.24300 -51.79000 1.000 51.16929 298 GLY B C 1
ATOM 4654 O O . GLY B 1 298 ? -15.10900 -48.19200 -52.31600 1.000 50.92189 298 GLY B O 1
ATOM 4655 N N . MET B 1 299 ? -13.79400 -50.04400 -52.27700 1.000 51.46407 299 MET B N 1
ATOM 4656 C CA . MET B 1 299 ? -13.10300 -49.74400 -53.55400 1.000 56.20937 299 MET B CA 1
ATOM 4657 C C . MET B 1 299 ? -14.09400 -49.86400 -54.70700 1.000 61.35999 299 MET B C 1
ATOM 4658 O O . MET B 1 299 ? -14.08100 -48.98600 -55.56500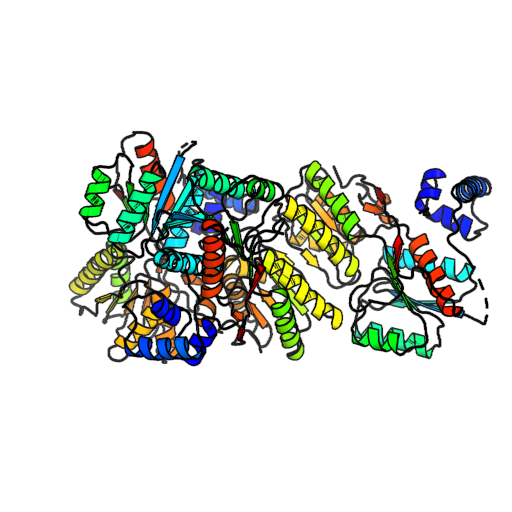 1.000 63.00229 299 MET B O 1
ATOM 4663 N N . ARG B 1 300 ? -14.92400 -50.90400 -54.70500 1.000 57.08316 300 ARG B N 1
ATOM 4664 C CA . ARG B 1 300 ? -15.96000 -51.06100 -55.75000 1.000 54.34336 300 ARG B CA 1
ATOM 4665 C C . ARG B 1 300 ? -16.84900 -49.82100 -55.76200 1.000 58.81758 300 ARG B C 1
ATOM 4666 O O . ARG B 1 300 ? -17.02200 -49.24900 -56.83400 1.000 69.59255 300 ARG B O 1
ATOM 4674 N N . LEU B 1 301 ? -17.38600 -49.42800 -54.61100 1.000 56.89630 301 LEU B N 1
ATOM 4675 C CA . LEU B 1 301 ? -18.31400 -48.27500 -54.55600 1.000 62.50223 301 LEU B CA 1
ATOM 4676 C C . LEU B 1 301 ? -17.60100 -47.03200 -55.09100 1.000 66.24742 301 LEU B C 1
ATOM 4677 O O . LEU B 1 301 ? -18.21500 -46.28500 -55.86000 1.000 67.86866 301 LEU B O 1
ATOM 4682 N N . LEU B 1 302 ? -16.35200 -46.82600 -54.68700 1.000 62.17324 302 LEU B N 1
ATOM 4683 C CA . LEU B 1 302 ? -15.61500 -45.61700 -55.11700 1.000 64.43404 302 LEU B CA 1
ATOM 4684 C C . LEU B 1 302 ? -15.38400 -45.70800 -56.62100 1.000 65.60523 302 LEU B C 1
ATOM 4685 O O . LEU B 1 302 ? -15.64600 -44.72200 -57.29700 1.000 68.66086 302 LEU B O 1
ATOM 4690 N N . THR B 1 303 ? -14.94000 -46.86500 -57.11100 1.000 62.89965 303 THR B N 1
ATOM 4691 C CA . THR B 1 303 ? -14.70600 -47.06300 -58.56200 1.000 68.75824 303 THR B CA 1
ATOM 4692 C C . THR B 1 303 ? -15.96500 -46.66500 -59.33300 1.000 67.62653 303 THR B C 1
ATOM 4693 O O . THR B 1 303 ? -15.83900 -45.94600 -60.31600 1.000 69.97418 303 THR B O 1
ATOM 4697 N N . LYS B 1 304 ? -17.13400 -47.07500 -58.86300 1.000 65.66314 304 LYS B N 1
ATOM 4698 C CA . LYS B 1 304 ? -18.38000 -46.80000 -59.61100 1.000 70.74006 304 LYS B CA 1
ATOM 4699 C C . LYS B 1 304 ? -18.67500 -45.30200 -59.58800 1.000 76.46180 304 LYS B C 1
ATOM 4700 O O . LYS B 1 304 ? -19.07400 -44.77600 -60.62100 1.000 79.61744 304 LYS B O 1
ATOM 4706 N N . TYR B 1 305 ? -18.46300 -44.64100 -58.45300 1.000 75.18533 305 TYR B N 1
ATOM 4707 C CA . TYR B 1 305 ? -18.67200 -43.17600 -58.37900 1.000 72.05074 305 TYR B CA 1
ATOM 4708 C C . TYR B 1 305 ? -17.63600 -42.46000 -59.25000 1.000 71.23222 305 TYR B C 1
ATOM 4709 O O . TYR B 1 305 ? -17.99700 -41.48700 -59.92100 1.000 74.09046 305 TYR B O 1
ATOM 4718 N N . MET B 1 306 ? -16.39100 -42.95100 -59.25500 1.000 67.70022 306 MET B N 1
ATOM 4719 C CA . MET B 1 306 ? -15.30600 -42.33200 -60.06600 1.000 75.81435 306 MET B CA 1
ATOM 4720 C C . MET B 1 306 ? -15.59100 -42.56400 -61.55300 1.000 82.71781 306 MET B C 1
ATOM 4721 O O . MET B 1 306 ? -15.22600 -41.69300 -62.36500 1.000 79.33320 306 MET B O 1
ATOM 4726 N N . ASN B 1 307 ? -16.23100 -43.68900 -61.88900 1.000 80.37016 307 ASN B N 1
ATOM 4727 C CA . ASN B 1 307 ? -16.58000 -43.99200 -63.30400 1.000 74.20890 307 ASN B CA 1
ATOM 4728 C C . ASN B 1 307 ? -17.96600 -43.41500 -63.59900 1.000 80.92023 307 ASN B C 1
ATOM 4729 O O . ASN B 1 307 ? -18.50700 -43.73600 -64.67600 1.000 85.15758 307 ASN B O 1
ATOM 4734 N N . ASP B 1 308 ? -18.51300 -42.62000 -62.67400 1.000 83.86005 308 ASP B N 1
ATOM 4735 C CA . ASP B 1 308 ? -19.82800 -41.95000 -62.87000 1.000 85.71817 308 ASP B CA 1
ATOM 4736 C C . ASP B 1 308 ? -20.94400 -42.97800 -63.08600 1.000 89.57127 308 ASP B C 1
ATOM 4737 O O . ASP B 1 308 ? -21.97500 -42.59400 -63.67100 1.000 91.41096 308 ASP B O 1
ATOM 4742 N N . GLU B 1 309 ? -20.75900 -44.22400 -62.63200 1.000 85.46814 309 GLU B N 1
ATOM 4743 C CA . GLU B 1 309 ? -21.84900 -45.18000 -62.72000 1.000 80.64125 309 GLU B CA 1
ATOM 4744 C C . GLU B 1 309 ? -22.81100 -44.96100 -61.55900 1.000 84.06534 309 GLU B C 1
ATOM 4745 O O . GLU B 1 309 ? -22.49600 -44.28300 -60.57900 1.000 88.53956 309 GLU B O 1
ATOM 4751 N N . LYS B 1 310 ? -23.98200 -45.59000 -61.63600 1.000 85.23654 310 LYS B N 1
ATOM 4752 C CA . LYS B 1 310 ? -25.01000 -45.38000 -60.58300 1.000 90.91616 310 LYS B CA 1
ATOM 4753 C C . LYS B 1 310 ? -25.01100 -46.56300 -59.61700 1.000 92.77165 310 LYS B C 1
ATOM 4754 O O . LYS B 1 310 ? -24.78600 -47.69100 -60.07500 1.000 91.59519 310 LYS B O 1
ATOM 4760 N N . ILE B 1 311 ? -25.25500 -46.30300 -58.33200 1.000 87.63156 311 ILE B N 1
ATOM 4761 C CA . ILE B 1 311 ? -25.21000 -47.38300 -57.30200 1.000 85.35234 311 ILE B CA 1
ATOM 4762 C C . ILE B 1 311 ? -26.61500 -47.60200 -56.74700 1.000 81.17026 311 ILE B C 1
ATOM 4763 O O . ILE B 1 311 ? -27.23800 -46.62000 -56.32000 1.000 76.64077 311 ILE B O 1
ATOM 4768 N N . GLU B 1 312 ? -27.08400 -48.84900 -56.75100 1.000 84.15219 312 GLU B N 1
ATOM 4769 C CA . GLU B 1 312 ? -28.44500 -49.17100 -56.25400 1.000 83.09154 312 GLU B CA 1
ATOM 4770 C C . GLU B 1 312 ? -28.41800 -49.22000 -54.73100 1.000 79.14107 312 GLU B C 1
ATOM 4771 O O . GLU B 1 312 ? -29.36500 -48.71800 -54.11200 1.000 78.44098 312 GLU B O 1
ATOM 4777 N N . GLU B 1 313 ? -27.37300 -49.81600 -54.16000 1.000 76.69077 313 GLU B N 1
ATOM 4778 C CA . GLU B 1 313 ? -27.23600 -49.81900 -52.68300 1.000 74.12204 313 GLU B CA 1
ATOM 4779 C C . GLU B 1 313 ? -25.94200 -49.11100 -52.28200 1.000 71.45594 313 GLU B C 1
ATOM 4780 O O . GLU B 1 313 ? -24.89600 -49.77100 -52.24300 1.000 70.44002 313 GLU B O 1
ATOM 4786 N N . PRO B 1 314 ? -25.97400 -47.80000 -51.97900 1.000 66.90276 314 PRO B N 1
ATOM 4787 C CA . PRO B 1 314 ? -24.77700 -47.11800 -51.51000 1.000 66.16056 314 PRO B CA 1
ATOM 4788 C C . PRO B 1 314 ? -24.36500 -47.51200 -50.08500 1.000 63.29969 314 PRO B C 1
ATOM 4789 O O . PRO B 1 314 ? -23.19700 -47.49600 -49.80800 1.000 60.18090 314 PRO B O 1
ATOM 4793 N N . ASN B 1 315 ? -25.32300 -47.87500 -49.23600 1.000 61.22839 315 ASN B N 1
ATOM 4794 C CA . ASN B 1 315 ? -25.02500 -48.19400 -47.81700 1.000 56.72785 315 ASN B CA 1
ATOM 4795 C C . ASN B 1 315 ? -24.99500 -49.71100 -47.63000 1.000 54.45653 315 ASN B C 1
ATOM 4796 O O . ASN B 1 315 ? -26.06300 -50.29900 -47.45500 1.000 56.52257 315 ASN B O 1
ATOM 4801 N N . VAL B 1 316 ? -23.80400 -50.30800 -47.62500 1.000 51.30878 316 VAL B N 1
ATOM 4802 C CA . VAL B 1 316 ? -23.68300 -51.79300 -47.56800 1.000 46.69507 316 VAL B CA 1
ATOM 4803 C C . VAL B 1 316 ? -23.43800 -52.28700 -46.14500 1.000 48.15577 316 VAL B C 1
ATOM 4804 O O . VAL B 1 316 ? -22.57200 -51.73700 -45.46600 1.000 46.80824 316 VAL B O 1
ATOM 4808 N N . VAL B 1 317 ? -24.20900 -53.28000 -45.71600 1.000 48.00312 317 VAL B N 1
ATOM 4809 C CA . VAL B 1 317 ? -23.98200 -53.91400 -44.39100 1.000 40.22588 317 VAL B CA 1
ATOM 4810 C C . VAL B 1 317 ? -23.42100 -55.31200 -44.66100 1.000 40.68909 317 VAL B C 1
ATOM 4811 O O . VAL B 1 317 ? -24.05900 -56.05800 -45.40700 1.000 46.30029 317 VAL B O 1
ATOM 4815 N N . LEU B 1 318 ? -22.25300 -55.63400 -44.10400 1.000 40.18377 318 LEU B N 1
ATOM 4816 C CA . LEU B 1 318 ? -21.65800 -56.94600 -44.33500 1.000 37.49397 318 LEU B CA 1
ATOM 4817 C C . LEU B 1 318 ? -21.96300 -57.88300 -43.17800 1.000 43.12622 318 LEU B C 1
ATOM 4818 O O . LEU B 1 318 ? -22.09400 -57.44200 -42.03100 1.000 45.99236 318 LEU B O 1
ATOM 4823 N N . PRO B 1 319 ? -22.08100 -59.18400 -43.43000 1.000 43.64207 319 PRO B N 1
ATOM 4824 C CA . PRO B 1 319 ? -22.30900 -60.11900 -42.32500 1.000 39.96795 319 PRO B CA 1
ATOM 4825 C C . PRO B 1 319 ? -21.08500 -60.17700 -41.43500 1.000 40.17587 319 PRO B C 1
ATOM 4826 O O . PRO B 1 319 ? -19.99900 -59.75200 -41.81900 1.000 39.65212 319 PRO B O 1
ATOM 4830 N N . HIS B 1 320 ? -21.26800 -60.72300 -40.23500 1.000 35.64638 320 HIS B N 1
ATOM 4831 C CA . HIS B 1 320 ? -20.16800 -60.91000 -39.30700 1.000 38.81518 320 HIS B CA 1
ATOM 4832 C C . HIS B 1 320 ? -20.26200 -62.30900 -38.71200 1.000 44.59219 320 HIS B C 1
ATOM 4833 O O . HIS B 1 320 ? -21.27700 -62.99800 -38.84400 1.000 44.12898 320 HIS B O 1
ATOM 4840 N N . ARG B 1 321 ? -19.21400 -62.67700 -37.98800 1.000 38.88361 321 ARG B N 1
ATOM 4841 C CA . ARG B 1 321 ? -19.19500 -63.96900 -37.28500 1.000 39.04416 321 ARG B CA 1
ATOM 4842 C C . ARG B 1 321 ? -18.82700 -63.65600 -35.84500 1.000 43.44731 321 ARG B C 1
ATOM 4843 O O . ARG B 1 321 ? -18.31200 -62.57400 -35.61800 1.000 46.42925 321 ARG B O 1
ATOM 4851 N N . ILE B 1 322 ? -19.11000 -64.55200 -34.90900 1.000 42.88146 322 ILE B N 1
ATOM 4852 C CA . ILE B 1 322 ? -18.64900 -64.36000 -33.50800 1.000 41.36022 322 ILE B CA 1
ATOM 4853 C C . ILE B 1 322 ? -17.99600 -65.67100 -33.09600 1.000 43.96843 322 ILE B C 1
ATOM 4854 O O . ILE B 1 322 ? -18.67900 -66.69500 -33.11600 1.000 47.27146 322 ILE B O 1
ATOM 4859 N N . GLU B 1 323 ? -16.70600 -65.62600 -32.78400 1.000 41.78922 323 GLU B N 1
ATOM 4860 C CA . GLU B 1 323 ? -15.97200 -66.84400 -32.38200 1.000 46.37398 323 GLU B CA 1
ATOM 4861 C C . GLU B 1 323 ? -15.64200 -66.74000 -30.89600 1.000 46.74245 323 GLU B C 1
ATOM 4862 O O . GLU B 1 323 ? -14.86700 -65.85100 -30.52700 1.000 42.16558 323 GLU B O 1
ATOM 4868 N N . TYR B 1 324 ? -16.22200 -67.62500 -30.08700 1.000 48.54529 324 TYR B N 1
ATOM 4869 C CA . TYR B 1 324 ? -16.01000 -67.56100 -28.66400 1.000 48.20578 324 TYR B CA 1
ATOM 4870 C C . TYR B 1 324 ? -14.91500 -68.49200 -28.27400 1.000 52.71685 324 TYR B C 1
ATOM 4871 O O . TYR B 1 324 ? -15.03800 -69.69300 -28.43100 1.000 54.95922 324 TYR B O 1
ATOM 4880 N N . ARG B 1 325 ? -13.83300 -67.93000 -27.72900 1.000 50.75082 325 ARG B N 1
ATOM 4881 C CA . ARG B 1 325 ? -12.66400 -68.77500 -27.41000 1.000 48.06892 325 ARG B CA 1
ATOM 4882 C C . ARG B 1 325 ? -11.83800 -68.22100 -26.26000 1.000 53.77750 325 ARG B C 1
ATOM 4883 O O . ARG B 1 325 ? -11.16800 -67.23500 -26.49100 1.000 67.95552 325 ARG B O 1
ATOM 4891 N N . GLY B 1 326 ? -11.89800 -68.79900 -25.06600 1.000 47.37147 326 GLY B N 1
ATOM 4892 C CA . GLY B 1 326 ? -10.94000 -68.39600 -24.01100 1.000 50.10338 326 GLY B CA 1
ATOM 4893 C C . GLY B 1 326 ? -11.36400 -67.31800 -23.04200 1.000 49.87440 326 GLY B C 1
ATOM 4894 O O . GLY B 1 326 ? -11.28100 -67.56800 -21.84000 1.000 49.46646 326 GLY B O 1
ATOM 4895 N N . THR B 1 327 ? -11.75100 -66.14600 -23.53200 1.000 49.13484 327 THR B N 1
ATOM 4896 C CA . THR B 1 327 ? -12.06100 -65.02500 -22.61300 1.000 47.27146 327 THR B CA 1
ATOM 4897 C C . THR B 1 327 ? -13.54000 -65.04700 -22.26200 1.000 46.06342 327 THR B C 1
ATOM 4898 O O . THR B 1 327 ? -13.94900 -64.23800 -21.44500 1.000 45.58968 327 THR B O 1
ATOM 4902 N N . THR B 1 328 ? -14.29800 -65.94200 -22.87700 1.000 47.62150 328 THR B N 1
ATOM 4903 C CA . THR B 1 328 ? -15.71100 -66.11000 -22.48500 1.000 48.64531 328 THR B CA 1
ATOM 4904 C C . THR B 1 328 ? -15.85300 -67.53800 -21.97200 1.000 50.51922 328 THR B C 1
ATOM 4905 O O . THR B 1 328 ? -15.03200 -68.37400 -22.36900 1.000 54.74077 328 THR B O 1
ATOM 4909 N N . LYS B 1 329 ? -16.82700 -67.79200 -21.10800 1.000 48.98219 329 LYS B N 1
ATOM 4910 C CA . LYS B 1 329 ? -17.07200 -69.13200 -20.63500 1.000 50.94032 329 LYS B CA 1
ATOM 4911 C C . LYS B 1 329 ? -17.58900 -70.00700 -21.75100 1.000 54.82236 329 LYS B C 1
ATOM 4912 O O . LYS B 1 329 ? -17.52400 -71.22600 -21.67000 1.000 58.32278 329 LYS B O 1
ATOM 4918 N N . THR C 1 2 ? 21.90400 -38.11300 -27.86200 1.000 64.10505 2 THR C N 1
ATOM 4919 C CA . THR C 1 2 ? 22.31300 -39.14900 -26.91400 1.000 75.55380 2 THR C CA 1
ATOM 4920 C C . THR C 1 2 ? 21.39400 -39.25000 -25.67700 1.000 70.64794 2 THR C C 1
ATOM 4921 O O . THR C 1 2 ? 21.41100 -40.25600 -24.95600 1.000 66.57640 2 THR C O 1
ATOM 4925 N N . VAL C 1 3 ? 20.59600 -38.22100 -25.41500 1.000 71.17696 3 VAL C N 1
ATOM 4926 C CA . VAL C 1 3 ? 19.38800 -38.40600 -24.61900 1.000 69.90049 3 VAL C CA 1
ATOM 4927 C C . VAL C 1 3 ? 18.23600 -38.65700 -25.58400 1.000 67.58968 3 VAL C C 1
ATOM 4928 O O . VAL C 1 3 ? 18.08800 -37.95700 -26.60200 1.000 63.68658 3 VAL C O 1
ATOM 4932 N N . THR C 1 4 ? 17.44700 -39.68300 -25.29100 1.000 64.07874 4 THR C N 1
ATOM 4933 C CA . THR C 1 4 ? 16.36400 -40.09200 -26.16700 1.000 66.42375 4 THR C CA 1
ATOM 4934 C C . THR C 1 4 ? 15.05800 -40.08800 -25.39200 1.000 61.86268 4 THR C C 1
ATOM 4935 O O . THR C 1 4 ? 15.03600 -39.92600 -24.17100 1.000 61.04153 4 THR C O 1
ATOM 4939 N N . ILE C 1 5 ? 13.97200 -40.31700 -26.13700 1.000 62.44433 5 ILE C N 1
ATOM 4940 C CA . ILE C 1 5 ? 12.63100 -40.38200 -25.55600 1.000 63.19179 5 ILE C CA 1
ATOM 4941 C C . ILE C 1 5 ? 12.58000 -41.38500 -24.40900 1.000 61.15733 5 ILE C C 1
ATOM 4942 O O . ILE C 1 5 ? 11.93800 -41.13100 -23.38200 1.000 57.70692 5 ILE C O 1
ATOM 4947 N N . TYR C 1 6 ? 13.27800 -42.52800 -24.54400 1.000 61.89690 6 TYR C N 1
ATOM 4948 C CA . TYR C 1 6 ? 13.24300 -43.52600 -23.47100 1.000 65.07359 6 TYR C CA 1
ATOM 4949 C C . TYR C 1 6 ? 14.06600 -43.11600 -22.26300 1.000 62.30747 6 TYR C C 1
ATOM 4950 O O . TYR C 1 6 ? 13.87700 -43.68700 -21.18600 1.000 63.84713 6 TYR C O 1
ATOM 4959 N N . ASP C 1 7 ? 14.98600 -42.16100 -22.42000 1.000 62.64962 7 ASP C N 1
ATOM 4960 C CA . ASP C 1 7 ? 15.71300 -41.64400 -21.26500 1.000 63.01019 7 ASP C CA 1
ATOM 4961 C C . ASP C 1 7 ? 14.78300 -40.79900 -20.40600 1.000 60.26512 7 ASP C C 1
ATOM 4962 O O . ASP C 1 7 ? 14.69700 -40.99100 -19.19200 1.000 59.59399 7 ASP C O 1
ATOM 4967 N N . VAL C 1 8 ? 14.04700 -39.87500 -21.03100 1.000 60.44935 8 VAL C N 1
ATOM 4968 C CA . VAL C 1 8 ? 13.00400 -39.15200 -20.31000 1.000 61.59160 8 VAL C CA 1
ATOM 4969 C C . VAL C 1 8 ? 11.94900 -40.12500 -19.78500 1.000 65.68156 8 VAL C C 1
ATOM 4970 O O . VAL C 1 8 ? 11.52500 -40.04000 -18.62900 1.000 65.00779 8 VAL C O 1
ATOM 4974 N N . ALA C 1 9 ? 11.54000 -41.09100 -20.61800 1.000 63.19705 9 ALA C N 1
ATOM 4975 C CA . ALA C 1 9 ? 10.42500 -41.97100 -20.27200 1.000 64.56300 9 ALA C CA 1
ATOM 4976 C C . ALA C 1 9 ? 10.75200 -42.85700 -19.07700 1.000 66.59219 9 ALA C C 1
ATOM 4977 O O . ALA C 1 9 ? 9.94500 -42.99400 -18.15100 1.000 65.17624 9 ALA C O 1
ATOM 4979 N N . ARG C 1 10 ? 11.91800 -43.50400 -19.09600 1.000 65.69209 10 ARG C N 1
ATOM 4980 C CA . ARG C 1 10 ? 12.25300 -44.38300 -17.98700 1.000 66.06318 10 ARG C CA 1
ATOM 4981 C C . ARG C 1 10 ? 12.48400 -43.61700 -16.69200 1.000 66.55535 10 ARG C C 1
ATOM 4982 O O . ARG C 1 10 ? 12.31500 -44.18900 -15.61300 1.000 68.15291 10 ARG C O 1
ATOM 4990 N N . GLU C 1 11 ? 12.85800 -42.34200 -16.77100 1.000 65.76315 11 GLU C N 1
ATOM 4991 C CA . GLU C 1 11 ? 13.07800 -41.54300 -15.57300 1.000 68.86352 11 GLU C CA 1
ATOM 4992 C C . GLU C 1 11 ? 11.79700 -40.87300 -15.10100 1.000 69.73204 11 GLU C C 1
ATOM 4993 O O . GLU C 1 11 ? 11.57500 -40.76300 -13.89500 1.000 74.10889 11 GLU C O 1
ATOM 4999 N N . ALA C 1 12 ? 10.94300 -40.42500 -16.02300 1.000 68.41610 12 ALA C N 1
ATOM 5000 C CA . ALA C 1 12 ? 9.62100 -39.93600 -15.64700 1.000 68.45294 12 ALA C CA 1
ATOM 5001 C C . ALA C 1 12 ? 8.65200 -41.06400 -15.27700 1.000 67.09752 12 ALA C C 1
ATOM 5002 O O . ALA C 1 12 ? 7.49400 -40.77600 -14.94800 1.000 66.46586 12 ALA C O 1
ATOM 5004 N N . ARG C 1 13 ? 9.08100 -42.32500 -15.34300 1.000 67.21332 13 ARG C N 1
ATOM 5005 C CA . ARG C 1 13 ? 8.22100 -43.48400 -14.95300 1.000 66.49218 13 ARG C CA 1
ATOM 5006 C C . ARG C 1 13 ? 6.96000 -43.51300 -15.82600 1.000 65.01569 13 ARG C C 1
ATOM 5007 O O . ARG C 1 13 ? 5.95300 -44.07500 -15.38100 1.000 63.07072 13 ARG C O 1
ATOM 5015 N N . VAL C 1 14 ? 7.01100 -42.91900 -17.01900 1.000 64.82356 14 VAL C N 1
ATOM 5016 C CA . VAL C 1 14 ? 5.92000 -42.94800 -17.98500 1.000 57.68586 14 VAL C CA 1
ATOM 5017 C C . VAL C 1 14 ? 6.36100 -43.74700 -19.20700 1.000 61.15996 14 VAL C C 1
ATOM 5018 O O . VAL C 1 14 ? 7.50500 -44.22400 -19.28700 1.000 59.83612 14 VAL C O 1
ATOM 5022 N N . SER C 1 15 ? 5.45600 -43.91200 -20.16600 1.000 61.45474 15 SER C N 1
ATOM 5023 C CA . SER C 1 15 ? 5.80100 -44.57900 -21.41100 1.000 58.79389 15 SER C CA 1
ATOM 5024 C C . SER C 1 15 ? 6.32400 -43.55800 -22.41400 1.000 61.80741 15 SER C C 1
ATOM 5025 O O . SER C 1 15 ? 6.02600 -42.35700 -22.34000 1.000 55.99092 15 SER C O 1
ATOM 5028 N N . MET C 1 16 ? 7.12300 -44.05900 -23.35800 1.000 59.00971 16 MET C N 1
ATOM 5029 C CA . MET C 1 16 ? 7.57600 -43.23500 -24.46400 1.000 58.57281 16 MET C CA 1
ATOM 5030 C C . MET C 1 16 ? 6.39900 -42.55500 -25.15800 1.000 60.40987 16 MET C C 1
ATOM 5031 O O . MET C 1 16 ? 6.49400 -41.39000 -25.56100 1.000 59.72558 16 MET C O 1
ATOM 5036 N N . ALA C 1 17 ? 5.26800 -43.25500 -25.29100 1.000 60.16511 17 ALA C N 1
ATOM 5037 C CA . ALA C 1 17 ? 4.10200 -42.62700 -25.91500 1.000 62.97860 17 ALA C CA 1
ATOM 5038 C C . ALA C 1 17 ? 3.63900 -41.41200 -25.11700 1.000 65.01832 17 ALA C C 1
ATOM 5039 O O . ALA C 1 17 ? 3.32500 -40.36300 -25.70100 1.000 61.33367 17 ALA C O 1
ATOM 5041 N N . THR C 1 18 ? 3.59500 -41.53800 -23.77900 1.000 58.35437 18 THR C N 1
ATOM 5042 C CA . THR C 1 18 ? 3.23000 -40.41300 -22.92300 1.000 59.27290 18 THR C CA 1
ATOM 5043 C C . THR C 1 18 ? 4.16700 -39.22700 -23.13300 1.000 60.68096 18 THR C C 1
ATOM 5044 O O . THR C 1 18 ? 3.71200 -38.07900 -23.22000 1.000 59.83349 18 THR C O 1
ATOM 5048 N N . VAL C 1 19 ? 5.48200 -39.47800 -23.20900 1.000 60.47830 19 VAL C N 1
ATOM 5049 C CA . VAL C 1 19 ? 6.43300 -38.37900 -23.37600 1.000 62.14956 19 VAL C CA 1
ATOM 5050 C C . VAL C 1 19 ? 6.14100 -37.62900 -24.66600 1.000 62.26273 19 VAL C C 1
ATOM 5051 O O . VAL C 1 19 ? 6.04900 -36.39400 -24.68400 1.000 63.16810 19 VAL C O 1
ATOM 5055 N N . SER C 1 20 ? 5.97300 -38.37100 -25.76600 1.000 63.86292 20 SER C N 1
ATOM 5056 C CA . SER C 1 20 ? 5.66700 -37.75200 -27.05300 1.000 65.31309 20 SER C CA 1
ATOM 5057 C C . SER C 1 20 ? 4.35200 -36.98700 -27.01500 1.000 64.36561 20 SER C C 1
ATOM 5058 O O . SER C 1 20 ? 4.22700 -35.93900 -27.65900 1.000 62.79174 20 SER C O 1
ATOM 5061 N N . ARG C 1 21 ? 3.35800 -37.48800 -26.28300 1.000 65.18676 21 ARG C N 1
ATOM 5062 C CA . ARG C 1 21 ? 2.12700 -36.71900 -26.15400 1.000 66.93171 21 ARG C CA 1
ATOM 5063 C C . ARG C 1 21 ? 2.40100 -35.37100 -25.49900 1.000 66.25268 21 ARG C C 1
ATOM 5064 O O . ARG C 1 21 ? 1.77900 -34.36400 -25.86500 1.000 65.93422 21 ARG C O 1
ATOM 5072 N N . VAL C 1 22 ? 3.36000 -35.32000 -24.56700 1.000 64.22875 22 VAL C N 1
ATOM 5073 C CA . VAL C 1 22 ? 3.69500 -34.05500 -23.91200 1.000 64.17085 22 VAL C CA 1
ATOM 5074 C C . VAL C 1 22 ? 4.49000 -33.15500 -24.85000 1.000 62.23641 22 VAL C C 1
ATOM 5075 O O . VAL C 1 22 ? 4.18400 -31.96300 -25.00400 1.000 62.84964 22 VAL C O 1
ATOM 5079 N N . VAL C 1 23 ? 5.53700 -33.70100 -25.47600 1.000 59.27026 23 VAL C N 1
ATOM 5080 C CA . VAL C 1 23 ? 6.29000 -32.93600 -26.46900 1.000 62.36800 23 VAL C CA 1
ATOM 5081 C C . VAL C 1 23 ? 5.34600 -32.30100 -27.47900 1.000 67.62127 23 VAL C C 1
ATOM 5082 O O . VAL C 1 23 ? 5.49900 -31.13000 -27.84700 1.000 68.40031 23 VAL C O 1
ATOM 5086 N N . ASN C 1 24 ? 4.33200 -33.06000 -27.91900 1.000 69.63466 24 ASN C N 1
ATOM 5087 C CA . ASN C 1 24 ? 3.47600 -32.69300 -29.04200 1.000 68.99248 24 ASN C CA 1
ATOM 5088 C C . ASN C 1 24 ? 2.35800 -31.73400 -28.65200 1.000 71.25065 24 ASN C C 1
ATOM 5089 O O . ASN C 1 24 ? 1.71100 -31.17100 -29.53900 1.000 67.51336 24 ASN C O 1
ATOM 5094 N N . GLY C 1 25 ? 2.10900 -31.54200 -27.36200 1.000 69.94260 25 GLY C N 1
ATOM 5095 C CA . GLY C 1 25 ? 1.04200 -30.66700 -26.92700 1.000 67.93183 25 GLY C CA 1
ATOM 5096 C C . GLY C 1 25 ? -0.32400 -31.30500 -26.81500 1.000 76.33020 25 GLY C C 1
ATOM 5097 O O . GLY C 1 25 ? -1.33200 -30.59300 -26.90800 1.000 80.18330 25 GLY C O 1
ATOM 5098 N N . ASN C 1 26 ? -0.39400 -32.62100 -26.62200 1.000 77.75143 26 ASN C N 1
ATOM 5099 C CA . ASN C 1 26 ? -1.67500 -33.30000 -26.44400 1.000 77.48824 26 ASN C CA 1
ATOM 5100 C C . ASN C 1 26 ? -2.35500 -32.81200 -25.16400 1.000 77.67510 26 ASN C C 1
ATOM 5101 O O . ASN C 1 26 ? -1.81900 -32.97500 -24.06400 1.000 77.64089 26 ASN C O 1
ATOM 5106 N N . GLN C 1 27 ? -3.54000 -32.21000 -25.29400 1.000 80.26752 27 GLN C N 1
ATOM 5107 C CA . GLN C 1 27 ? -4.22100 -31.57700 -24.12800 1.000 82.48884 27 GLN C CA 1
ATOM 5108 C C . GLN C 1 27 ? -4.97700 -32.57800 -23.25100 1.000 80.91760 27 GLN C C 1
ATOM 5109 O O . GLN C 1 27 ? -5.82200 -32.13300 -22.46300 1.000 79.87010 27 GLN C O 1
ATOM 5115 N N . ASN C 1 28 ? -4.69400 -33.86900 -23.37500 1.000 77.12767 28 ASN C N 1
ATOM 5116 C CA . ASN C 1 28 ? -5.48300 -34.86100 -22.60700 1.000 75.78277 28 ASN C CA 1
ATOM 5117 C C . ASN C 1 28 ? -4.57800 -35.45900 -21.53600 1.000 73.29563 28 ASN C C 1
ATOM 5118 O O . ASN C 1 28 ? -5.02300 -36.36400 -20.81500 1.000 73.17193 28 ASN C O 1
ATOM 5123 N N . VAL C 1 29 ? -3.35300 -34.94900 -21.44600 1.000 73.51408 29 VAL C N 1
ATOM 5124 C CA . VAL C 1 29 ? -2.38000 -35.45500 -20.44000 1.000 76.69867 29 VAL C CA 1
ATOM 5125 C C . VAL C 1 29 ? -2.66000 -34.76300 -19.10700 1.000 73.65357 29 VAL C C 1
ATOM 5126 O O . VAL C 1 29 ? -2.72100 -33.52400 -19.09400 1.000 71.14800 29 VAL C O 1
ATOM 5130 N N . LYS C 1 30 ? -2.84200 -35.54300 -18.03800 1.000 73.73252 30 LYS C N 1
ATOM 5131 C CA . LYS C 1 30 ? -3.03800 -34.96600 -16.71100 1.000 76.54865 30 LYS C CA 1
ATOM 5132 C C . LYS C 1 30 ? -1.90000 -34.00700 -16.37900 1.000 73.87202 30 LYS C C 1
ATOM 5133 O O . LYS C 1 30 ? -0.72400 -34.34100 -16.54600 1.000 73.87465 30 LYS C O 1
ATOM 5139 N N . ALA C 1 31 ? -2.26700 -32.80600 -15.91500 1.000 73.36406 31 ALA C N 1
ATOM 5140 C CA . ALA C 1 31 ? -1.28800 -31.77600 -15.57100 1.000 73.07192 31 ALA C CA 1
ATOM 5141 C C . ALA C 1 31 ? -0.16300 -32.30000 -14.68000 1.000 73.43249 31 ALA C C 1
ATOM 5142 O O . ALA C 1 31 ? 0.97400 -31.82300 -14.77000 1.000 73.84833 31 ALA C O 1
ATOM 5144 N N . GLU C 1 32 ? -0.45100 -33.28000 -13.82400 1.000 69.88996 32 GLU C N 1
ATOM 5145 C CA . GLU C 1 32 ? 0.60200 -33.84600 -12.98800 1.000 71.80335 32 GLU C CA 1
ATOM 5146 C C . GLU C 1 32 ? 1.62400 -34.60300 -13.83100 1.000 75.74856 32 GLU C C 1
ATOM 5147 O O . GLU C 1 32 ? 2.83300 -34.37000 -13.71400 1.000 74.25364 32 GLU C O 1
ATOM 5153 N N . THR C 1 33 ? 1.15400 -35.52100 -14.68500 1.000 71.07694 33 THR C N 1
ATOM 5154 C CA . THR C 1 33 ? 2.04900 -36.24900 -15.57900 1.000 71.66122 33 THR C CA 1
ATOM 5155 C C . THR C 1 33 ? 2.81300 -35.30700 -16.51400 1.000 72.95085 33 THR C C 1
ATOM 5156 O O . THR C 1 33 ? 3.98800 -35.54600 -16.81700 1.000 72.59818 33 THR C O 1
ATOM 5160 N N . LYS C 1 34 ? 2.18000 -34.21800 -16.95300 1.000 68.78193 34 LYS C N 1
ATOM 5161 C CA . LYS C 1 34 ? 2.85100 -33.26100 -17.82000 1.000 68.38978 34 LYS C CA 1
ATOM 5162 C C . LYS C 1 34 ? 3.96400 -32.49900 -17.08700 1.000 68.31345 34 LYS C C 1
ATOM 5163 O O . LYS C 1 34 ? 4.99600 -32.17700 -17.68800 1.000 65.08149 34 LYS C O 1
ATOM 5169 N N . ASN C 1 35 ? 3.79700 -32.22400 -15.79400 1.000 72.39552 35 ASN C N 1
ATOM 5170 C CA . ASN C 1 35 ? 4.85300 -31.54600 -15.03800 1.000 71.57174 35 ASN C CA 1
ATOM 5171 C C . ASN C 1 35 ? 6.05100 -32.46700 -14.79300 1.000 68.92669 35 ASN C C 1
ATOM 5172 O O . ASN C 1 35 ? 7.20600 -32.08200 -15.02400 1.000 63.31549 35 ASN C O 1
ATOM 5177 N N . LYS C 1 36 ? 5.79400 -33.68800 -14.30100 1.000 64.92094 36 LYS C N 1
ATOM 5178 C CA . LYS C 1 36 ? 6.87400 -34.63300 -14.04500 1.000 68.38188 36 LYS C CA 1
ATOM 5179 C C . LYS C 1 36 ? 7.64000 -34.98100 -15.32000 1.000 72.05601 36 LYS C C 1
ATOM 5180 O O . LYS C 1 36 ? 8.79400 -35.41900 -15.24000 1.000 73.19825 36 LYS C O 1
ATOM 5186 N N . VAL C 1 37 ? 7.02200 -34.80800 -16.49000 1.000 68.22660 37 VAL C N 1
ATOM 5187 C CA . VAL C 1 37 ? 7.71100 -35.08500 -17.74100 1.000 64.44194 37 VAL C CA 1
ATOM 5188 C C . VAL C 1 37 ? 8.49200 -33.85700 -18.18600 1.000 62.36800 37 VAL C C 1
ATOM 5189 O O . VAL C 1 37 ? 9.64500 -33.96300 -18.61400 1.000 60.52305 37 VAL C O 1
ATOM 5193 N N . ASN C 1 38 ? 7.89600 -32.67000 -18.06000 1.000 63.10230 38 ASN C N 1
ATOM 5194 C CA . ASN C 1 38 ? 8.59600 -31.44400 -18.42500 1.000 63.81291 38 ASN C CA 1
ATOM 5195 C C . ASN C 1 38 ? 9.82000 -31.20300 -17.55200 1.000 66.13425 38 ASN C C 1
ATOM 5196 O O . ASN C 1 38 ? 10.76500 -30.52500 -17.97800 1.000 68.00815 38 ASN C O 1
ATOM 5201 N N . GLU C 1 39 ? 9.81300 -31.71800 -16.32500 1.000 66.80275 39 GLU C N 1
ATOM 5202 C CA . GLU C 1 39 ? 10.98500 -31.58500 -15.47000 1.000 74.44314 39 GLU C CA 1
ATOM 5203 C C . GLU C 1 39 ? 12.14400 -32.42600 -15.99100 1.000 66.85012 39 GLU C C 1
ATOM 5204 O O . GLU C 1 39 ? 13.25900 -31.91900 -16.16400 1.000 63.57604 39 GLU C O 1
ATOM 5210 N N . VAL C 1 40 ? 11.90500 -33.72000 -16.23400 1.000 63.30233 40 VAL C N 1
ATOM 5211 C CA . VAL C 1 40 ? 12.95700 -34.55300 -16.79400 1.000 63.82871 40 VAL C CA 1
ATOM 5212 C C . VAL C 1 40 ? 13.38000 -34.00300 -18.15200 1.000 63.56815 40 VAL C C 1
ATOM 5213 O O . VAL C 1 40 ? 14.53700 -34.14800 -18.55200 1.000 62.73647 40 VAL C O 1
ATOM 5217 N N . ILE C 1 41 ? 12.47500 -33.30400 -18.84500 1.000 63.38128 41 ILE C N 1
ATOM 5218 C CA . ILE C 1 41 ? 12.78400 -32.77000 -20.16700 1.000 63.67606 41 ILE C CA 1
ATOM 5219 C C . ILE C 1 41 ? 13.67000 -31.54100 -20.05500 1.000 65.62366 41 ILE C C 1
ATOM 5220 O O . ILE C 1 41 ? 14.55400 -31.31900 -20.89200 1.000 63.94714 41 ILE C O 1
ATOM 5225 N N . LYS C 1 42 ? 13.45300 -30.71600 -19.03600 1.000 68.75035 42 LYS C N 1
ATOM 5226 C CA . LYS C 1 42 ? 14.34700 -29.58100 -18.83900 1.000 67.46598 42 LYS C CA 1
ATOM 5227 C C . LYS C 1 42 ? 15.68800 -30.02400 -18.26700 1.000 63.10757 42 LYS C C 1
ATOM 5228 O O . LYS C 1 42 ? 16.74400 -29.57100 -18.72100 1.000 60.26249 42 LYS C O 1
ATOM 5234 N N . ARG C 1 43 ? 15.67000 -30.91200 -17.27600 1.000 62.86806 43 ARG C N 1
ATOM 5235 C CA . ARG C 1 43 ? 16.91900 -31.32000 -16.65200 1.000 59.38080 43 ARG C CA 1
ATOM 5236 C C . ARG C 1 43 ? 17.83300 -32.01200 -17.65600 1.000 62.14429 43 ARG C C 1
ATOM 5237 O O . ARG C 1 43 ? 19.04100 -31.75400 -17.68100 1.000 62.85227 43 ARG C O 1
ATOM 5245 N N . LEU C 1 44 ? 17.27500 -32.88000 -18.50200 1.000 62.74173 44 LEU C N 1
ATOM 5246 C CA . LEU C 1 44 ? 18.08100 -33.60900 -19.47300 1.000 59.47292 44 LEU C CA 1
ATOM 5247 C C . LEU C 1 44 ? 18.26600 -32.84900 -20.77900 1.000 60.14669 44 LEU C C 1
ATOM 5248 O O . LEU C 1 44 ? 19.11900 -33.23500 -21.58500 1.000 55.11713 44 LEU C O 1
ATOM 5253 N N . ASN C 1 45 ? 17.48500 -31.79200 -21.00500 1.000 60.56779 45 ASN C N 1
ATOM 5254 C CA . ASN C 1 45 ? 17.63400 -30.93100 -22.17500 1.000 61.33893 45 ASN C CA 1
ATOM 5255 C C . ASN C 1 45 ? 17.16900 -31.62400 -23.47200 1.000 65.27098 45 ASN C C 1
ATOM 5256 O O . ASN C 1 45 ? 17.72400 -31.40800 -24.55600 1.000 62.38116 45 ASN C O 1
ATOM 5261 N N . TYR C 1 46 ? 16.12200 -32.44100 -23.36100 1.000 66.14214 46 TYR C N 1
ATOM 5262 C CA . TYR C 1 46 ? 15.53700 -33.13000 -24.50800 1.000 64.94989 46 TYR C CA 1
ATOM 5263 C C . TYR C 1 46 ? 14.84900 -32.13300 -25.43700 1.000 62.09692 46 TYR C C 1
ATOM 5264 O O . TYR C 1 46 ? 13.88200 -31.47500 -25.04500 1.000 59.26500 46 TYR C O 1
ATOM 5273 N N . ARG C 1 47 ? 15.33500 -32.01500 -26.66900 1.000 63.65763 47 ARG C N 1
ATOM 5274 C CA . ARG C 1 47 ? 14.73800 -31.10300 -27.64600 1.000 67.82919 47 ARG C CA 1
ATOM 5275 C C . ARG C 1 47 ? 14.71200 -31.77200 -29.01500 1.000 71.56384 47 ARG C C 1
ATOM 5276 O O . ARG C 1 47 ? 15.48200 -31.42600 -29.92400 1.000 66.92645 47 ARG C O 1
ATOM 5284 N N . PRO C 1 48 ? 13.81200 -32.74100 -29.20000 1.000 71.39277 48 PRO C N 1
ATOM 5285 C CA . PRO C 1 48 ? 13.78600 -33.49700 -30.46500 1.000 69.43464 48 PRO C CA 1
ATOM 5286 C C . PRO C 1 48 ? 13.41100 -32.67300 -31.69700 1.000 65.26046 48 PRO C C 1
ATOM 5287 O O . PRO C 1 48 ? 13.76100 -33.07200 -32.81500 1.000 66.66589 48 PRO C O 1
ATOM 5291 N N . ASN C 1 49 ? 12.73300 -31.54400 -31.54100 1.000 64.78145 49 ASN C N 1
ATOM 5292 C CA . ASN C 1 49 ? 12.18100 -30.81500 -32.67300 1.000 70.67426 49 ASN C CA 1
ATOM 5293 C C . ASN C 1 49 ? 12.68100 -29.37300 -32.70600 1.000 79.39899 49 ASN C C 1
ATOM 5294 O O . ASN C 1 49 ? 12.79900 -28.71600 -31.66400 1.000 76.86185 49 ASN C O 1
ATOM 5299 N N . ALA C 1 50 ? 12.97500 -28.89000 -33.91500 1.000 79.41478 50 ALA C N 1
ATOM 5300 C CA . ALA C 1 50 ? 13.48900 -27.54400 -34.12500 1.000 76.27493 50 ALA C CA 1
ATOM 5301 C C . ALA C 1 50 ? 12.42500 -26.49700 -33.83800 1.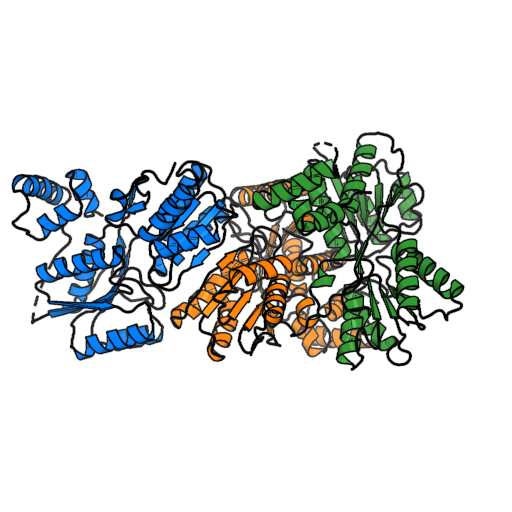000 71.99811 50 ALA C C 1
ATOM 5302 O O . ALA C 1 50 ? 11.53300 -26.27500 -34.65600 1.000 73.67725 50 ALA C O 1
ATOM 5304 N N . THR C 1 60 ? 2.84100 -23.64400 -47.90900 1.000 81.28080 60 THR C N 1
ATOM 5305 C CA . THR C 1 60 ? 2.33500 -24.96900 -47.56100 1.000 83.71530 60 THR C CA 1
ATOM 5306 C C . THR C 1 60 ? 3.32100 -26.04300 -48.01000 1.000 82.53095 60 THR C C 1
ATOM 5307 O O . THR C 1 60 ? 3.82100 -26.02500 -49.12800 1.000 83.08628 60 THR C O 1
ATOM 5311 N N . THR C 1 61 ? 3.61200 -26.96200 -47.09900 1.000 82.59675 61 THR C N 1
ATOM 5312 C CA . THR C 1 61 ? 4.55800 -28.04100 -47.32100 1.000 80.65967 61 THR C CA 1
ATOM 5313 C C . THR C 1 61 ? 3.84700 -29.37400 -47.14600 1.000 77.01450 61 THR C C 1
ATOM 5314 O O . THR C 1 61 ? 3.00600 -29.52600 -46.25200 1.000 74.39576 61 THR C O 1
ATOM 5318 N N . THR C 1 62 ? 4.17800 -30.33300 -48.00300 1.000 72.51922 62 THR C N 1
ATOM 5319 C CA . THR C 1 62 ? 3.77400 -31.71200 -47.81900 1.000 69.08197 62 THR C CA 1
ATOM 5320 C C . THR C 1 62 ? 5.02600 -32.56900 -47.77500 1.000 71.63227 62 THR C C 1
ATOM 5321 O O . THR C 1 62 ? 6.02200 -32.26200 -48.43000 1.000 77.00397 62 THR C O 1
ATOM 5325 N N . VAL C 1 63 ? 4.99800 -33.61300 -46.96300 1.000 67.37913 63 VAL C N 1
ATOM 5326 C CA . VAL C 1 63 ? 6.10000 -34.55600 -46.87700 1.000 67.58705 63 VAL C CA 1
ATOM 5327 C C . VAL C 1 63 ? 5.53300 -35.94100 -47.14200 1.000 70.57951 63 VAL C C 1
ATOM 5328 O O . VAL C 1 63 ? 4.43100 -36.26500 -46.68000 1.000 68.13185 63 VAL C O 1
ATOM 5332 N N . GLY C 1 64 ? 6.27500 -36.74700 -47.89400 1.000 68.16080 64 GLY C N 1
ATOM 5333 C CA . GLY C 1 64 ? 5.82200 -38.05600 -48.33800 1.000 62.57592 64 GLY C CA 1
ATOM 5334 C C . GLY C 1 64 ? 6.66700 -39.14100 -47.69400 1.000 65.01832 64 GLY C C 1
ATOM 5335 O O . GLY C 1 64 ? 7.88500 -38.98500 -47.54200 1.000 67.59495 64 GLY C O 1
ATOM 5336 N N . VAL C 1 65 ? 6.01100 -40.23000 -47.30200 1.000 61.89163 65 VAL C N 1
ATOM 5337 C CA . VAL C 1 65 ? 6.65700 -41.26400 -46.50900 1.000 61.35736 65 VAL C CA 1
ATOM 5338 C C . VAL C 1 65 ? 6.38900 -42.58500 -47.18300 1.000 60.27038 65 VAL C C 1
ATOM 5339 O O . VAL C 1 65 ? 5.25100 -42.87000 -47.56800 1.000 63.06809 65 VAL C O 1
ATOM 5343 N N . ILE C 1 66 ? 7.42700 -43.39000 -47.33000 1.000 61.63897 66 ILE C N 1
ATOM 5344 C CA . ILE C 1 66 ? 7.32300 -44.60500 -48.10700 1.000 60.18616 66 ILE C CA 1
ATOM 5345 C C . ILE C 1 66 ? 7.77300 -45.73500 -47.21700 1.000 59.23868 66 ILE C C 1
ATOM 5346 O O . ILE C 1 66 ? 8.89900 -45.72300 -46.71200 1.000 62.97860 66 ILE C O 1
ATOM 5351 N N . ILE C 1 67 ? 6.87800 -46.69200 -46.99700 1.000 59.94929 67 ILE C N 1
ATOM 5352 C CA . ILE C 1 67 ? 7.17700 -47.85900 -46.17100 1.000 65.90790 67 ILE C CA 1
ATOM 5353 C C . ILE C 1 67 ? 6.82200 -49.10100 -46.98100 1.000 64.44720 67 ILE C C 1
ATOM 5354 O O . ILE C 1 67 ? 6.01200 -49.03100 -47.91800 1.000 62.82595 67 ILE C O 1
ATOM 5359 N N . PRO C 1 68 ? 7.41400 -50.25600 -46.64400 1.000 62.76542 68 PRO C N 1
ATOM 5360 C CA . PRO C 1 68 ? 7.03100 -51.50800 -47.32100 1.000 65.76315 68 PRO C CA 1
ATOM 5361 C C . PRO C 1 68 ? 5.60200 -51.96400 -47.03500 1.000 71.45330 68 PRO C C 1
ATOM 5362 O O . PRO C 1 68 ? 4.81700 -52.23000 -47.95200 1.000 73.15088 68 PRO C O 1
ATOM 5366 N N . ASP C 1 69 ? 5.25100 -52.05000 -45.75400 1.000 70.42423 69 ASP C N 1
ATOM 5367 C CA . ASP C 1 69 ? 4.03400 -52.72000 -45.31300 1.000 67.78707 69 ASP C CA 1
ATOM 5368 C C . ASP C 1 69 ? 3.42600 -51.92600 -44.16200 1.000 65.01306 69 ASP C C 1
ATOM 5369 O O . ASP C 1 69 ? 3.98700 -51.89600 -43.05900 1.000 62.23378 69 ASP C O 1
ATOM 5374 N N . ILE C 1 70 ? 2.27800 -51.28700 -44.41200 1.000 64.37088 70 ILE C N 1
ATOM 5375 C CA . ILE C 1 70 ? 1.57200 -50.57800 -43.34600 1.000 65.84474 70 ILE C CA 1
ATOM 5376 C C . ILE C 1 70 ? 1.12200 -51.51500 -42.23100 1.000 63.21547 70 ILE C C 1
ATOM 5377 O O . ILE C 1 70 ? 0.93700 -51.07300 -41.09300 1.000 58.25435 70 ILE C O 1
ATOM 5382 N N . SER C 1 71 ? 0.92700 -52.80100 -42.52900 1.000 63.81555 71 SER C N 1
ATOM 5383 C CA . SER C 1 71 ? 0.50300 -53.74000 -41.50500 1.000 62.99440 71 SER C CA 1
ATOM 5384 C C . SER C 1 71 ? 1.63700 -54.10400 -40.55200 1.000 62.86806 71 SER C C 1
ATOM 5385 O O . SER C 1 71 ? 1.36200 -54.52100 -39.42100 1.000 65.01306 71 SER C O 1
ATOM 5388 N N . ASN C 1 72 ? 2.89300 -53.96900 -40.98400 1.000 61.74425 72 ASN C N 1
ATOM 5389 C CA . ASN C 1 72 ? 4.03100 -54.10400 -40.08100 1.000 62.80490 72 ASN C CA 1
ATOM 5390 C C . ASN C 1 72 ? 3.95000 -53.03000 -38.99900 1.000 59.68874 72 ASN C C 1
ATOM 5391 O O . ASN C 1 72 ? 3.96600 -51.83200 -39.28900 1.000 58.56228 72 ASN C O 1
ATOM 5396 N N . ILE C 1 73 ? 3.86000 -53.45800 -37.74900 1.000 57.50689 73 ILE C N 1
ATOM 5397 C CA . ILE C 1 73 ? 3.53000 -52.52100 -36.68000 1.000 58.28330 73 ILE C CA 1
ATOM 5398 C C . ILE C 1 73 ? 4.69900 -51.58700 -36.38800 1.000 57.64112 73 ILE C C 1
ATOM 5399 O O . ILE C 1 73 ? 4.50500 -50.39300 -36.13700 1.000 55.47244 73 ILE C O 1
ATOM 5404 N N . TYR C 1 74 ? 5.92800 -52.10900 -36.43500 1.000 58.27278 74 TYR C N 1
ATOM 5405 C CA . TYR C 1 74 ? 7.10800 -51.26400 -36.29600 1.000 55.38822 74 TYR C CA 1
ATOM 5406 C C . TYR C 1 74 ? 7.10400 -50.10300 -37.28900 1.000 59.87560 74 TYR C C 1
ATOM 5407 O O . TYR C 1 74 ? 7.37900 -48.96000 -36.91000 1.000 60.92836 74 TYR C O 1
ATOM 5416 N N . TYR C 1 75 ? 6.78600 -50.37300 -38.56900 1.000 57.94905 75 TYR C N 1
ATOM 5417 C CA . TYR C 1 75 ? 6.75600 -49.29700 -39.56400 1.000 57.40162 75 TYR C CA 1
ATOM 5418 C C . TYR C 1 75 ? 5.52300 -48.41900 -39.43700 1.000 56.60416 75 TYR C C 1
ATOM 5419 O O . TYR C 1 75 ? 5.59200 -47.22800 -39.77100 1.000 56.88840 75 TYR C O 1
ATOM 5428 N N . SER C 1 76 ? 4.39200 -48.97000 -38.98700 1.000 54.55128 76 SER C N 1
ATOM 5429 C CA . SER C 1 76 ? 3.22300 -48.12000 -38.75200 1.000 57.68586 76 SER C CA 1
ATOM 5430 C C . SER C 1 76 ? 3.46600 -47.16200 -37.58900 1.000 57.18844 76 SER C C 1
ATOM 5431 O O . SER C 1 76 ? 3.16400 -45.96500 -37.69200 1.000 55.79616 76 SER C O 1
ATOM 5434 N N . GLN C 1 77 ? 4.02900 -47.66600 -36.48800 1.000 52.61947 77 GLN C N 1
ATOM 5435 C CA . GLN C 1 77 ? 4.36800 -46.80900 -35.35800 1.000 55.25399 77 GLN C CA 1
ATOM 5436 C C . GLN C 1 77 ? 5.31700 -45.68300 -35.77900 1.000 57.07526 77 GLN C C 1
ATOM 5437 O O . GLN C 1 77 ? 5.08100 -44.50800 -35.46900 1.000 58.59650 77 GLN C O 1
ATOM 5443 N N . LEU C 1 78 ? 6.38400 -46.02300 -36.51400 1.000 58.20961 78 LEU C N 1
ATOM 5444 C CA . LEU C 1 78 ? 7.32400 -45.00800 -36.99700 1.000 54.50917 78 LEU C CA 1
ATOM 5445 C C . LEU C 1 78 ? 6.63500 -43.98000 -37.88600 1.000 57.73324 78 LEU C C 1
ATOM 5446 O O . LEU C 1 78 ? 6.79700 -42.76800 -37.70200 1.000 61.83373 78 LEU C O 1
ATOM 5451 N N . ALA C 1 79 ? 5.86900 -44.43900 -38.87000 1.000 56.84103 79 ALA C N 1
ATOM 5452 C CA . ALA C 1 79 ? 5.25500 -43.48300 -39.78000 1.000 56.07514 79 ALA C CA 1
ATOM 5453 C C . ALA C 1 79 ? 4.16500 -42.66600 -39.09900 1.000 59.90718 79 ALA C C 1
ATOM 5454 O O . ALA C 1 79 ? 3.83700 -41.56800 -39.57200 1.000 61.91005 79 ALA C O 1
ATOM 5456 N N . ARG C 1 80 ? 3.59500 -43.16900 -38.00500 1.000 55.45402 80 ARG C N 1
ATOM 5457 C CA . ARG C 1 80 ? 2.64000 -42.35500 -37.26100 1.000 60.57305 80 ARG C CA 1
ATOM 5458 C C . ARG C 1 80 ? 3.34800 -41.25000 -36.48400 1.000 63.29706 80 ARG C C 1
ATOM 5459 O O . ARG C 1 80 ? 2.88800 -40.10400 -36.48000 1.000 64.31034 80 ARG C O 1
ATOM 5467 N N . GLY C 1 81 ? 4.45900 -41.57900 -35.81000 1.000 58.69125 81 GLY C N 1
ATOM 5468 C CA . GLY C 1 81 ? 5.29200 -40.54200 -35.21700 1.000 60.15984 81 GLY C CA 1
ATOM 5469 C C . GLY C 1 81 ? 5.68900 -39.45100 -36.20100 1.000 63.23390 81 GLY C C 1
ATOM 5470 O O . GLY C 1 81 ? 5.64400 -38.26400 -35.87200 1.000 63.98662 81 GLY C O 1
ATOM 5471 N N . LEU C 1 82 ? 6.05900 -39.83600 -37.42600 1.000 60.27302 82 LEU C N 1
ATOM 5472 C CA . LEU C 1 82 ? 6.47400 -38.84200 -38.41500 1.000 58.83074 82 LEU C CA 1
ATOM 5473 C C . LEU C 1 82 ? 5.36000 -37.84800 -38.71900 1.000 62.09955 82 LEU C C 1
ATOM 5474 O O . LEU C 1 82 ? 5.61400 -36.64200 -38.82600 1.000 65.37626 82 LEU C O 1
ATOM 5479 N N . GLU C 1 83 ? 4.12400 -38.32900 -38.88800 1.000 64.13137 83 GLU C N 1
ATOM 5480 C CA . GLU C 1 83 ? 3.01700 -37.40700 -39.14400 1.000 64.12874 83 GLU C CA 1
ATOM 5481 C C . GLU C 1 83 ? 2.71400 -36.54300 -37.92800 1.000 66.02897 83 GLU C C 1
ATOM 5482 O O . GLU C 1 83 ? 2.29600 -35.39200 -38.08300 1.000 68.52927 83 GLU C O 1
ATOM 5488 N N . ASP C 1 84 ? 2.91700 -37.06900 -36.71500 1.000 63.57078 84 ASP C N 1
ATOM 5489 C CA . ASP C 1 84 ? 2.77600 -36.24000 -35.51900 1.000 66.89749 84 ASP C CA 1
ATOM 5490 C C . ASP C 1 84 ? 3.81100 -35.12000 -35.52000 1.000 64.97884 84 ASP C C 1
ATOM 5491 O O . ASP C 1 84 ? 3.47300 -33.94200 -35.35300 1.000 59.07814 84 ASP C O 1
ATOM 5496 N N . ILE C 1 85 ? 5.08800 -35.48500 -35.69900 1.000 60.87309 85 ILE C N 1
ATOM 5497 C CA . ILE C 1 85 ? 6.15900 -34.50200 -35.82300 1.000 63.03387 85 ILE C CA 1
ATOM 5498 C C . ILE C 1 85 ? 5.89900 -33.57600 -37.00200 1.000 66.17372 85 ILE C C 1
ATOM 5499 O O . ILE C 1 85 ? 6.11700 -32.36400 -36.91800 1.000 66.48429 85 ILE C O 1
ATOM 5504 N N . ALA C 1 86 ? 5.40600 -34.12500 -38.11100 1.000 65.27098 86 ALA C N 1
ATOM 5505 C CA . ALA C 1 86 ? 5.19800 -33.30900 -39.29800 1.000 63.74975 86 ALA C CA 1
ATOM 5506 C C . ALA C 1 86 ? 4.15100 -32.23100 -39.07300 1.000 65.62103 86 ALA C C 1
ATOM 5507 O O . ALA C 1 86 ? 4.24100 -31.15800 -39.67900 1.000 67.85550 86 ALA C O 1
ATOM 5509 N N . THR C 1 87 ? 3.14200 -32.48000 -38.23200 1.000 65.63419 87 THR C N 1
ATOM 5510 C CA . THR C 1 87 ? 2.19400 -31.40700 -37.94200 1.000 68.63191 87 THR C CA 1
ATOM 5511 C C . THR C 1 87 ? 2.75300 -30.39800 -36.93900 1.000 70.35844 87 THR C C 1
ATOM 5512 O O . THR C 1 87 ? 2.23400 -29.27700 -36.85300 1.000 68.12396 87 THR C O 1
ATOM 5516 N N . MET C 1 88 ? 3.77900 -30.77300 -36.16500 1.000 70.22947 88 MET C N 1
ATOM 5517 C CA . MET C 1 88 ? 4.45600 -29.79700 -35.31200 1.000 70.93482 88 MET C CA 1
ATOM 5518 C C . MET C 1 88 ? 5.12000 -28.72300 -36.15400 1.000 73.16667 88 MET C C 1
ATOM 5519 O O . MET C 1 88 ? 5.07800 -27.53500 -35.81600 1.000 76.34073 88 MET C O 1
ATOM 5524 N N . TYR C 1 89 ? 5.75700 -29.13200 -37.25100 1.000 72.53501 89 TYR C N 1
ATOM 5525 C CA . TYR C 1 89 ? 6.36900 -28.22400 -38.20200 1.000 67.09489 89 TYR C CA 1
ATOM 5526 C C . TYR C 1 89 ? 5.33800 -27.56300 -39.10000 1.000 72.25866 89 TYR C C 1
ATOM 5527 O O . TYR C 1 89 ? 5.71300 -26.87800 -40.05800 1.000 72.39815 89 TYR C O 1
ATOM 5536 N N . LYS C 1 90 ? 4.05100 -27.74100 -38.79300 1.000 73.89044 90 LYS C N 1
ATOM 5537 C CA . LYS C 1 90 ? 2.94800 -27.25700 -39.62500 1.000 74.93267 90 LYS C CA 1
ATOM 5538 C C . LYS C 1 90 ? 3.04000 -27.79100 -41.05400 1.000 73.25615 90 LYS C C 1
ATOM 5539 O O . LYS C 1 90 ? 2.67000 -27.10300 -42.00400 1.000 73.91676 90 LYS C O 1
ATOM 5545 N N . TYR C 1 91 ? 3.52600 -29.02300 -41.21700 1.000 73.09297 91 TYR C N 1
ATOM 5546 C CA . TYR C 1 91 ? 3.54600 -29.70600 -42.50700 1.000 68.99775 91 TYR C CA 1
ATOM 5547 C C . TYR C 1 91 ? 2.36300 -30.65800 -42.65200 1.000 70.69005 91 TYR C C 1
ATOM 5548 O O . TYR C 1 91 ? 1.87000 -31.23300 -41.67600 1.000 66.77643 91 TYR C O 1
ATOM 5557 N N . HIS C 1 92 ? 1.94100 -30.84600 -43.89700 1.000 72.07180 92 HIS C N 1
ATOM 5558 C CA . HIS C 1 92 ? 1.08200 -31.96100 -44.25300 1.000 69.70836 92 HIS C CA 1
ATOM 5559 C C . HIS C 1 92 ? 1.94100 -33.17800 -44.53000 1.000 64.51300 92 HIS C C 1
ATOM 5560 O O . HIS C 1 92 ? 3.14600 -33.06700 -44.74300 1.000 66.78696 92 HIS C O 1
ATOM 5567 N N . SER C 1 93 ? 1.31700 -34.35200 -44.49700 1.000 63.64447 93 SER C N 1
ATOM 5568 C CA . SER C 1 93 ? 2.05100 -35.56600 -44.80900 1.000 67.65022 93 SER C CA 1
ATOM 5569 C C . SER C 1 93 ? 1.08600 -36.59200 -45.36900 1.000 65.51049 93 SER C C 1
ATOM 5570 O O . SER C 1 93 ? -0.11500 -36.54500 -45.08500 1.000 63.59447 93 SER C O 1
ATOM 5573 N N . ILE C 1 94 ? 1.63500 -37.50700 -46.17800 1.000 65.36573 94 ILE C N 1
ATOM 5574 C CA . ILE C 1 94 ? 0.90700 -38.61200 -46.80000 1.000 63.45234 94 ILE C CA 1
ATOM 5575 C C . ILE C 1 94 ? 1.85800 -39.79400 -46.88300 1.000 58.93865 94 ILE C C 1
ATOM 5576 O O . ILE C 1 94 ? 3.07100 -39.62200 -47.04300 1.000 63.06809 94 ILE C O 1
ATOM 5581 N N . ILE C 1 95 ? 1.30100 -41.00600 -46.79200 1.000 60.22564 95 ILE C N 1
ATOM 5582 C CA . ILE C 1 95 ? 2.07000 -42.24400 -46.69300 1.000 56.95683 95 ILE C CA 1
ATOM 5583 C C . ILE C 1 95 ? 1.70000 -43.16500 -47.84800 1.000 56.33570 95 ILE C C 1
ATOM 5584 O O . ILE C 1 95 ? 0.56500 -43.13700 -48.34300 1.000 54.86974 95 ILE C O 1
ATOM 5589 N N . SER C 1 96 ? 2.65700 -44.00900 -48.26500 1.000 55.52508 96 SER C N 1
ATOM 5590 C CA . SER C 1 96 ? 2.40900 -44.94800 -49.35300 1.000 60.42040 96 SER C CA 1
ATOM 5591 C C . SER C 1 96 ? 3.11900 -46.26400 -49.08100 1.000 60.90993 96 SER C C 1
ATOM 5592 O O . SER C 1 96 ? 4.24400 -46.27400 -48.58000 1.000 62.08902 96 SER C O 1
ATOM 5595 N N . ASN C 1 97 ? 2.42600 -47.36800 -49.40300 1.000 66.98961 97 ASN C N 1
ATOM 5596 C CA . ASN C 1 97 ? 2.93400 -48.73300 -49.28600 1.000 68.72140 97 ASN C CA 1
ATOM 5597 C C . ASN C 1 97 ? 3.64700 -49.15100 -50.56100 1.000 74.78791 97 ASN C C 1
ATOM 5598 O O . ASN C 1 97 ? 3.07300 -49.05400 -51.65400 1.000 74.34839 97 ASN C O 1
ATOM 5603 N N . SER C 1 98 ? 4.84200 -49.71800 -50.41000 1.000 74.18521 98 SER C N 1
ATOM 5604 C CA . SER C 1 98 ? 5.64800 -50.14000 -51.54000 1.000 76.33020 98 SER C CA 1
ATOM 5605 C C . SER C 1 98 ? 5.83100 -51.64400 -51.63900 1.000 82.42304 98 SER C C 1
ATOM 5606 O O . SER C 1 98 ? 6.25500 -52.12400 -52.69700 1.000 85.44446 98 SER C O 1
ATOM 5609 N N . ASP C 1 99 ? 5.48600 -52.37900 -50.59900 1.000 78.16727 99 ASP C N 1
ATOM 5610 C CA . ASP C 1 99 ? 5.60300 -53.83000 -50.60600 1.000 81.04130 99 ASP C CA 1
ATOM 5611 C C . ASP C 1 99 ? 7.00600 -54.21200 -50.97500 1.000 81.14131 99 ASP C C 1
ATOM 5612 O O . ASP C 1 99 ? 7.26600 -55.37700 -51.24700 1.000 85.49972 99 ASP C O 1
ATOM 5617 N N . ASN C 1 100 ? 7.91100 -53.24600 -50.96700 1.000 83.78110 100 ASN C N 1
ATOM 5618 C CA . ASN C 1 100 ? 9.29800 -53.47100 -51.37300 1.000 87.02622 100 ASN C CA 1
ATOM 5619 C C . ASN C 1 100 ? 9.35900 -53.90400 -52.82000 1.000 87.21046 100 ASN C C 1
ATOM 5620 O O . ASN C 1 100 ? 10.24900 -54.65300 -53.19600 1.000 89.30281 100 ASN C O 1
ATOM 5625 N N . ASP C 1 101 ? 8.39800 -53.46000 -53.62700 1.000 86.72619 101 ASP C N 1
ATOM 5626 C CA . ASP C 1 101 ? 8.44000 -53.76300 -55.04700 1.000 90.05817 101 ASP C CA 1
ATOM 5627 C C . ASP C 1 101 ? 9.19400 -52.66700 -55.81200 1.000 90.98723 101 ASP C C 1
ATOM 5628 O O . ASP C 1 101 ? 8.67700 -51.57400 -55.93300 1.000 86.16823 101 ASP C O 1
ATOM 5633 N N . PRO C 1 102 ? 10.41300 -52.94600 -56.32200 1.000 95.57199 102 PRO C N 1
ATOM 5634 C CA . PRO C 1 102 ? 11.09800 -51.91300 -57.12400 1.000 90.14765 102 PRO C CA 1
ATOM 5635 C C . PRO C 1 102 ? 10.19800 -51.15700 -58.08700 1.000 88.44218 102 PRO C C 1
ATOM 5636 O O . PRO C 1 102 ? 10.32400 -49.93100 -58.20800 1.000 86.62618 102 PRO C O 1
ATOM 5640 N N . GLU C 1 103 ? 9.27600 -51.84100 -58.76000 1.000 90.81615 103 GLU C N 1
ATOM 5641 C CA . GLU C 1 103 ? 8.40400 -51.13500 -59.69100 1.000 94.69293 103 GLU C CA 1
ATOM 5642 C C . GLU C 1 103 ? 7.41600 -50.23900 -58.94300 1.000 92.39529 103 GLU C C 1
ATOM 5643 O O . GLU C 1 103 ? 7.12000 -49.11800 -59.38000 1.000 87.04465 103 GLU C O 1
ATOM 5649 N N . LYS C 1 104 ? 6.91200 -50.71600 -57.80100 1.000 92.58742 104 LYS C N 1
ATOM 5650 C CA . LYS C 1 104 ? 6.02600 -49.89600 -56.98200 1.000 87.61050 104 LYS C CA 1
ATOM 5651 C C . LYS C 1 104 ? 6.76200 -48.69300 -56.40100 1.000 84.79438 104 LYS C C 1
ATOM 5652 O O . LYS C 1 104 ? 6.22400 -47.57500 -56.38400 1.000 83.08101 104 LYS C O 1
ATOM 5658 N N . GLU C 1 105 ? 7.99200 -48.90200 -55.92200 1.000 80.60177 105 GLU C N 1
ATOM 5659 C CA . GLU C 1 105 ? 8.75800 -47.80000 -55.34500 1.000 82.65728 105 GLU C CA 1
ATOM 5660 C C . GLU C 1 105 ? 8.83800 -46.62300 -56.31200 1.000 86.49721 105 GLU C C 1
ATOM 5661 O O . GLU C 1 105 ? 8.46500 -45.49100 -55.96100 1.000 80.65967 105 GLU C O 1
ATOM 5667 N N . LYS C 1 106 ? 9.26600 -46.88700 -57.55400 1.000 88.90803 106 LYS C N 1
ATOM 5668 C CA . LYS C 1 106 ? 9.33500 -45.83500 -58.57000 1.000 85.21022 106 LYS C CA 1
ATOM 5669 C C . LYS C 1 106 ? 7.95700 -45.24700 -58.86300 1.000 85.68922 106 LYS C C 1
ATOM 5670 O O . LYS C 1 106 ? 7.80700 -44.02300 -58.97600 1.000 86.10243 106 LYS C O 1
ATOM 5676 N N . GLU C 1 107 ? 6.93500 -46.10100 -59.00300 1.000 84.61278 107 GLU C N 1
ATOM 5677 C CA . GLU C 1 107 ? 5.59000 -45.59100 -59.27300 1.000 88.40797 107 GLU C CA 1
ATOM 5678 C C . GLU C 1 107 ? 5.12900 -44.65200 -58.16900 1.000 87.76579 107 GLU C C 1
ATOM 5679 O O . GLU C 1 107 ? 4.64100 -43.54700 -58.44500 1.000 83.93901 107 GLU C O 1
ATOM 5685 N N . ILE C 1 108 ? 5.29200 -45.07300 -56.90600 1.000 84.80490 108 ILE C N 1
ATOM 5686 C CA . ILE C 1 108 ? 5.08600 -44.17000 -55.77400 1.000 81.92561 108 ILE C CA 1
ATOM 5687 C C . ILE C 1 108 ? 5.97300 -42.94000 -55.91100 1.000 81.43871 108 ILE C C 1
ATOM 5688 O O . ILE C 1 108 ? 5.48000 -41.81200 -56.05800 1.000 76.96712 108 ILE C O 1
ATOM 5693 N N . PHE C 1 109 ? 7.30000 -43.15200 -55.86200 1.000 81.26764 109 PHE C N 1
ATOM 5694 C CA . PHE C 1 109 ? 8.26900 -42.05800 -55.89200 1.000 81.20974 109 PHE C CA 1
ATOM 5695 C C . PHE C 1 109 ? 7.88300 -40.99300 -56.91600 1.000 85.51552 109 PHE C C 1
ATOM 5696 O O . PHE C 1 109 ? 7.82000 -39.80200 -56.59100 1.000 86.02874 109 PHE C O 1
ATOM 5704 N N . ASN C 1 110 ? 7.54500 -41.42400 -58.14100 1.000 84.87860 110 ASN C N 1
ATOM 5705 C CA . ASN C 1 110 ? 7.17300 -40.49000 -59.20300 1.000 85.23654 110 ASN C CA 1
ATOM 5706 C C . ASN C 1 110 ? 5.81700 -39.84400 -58.93900 1.000 85.02335 110 ASN C C 1
ATOM 5707 O O . ASN C 1 110 ? 5.67000 -38.61900 -59.05600 1.000 84.21799 110 ASN C O 1
ATOM 5712 N N . ASN C 1 111 ? 4.80100 -40.65900 -58.62500 1.000 84.28905 111 ASN C N 1
ATOM 5713 C CA . ASN C 1 111 ? 3.49900 -40.11500 -58.24800 1.000 83.82847 111 ASN C CA 1
ATOM 5714 C C . ASN C 1 111 ? 3.65400 -39.04700 -57.17300 1.000 86.47616 111 ASN C C 1
ATOM 5715 O O . ASN C 1 111 ? 2.93400 -38.03600 -57.17600 1.000 84.14693 111 ASN C O 1
ATOM 5720 N N . LEU C 1 112 ? 4.60900 -39.24800 -56.25500 1.000 84.13904 112 LEU C N 1
ATOM 5721 C CA . LEU C 1 112 ? 4.84800 -38.26700 -55.20200 1.000 84.24958 112 LEU C CA 1
ATOM 5722 C C . LEU C 1 112 ? 5.38700 -36.96200 -55.77900 1.000 87.54208 112 LEU C C 1
ATOM 5723 O O . LEU C 1 112 ? 4.78700 -35.89600 -55.57700 1.000 88.34480 112 LEU C O 1
ATOM 5728 N N . LEU C 1 113 ? 6.50000 -37.01100 -56.53100 1.000 87.94475 113 LEU C N 1
ATOM 5729 C CA . LEU C 1 113 ? 6.96800 -35.77200 -57.16000 1.000 93.17959 113 LEU C CA 1
ATOM 5730 C C . LEU C 1 113 ? 5.86700 -35.14500 -57.99700 1.000 93.72703 113 LEU C C 1
ATOM 5731 O O . LEU C 1 113 ? 5.75300 -33.91500 -58.06900 1.000 97.80120 113 LEU C O 1
ATOM 5736 N N . SER C 1 114 ? 5.03300 -35.98000 -58.61900 1.000 90.46611 114 SER C N 1
ATOM 5737 C CA . SER C 1 114 ? 3.92500 -35.47400 -59.42000 1.000 91.17146 114 SER C CA 1
ATOM 5738 C C . SER C 1 114 ? 3.00800 -34.57600 -58.59900 1.000 94.61398 114 SER C C 1
ATOM 5739 O O . SER C 1 114 ? 2.66300 -33.46700 -59.02800 1.000 97.49590 114 SER C O 1
ATOM 5742 N N . LYS C 1 115 ? 2.59800 -35.03100 -57.40700 1.000 96.24049 115 LYS C N 1
ATOM 5743 C CA . LYS C 1 115 ? 1.75000 -34.21600 -56.53800 1.000 93.79282 115 LYS C CA 1
ATOM 5744 C C . LYS C 1 115 ? 2.54600 -33.22600 -55.68200 1.000 94.05601 115 LYS C C 1
ATOM 5745 O O . LYS C 1 115 ? 2.01200 -32.69900 -54.69100 1.000 93.11380 115 LYS C O 1
ATOM 5751 N N . GLN C 1 116 ? 3.80800 -32.98000 -56.04300 1.000 94.56397 116 GLN C N 1
ATOM 5752 C CA . GLN C 1 116 ? 4.56800 -31.84600 -55.52200 1.000 94.77978 116 GLN C CA 1
ATOM 5753 C C . GLN C 1 116 ? 4.80400 -31.96900 -54.01700 1.000 90.39768 116 GLN C C 1
ATOM 5754 O O . GLN C 1 116 ? 4.56100 -31.03800 -53.24900 1.000 89.40809 116 GLN C O 1
ATOM 5760 N N . VAL C 1 117 ? 5.27100 -33.14300 -53.59200 1.000 88.65273 117 VAL C N 1
ATOM 5761 C CA . VAL C 1 117 ? 5.80900 -33.25800 -52.24600 1.000 84.24431 117 VAL C CA 1
ATOM 5762 C C . VAL C 1 117 ? 7.14600 -32.53600 -52.18300 1.000 84.22589 117 VAL C C 1
ATOM 5763 O O . VAL C 1 117 ? 7.98200 -32.64800 -53.09100 1.000 86.84462 117 VAL C O 1
ATOM 5767 N N . ASP C 1 118 ? 7.33700 -31.76300 -51.11600 1.000 84.56803 118 ASP C N 1
ATOM 5768 C CA . ASP C 1 118 ? 8.55900 -31.00600 -50.88800 1.000 77.19873 118 ASP C CA 1
ATOM 5769 C C . ASP C 1 118 ? 9.66800 -31.84100 -50.27800 1.000 81.02287 118 ASP C C 1
ATOM 5770 O O . ASP C 1 118 ? 10.82100 -31.40400 -50.26400 1.000 84.74700 118 ASP C O 1
ATOM 5775 N N . GLY C 1 119 ? 9.35300 -33.02800 -49.77900 1.000 80.60966 119 GLY C N 1
ATOM 5776 C CA . GLY C 1 119 ? 10.35600 -33.86800 -49.16600 1.000 78.24359 119 GLY C CA 1
ATOM 5777 C C . GLY C 1 119 ? 9.81700 -35.27000 -49.02500 1.000 74.26943 119 GLY C C 1
ATOM 5778 O O . GLY C 1 119 ? 8.60200 -35.45500 -48.91200 1.000 73.19562 119 GLY C O 1
ATOM 5779 N N . ILE C 1 120 ? 10.70400 -36.25800 -49.03000 1.000 71.31645 120 ILE C N 1
ATOM 5780 C CA . ILE C 1 120 ? 10.31800 -37.66000 -49.09400 1.000 70.34791 120 ILE C CA 1
ATOM 5781 C C . ILE C 1 120 ? 11.17400 -38.40400 -48.09200 1.000 69.76889 120 ILE C C 1
ATOM 5782 O O . ILE C 1 120 ? 12.38600 -38.18300 -48.03200 1.000 68.15817 120 ILE C O 1
ATOM 5787 N N . ILE C 1 121 ? 10.55400 -39.28700 -47.31200 1.000 71.05062 121 ILE C N 1
ATOM 5788 C CA . ILE C 1 121 ? 11.26900 -40.11200 -46.34700 1.000 67.84761 121 ILE C CA 1
ATOM 5789 C C . ILE C 1 121 ? 10.98200 -41.57000 -46.66500 1.000 67.04488 121 ILE C C 1
ATOM 5790 O O . ILE C 1 121 ? 9.82800 -41.94000 -46.90400 1.000 65.93948 121 ILE C O 1
ATOM 5795 N N . PHE C 1 122 ? 12.03200 -42.38800 -46.66400 1.000 63.42603 122 PHE C N 1
ATOM 5796 C CA . PHE C 1 122 ? 11.94800 -43.81600 -46.93000 1.000 63.94714 122 PHE C CA 1
ATOM 5797 C C . PHE C 1 122 ? 12.14300 -44.54600 -45.61600 1.000 66.52903 122 PHE C C 1
ATOM 5798 O O . PHE C 1 122 ? 13.18000 -44.37500 -44.97100 1.000 70.73480 122 PHE C O 1
ATOM 5806 N N . LEU C 1 123 ? 11.17800 -45.37500 -45.22800 1.000 65.45785 123 LEU C N 1
ATOM 5807 C CA . LEU C 1 123 ? 11.30300 -46.17500 -44.01200 1.000 65.57892 123 LEU C CA 1
ATOM 5808 C C . LEU C 1 123 ? 11.36700 -47.63800 -44.40100 1.000 61.94427 123 LEU C C 1
ATOM 5809 O O . LEU C 1 123 ? 10.38700 -48.17500 -44.92000 1.000 67.45546 123 LEU C O 1
ATOM 5814 N N . GLY C 1 124 ? 12.50000 -48.27700 -44.13200 1.000 63.63658 124 GLY C N 1
ATOM 5815 C CA . GLY C 1 124 ? 12.72300 -49.65600 -44.52700 1.000 63.94714 124 GLY C CA 1
ATOM 5816 C C . GLY C 1 124 ? 12.81300 -49.82000 -46.04300 1.000 73.80622 124 GLY C C 1
ATOM 5817 O O . GLY C 1 124 ? 12.76100 -48.86700 -46.82000 1.000 65.89474 124 GLY C O 1
ATOM 5818 N N . GLY C 1 125 ? 12.93900 -51.08500 -46.46000 1.000 79.94906 125 GLY C N 1
ATOM 5819 C CA . GLY C 1 125 ? 12.99200 -51.40700 -47.87200 1.000 80.67809 125 GLY C CA 1
ATOM 5820 C C . GLY C 1 125 ? 14.37200 -51.17400 -48.46400 1.000 87.83948 125 GLY C C 1
ATOM 5821 O O . GLY C 1 125 ? 15.34500 -50.90400 -47.76000 1.000 84.77069 125 GLY C O 1
ATOM 5822 N N . THR C 1 126 ? 14.44800 -51.27800 -49.79200 1.000 92.85324 126 THR C N 1
ATOM 5823 C CA . THR C 1 126 ? 15.72000 -51.20600 -50.50100 1.000 94.82190 126 THR C CA 1
ATOM 5824 C C . THR C 1 126 ? 15.65300 -50.15100 -51.59100 1.000 90.85563 126 THR C C 1
ATOM 5825 O O . THR C 1 126 ? 14.60600 -49.95200 -52.20800 1.000 90.10028 126 THR C O 1
ATOM 5829 N N . ILE C 1 127 ? 16.76900 -49.46100 -51.80600 1.000 92.35055 127 ILE C N 1
ATOM 5830 C CA . ILE C 1 127 ? 16.87800 -48.47300 -52.87100 1.000 100.00673 127 ILE C CA 1
ATOM 5831 C C . ILE C 1 127 ? 17.67900 -49.09100 -54.00900 1.000 101.37531 127 ILE C C 1
ATOM 5832 O O . ILE C 1 127 ? 18.81600 -49.53800 -53.81100 1.000 101.86484 127 ILE C O 1
ATOM 5837 N N . THR C 1 128 ? 17.07200 -49.13200 -55.18900 1.000 98.82237 128 THR C N 1
ATOM 5838 C CA . THR C 1 128 ? 17.71600 -49.61200 -56.39800 1.000 101.72272 128 THR C CA 1
ATOM 5839 C C . THR C 1 128 ? 18.44800 -48.47100 -57.09900 1.000 103.62295 128 THR C C 1
ATOM 5840 O O . THR C 1 128 ? 18.09800 -47.29500 -56.95300 1.000 96.21417 128 THR C O 1
ATOM 5844 N N . GLU C 1 129 ? 19.47300 -48.83700 -57.88200 1.000 105.39158 129 GLU C N 1
ATOM 5845 C CA . GLU C 1 129 ? 20.18400 -47.83400 -58.66500 1.000 99.50404 129 GLU C CA 1
ATOM 5846 C C . GLU C 1 129 ? 19.24500 -47.09400 -59.60500 1.000 98.56182 129 GLU C C 1
ATOM 5847 O O . GLU C 1 129 ? 19.44300 -45.90200 -59.86600 1.000 99.21979 129 GLU C O 1
ATOM 5853 N N . GLU C 1 130 ? 18.22300 -47.77100 -60.12600 1.000 95.80096 130 GLU C N 1
ATOM 5854 C CA . GLU C 1 130 ? 17.16000 -47.04300 -60.80800 1.000 96.41156 130 GLU C CA 1
ATOM 5855 C C . GLU C 1 130 ? 16.56400 -45.98700 -59.88900 1.000 101.88327 130 GLU C C 1
ATOM 5856 O O . GLU C 1 130 ? 16.49100 -44.80300 -60.24300 1.000 100.01462 130 GLU C O 1
ATOM 5862 N N . MET C 1 131 ? 16.16100 -46.39600 -58.68000 1.000 104.02826 131 MET C N 1
ATOM 5863 C CA . MET C 1 131 ? 15.63100 -45.44000 -57.71100 1.000 104.24671 131 MET C CA 1
ATOM 5864 C C . MET C 1 131 ? 16.64300 -44.32700 -57.43500 1.000 102.57019 131 MET C C 1
ATOM 5865 O O . MET C 1 131 ? 16.32000 -43.13400 -57.54800 1.000 99.96988 131 MET C O 1
ATOM 5870 N N . LYS C 1 132 ? 17.87700 -44.68700 -57.11600 1.000 97.75119 132 LYS C N 1
ATOM 5871 C CA . LYS C 1 132 ? 18.90000 -43.68900 -56.79000 1.000 101.89380 132 LYS C CA 1
ATOM 5872 C C . LYS C 1 132 ? 19.04900 -42.60200 -57.83700 1.000 104.37567 132 LYS C C 1
ATOM 5873 O O . LYS C 1 132 ? 19.22600 -41.43800 -57.50400 1.000 104.21249 132 LYS C O 1
ATOM 5879 N N . GLU C 1 133 ? 18.97800 -42.97700 -59.10200 1.000 105.44685 133 GLU C N 1
ATOM 5880 C CA . GLU C 1 133 ? 19.13300 -42.01000 -60.16100 1.000 107.67607 133 GLU C CA 1
ATOM 5881 C C . GLU C 1 133 ? 18.02300 -41.00100 -60.07500 1.000 110.43956 133 GLU C C 1
ATOM 5882 O O . GLU C 1 133 ? 18.25600 -39.80700 -60.21500 1.000 109.38154 133 GLU C O 1
ATOM 5888 N N . LEU C 1 134 ? 16.81200 -41.47300 -59.80800 1.000 110.79486 134 LEU C N 1
ATOM 5889 C CA . LEU C 1 134 ? 15.67100 -40.57800 -59.72100 1.000 106.33380 134 LEU C CA 1
ATOM 5890 C C . LEU C 1 134 ? 15.89500 -39.60100 -58.59800 1.000 105.96534 134 LEU C C 1
ATOM 5891 O O . LEU C 1 134 ? 15.61100 -38.42200 -58.73300 1.000 104.03879 134 LEU C O 1
ATOM 5896 N N . ILE C 1 135 ? 16.41500 -40.09100 -57.48600 1.000 102.82549 135 ILE C N 1
ATOM 5897 C CA . ILE C 1 135 ? 16.66500 -39.21900 -56.36600 1.000 105.54423 135 ILE C CA 1
ATOM 5898 C C . ILE C 1 135 ? 17.69000 -38.17800 -56.74100 1.000 107.91557 135 ILE C C 1
ATOM 5899 O O . ILE C 1 135 ? 17.49200 -36.99200 -56.50000 1.000 106.32854 135 ILE C O 1
ATOM 5904 N N . ASN C 1 136 ? 18.76500 -38.60200 -57.38900 1.000 108.32878 136 ASN C N 1
ATOM 5905 C CA . ASN C 1 136 ? 19.83000 -37.66800 -57.70500 1.000 107.46288 136 ASN C CA 1
ATOM 5906 C C . ASN C 1 136 ? 19.30300 -36.62200 -58.64700 1.000 109.11045 136 ASN C C 1
ATOM 5907 O O . ASN C 1 136 ? 19.58700 -35.44100 -58.49200 1.000 108.73146 136 ASN C O 1
ATOM 5912 N N . GLN C 1 137 ? 18.52000 -37.05200 -59.61800 1.000 107.26023 137 GLN C N 1
ATOM 5913 C CA . GLN C 1 137 ? 17.93600 -36.12500 -60.56300 1.000 109.36574 137 GLN C CA 1
ATOM 5914 C C . GLN C 1 137 ? 16.98100 -35.18300 -59.90100 1.000 112.38453 137 GLN C C 1
ATOM 5915 O O . GLN C 1 137 ? 16.91600 -34.01300 -60.25300 1.000 116.50607 137 GLN C O 1
ATOM 5921 N N . SER C 1 138 ? 16.20700 -35.68300 -58.95600 1.000 110.28691 138 SER C N 1
ATOM 5922 C CA . SER C 1 138 ? 15.17900 -34.85500 -58.35500 1.000 106.92598 138 SER C CA 1
ATOM 5923 C C . SER C 1 138 ? 15.64200 -33.76200 -57.46100 1.000 103.63874 138 SER C C 1
ATOM 5924 O O . SER C 1 138 ? 16.59200 -33.92100 -56.71000 1.000 106.64437 138 SER C O 1
ATOM 5927 N N . SER C 1 139 ? 14.98000 -32.62700 -57.54900 1.000 99.10136 139 SER C N 1
ATOM 5928 C CA . SER C 1 139 ? 15.26900 -31.56400 -56.62200 1.000 103.04920 139 SER C CA 1
ATOM 5929 C C . SER C 1 139 ? 14.85200 -32.02400 -55.23600 1.000 104.67834 139 SER C C 1
ATOM 5930 O O . SER C 1 139 ? 15.54700 -31.75200 -54.26300 1.000 102.03855 139 SER C O 1
ATOM 5933 N N . VAL C 1 140 ? 13.71800 -32.71800 -55.14300 1.000 102.74390 140 VAL C N 1
ATOM 5934 C CA . VAL C 1 140 ? 13.18700 -33.17500 -53.85300 1.000 95.06140 140 VAL C CA 1
ATOM 5935 C C . VAL C 1 140 ? 14.19200 -33.83600 -52.86400 1.000 91.34516 140 VAL C C 1
ATOM 5936 O O . VAL C 1 140 ? 14.80500 -34.84200 -53.21000 1.000 88.01582 140 VAL C O 1
ATOM 5940 N N . PRO C 1 141 ? 14.36700 -33.27200 -51.63500 1.000 85.10494 141 PRO C N 1
ATOM 5941 C CA . PRO C 1 141 ? 15.29600 -33.94800 -50.72400 1.000 83.30736 141 PRO C CA 1
ATOM 5942 C C . PRO C 1 141 ? 14.72900 -35.27900 -50.27100 1.000 83.73109 141 PRO C C 1
ATOM 5943 O O . PRO C 1 141 ? 13.51500 -35.48300 -50.23000 1.000 78.78050 141 PRO C O 1
ATOM 5947 N N . VAL C 1 142 ? 15.63100 -36.18700 -49.91000 1.000 82.74413 142 VAL C N 1
ATOM 5948 C CA . VAL C 1 142 ? 15.25600 -37.52400 -49.47300 1.000 77.83565 142 VAL C CA 1
ATOM 5949 C C . VAL C 1 142 ? 16.07900 -37.89500 -48.24700 1.000 81.04656 142 VAL C C 1
ATOM 5950 O O . VAL C 1 142 ? 17.30700 -37.74300 -48.24200 1.000 80.15698 142 VAL C O 1
ATOM 5954 N N . VAL C 1 143 ? 15.39400 -38.37600 -47.20200 1.000 79.19897 143 VAL C N 1
ATOM 5955 C CA . VAL C 1 143 ? 16.02200 -38.98900 -46.03800 1.000 80.90970 143 VAL C CA 1
ATOM 5956 C C . VAL C 1 143 ? 15.58500 -40.45100 -45.97600 1.000 76.10386 143 VAL C C 1
ATOM 5957 O O . VAL C 1 143 ? 14.54600 -40.84300 -46.51300 1.000 76.25914 143 VAL C O 1
ATOM 5961 N N . VAL C 1 144 ? 16.39000 -41.25000 -45.28500 1.000 69.35305 144 VAL C N 1
ATOM 5962 C CA . VAL C 1 144 ? 16.33900 -42.70200 -45.36400 1.000 72.91401 144 VAL C CA 1
ATOM 5963 C C . VAL C 1 144 ? 16.54600 -43.29700 -43.97100 1.000 75.96700 144 VAL C C 1
ATOM 5964 O O . VAL C 1 144 ? 17.32000 -42.76600 -43.16800 1.000 77.79091 144 VAL C O 1
ATOM 5968 N N . SER C 1 145 ? 15.79100 -44.35000 -43.64400 1.000 73.58514 145 SER C N 1
ATOM 5969 C CA . SER C 1 145 ? 15.92200 -45.03400 -42.33200 1.000 73.72726 145 SER C CA 1
ATOM 5970 C C . SER C 1 145 ? 15.56300 -46.50900 -42.49600 1.000 69.79258 145 SER C C 1
ATOM 5971 O O . SER C 1 145 ? 14.50500 -46.77900 -43.04300 1.000 69.54781 145 SER C O 1
ATOM 5974 N N . GLY C 1 146 ? 16.42400 -47.41500 -42.04300 1.000 67.20806 146 GLY C N 1
ATOM 5975 C CA . GLY C 1 146 ? 16.14300 -48.86000 -42.10700 1.000 70.26369 146 GLY C CA 1
ATOM 5976 C C . GLY C 1 146 ? 16.32400 -49.42500 -43.49900 1.000 77.39349 146 GLY C C 1
ATOM 5977 O O . GLY C 1 146 ? 16.06200 -50.62200 -43.68200 1.000 75.24850 146 GLY C O 1
ATOM 5978 N N . THR C 1 147 ? 16.77100 -48.59600 -44.44200 1.000 78.23570 147 THR C N 1
ATOM 5979 C CA . THR C 1 147 ? 16.90300 -49.04800 -45.84400 1.000 77.93303 147 THR C CA 1
ATOM 5980 C C . THR C 1 147 ? 18.32500 -49.49900 -46.13900 1.000 82.52832 147 THR C C 1
ATOM 5981 O O . THR C 1 147 ? 19.24700 -49.00700 -45.47600 1.000 82.37040 147 THR C O 1
ATOM 5985 N N . ASN C 1 148 ? 18.46800 -50.41100 -47.09900 1.000 85.38129 148 ASN C N 1
ATOM 5986 C CA . ASN C 1 148 ? 19.80800 -50.89000 -47.50900 1.000 89.23175 148 ASN C CA 1
ATOM 5987 C C . ASN C 1 148 ? 19.94600 -50.72200 -49.01600 1.000 92.28738 148 ASN C C 1
ATOM 5988 O O . ASN C 1 148 ? 19.04800 -50.11800 -49.62100 1.000 91.87417 148 ASN C O 1
ATOM 5993 N N . GLY C 1 149 ? 21.04400 -51.21700 -49.58000 1.000 99.68564 149 GLY C N 1
ATOM 5994 C CA . GLY C 1 149 ? 21.22400 -51.17200 -51.04200 1.000 101.61218 149 GLY C CA 1
ATOM 5995 C C . GLY C 1 149 ? 21.96600 -49.94100 -51.51900 1.000 100.85157 149 GLY C C 1
ATOM 5996 O O . GLY C 1 149 ? 23.04600 -49.65300 -50.97800 1.000 98.31442 149 GLY C O 1
ATOM 5997 N N . LYS C 1 150 ? 21.40900 -49.24500 -52.50700 1.000 99.91987 150 LYS C N 1
ATOM 5998 C CA . LYS C 1 150 ? 22.11900 -48.11000 -53.09600 1.000 106.17326 150 LYS C CA 1
ATOM 5999 C C . LYS C 1 150 ? 21.60700 -46.81100 -52.47400 1.000 104.44410 150 LYS C C 1
ATOM 6000 O O . LYS C 1 150 ? 20.89600 -46.01700 -53.09000 1.000 103.05709 150 LYS C O 1
ATOM 6006 N N . ASP C 1 151 ? 21.99600 -46.60800 -51.21600 1.000 103.99405 151 ASP C N 1
ATOM 6007 C CA . ASP C 1 151 ? 21.51700 -45.48000 -50.42500 1.000 105.84427 151 ASP C CA 1
ATOM 6008 C C . ASP C 1 151 ? 22.62500 -44.49500 -50.06700 1.000 108.89200 151 ASP C C 1
ATOM 6009 O O . ASP C 1 151 ? 22.37900 -43.55500 -49.29500 1.000 105.57318 151 ASP C O 1
ATOM 6014 N N . ALA C 1 152 ? 23.83700 -44.69100 -50.59800 1.000 111.26597 152 ALA C N 1
ATOM 6015 C CA . ALA C 1 152 ? 24.99700 -43.89000 -50.21900 1.000 110.26585 152 ALA C CA 1
ATOM 6016 C C . ALA C 1 152 ? 24.76700 -42.40600 -50.49100 1.000 111.52653 152 ALA C C 1
ATOM 6017 O O . ALA C 1 152 ? 24.03400 -42.02100 -51.40800 1.000 110.20269 152 ALA C O 1
ATOM 6019 N N . HIS C 1 153 ? 25.39600 -41.57400 -49.66400 1.000 107.22338 153 HIS C N 1
ATOM 6020 C CA . HIS C 1 153 ? 25.31100 -40.11700 -49.71300 1.000 107.07600 153 HIS C CA 1
ATOM 6021 C C . HIS C 1 153 ? 23.88400 -39.58500 -49.54000 1.000 102.72547 153 HIS C C 1
ATOM 6022 O O . HIS C 1 153 ? 23.65600 -38.38300 -49.72200 1.000 98.94607 153 HIS C O 1
ATOM 6029 N N . ILE C 1 154 ? 22.90600 -40.43600 -49.19200 1.000 104.54675 154 ILE C N 1
ATOM 6030 C CA . ILE C 1 154 ? 21.57800 -39.97200 -48.79000 1.000 101.38847 154 ILE C CA 1
ATOM 6031 C C . ILE C 1 154 ? 21.52300 -39.89200 -47.26900 1.000 95.89571 154 ILE C C 1
ATOM 6032 O O . ILE C 1 154 ? 21.99700 -40.80100 -46.56500 1.000 90.37926 154 ILE C O 1
ATOM 6037 N N . ALA C 1 155 ? 20.93600 -38.80200 -46.76500 1.000 89.35019 155 ALA C N 1
ATOM 6038 C CA . ALA C 1 155 ? 20.86900 -38.56700 -45.32700 1.000 88.11583 155 ALA C CA 1
ATOM 6039 C C . ALA C 1 155 ? 20.04600 -39.65100 -44.63600 1.000 87.15519 155 ALA C C 1
ATOM 6040 O O . ALA C 1 155 ? 18.94200 -39.99100 -45.07600 1.000 84.54172 155 ALA C O 1
ATOM 6042 N N . SER C 1 156 ? 20.58600 -40.19200 -43.54800 1.000 81.79665 156 SER C N 1
ATOM 6043 C CA . SER C 1 156 ? 20.00900 -41.35100 -42.89400 1.000 77.79617 156 SER C CA 1
ATOM 6044 C C . SER C 1 156 ? 19.88500 -41.10600 -41.39400 1.000 84.38380 156 SER C C 1
ATOM 6045 O O . SER C 1 156 ? 20.45700 -40.16100 -40.84200 1.000 84.80754 156 SER C O 1
ATOM 6048 N N . VAL C 1 157 ? 19.05200 -41.93300 -40.75200 1.000 83.22840 157 VAL C N 1
ATOM 6049 C CA . VAL C 1 157 ? 18.86700 -41.88000 -39.27300 1.000 76.84342 157 VAL C CA 1
ATOM 6050 C C . VAL C 1 157 ? 18.54900 -43.31100 -38.85900 1.000 72.87453 157 VAL C C 1
ATOM 6051 O O . VAL C 1 157 ? 17.56300 -43.85800 -39.35100 1.000 74.89845 157 VAL C O 1
ATOM 6055 N N . ASN C 1 158 ? 19.38700 -43.90900 -38.02600 1.000 71.39803 158 ASN C N 1
ATOM 6056 C CA . ASN C 1 158 ? 19.18500 -45.33500 -37.69700 1.000 67.27649 158 ASN C CA 1
ATOM 6057 C C . ASN C 1 158 ? 19.87800 -45.63500 -36.38100 1.000 69.08986 158 ASN C C 1
ATOM 6058 O O . ASN C 1 158 ? 20.60700 -44.78000 -35.90400 1.000 74.18784 158 ASN C O 1
ATOM 6063 N N . ILE C 1 159 ? 19.62300 -46.80500 -35.81400 1.000 66.06582 159 ILE C N 1
ATOM 6064 C CA . ILE C 1 159 ? 20.37800 -47.21100 -34.60200 1.000 65.83421 159 ILE C CA 1
ATOM 6065 C C . ILE C 1 159 ? 21.46300 -48.14600 -35.12700 1.000 68.74772 159 ILE C C 1
ATOM 6066 O O . ILE C 1 159 ? 21.45600 -48.42000 -36.33000 1.000 72.53764 159 ILE C O 1
ATOM 6071 N N . ASP C 1 160 ? 22.36800 -48.59200 -34.26900 1.000 72.11654 160 ASP C N 1
ATOM 6072 C CA . ASP C 1 160 ? 23.45200 -49.43600 -34.76600 1.000 70.55320 160 ASP C CA 1
ATOM 6073 C C . ASP C 1 160 ? 23.08200 -50.87100 -34.43000 1.000 71.39540 160 ASP C C 1
ATOM 6074 O O . ASP C 1 160 ? 23.28500 -51.32900 -33.29600 1.000 71.18222 160 ASP C O 1
ATOM 6079 N N . PHE C 1 161 ? 22.54300 -51.58500 -35.43200 1.000 68.86352 161 PHE C N 1
ATOM 6080 C CA . PHE C 1 161 ? 22.07500 -52.95300 -35.20600 1.000 67.09752 161 PHE C CA 1
ATOM 6081 C C . PHE C 1 161 ? 23.23500 -53.90000 -34.95800 1.000 68.18449 161 PHE C C 1
ATOM 6082 O O . PHE C 1 161 ? 23.10300 -54.86100 -34.18200 1.000 62.94702 161 PHE C O 1
ATOM 6090 N N . THR C 1 162 ? 24.37000 -53.65000 -35.62100 1.000 74.59842 162 THR C N 1
ATOM 6091 C CA . THR C 1 162 ? 25.54000 -54.51500 -35.47100 1.000 77.45139 162 THR C CA 1
ATOM 6092 C C . THR C 1 162 ? 26.01200 -54.53700 -34.02100 1.000 72.62450 162 THR C C 1
ATOM 6093 O O . THR C 1 162 ? 26.18700 -55.60800 -33.42800 1.000 70.06103 162 THR C O 1
ATOM 6097 N N . GLU C 1 163 ? 26.21800 -53.35100 -33.44200 1.000 68.66613 163 GLU C N 1
ATOM 6098 C CA . GLU C 1 163 ? 26.49800 -53.24400 -32.01600 1.000 76.21966 163 GLU C CA 1
ATOM 6099 C C . GLU C 1 163 ? 25.46400 -53.99500 -31.19000 1.000 72.65345 163 GLU C C 1
ATOM 6100 O O . GLU C 1 163 ? 25.81100 -54.83300 -30.34000 1.000 68.50821 163 GLU C O 1
ATOM 6106 N N . ALA C 1 164 ? 24.17900 -53.70500 -31.43200 1.000 67.60021 164 ALA C N 1
ATOM 6107 C CA . ALA C 1 164 ? 23.12700 -54.32400 -30.63000 1.000 70.03734 164 ALA C CA 1
ATOM 6108 C C . ALA C 1 164 ? 23.17000 -55.84100 -30.75200 1.000 67.19753 164 ALA C C 1
ATOM 6109 O O . ALA C 1 164 ? 22.99800 -56.55500 -29.75400 1.000 64.93937 164 ALA C O 1
ATOM 6111 N N . ALA C 1 165 ? 23.43300 -56.34500 -31.96800 1.000 67.14489 165 ALA C N 1
ATOM 6112 C CA . ALA C 1 165 ? 23.55900 -57.78600 -32.18200 1.000 71.40067 165 ALA C CA 1
ATOM 6113 C C . ALA C 1 165 ? 24.74800 -58.35800 -31.42400 1.000 75.36956 165 ALA C C 1
ATOM 6114 O O . ALA C 1 165 ? 24.66500 -59.46100 -30.86400 1.000 73.93781 165 ALA C O 1
ATOM 6116 N N . LYS C 1 166 ? 25.87400 -57.63100 -31.41500 1.000 74.55104 166 LYS C N 1
ATOM 6117 C CA . LYS C 1 166 ? 27.04000 -58.06100 -30.64600 1.000 76.26441 166 LYS C CA 1
ATOM 6118 C C . LYS C 1 166 ? 26.72800 -58.11100 -29.15700 1.000 75.47484 166 LYS C C 1
ATOM 6119 O O . LYS C 1 166 ? 27.04400 -59.10000 -28.48100 1.000 75.38009 166 LYS C O 1
ATOM 6125 N N . GLU C 1 167 ? 26.09400 -57.05500 -28.63200 1.000 73.76148 167 GLU C N 1
ATOM 6126 C CA . GLU C 1 167 ? 25.68200 -57.05200 -27.22700 1.000 72.35604 167 GLU C CA 1
ATOM 6127 C C . GLU C 1 167 ? 24.76800 -58.23200 -26.91900 1.000 74.34576 167 GLU C C 1
ATOM 6128 O O . GLU C 1 167 ? 24.99500 -58.97100 -25.95300 1.000 73.95624 167 GLU C O 1
ATOM 6134 N N . ILE C 1 168 ? 23.72700 -58.43000 -27.73900 1.000 72.12444 168 ILE C N 1
ATOM 6135 C CA . ILE C 1 168 ? 22.76200 -59.49900 -27.47300 1.000 75.18270 168 ILE C CA 1
ATOM 6136 C C . ILE C 1 168 ? 23.44400 -60.86300 -27.52000 1.000 74.24574 168 ILE C C 1
ATOM 6137 O O . ILE C 1 168 ? 23.25400 -61.70200 -26.63000 1.000 70.72164 168 ILE C O 1
ATOM 6142 N N . THR C 1 169 ? 24.24000 -61.10600 -28.56400 1.000 78.90946 169 THR C N 1
ATOM 6143 C CA . THR C 1 169 ? 24.89600 -62.40400 -28.71500 1.000 81.71243 169 THR C CA 1
ATOM 6144 C C . THR C 1 169 ? 25.83400 -62.68200 -27.55000 1.000 80.14119 169 THR C C 1
ATOM 6145 O O . THR C 1 169 ? 25.74300 -63.72900 -26.88800 1.000 77.99093 169 THR C O 1
ATOM 6149 N N . GLY C 1 170 ? 26.76500 -61.75100 -27.29500 1.000 76.20124 170 GLY C N 1
ATOM 6150 C CA . GLY C 1 170 ? 27.59900 -61.85500 -26.10800 1.000 83.55739 170 GLY C CA 1
ATOM 6151 C C . GLY C 1 170 ? 26.80100 -62.12500 -24.84900 1.000 80.32542 170 GLY C C 1
ATOM 6152 O O . GLY C 1 170 ? 27.26100 -62.83800 -23.94600 1.000 80.20699 170 GLY C O 1
ATOM 6153 N N . GLU C 1 171 ? 25.58300 -61.59600 -24.78600 1.000 78.91999 171 GLU C N 1
ATOM 6154 C CA . GLU C 1 171 ? 24.72000 -61.85900 -23.64700 1.000 81.25448 171 GLU C CA 1
ATOM 6155 C C . GLU C 1 171 ? 24.17900 -63.28500 -23.66500 1.000 84.14956 171 GLU C C 1
ATOM 6156 O O . GLU C 1 171 ? 24.20100 -63.98000 -22.64000 1.000 82.60201 171 GLU C O 1
ATOM 6162 N N . LEU C 1 172 ? 23.69000 -63.73700 -24.81200 1.000 81.90719 172 LEU C N 1
ATOM 6163 C CA . LEU C 1 172 ? 23.05900 -65.07900 -24.85700 1.000 83.52054 172 LEU C CA 1
ATOM 6164 C C . LEU C 1 172 ? 24.12200 -66.15500 -24.634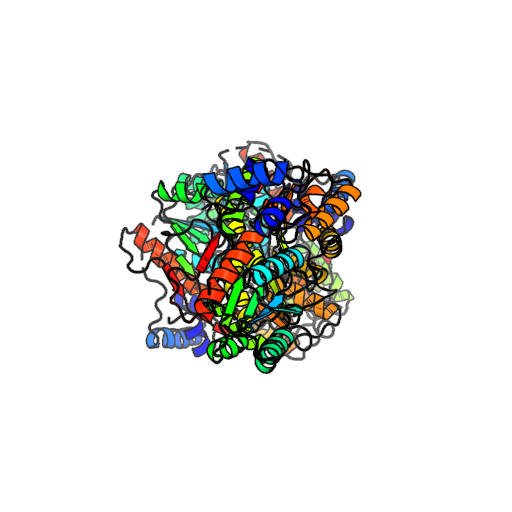00 1.000 86.04453 172 LEU C C 1
ATOM 6165 O O . LEU C 1 172 ? 23.81000 -67.16500 -23.98800 1.000 86.53669 172 LEU C O 1
ATOM 6170 N N . ILE C 1 173 ? 25.34300 -65.91900 -25.11000 1.000 87.01043 173 ILE C N 1
ATOM 6171 C CA . ILE C 1 173 ? 26.45800 -66.88400 -24.87800 1.000 92.39529 173 ILE C CA 1
ATOM 6172 C C . ILE C 1 173 ? 26.70700 -66.99000 -23.37100 1.000 91.68994 173 ILE C C 1
ATOM 6173 O O . ILE C 1 173 ? 26.71300 -68.12200 -22.85600 1.000 89.94499 173 ILE C O 1
ATOM 6178 N N . GLU C 1 174 ? 26.87800 -65.85200 -22.69600 1.000 90.61613 174 GLU C N 1
ATOM 6179 C CA . GLU C 1 174 ? 27.10800 -65.84500 -21.22700 1.000 94.09812 174 GLU C CA 1
ATOM 6180 C C . GLU C 1 174 ? 25.97500 -66.61200 -20.54200 1.000 92.44529 174 GLU C C 1
ATOM 6181 O O . GLU C 1 174 ? 26.27100 -67.42300 -19.64600 1.000 93.91389 174 GLU C O 1
ATOM 6187 N N . LYS C 1 175 ? 24.73300 -66.39600 -20.97700 1.000 91.18199 175 LYS C N 1
ATOM 6188 C CA . LYS C 1 175 ? 23.59500 -67.06500 -20.33800 1.000 95.53514 175 LYS C CA 1
ATOM 6189 C C . LYS C 1 175 ? 23.50900 -68.56400 -20.66000 1.000 99.55667 175 LYS C C 1
ATOM 6190 O O . LYS C 1 175 ? 22.61800 -69.24100 -20.12000 1.000 98.62498 175 LYS C O 1
ATOM 6196 N N . GLY C 1 176 ? 24.41600 -69.10400 -21.48300 1.000 96.31681 176 GLY C N 1
ATOM 6197 C CA . GLY C 1 176 ? 24.45700 -70.57200 -21.68000 1.000 96.96426 176 GLY C CA 1
ATOM 6198 C C . GLY C 1 176 ? 24.12600 -71.05800 -23.07800 1.000 99.38034 176 GLY C C 1
ATOM 6199 O O . GLY C 1 176 ? 24.12000 -72.28600 -23.27600 1.000 97.31167 176 GLY C O 1
ATOM 6200 N N . ALA C 1 177 ? 23.87600 -70.15400 -24.02000 1.000 96.95899 177 ALA C N 1
ATOM 6201 C CA . ALA C 1 177 ? 23.45000 -70.60700 -25.36100 1.000 98.21967 177 ALA C CA 1
ATOM 6202 C C . ALA C 1 177 ? 24.66400 -71.01200 -26.19200 1.000 95.68779 177 ALA C C 1
ATOM 6203 O O . ALA C 1 177 ? 25.71900 -70.37500 -26.04700 1.000 92.92693 177 ALA C O 1
ATOM 6205 N N . LYS C 1 178 ? 24.50100 -72.03200 -27.03100 1.000 95.02718 178 LYS C N 1
ATOM 6206 C CA . LYS C 1 178 ? 25.59900 -72.45700 -27.93200 1.000 99.15399 178 LYS C CA 1
ATOM 6207 C C . LYS C 1 178 ? 25.07500 -72.44800 -29.36700 1.000 97.15639 178 LYS C C 1
ATOM 6208 O O . LYS C 1 178 ? 25.76400 -71.90800 -30.24200 1.000 99.40666 178 LYS C O 1
ATOM 6214 N N . SER C 1 179 ? 23.89100 -73.02000 -29.58300 1.000 94.44027 179 SER C N 1
ATOM 6215 C CA . SER C 1 179 ? 23.28800 -73.04500 -30.93700 1.000 90.37926 179 SER C CA 1
ATOM 6216 C C . SER C 1 179 ? 22.49800 -71.75600 -31.17300 1.000 90.77141 179 SER C C 1
ATOM 6217 O O . SER C 1 179 ? 21.79800 -71.32000 -30.25100 1.000 89.39493 179 SER C O 1
ATOM 6220 N N . PHE C 1 180 ? 22.61500 -71.16800 -32.36200 1.000 87.32363 180 PHE C N 1
ATOM 6221 C CA . PHE C 1 180 ? 21.95600 -69.86800 -32.63000 1.000 87.00254 180 PHE C CA 1
ATOM 6222 C C . PHE C 1 180 ? 21.22800 -69.90800 -33.97300 1.000 92.38213 180 PHE C C 1
ATOM 6223 O O . PHE C 1 180 ? 21.45700 -70.86900 -34.72100 1.000 96.44577 180 PHE C O 1
ATOM 6231 N N . ALA C 1 181 ? 20.38400 -68.90800 -34.25200 1.000 83.34684 181 ALA C N 1
ATOM 6232 C CA . ALA C 1 181 ? 19.64000 -68.82000 -35.52700 1.000 79.93853 181 ALA C CA 1
ATOM 6233 C C . ALA C 1 181 ? 19.18100 -67.37800 -35.72900 1.000 73.38511 181 ALA C C 1
ATOM 6234 O O . ALA C 1 181 ? 18.79900 -66.75300 -34.74100 1.000 72.84558 181 ALA C O 1
ATOM 6236 N N . LEU C 1 182 ? 19.22800 -66.88000 -36.96300 1.000 72.61134 182 LEU C N 1
ATOM 6237 C CA . LEU C 1 182 ? 18.73800 -65.50700 -37.25500 1.000 70.91113 182 LEU C CA 1
ATOM 6238 C C . LEU C 1 182 ? 17.60500 -65.56800 -38.27600 1.000 74.57999 182 LEU C C 1
ATOM 6239 O O . LEU C 1 182 ? 17.87800 -65.86500 -39.44700 1.000 77.53824 182 LEU C O 1
ATOM 6244 N N . VAL C 1 183 ? 16.38300 -65.28400 -37.83000 1.000 73.58514 183 VAL C N 1
ATOM 6245 C CA . VAL C 1 183 ? 15.23000 -65.24400 -38.77100 1.000 75.37219 183 VAL C CA 1
ATOM 6246 C C . VAL C 1 183 ? 14.85400 -63.79500 -39.06600 1.000 69.92944 183 VAL C C 1
ATOM 6247 O O . VAL C 1 183 ? 14.83300 -62.97800 -38.13600 1.000 69.55571 183 VAL C O 1
ATOM 6251 N N . GLY C 1 184 ? 14.66100 -63.48400 -40.34500 1.000 73.88781 184 GLY C N 1
ATOM 6252 C CA . GLY C 1 184 ? 14.32700 -62.11200 -40.75200 1.000 70.68216 184 GLY C CA 1
ATOM 6253 C C . GLY C 1 184 ? 13.48900 -62.12000 -42.00600 1.000 73.39827 184 GLY C C 1
ATOM 6254 O O . GLY C 1 184 ? 12.73500 -63.08300 -42.19400 1.000 73.71937 184 GLY C O 1
ATOM 6255 N N . GLY C 1 185 ? 13.62300 -61.08500 -42.83500 1.000 75.75908 185 GLY C N 1
ATOM 6256 C CA . GLY C 1 185 ? 12.77200 -60.97800 -44.03000 1.000 74.35365 185 GLY C CA 1
ATOM 6257 C C . GLY C 1 185 ? 13.28500 -59.95900 -45.01900 1.000 79.81746 185 GLY C C 1
ATOM 6258 O O . GLY C 1 185 ? 14.42800 -59.52900 -44.85600 1.000 83.92848 185 GLY C O 1
ATOM 6259 N N . GLU C 1 186 ? 12.45300 -59.55000 -45.97600 1.000 83.29420 186 GLU C N 1
ATOM 6260 C CA . GLU C 1 186 ? 12.90300 -58.64900 -47.06600 1.000 87.92107 186 GLU C CA 1
ATOM 6261 C C . GLU C 1 186 ? 12.55000 -57.20100 -46.75000 1.000 88.42113 186 GLU C C 1
ATOM 6262 O O . GLU C 1 186 ? 13.20700 -56.30500 -47.29400 1.000 91.22146 186 GLU C O 1
ATOM 6268 N N . HIS C 1 187 ? 11.56000 -56.98000 -45.89100 1.000 86.67092 187 HIS C N 1
ATOM 6269 C CA . HIS C 1 187 ? 11.09800 -55.59300 -45.61800 1.000 82.83625 187 HIS C CA 1
ATOM 6270 C C . HIS C 1 187 ? 12.14000 -54.83900 -44.79000 1.000 75.32482 187 HIS C C 1
ATOM 6271 O O . HIS C 1 187 ? 12.33400 -53.64200 -45.03500 1.000 67.92130 187 HIS C O 1
ATOM 6278 N N . SER C 1 188 ? 12.78600 -55.52800 -43.85300 1.000 72.90348 188 SER C N 1
ATOM 6279 C CA . SER C 1 188 ? 13.84300 -54.90500 -43.01900 1.000 78.59363 188 SER C CA 1
ATOM 6280 C C . SER C 1 188 ? 15.16400 -55.59100 -43.35600 1.000 80.77547 188 SER C C 1
ATOM 6281 O O . SER C 1 188 ? 15.60200 -56.44000 -42.56800 1.000 78.46467 188 SER C O 1
ATOM 6284 N N . LYS C 1 189 ? 15.77600 -55.21700 -44.48000 1.000 79.85694 189 LYS C N 1
ATOM 6285 C CA . LYS C 1 189 ? 16.99300 -55.93100 -44.93700 1.000 84.54172 189 LYS C CA 1
ATOM 6286 C C . LYS C 1 189 ? 18.25800 -55.32200 -44.32800 1.000 83.70477 189 LYS C C 1
ATOM 6287 O O . LYS C 1 189 ? 19.16000 -56.09800 -43.99000 1.000 80.00433 189 LYS C O 1
ATOM 6293 N N . LYS C 1 190 ? 18.30500 -53.99900 -44.16700 1.000 79.17265 190 LYS C N 1
ATOM 6294 C CA . LYS C 1 190 ? 19.48100 -53.36700 -43.51400 1.000 82.47041 190 LYS C CA 1
ATOM 6295 C C . LYS C 1 190 ? 19.68100 -53.98900 -42.13500 1.000 80.60440 190 LYS C C 1
ATOM 6296 O O . LYS C 1 190 ? 20.81000 -54.36500 -41.81100 1.000 80.63598 190 LYS C O 1
ATOM 6302 N N . ALA C 1 191 ? 18.60300 -54.09400 -41.36900 1.000 75.79593 191 ALA C N 1
ATOM 6303 C CA . ALA C 1 191 ? 18.70400 -54.64600 -40.00700 1.000 72.01916 191 ALA C CA 1
ATOM 6304 C C . ALA C 1 191 ? 19.23600 -56.06800 -40.08200 1.000 74.97478 191 ALA C C 1
ATOM 6305 O O . ALA C 1 191 ? 20.15300 -56.37300 -39.33900 1.000 72.42184 191 ALA C O 1
ATOM 6307 N N . GLN C 1 192 ? 18.69000 -56.88200 -40.98200 1.000 80.30173 192 GLN C N 1
ATOM 6308 C CA . GLN C 1 192 ? 19.08300 -58.31400 -41.03600 1.000 82.40725 192 GLN C CA 1
ATOM 6309 C C . GLN C 1 192 ? 20.57500 -58.44200 -41.32000 1.000 80.63598 192 GLN C C 1
ATOM 6310 O O . GLN C 1 192 ? 21.22500 -59.22900 -40.62700 1.000 76.84079 192 GLN C O 1
ATOM 6316 N N . GLU C 1 193 ? 21.08100 -57.70700 -42.30900 1.000 80.75179 193 GLU C N 1
ATOM 6317 C CA . GLU C 1 193 ? 22.51000 -57.86900 -42.69200 1.000 88.37375 193 GLU C CA 1
ATOM 6318 C C . GLU C 1 193 ? 23.43000 -57.30500 -41.60100 1.000 89.16859 193 GLU C C 1
ATOM 6319 O O . GLU C 1 193 ? 24.45400 -57.94100 -41.31500 1.000 92.03472 193 GLU C O 1
ATOM 6325 N N . ASP C 1 194 ? 23.06700 -56.17600 -40.99700 1.000 84.69173 194 ASP C N 1
ATOM 6326 C CA . ASP C 1 194 ? 23.90100 -55.58000 -39.92600 1.000 79.92011 194 ASP C CA 1
ATOM 6327 C C . ASP C 1 194 ? 23.85400 -56.47900 -38.68800 1.000 80.64125 194 ASP C C 1
ATOM 6328 O O . ASP C 1 194 ? 24.88700 -56.64700 -38.04300 1.000 83.33368 194 ASP C O 1
ATOM 6333 N N . VAL C 1 195 ? 22.69400 -57.05100 -38.38000 1.000 75.59064 195 VAL C N 1
ATOM 6334 C CA . VAL C 1 195 ? 22.59500 -57.98200 -37.22400 1.000 76.18808 195 VAL C CA 1
ATOM 6335 C C . VAL C 1 195 ? 23.40600 -59.22800 -37.56300 1.000 77.37770 195 VAL C C 1
ATOM 6336 O O . VAL C 1 195 ? 24.17000 -59.67700 -36.70500 1.000 78.90420 195 VAL C O 1
ATOM 6340 N N . LEU C 1 196 ? 23.34300 -59.70000 -38.80600 1.000 83.86795 196 LEU C N 1
ATOM 6341 C CA . LEU C 1 196 ? 24.07500 -60.93700 -39.18100 1.000 82.89678 196 LEU C CA 1
ATOM 6342 C C . LEU C 1 196 ? 25.54900 -60.70200 -38.88200 1.000 84.15483 196 LEU C C 1
ATOM 6343 O O . LEU C 1 196 ? 26.16400 -61.56000 -38.24300 1.000 80.94392 196 LEU C O 1
ATOM 6348 N N . GLU C 1 197 ? 26.06500 -59.55800 -39.32000 1.000 83.36789 197 GLU C N 1
ATOM 6349 C CA . GLU C 1 197 ? 27.46600 -59.23300 -39.07200 1.000 85.11020 197 GLU C CA 1
ATOM 6350 C C . GLU C 1 197 ? 27.82500 -59.40000 -37.60100 1.000 90.67140 197 GLU C C 1
ATOM 6351 O O . GLU C 1 197 ? 28.64000 -60.26300 -37.24100 1.000 91.77416 197 GLU C O 1
ATOM 6357 N N . GLY C 1 198 ? 27.16700 -58.64900 -36.71800 1.000 86.88937 198 GLY C N 1
ATOM 6358 C CA . GLY C 1 198 ? 27.48900 -58.71000 -35.27800 1.000 82.18880 198 GLY C CA 1
ATOM 6359 C C . GLY C 1 198 ? 27.32400 -60.09700 -34.69300 1.000 84.98914 198 GLY C C 1
ATOM 6360 O O . GLY C 1 198 ? 28.18200 -60.50700 -33.89700 1.000 86.58143 198 GLY C O 1
ATOM 6361 N N . LEU C 1 199 ? 26.24700 -60.79000 -35.05900 1.000 82.67570 199 LEU C N 1
ATOM 6362 C CA . LEU C 1 199 ? 25.99100 -62.17100 -34.57300 1.000 82.38883 199 LEU C CA 1
ATOM 6363 C C . LEU C 1 199 ? 27.22500 -63.01100 -34.88700 1.000 87.77631 199 LEU C C 1
ATOM 6364 O O . LEU C 1 199 ? 27.74400 -63.65000 -33.96700 1.000 90.71614 199 LEU C O 1
ATOM 6369 N N . THR C 1 200 ? 27.69000 -62.97100 -36.13400 1.000 91.76627 200 THR C N 1
ATOM 6370 C CA . THR C 1 200 ? 28.80800 -63.85400 -36.55000 1.000 96.35103 200 THR C CA 1
ATOM 6371 C C . THR C 1 200 ? 30.08200 -63.49900 -35.78900 1.000 96.72212 200 THR C C 1
ATOM 6372 O O . THR C 1 200 ? 30.74600 -64.42800 -35.33300 1.000 94.19024 200 THR C O 1
ATOM 6376 N N . GLU C 1 201 ? 30.40400 -62.21200 -35.67400 1.000 92.56110 201 GLU C N 1
ATOM 6377 C CA . GLU C 1 201 ? 31.67300 -61.80800 -35.01800 1.000 93.53753 201 GLU C CA 1
ATOM 6378 C C . GLU C 1 201 ? 31.79500 -62.49100 -33.65900 1.000 94.91928 201 GLU C C 1
ATOM 6379 O O . GLU C 1 201 ? 32.78600 -63.20100 -33.45400 1.000 98.39601 201 GLU C O 1
ATOM 6385 N N . VAL C 1 202 ? 30.82200 -62.29700 -32.77300 1.000 93.41646 202 VAL C N 1
ATOM 6386 C CA . VAL C 1 202 ? 30.93000 -62.86100 -31.39700 1.000 94.81137 202 VAL C CA 1
ATOM 6387 C C . VAL C 1 202 ? 30.86800 -64.38000 -31.49400 1.000 95.97993 202 VAL C C 1
ATOM 6388 O O . VAL C 1 202 ? 31.56200 -65.05300 -30.72300 1.000 99.67774 202 VAL C O 1
ATOM 6392 N N . LEU C 1 203 ? 30.08800 -64.89200 -32.43900 1.000 95.84570 203 LEU C N 1
ATOM 6393 C CA . LEU C 1 203 ? 29.92700 -66.36200 -32.55800 1.000 103.88088 203 LEU C CA 1
ATOM 6394 C C . LEU C 1 203 ? 31.21800 -66.96500 -33.11300 1.000 106.86544 203 LEU C C 1
ATOM 6395 O O . LEU C 1 203 ? 31.39000 -68.17600 -33.00000 1.000 106.42065 203 LEU C O 1
ATOM 6400 N N . ASN C 1 204 ? 32.08600 -66.14300 -33.69900 1.000 103.90193 204 ASN C N 1
ATOM 6401 C CA . ASN C 1 204 ? 33.38300 -66.65600 -34.20200 1.000 106.06272 204 ASN C CA 1
ATOM 6402 C C . ASN C 1 204 ? 34.45500 -66.38600 -33.15000 1.000 104.06248 204 ASN C C 1
ATOM 6403 O O . ASN C 1 204 ? 35.38300 -67.19700 -33.03800 1.000 105.31789 204 ASN C O 1
ATOM 6408 N N . LYS C 1 205 ? 34.31000 -65.29800 -32.40000 1.000 102.59125 205 LYS C N 1
ATOM 6409 C CA . LYS C 1 205 ? 35.27400 -64.98500 -31.31600 1.000 104.50727 205 LYS C CA 1
ATOM 6410 C C . LYS C 1 205 ? 35.15200 -66.05300 -30.22400 1.000 105.59950 205 LYS C C 1
ATOM 6411 O O . LYS C 1 205 ? 36.17400 -66.37200 -29.60000 1.000 107.33392 205 LYS C O 1
ATOM 6417 N N . ASN C 1 206 ? 33.95100 -66.60800 -30.02900 1.000 106.89966 206 ASN C N 1
ATOM 6418 C CA . ASN C 1 206 ? 33.75700 -67.64000 -28.98000 1.000 107.05494 206 ASN C CA 1
ATOM 6419 C C . ASN C 1 206 ? 33.94000 -69.00400 -29.63000 1.000 102.65178 206 ASN C C 1
ATOM 6420 O O . ASN C 1 206 ? 33.64500 -70.01400 -28.97500 1.000 103.37555 206 ASN C O 1
ATOM 6425 N N . GLY C 1 207 ? 34.39700 -69.01100 -30.88200 1.000 101.93327 207 GLY C N 1
ATOM 6426 C CA . GLY C 1 207 ? 34.62200 -70.27100 -31.60900 1.000 104.83889 207 GLY C CA 1
ATOM 6427 C C . GLY C 1 207 ? 33.37300 -71.11500 -31.61800 1.000 108.20508 207 GLY C C 1
ATOM 6428 O O . GLY C 1 207 ? 33.47800 -72.33500 -31.41500 1.000 105.24157 207 GLY C O 1
ATOM 6429 N N . LEU C 1 208 ? 32.20100 -70.49300 -31.77100 1.000 107.70765 208 LEU C N 1
ATOM 6430 C CA . LEU C 1 208 ? 30.92600 -71.25800 -31.69400 1.000 106.28116 208 LEU C CA 1
ATOM 6431 C C . LEU C 1 208 ? 30.42000 -71.56700 -33.10600 1.000 108.69198 208 LEU C C 1
ATOM 6432 O O . LEU C 1 208 ? 30.95200 -70.98000 -34.06800 1.000 105.13103 208 LEU C O 1
ATOM 6437 N N . GLN C 1 209 ? 29.43200 -72.45700 -33.22000 1.000 108.24719 209 GLN C N 1
ATOM 6438 C CA . GLN C 1 209 ? 28.93300 -72.87400 -34.55700 1.000 113.28990 209 GLN C CA 1
ATOM 6439 C C . GLN C 1 209 ? 27.97100 -71.82200 -35.11100 1.000 110.11847 209 GLN C C 1
ATOM 6440 O O . GLN C 1 209 ? 27.17300 -71.27700 -34.32300 1.000 113.93735 209 GLN C O 1
ATOM 6446 N N . LEU C 1 210 ? 28.04400 -71.55500 -36.41800 1.000 108.54986 210 LEU C N 1
ATOM 6447 C CA . LEU C 1 210 ? 27.09100 -70.60900 -37.05800 1.000 109.73158 210 LEU C CA 1
ATOM 6448 C C . LEU C 1 210 ? 25.77500 -71.35700 -37.28800 1.000 106.47856 210 LEU C C 1
ATOM 6449 O O . LEU C 1 210 ? 25.83400 -72.56200 -37.60600 1.000 105.00206 210 LEU C O 1
ATOM 6454 N N . GLY C 1 211 ? 24.63600 -70.67600 -37.13700 1.000 102.69389 211 GLY C N 1
ATOM 6455 C CA . GLY C 1 211 ? 23.33000 -71.34900 -37.28100 1.000 103.89140 211 GLY C CA 1
ATOM 6456 C C . GLY C 1 211 ? 22.66900 -71.04800 -38.61500 1.000 107.89452 211 GLY C C 1
ATOM 6457 O O . GLY C 1 211 ? 23.38200 -70.61500 -39.54200 1.000 108.34983 211 GLY C O 1
ATOM 6458 N N . ASP C 1 212 ? 21.35100 -71.26200 -38.70900 1.000 104.10196 212 ASP C N 1
ATOM 6459 C CA . ASP C 1 212 ? 20.62100 -71.02900 -39.98100 1.000 99.27243 212 ASP C CA 1
ATOM 6460 C C . ASP C 1 212 ? 20.38100 -69.52800 -40.15800 1.000 96.34576 212 ASP C C 1
ATOM 6461 O O . ASP C 1 212 ? 20.43300 -68.80700 -39.15200 1.000 96.63001 212 ASP C O 1
ATOM 6466 N N . THR C 1 213 ? 20.15100 -69.08300 -41.39600 1.000 91.57414 213 THR C N 1
ATOM 6467 C CA . THR C 1 213 ? 19.83800 -67.65800 -41.63800 1.000 86.13928 213 THR C CA 1
ATOM 6468 C C . THR C 1 213 ? 18.54700 -67.62200 -42.45000 1.000 88.13952 213 THR C C 1
ATOM 6469 O O . THR C 1 213 ? 18.60200 -67.19900 -43.60800 1.000 96.31418 213 THR C O 1
ATOM 6473 N N . LEU C 1 214 ? 17.43900 -68.05800 -41.85400 1.000 85.38655 214 LEU C N 1
ATOM 6474 C CA . LEU C 1 214 ? 16.13300 -68.12900 -42.55700 1.000 85.32865 214 LEU C CA 1
ATOM 6475 C C . LEU C 1 214 ? 15.60200 -66.71900 -42.83100 1.000 85.08125 214 LEU C C 1
ATOM 6476 O O . LEU C 1 214 ? 15.22900 -66.04700 -41.87600 1.000 83.11260 214 LEU C O 1
ATOM 6481 N N . ASN C 1 215 ? 15.56000 -66.30700 -44.09800 1.000 82.99416 215 ASN C N 1
ATOM 6482 C CA . ASN C 1 215 ? 15.06600 -64.95600 -44.46000 1.000 78.54100 215 ASN C CA 1
ATOM 6483 C C . ASN C 1 215 ? 13.78500 -65.08900 -45.27000 1.000 82.65202 215 ASN C C 1
ATOM 6484 O O . ASN C 1 215 ? 13.87100 -65.50900 -46.42900 1.000 90.31083 215 ASN C O 1
ATOM 6489 N N . CYS C 1 216 ? 12.64900 -64.71500 -44.68100 1.000 85.97873 216 CYS C N 1
ATOM 6490 C CA . CYS C 1 216 ? 11.35700 -64.92100 -45.39100 1.000 84.53908 216 CYS C CA 1
ATOM 6491 C C . CYS C 1 216 ? 11.17000 -63.87600 -46.49600 1.000 84.30221 216 CYS C C 1
ATOM 6492 O O . CYS C 1 216 ? 11.87200 -62.84900 -46.47700 1.000 84.91808 216 CYS C O 1
ATOM 6495 N N . SER C 1 217 ? 10.26600 -64.14200 -47.44100 1.000 89.83972 217 SER C N 1
ATOM 6496 C CA . SER C 1 217 ? 9.96300 -63.13800 -48.49300 1.000 91.76627 217 SER C CA 1
ATOM 6497 C C . SER C 1 217 ? 8.71900 -62.35500 -48.06400 1.000 91.35832 217 SER C C 1
ATOM 6498 O O . SER C 1 217 ? 7.88700 -62.93400 -47.33500 1.000 89.34755 217 SER C O 1
ATOM 6501 N N . GLY C 1 218 ? 8.60200 -61.09200 -48.48500 1.000 86.67881 218 GLY C N 1
ATOM 6502 C CA . GLY C 1 218 ? 7.39200 -60.32100 -48.16100 1.000 85.96031 218 GLY C CA 1
ATOM 6503 C C . GLY C 1 218 ? 7.31500 -59.92800 -46.70400 1.000 89.85551 218 GLY C C 1
ATOM 6504 O O . GLY C 1 218 ? 8.29800 -59.37500 -46.19400 1.000 93.41646 218 GLY C O 1
ATOM 6505 N N . ALA C 1 219 ? 6.21100 -60.25300 -46.03700 1.000 85.24180 219 ALA C N 1
ATOM 6506 C CA . ALA C 1 219 ? 5.99500 -59.75200 -44.66400 1.000 82.47568 219 ALA C CA 1
ATOM 6507 C C . ALA C 1 219 ? 6.63000 -60.62400 -43.58800 1.000 87.32889 219 ALA C C 1
ATOM 6508 O O . ALA C 1 219 ? 6.49200 -61.84900 -43.66900 1.000 89.18438 219 ALA C O 1
ATOM 6510 N N . GLU C 1 220 ? 7.28500 -59.99700 -42.61100 1.000 77.63562 220 GLU C N 1
ATOM 6511 C CA . GLU C 1 220 ? 7.82500 -60.74300 -41.45200 1.000 72.28498 220 GLU C CA 1
ATOM 6512 C C . GLU C 1 220 ? 6.66700 -60.79100 -40.46200 1.000 73.03507 220 GLU C C 1
ATOM 6513 O O . GLU C 1 220 ? 6.54000 -59.86000 -39.66300 1.000 71.44014 220 GLU C O 1
ATOM 6519 N N . SER C 1 221 ? 5.85300 -61.84200 -40.52300 1.000 77.65405 221 SER C N 1
ATOM 6520 C CA . SER C 1 221 ? 4.61000 -61.86500 -39.72300 1.000 72.84821 221 SER C CA 1
ATOM 6521 C C . SER C 1 221 ? 4.55800 -63.00300 -38.71800 1.000 70.16368 221 SER C C 1
ATOM 6522 O O . SER C 1 221 ? 5.44700 -63.85300 -38.73600 1.000 73.15614 221 SER C O 1
ATOM 6525 N N . TYR C 1 222 ? 3.50900 -63.00800 -37.90300 1.000 69.29252 222 TYR C N 1
ATOM 6526 C CA . TYR C 1 222 ? 3.30600 -64.11600 -36.94800 1.000 68.41873 222 TYR C CA 1
ATOM 6527 C C . TYR C 1 222 ? 3.24200 -65.39400 -37.76900 1.000 73.92992 222 TYR C C 1
ATOM 6528 O O . TYR C 1 222 ? 3.77400 -66.40600 -37.29200 1.000 71.92704 222 TYR C O 1
ATOM 6537 N N . LYS C 1 223 ? 2.63100 -65.34400 -38.96300 1.000 77.63036 223 LYS C N 1
ATOM 6538 C CA . LYS C 1 223 ? 2.53900 -66.61200 -39.66400 1.000 76.18808 223 LYS C CA 1
ATOM 6539 C C . LYS C 1 223 ? 3.90000 -67.11700 -40.03000 1.000 74.07204 223 LYS C C 1
ATOM 6540 O O . LYS C 1 223 ? 4.22100 -68.26600 -39.78400 1.000 71.36119 223 LYS C O 1
ATOM 6546 N N . GLU C 1 224 ? 4.71800 -66.25300 -40.59700 1.000 74.64053 224 GLU C N 1
ATOM 6547 C CA . GLU C 1 224 ? 6.02900 -66.65500 -41.05000 1.000 76.18808 224 GLU C CA 1
ATOM 6548 C C . GLU C 1 224 ? 6.87400 -67.19900 -39.92700 1.000 79.64113 224 GLU C C 1
ATOM 6549 O O . GLU C 1 224 ? 7.75500 -68.01000 -40.15900 1.000 82.94152 224 GLU C O 1
ATOM 6555 N N . GLY C 1 225 ? 6.65800 -66.72900 -38.71800 1.000 75.39851 225 GLY C N 1
ATOM 6556 C CA . GLY C 1 225 ? 7.36600 -67.28200 -37.59000 1.000 74.56684 225 GLY C CA 1
ATOM 6557 C C . GLY C 1 225 ? 6.96000 -68.69500 -37.29100 1.000 77.52772 225 GLY C C 1
ATOM 6558 O O . GLY C 1 225 ? 7.80900 -69.53300 -37.06000 1.000 76.96186 225 GLY C O 1
ATOM 6559 N N . VAL C 1 226 ? 5.66400 -68.97100 -37.27500 1.000 81.39134 226 VAL C N 1
ATOM 6560 C CA . VAL C 1 226 ? 5.22900 -70.35500 -37.08600 1.000 80.75705 226 VAL C CA 1
ATOM 6561 C C . VAL C 1 226 ? 5.82200 -71.23500 -38.18300 1.000 77.53824 226 VAL C C 1
ATOM 6562 O O . VAL C 1 226 ? 6.20200 -72.38500 -37.94200 1.000 77.01976 226 VAL C O 1
ATOM 6566 N N . LYS C 1 227 ? 5.92900 -70.70000 -39.39700 1.000 73.71937 227 LYS C N 1
ATOM 6567 C CA . LYS C 1 227 ? 6.62000 -71.41100 -40.46800 1.000 73.90097 227 LYS C CA 1
ATOM 6568 C C . LYS C 1 227 ? 8.07300 -71.68000 -40.09200 1.000 82.54148 227 LYS C C 1
ATOM 6569 O O . LYS C 1 227 ? 8.56400 -72.81000 -40.22600 1.000 84.80490 227 LYS C O 1
ATOM 6575 N N . ALA C 1 228 ? 8.77800 -70.64800 -39.60600 1.000 86.20770 228 ALA C N 1
ATOM 6576 C CA . ALA C 1 228 ? 10.19700 -70.78900 -39.29100 1.000 79.77009 228 ALA C CA 1
ATOM 6577 C C . ALA C 1 228 ? 10.42900 -71.76500 -38.14300 1.000 79.14370 228 ALA C C 1
ATOM 6578 O O . ALA C 1 228 ? 11.46800 -72.42700 -38.10600 1.000 82.81519 228 ALA C O 1
ATOM 6580 N N . PHE C 1 229 ? 9.48000 -71.88000 -37.20600 1.000 78.94368 229 PHE C N 1
ATOM 6581 C CA . PHE C 1 229 ? 9.61200 -72.88100 -36.14700 1.000 82.79940 229 PHE C CA 1
ATOM 6582 C C . PHE C 1 229 ? 9.38500 -74.29600 -36.66000 1.000 86.70513 229 PHE C C 1
ATOM 6583 O O . PHE C 1 229 ? 9.96600 -75.25200 -36.12800 1.000 85.21285 229 PHE C O 1
ATOM 6591 N N . ALA C 1 230 ? 8.49100 -74.45300 -37.64300 1.000 88.69748 230 ALA C N 1
ATOM 6592 C CA . ALA C 1 230 ? 8.30700 -75.74500 -38.29200 1.000 85.91820 230 ALA C CA 1
ATOM 6593 C C . ALA C 1 230 ? 9.58400 -76.18500 -39.00300 1.000 85.49183 230 ALA C C 1
ATOM 6594 O O . ALA C 1 230 ? 10.02500 -77.33100 -38.85200 1.000 85.20758 230 ALA C O 1
ATOM 6596 N N . LYS C 1 231 ? 10.20900 -75.27000 -39.76100 1.000 83.13628 231 LYS C N 1
ATOM 6597 C CA . LYS C 1 231 ? 11.44300 -75.58300 -40.48300 1.000 82.59411 231 LYS C CA 1
ATOM 6598 C C . LYS C 1 231 ? 12.59100 -75.94400 -39.54500 1.000 89.47652 231 LYS C C 1
ATOM 6599 O O . LYS C 1 231 ? 13.54500 -76.60900 -39.96400 1.000 93.25329 231 LYS C O 1
ATOM 6605 N N . MET C 1 232 ? 12.47100 -75.57800 -38.26500 1.000 88.60010 232 MET C N 1
ATOM 6606 C CA . MET C 1 232 ? 13.60000 -75.79600 -37.32100 1.000 86.70776 232 MET C CA 1
ATOM 6607 C C . MET C 1 232 ? 13.17600 -76.63600 -36.11700 1.000 86.92621 232 MET C C 1
ATOM 6608 O O . MET C 1 232 ? 13.92500 -76.64900 -35.14400 1.000 90.04237 232 MET C O 1
ATOM 6613 N N . LYS C 1 233 ? 12.03800 -77.31900 -36.18600 1.000 85.64974 233 LYS C N 1
ATOM 6614 C CA . LYS C 1 233 ? 11.54700 -78.09200 -35.01600 1.000 88.06056 233 LYS C CA 1
ATOM 6615 C C . LYS C 1 233 ? 12.53100 -79.21500 -34.68400 1.000 90.29240 233 LYS C C 1
ATOM 6616 O O . LYS C 1 233 ? 12.78400 -79.43800 -33.49100 1.000 87.63682 233 LYS C O 1
ATOM 6622 N N . GLY C 1 234 ? 13.04800 -79.90000 -35.70500 1.000 91.87154 234 GLY C N 1
ATOM 6623 C CA . GLY C 1 234 ? 13.98500 -81.01700 -35.48600 1.000 93.31908 234 GLY C CA 1
ATOM 6624 C C . GLY C 1 234 ? 15.29100 -80.53700 -34.88900 1.000 97.12480 234 GLY C C 1
ATOM 6625 O O . GLY C 1 234 ? 15.57100 -80.88400 -33.72900 1.000 98.99608 234 GLY C O 1
ATOM 6626 N N . ASN C 1 235 ? 16.07200 -79.77300 -35.64900 1.000 93.35067 235 ASN C N 1
ATOM 6627 C CA . ASN C 1 235 ? 17.31600 -79.18800 -35.08800 1.000 95.55093 235 ASN C CA 1
ATOM 6628 C C . ASN C 1 235 ? 16.97100 -77.82700 -34.47700 1.000 93.36646 235 ASN C C 1
ATOM 6629 O O . ASN C 1 235 ? 17.15700 -76.80800 -35.16300 1.000 91.11882 235 ASN C O 1
ATOM 6634 N N . LEU C 1 236 ? 16.47400 -77.82600 -33.23900 1.000 90.06606 236 LEU C N 1
ATOM 6635 C CA . LEU C 1 236 ? 16.07700 -76.55400 -32.58600 1.000 89.41598 236 LEU C CA 1
ATOM 6636 C C . LEU C 1 236 ? 17.30100 -75.89500 -31.91700 1.000 86.77093 236 LEU C C 1
ATOM 6637 O O . LEU C 1 236 ? 17.89100 -76.55900 -31.05300 1.000 83.11260 236 LEU C O 1
ATOM 6642 N N . PRO C 1 237 ? 17.72600 -74.64100 -32.24000 1.000 84.45486 237 PRO C N 1
ATOM 6643 C CA . PRO C 1 237 ? 18.85900 -74.03000 -31.53600 1.000 83.86532 237 PRO C CA 1
ATOM 6644 C C . PRO C 1 237 ? 18.54100 -73.66600 -30.09500 1.000 88.47903 237 PRO C C 1
ATOM 6645 O O . PRO C 1 237 ? 17.40300 -73.80700 -29.62600 1.000 82.86257 237 PRO C O 1
ATOM 6649 N N . ASP C 1 238 ? 19.57000 -73.19700 -29.38400 1.000 89.17648 238 ASP C N 1
ATOM 6650 C CA . ASP C 1 238 ? 19.37100 -72.67500 -28.03800 1.000 88.01055 238 ASP C CA 1
ATOM 6651 C C . ASP C 1 238 ? 18.75000 -71.28000 -28.08500 1.000 82.53621 238 ASP C C 1
ATOM 6652 O O . ASP C 1 238 ? 17.91400 -70.93600 -27.24700 1.000 83.89690 238 ASP C O 1
ATOM 6657 N N . ALA C 1 239 ? 19.13300 -70.46600 -29.06300 1.000 77.03818 239 ALA C N 1
ATOM 6658 C CA . ALA C 1 239 ? 18.61700 -69.11200 -29.12700 1.000 78.07252 239 ALA C CA 1
ATOM 6659 C C . ALA C 1 239 ? 18.24100 -68.78200 -30.55800 1.000 76.01964 239 ALA C C 1
ATOM 6660 O O . ALA C 1 239 ? 18.89000 -69.23900 -31.50000 1.000 76.26441 239 ALA C O 1
ATOM 6662 N N . ILE C 1 240 ? 17.18200 -67.99100 -30.71200 1.000 72.78241 240 ILE C N 1
ATOM 6663 C CA . ILE C 1 240 ? 16.79100 -67.43500 -31.99800 1.000 70.74006 240 ILE C CA 1
ATOM 6664 C C . ILE C 1 240 ? 16.77300 -65.92300 -31.85900 1.000 70.56109 240 ILE C C 1
ATOM 6665 O O . ILE C 1 240 ? 16.11000 -65.38000 -30.96200 1.000 68.41083 240 ILE C O 1
ATOM 6670 N N . LEU C 1 241 ? 17.51700 -65.25000 -32.72100 1.000 64.98148 241 LEU C N 1
ATOM 6671 C CA . LEU C 1 241 ? 17.40100 -63.81300 -32.88000 1.000 64.59985 241 LEU C CA 1
ATOM 6672 C C . LEU C 1 241 ? 16.39700 -63.53500 -33.98500 1.000 70.05840 241 LEU C C 1
ATOM 6673 O O . LEU C 1 241 ? 16.34900 -64.26800 -34.97800 1.000 74.25627 241 LEU C O 1
ATOM 6678 N N . CYS C 1 242 ? 15.54700 -62.53000 -33.79700 1.000 65.18413 242 CYS C N 1
ATOM 6679 C CA . CYS C 1 242 ? 14.50100 -62.23600 -34.80400 1.000 64.92357 242 CYS C CA 1
ATOM 6680 C C . CYS C 1 242 ? 14.44700 -60.72600 -35.04600 1.000 60.97047 242 CYS C C 1
ATOM 6681 O O . CYS C 1 242 ? 14.63500 -59.98700 -34.11600 1.000 67.73444 242 CYS C O 1
ATOM 6684 N N . ILE C 1 243 ? 14.24700 -60.29400 -36.27900 1.000 56.08041 243 ILE C N 1
ATOM 6685 C CA . ILE C 1 243 ? 14.11500 -58.83500 -36.52100 1.000 63.37339 243 ILE C CA 1
ATOM 6686 C C . ILE C 1 243 ? 12.72000 -58.39600 -36.07600 1.000 63.08914 243 ILE C C 1
ATOM 6687 O O . ILE C 1 243 ? 12.63600 -57.50700 -35.22700 1.000 67.37913 243 ILE C O 1
ATOM 6692 N N . SER C 1 244 ? 11.67200 -59.02300 -36.60700 1.000 63.65237 244 SER C N 1
ATOM 6693 C CA . SER C 1 244 ? 10.28300 -58.61600 -36.27800 1.000 61.25734 244 SER C CA 1
ATOM 6694 C C . SER C 1 244 ? 9.82400 -59.27800 -34.98200 1.000 63.33917 244 SER C C 1
ATOM 6695 O O . SER C 1 244 ? 10.12800 -60.45100 -34.77500 1.000 63.74185 244 SER C O 1
ATOM 6698 N N . ASP C 1 245 ? 9.10400 -58.53000 -34.15400 1.000 61.44421 245 ASP C N 1
ATOM 6699 C CA . ASP C 1 245 ? 8.59900 -59.08100 -32.87700 1.000 63.99978 245 ASP C CA 1
ATOM 6700 C C . ASP C 1 245 ? 7.38000 -59.96200 -33.14300 1.000 62.54697 245 ASP C C 1
ATOM 6701 O O . ASP C 1 245 ? 7.20400 -60.92800 -32.42000 1.000 63.56288 245 ASP C O 1
ATOM 6706 N N . GLU C 1 246 ? 6.59300 -59.64000 -34.16200 1.000 57.45952 246 GLU C N 1
ATOM 6707 C CA . GLU C 1 246 ? 5.43800 -60.49000 -34.52600 1.000 62.14956 246 GLU C CA 1
ATOM 6708 C C . GLU C 1 246 ? 5.96100 -61.87000 -34.90900 1.000 65.19466 246 GLU C C 1
ATOM 6709 O O . GLU C 1 246 ? 5.44300 -62.85600 -34.38300 1.000 65.99212 246 GLU C O 1
ATOM 6715 N N . GLU C 1 247 ? 6.96500 -61.92200 -35.78300 1.000 66.23426 247 GLU C N 1
ATOM 6716 C CA . GLU C 1 247 ? 7.56100 -63.20700 -36.22900 1.000 64.50510 247 GLU C CA 1
ATOM 6717 C C . GLU C 1 247 ? 8.12300 -63.94100 -35.01600 1.000 64.91568 247 GLU C C 1
ATOM 6718 O O . GLU C 1 247 ? 8.00600 -65.16500 -34.96800 1.000 72.05601 247 GLU C O 1
ATOM 6724 N N . ALA C 1 248 ? 8.68100 -63.20400 -34.06700 1.000 59.16762 248 ALA C N 1
ATOM 6725 C CA . ALA C 1 248 ? 9.26300 -63.82100 -32.86200 1.000 62.73121 248 ALA C CA 1
ATOM 6726 C C . ALA C 1 248 ? 8.15600 -64.30100 -31.93800 1.000 63.65500 248 ALA C C 1
ATOM 6727 O O . ALA C 1 248 ? 8.37500 -65.30700 -31.26700 1.000 67.83182 248 ALA C O 1
ATOM 6729 N N . ILE C 1 249 ? 7.03300 -63.58700 -31.88600 1.000 59.38870 249 ILE C N 1
ATOM 6730 C CA . ILE C 1 249 ? 5.92900 -64.09300 -31.06600 1.000 68.66876 249 ILE C CA 1
ATOM 6731 C C . ILE C 1 249 ? 5.37900 -65.39100 -31.65100 1.000 66.79485 249 ILE C C 1
ATOM 6732 O O . ILE C 1 249 ? 5.05000 -66.33300 -30.91600 1.000 63.35233 249 ILE C O 1
ATOM 6737 N N . GLY C 1 250 ? 5.27400 -65.45800 -32.98100 1.000 64.34982 250 GLY C N 1
ATOM 6738 C CA . GLY C 1 250 ? 4.99900 -66.68900 -33.69400 1.000 68.03447 250 GLY C CA 1
ATOM 6739 C C . GLY C 1 250 ? 5.88400 -67.84800 -33.28200 1.000 68.26608 250 GLY C C 1
ATOM 6740 O O . GLY C 1 250 ? 5.37200 -68.88100 -32.84500 1.000 69.24251 250 GLY C O 1
ATOM 6741 N N . ILE C 1 251 ? 7.20600 -67.69400 -33.42000 1.000 67.30807 251 ILE C N 1
ATOM 6742 C CA . ILE C 1 251 ? 8.13000 -68.73700 -32.97000 1.000 68.72403 251 ILE C CA 1
ATOM 6743 C C . ILE C 1 251 ? 7.91300 -69.02300 -31.49600 1.000 68.63191 251 ILE C C 1
ATOM 6744 O O . ILE C 1 251 ? 7.93300 -70.18100 -31.06100 1.000 71.15590 251 ILE C O 1
ATOM 6749 N N . MET C 1 252 ? 7.69700 -67.97700 -30.70000 1.000 65.86053 252 MET C N 1
ATOM 6750 C CA . MET C 1 252 ? 7.49600 -68.18200 -29.27300 1.000 70.51372 252 MET C CA 1
ATOM 6751 C C . MET C 1 252 ? 6.29500 -69.07400 -29.01000 1.000 72.17707 252 MET C C 1
ATOM 6752 O O . MET C 1 252 ? 6.36800 -69.99800 -28.19300 1.000 70.42160 252 MET C O 1
ATOM 6757 N N . HIS C 1 253 ? 5.17200 -68.81600 -29.69300 1.000 71.60859 253 HIS C N 1
ATOM 6758 C CA . HIS C 1 253 ? 3.95600 -69.55200 -29.35800 1.000 74.73528 253 HIS C CA 1
ATOM 6759 C C . HIS C 1 253 ? 3.90500 -70.91000 -30.04000 1.000 75.80646 253 HIS C C 1
ATOM 6760 O O . HIS C 1 253 ? 3.40300 -71.87000 -29.44500 1.000 78.00935 253 HIS C O 1
ATOM 6767 N N . SER C 1 254 ? 4.42000 -71.01200 -31.27000 1.000 74.03256 254 SER C N 1
ATOM 6768 C CA . SER C 1 254 ? 4.69900 -72.31000 -31.87200 1.000 71.98495 254 SER C CA 1
ATOM 6769 C C . SER C 1 254 ? 5.41800 -73.22300 -30.89000 1.000 79.91221 254 SER C C 1
ATOM 6770 O O . SER C 1 254 ? 4.92000 -74.29300 -30.52900 1.000 86.15770 254 SER C O 1
ATOM 6773 N N . ALA C 1 255 ? 6.60000 -72.79900 -30.43900 1.000 78.40151 255 ALA C N 1
ATOM 6774 C CA . ALA C 1 255 ? 7.43200 -73.65700 -29.60700 1.000 81.03077 255 ALA C CA 1
ATOM 6775 C C . ALA C 1 255 ? 6.76800 -73.95300 -28.26800 1.000 80.26489 255 ALA C C 1
ATOM 6776 O O . ALA C 1 255 ? 6.91200 -75.05000 -27.71700 1.000 80.15961 255 ALA C O 1
ATOM 6778 N N . MET C 1 256 ? 6.04500 -72.97900 -27.72200 1.000 82.80993 256 MET C N 1
ATOM 6779 C CA . MET C 1 256 ? 5.38500 -73.19000 -26.44000 1.000 86.54196 256 MET C CA 1
ATOM 6780 C C . MET C 1 256 ? 4.24600 -74.19100 -26.57100 1.000 85.83924 256 MET C C 1
ATOM 6781 O O . MET C 1 256 ? 4.14000 -75.12700 -25.77200 1.000 86.23929 256 MET C O 1
ATOM 6786 N N . ASP C 1 257 ? 3.39200 -74.01700 -27.59000 1.000 86.39457 257 ASP C N 1
ATOM 6787 C CA . ASP C 1 257 ? 2.33800 -74.99000 -27.86200 1.000 87.80000 257 ASP C CA 1
ATOM 6788 C C . ASP C 1 257 ? 2.89200 -76.36300 -28.24800 1.000 89.05278 257 ASP C C 1
ATOM 6789 O O . ASP C 1 257 ? 2.13900 -77.34400 -28.21400 1.000 91.36359 257 ASP C O 1
ATOM 6794 N N . ALA C 1 258 ? 4.17900 -76.45800 -28.59600 1.000 87.38416 258 ALA C N 1
ATOM 6795 C CA . ALA C 1 258 ? 4.83600 -77.72100 -28.91400 1.000 85.72080 258 ALA C CA 1
ATOM 6796 C C . ALA C 1 258 ? 5.61000 -78.30100 -27.72900 1.000 90.12396 258 ALA C C 1
ATOM 6797 O O . ALA C 1 258 ? 6.52700 -79.10700 -27.93800 1.000 92.32160 258 ALA C O 1
ATOM 6799 N N . GLY C 1 259 ? 5.27400 -77.90500 -26.50000 1.000 84.02586 259 GLY C N 1
ATOM 6800 C CA . GLY C 1 259 ? 5.91900 -78.44400 -25.32100 1.000 85.14705 259 GLY C CA 1
ATOM 6801 C C . GLY C 1 259 ? 7.29200 -77.88600 -24.98700 1.000 86.77619 259 GLY C C 1
ATOM 6802 O O . GLY C 1 259 ? 7.80200 -78.16700 -23.89300 1.000 86.98148 259 GLY C O 1
ATOM 6803 N N . ILE C 1 260 ? 7.91900 -77.11700 -25.87800 1.000 85.80766 260 ILE C N 1
ATOM 6804 C CA . ILE C 1 260 ? 9.21300 -76.52300 -25.55900 1.000 84.30748 260 ILE C CA 1
ATOM 6805 C C . ILE C 1 260 ? 9.04200 -75.47300 -24.46800 1.000 88.17373 260 ILE C C 1
ATOM 6806 O O . ILE C 1 260 ? 8.06900 -74.70500 -24.46400 1.000 88.54220 260 ILE C O 1
ATOM 6811 N N . LYS C 1 261 ? 9.99200 -75.43400 -23.53400 1.000 87.00254 261 LYS C N 1
ATOM 6812 C CA . LYS C 1 261 ? 9.99400 -74.44500 -22.46400 1.000 82.79151 261 LYS C CA 1
ATOM 6813 C C . LYS C 1 261 ? 10.72900 -73.17900 -22.89700 1.000 82.87309 261 LYS C C 1
ATOM 6814 O O . LYS C 1 261 ? 11.76700 -73.23900 -23.56000 1.000 84.71542 261 LYS C O 1
ATOM 6820 N N . VAL C 1 262 ? 10.17200 -72.02900 -22.53000 1.000 77.93303 262 VAL C N 1
ATOM 6821 C CA . VAL C 1 262 ? 10.77300 -70.73000 -22.82400 1.000 75.30640 262 VAL C CA 1
ATOM 6822 C C . VAL C 1 262 ? 10.80700 -69.90900 -21.53900 1.000 78.94368 262 VAL C C 1
ATOM 6823 O O . VAL C 1 262 ? 9.75500 -69.72300 -20.90600 1.000 76.28809 262 VAL C O 1
ATOM 6827 N N . PRO C 1 263 ? 11.97200 -69.36700 -21.12300 1.000 80.23594 263 PRO C N 1
ATOM 6828 C CA . PRO C 1 263 ? 13.26500 -69.32100 -21.82200 1.000 77.07766 263 PRO C CA 1
ATOM 6829 C C . PRO C 1 263 ? 14.20500 -70.48200 -21.49400 1.000 81.80981 263 PRO C C 1
ATOM 6830 O O . PRO C 1 263 ? 15.35000 -70.50600 -21.97400 1.000 84.74700 263 PRO C O 1
ATOM 6834 N N . GLU C 1 264 ? 13.71000 -71.42900 -20.69300 1.000 79.56743 264 GLU C N 1
ATOM 6835 C CA . GLU C 1 264 ? 14.52300 -72.54400 -20.21700 1.000 81.93614 264 GLU C CA 1
ATOM 6836 C C . GLU C 1 264 ? 15.22100 -73.27500 -21.36500 1.000 86.30508 264 GLU C C 1
ATOM 6837 O O . GLU C 1 264 ? 16.45600 -73.32600 -21.42200 1.000 86.51827 264 GLU C O 1
ATOM 6843 N N . GLU C 1 265 ? 14.44500 -73.83200 -22.30800 1.000 88.02371 265 GLU C N 1
ATOM 6844 C CA . GLU C 1 265 ? 15.01200 -74.62100 -23.40400 1.000 82.89152 265 GLU C CA 1
ATOM 6845 C C . GLU C 1 265 ? 15.30600 -73.78900 -24.64800 1.000 84.21010 265 GLU C C 1
ATOM 6846 O O . GLU C 1 265 ? 16.29500 -74.04700 -25.34400 1.000 82.87046 265 GLU C O 1
ATOM 6852 N N . LEU C 1 266 ? 14.48500 -72.78200 -24.94000 1.000 82.09405 266 LEU C N 1
ATOM 6853 C CA . LEU C 1 266 ? 14.71100 -71.92400 -26.09300 1.000 80.25173 266 LEU C CA 1
ATOM 6854 C C . LEU C 1 266 ? 14.61800 -70.46600 -25.66300 1.000 77.85934 266 LEU C C 1
ATOM 6855 O O . LEU C 1 266 ? 13.77800 -70.10900 -24.82900 1.000 76.29862 266 LEU C O 1
ATOM 6860 N N . GLN C 1 267 ? 15.49000 -69.63100 -26.22800 1.000 73.36143 267 GLN C N 1
ATOM 6861 C CA . GLN C 1 267 ? 15.53000 -68.20800 -25.93300 1.000 72.48764 267 GLN C CA 1
ATOM 6862 C C . GLN C 1 267 ? 15.29200 -67.43800 -27.22200 1.000 73.26405 267 GLN C C 1
ATOM 6863 O O . GLN C 1 267 ? 15.84500 -67.78700 -28.27200 1.000 76.23546 267 GLN C O 1
ATOM 6869 N N . ILE C 1 268 ? 14.44700 -66.41100 -27.15600 1.000 67.75023 268 ILE C N 1
ATOM 6870 C CA . ILE C 1 268 ? 14.09200 -65.61500 -28.32500 1.000 68.45031 268 ILE C CA 1
ATOM 6871 C C . ILE C 1 268 ? 14.29500 -64.14500 -27.97900 1.000 66.58167 268 ILE C C 1
ATOM 6872 O O . ILE C 1 268 ? 14.00300 -63.72300 -26.85600 1.000 63.10230 268 ILE C O 1
ATOM 6877 N N . ILE C 1 269 ? 14.83500 -63.37600 -28.92800 1.000 59.84139 269 ILE C N 1
ATOM 6878 C CA . ILE C 1 269 ? 15.04200 -61.91400 -28.72000 1.000 60.83098 269 ILE C CA 1
ATOM 6879 C C . ILE C 1 269 ? 14.72500 -61.18400 -30.03100 1.000 60.30460 269 ILE C C 1
ATOM 6880 O O . ILE C 1 269 ? 15.02500 -61.73200 -31.09100 1.000 63.03387 269 ILE C O 1
ATOM 6885 N N . SER C 1 270 ? 14.10800 -60.00700 -29.95000 1.000 60.69149 270 SER C N 1
ATOM 6886 C CA . SER C 1 270 ? 13.68600 -59.27400 -31.16700 1.000 62.04691 270 SER C CA 1
ATOM 6887 C C . SER C 1 270 ? 14.52800 -58.01300 -31.34600 1.000 61.56001 270 SER C C 1
ATOM 6888 O O . SER C 1 270 ? 15.34000 -57.73000 -30.46300 1.000 62.21535 270 SER C O 1
ATOM 6891 N N . PHE C 1 271 ? 14.34100 -57.29900 -32.45500 1.000 56.08830 271 PHE C N 1
ATOM 6892 C CA . PHE C 1 271 ? 15.17400 -56.10900 -32.74300 1.000 56.93841 271 PHE C CA 1
ATOM 6893 C C . PHE C 1 271 ? 14.31000 -54.90600 -33.13600 1.000 59.76506 271 PHE C C 1
ATOM 6894 O O . PHE C 1 271 ? 14.65300 -53.79800 -32.71400 1.000 59.29132 271 PHE C O 1
ATOM 6902 N N . ASN C 1 272 ? 13.24100 -55.11200 -33.91400 1.000 61.04153 272 ASN C N 1
ATOM 6903 C CA . ASN C 1 272 ? 12.36000 -54.00000 -34.27900 1.000 59.87034 272 ASN C CA 1
ATOM 6904 C C . ASN C 1 272 ? 11.19800 -53.97600 -33.29000 1.000 63.83134 272 ASN C C 1
ATOM 6905 O O . ASN C 1 272 ? 10.14200 -54.57400 -33.51600 1.000 63.34970 272 ASN C O 1
ATOM 6910 N N . ASN C 1 273 ? 11.42700 -53.23900 -32.19800 1.000 63.58131 273 ASN C N 1
ATOM 6911 C CA . ASN C 1 273 ? 10.48300 -53.20900 -31.05700 1.000 58.78336 273 ASN C CA 1
ATOM 6912 C C . ASN C 1 273 ? 9.19600 -52.47200 -31.35500 1.000 55.59088 273 ASN C C 1
ATOM 6913 O O . ASN C 1 273 ? 9.24200 -51.40900 -31.99100 1.000 54.72761 273 ASN C O 1
ATOM 6918 N N . THR C 1 274 ? 8.08400 -53.06200 -30.92700 1.000 55.67773 274 THR C N 1
ATOM 6919 C CA . THR C 1 274 ? 6.79800 -52.39400 -31.05000 1.000 53.08005 274 THR C CA 1
ATOM 6920 C C . THR C 1 274 ? 6.01300 -52.57700 -29.75900 1.000 54.46706 274 THR C C 1
ATOM 6921 O O . THR C 1 274 ? 6.49300 -53.18500 -28.79200 1.000 52.64842 274 THR C O 1
ATOM 6925 N N . ARG C 1 275 ? 4.77800 -52.05800 -29.75800 1.000 56.97262 275 ARG C N 1
ATOM 6926 C CA . ARG C 1 275 ? 3.85300 -52.31200 -28.65200 1.000 58.85969 275 ARG C CA 1
ATOM 6927 C C . ARG C 1 275 ? 3.70100 -53.79500 -28.35400 1.000 58.02275 275 ARG C C 1
ATOM 6928 O O . ARG C 1 275 ? 3.39800 -54.17200 -27.21200 1.000 60.01772 275 ARG C O 1
ATOM 6936 N N . LEU C 1 276 ? 3.87800 -54.65000 -29.35600 1.000 54.38810 276 LEU C N 1
ATOM 6937 C CA . LEU C 1 276 ? 3.61300 -56.10100 -29.16700 1.0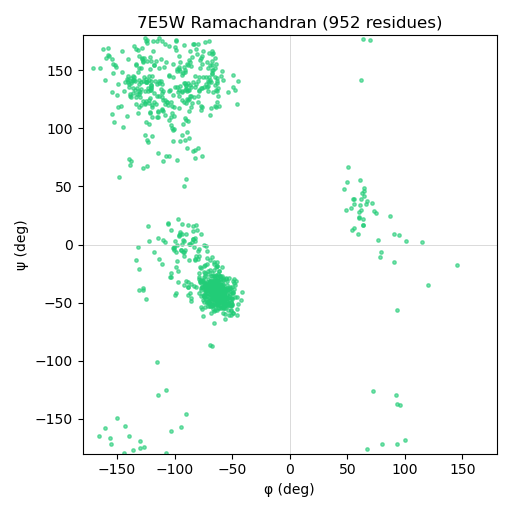00 55.94355 276 LEU C CA 1
ATOM 6938 C C . LEU C 1 276 ? 4.45800 -56.69900 -28.03900 1.000 54.60128 276 LEU C C 1
ATOM 6939 O O . LEU C 1 276 ? 3.98400 -57.65700 -27.42700 1.000 57.64639 276 LEU C O 1
ATOM 6944 N N . VAL C 1 277 ? 5.65600 -56.18600 -27.78500 1.000 60.22038 277 VAL C N 1
ATOM 6945 C CA . VAL C 1 277 ? 6.60000 -56.78400 -26.79000 1.000 56.52520 277 VAL C CA 1
ATOM 6946 C C . VAL C 1 277 ? 5.93400 -57.07600 -25.44200 1.000 58.94917 277 VAL C C 1
ATOM 6947 O O . VAL C 1 277 ? 6.19400 -58.15700 -24.89500 1.000 59.41239 277 VAL C O 1
ATOM 6951 N N . GLU C 1 278 ? 5.07200 -56.18800 -24.94800 1.000 61.00205 278 GLU C N 1
ATOM 6952 C CA . GLU C 1 278 ? 4.50300 -56.36000 -23.58500 1.000 59.73348 278 GLU C CA 1
ATOM 6953 C C . GLU C 1 278 ? 3.08800 -56.93900 -23.61700 1.000 60.95994 278 GLU C C 1
ATOM 6954 O O . GLU C 1 278 ? 2.54400 -57.17400 -22.53700 1.000 59.89666 278 GLU C O 1
ATOM 6960 N N . MET C 1 279 ? 2.53300 -57.17500 -24.80400 1.000 61.09943 279 MET C N 1
ATOM 6961 C CA . MET C 1 279 ? 1.14200 -57.67500 -24.93200 1.000 53.06689 279 MET C CA 1
ATOM 6962 C C . MET C 1 279 ? 1.13400 -59.19800 -24.86500 1.000 57.74640 279 MET C C 1
ATOM 6963 O O . MET C 1 279 ? 0.04900 -59.76900 -25.00700 1.000 55.41717 279 MET C O 1
ATOM 6968 N N . VAL C 1 280 ? 2.29700 -59.83200 -24.70400 1.000 60.50725 280 VAL C N 1
ATOM 6969 C CA . VAL C 1 280 ? 2.35300 -61.28600 -24.73400 1.000 56.19095 280 VAL C CA 1
ATOM 6970 C C . VAL C 1 280 ? 2.86100 -61.77500 -23.38500 1.000 57.57006 280 VAL C C 1
ATOM 6971 O O . VAL C 1 280 ? 3.32600 -60.99800 -22.55000 1.000 56.78839 280 VAL C O 1
ATOM 6975 N N . ARG C 1 281 ? 2.71100 -63.08400 -23.14600 1.000 58.41490 281 ARG C N 1
ATOM 6976 C CA . ARG C 1 281 ? 3.16900 -63.69200 -21.86700 1.000 58.68072 281 ARG C CA 1
ATOM 6977 C C . ARG C 1 281 ? 3.98400 -64.94700 -22.20800 1.000 64.77619 281 ARG C C 1
ATOM 6978 O O . ARG C 1 281 ? 3.38300 -65.90400 -22.73200 1.000 67.26070 281 ARG C O 1
ATOM 6986 N N . PRO C 1 282 ? 5.31200 -64.99800 -21.95200 1.000 68.51874 282 PRO C N 1
ATOM 6987 C CA . PRO C 1 282 ? 6.04600 -63.91700 -21.28400 1.000 67.10805 282 PRO C CA 1
ATOM 6988 C C . PRO C 1 282 ? 6.41500 -62.75400 -22.21600 1.000 61.57317 282 PRO C C 1
ATOM 6989 O O . PRO C 1 282 ? 6.37300 -62.92600 -23.42300 1.000 61.17049 282 PRO C O 1
ATOM 6993 N N . GLN C 1 283 ? 6.77400 -61.62000 -21.63700 1.000 63.71290 283 GLN C N 1
ATOM 6994 C CA . GLN C 1 283 ? 7.08100 -60.44800 -22.47900 1.000 61.99428 283 GLN C CA 1
ATOM 6995 C C . GLN C 1 283 ? 8.32000 -60.77000 -23.31700 1.000 58.91759 283 GLN C C 1
ATOM 6996 O O . GLN C 1 283 ? 9.20900 -61.46600 -22.81300 1.000 63.61026 283 GLN C O 1
ATOM 7002 N N . LEU C 1 284 ? 8.35400 -60.28300 -24.55500 1.000 60.26775 284 LEU C N 1
ATOM 7003 C CA . LEU C 1 284 ? 9.47400 -60.60000 -25.48000 1.000 57.69113 284 LEU C CA 1
ATOM 7004 C C . LEU C 1 284 ? 10.69200 -59.72900 -25.15400 1.000 56.70154 284 LEU C C 1
ATOM 7005 O O . LEU C 1 284 ? 10.53100 -58.50000 -25.08900 1.000 55.54350 284 LEU C O 1
ATOM 7010 N N . SER C 1 285 ? 11.86300 -60.34300 -24.95600 1.000 56.61731 285 SER C N 1
ATOM 7011 C CA . SER C 1 285 ? 13.09800 -59.55900 -24.73800 1.000 55.83038 285 SER C CA 1
ATOM 7012 C C . SER C 1 285 ? 13.43400 -58.90300 -26.07300 1.000 57.30161 285 SER C C 1
ATOM 7013 O O . SER C 1 285 ? 13.27000 -59.57500 -27.09400 1.000 55.41454 285 SER C O 1
ATOM 7016 N N . SER C 1 286 ? 13.88500 -57.64900 -26.06400 1.000 55.86722 286 SER C N 1
ATOM 7017 C CA . SER C 1 286 ? 14.06300 -56.95700 -27.35800 1.000 52.09835 286 SER C CA 1
ATOM 7018 C C . SER C 1 286 ? 15.00300 -55.76700 -27.27200 1.000 56.53573 286 SER C C 1
ATOM 7019 O O . SER C 1 286 ? 15.23600 -55.26700 -26.16900 1.000 60.88098 286 SER C O 1
ATOM 7022 N N . VAL C 1 287 ? 15.52100 -55.34500 -28.42100 1.000 57.20949 287 VAL C N 1
ATOM 7023 C CA . VAL C 1 287 ? 16.30400 -54.09000 -28.45900 1.000 62.37327 287 VAL C CA 1
ATOM 7024 C C . VAL C 1 287 ? 15.22900 -53.01100 -28.41800 1.000 63.61552 287 VAL C C 1
ATOM 7025 O O . VAL C 1 287 ? 14.22400 -53.17100 -29.11600 1.000 65.88158 287 VAL C O 1
ATOM 7029 N N . ILE C 1 288 ? 15.40900 -51.99100 -27.58900 1.000 56.25675 288 ILE C N 1
ATOM 7030 C CA . ILE C 1 288 ? 14.43700 -50.87100 -27.56900 1.000 56.25148 288 ILE C CA 1
ATOM 7031 C C . ILE C 1 288 ? 15.02100 -49.71800 -28.37500 1.000 56.06725 288 ILE C C 1
ATOM 7032 O O . ILE C 1 288 ? 16.01000 -49.13300 -27.93000 1.000 64.89989 288 ILE C O 1
ATOM 7037 N N . GLN C 1 289 ? 14.44200 -49.43700 -29.53400 1.000 53.02741 289 GLN C N 1
ATOM 7038 C CA . GLN C 1 289 ? 14.87100 -48.30400 -30.32100 1.000 55.39085 289 GLN C CA 1
ATOM 7039 C C . GLN C 1 289 ? 14.06900 -47.06300 -29.95000 1.000 60.76255 289 GLN C C 1
ATOM 7040 O O . GLN C 1 289 ? 12.88900 -47.15900 -29.59200 1.000 58.78863 289 GLN C O 1
ATOM 7046 N N . PRO C 1 290 ? 14.68000 -45.89500 -30.04700 1.000 61.42842 290 PRO C N 1
ATOM 7047 C CA . PRO C 1 290 ? 13.97500 -44.63300 -29.73700 1.000 59.25447 290 PRO C CA 1
ATOM 7048 C C . PRO C 1 290 ? 13.13600 -44.13400 -30.90700 1.000 59.31501 290 PRO C C 1
ATOM 7049 O O . PRO C 1 290 ? 13.46300 -43.13700 -31.58300 1.000 56.91472 290 PRO C O 1
ATOM 7053 N N . LEU C 1 291 ? 12.00200 -44.82100 -31.10800 1.000 59.93087 291 LEU C N 1
ATOM 7054 C CA . LEU C 1 291 ? 11.19900 -44.68200 -32.32300 1.000 53.59327 291 LEU C CA 1
ATOM 7055 C C . LEU C 1 291 ? 10.85900 -43.22800 -32.62000 1.000 56.67522 291 LEU C C 1
ATOM 7056 O O . LEU C 1 291 ? 11.05800 -42.75400 -33.74700 1.000 58.63598 291 LEU C O 1
ATOM 7061 N N . TYR C 1 292 ? 10.33900 -42.50300 -31.62700 1.000 56.72522 292 TYR C N 1
ATOM 7062 C CA . TYR C 1 292 ? 9.99300 -41.09600 -31.83900 1.000 55.14872 292 TYR C CA 1
ATOM 7063 C C . TYR C 1 292 ? 11.20600 -40.28300 -32.28400 1.000 56.68048 292 TYR C C 1
ATOM 7064 O O . TYR C 1 292 ? 11.07600 -39.34400 -33.08400 1.000 55.55666 292 TYR C O 1
ATOM 7073 N N . ASP C 1 293 ? 12.39200 -40.62600 -31.76600 1.000 58.91233 293 ASP C N 1
ATOM 7074 C CA . ASP C 1 293 ? 13.60900 -39.88100 -32.08700 1.000 65.32889 293 ASP C CA 1
ATOM 7075 C C . ASP C 1 293 ? 14.02300 -40.08900 -33.53800 1.000 64.57353 293 ASP C C 1
ATOM 7076 O O . ASP C 1 293 ? 14.36700 -39.12000 -34.23400 1.000 58.93075 293 ASP C O 1
ATOM 7081 N N . ILE C 1 294 ? 14.01400 -41.35800 -33.99200 1.000 61.95743 294 ILE C N 1
ATOM 7082 C CA . ILE C 1 294 ? 14.20400 -41.70200 -35.40500 1.000 62.72068 294 ILE C CA 1
ATOM 7083 C C . ILE C 1 294 ? 13.35300 -40.80800 -36.29800 1.000 59.18078 294 ILE C C 1
ATOM 7084 O O . ILE C 1 294 ? 13.82600 -40.28200 -37.30900 1.000 62.73384 294 ILE C O 1
ATOM 7089 N N . GLY C 1 295 ? 12.09700 -40.60300 -35.92900 1.000 55.15398 295 GLY C N 1
ATOM 7090 C CA . GLY C 1 295 ? 11.25500 -39.71300 -36.70700 1.000 56.14621 295 GLY C CA 1
ATOM 7091 C C . GLY C 1 295 ? 11.60600 -38.25300 -36.50400 1.000 65.67366 295 GLY C C 1
ATOM 7092 O O . GLY C 1 295 ? 11.51500 -37.45300 -37.43700 1.000 68.91616 295 GLY C O 1
ATOM 7093 N N . ALA C 1 296 ? 12.00700 -37.87800 -35.28200 1.000 70.51635 296 ALA C N 1
ATOM 7094 C CA . ALA C 1 296 ? 12.29400 -36.47000 -35.01600 1.000 70.13736 296 ALA C CA 1
ATOM 7095 C C . ALA C 1 296 ? 13.55600 -36.02500 -35.73700 1.000 65.21308 296 ALA C C 1
ATOM 7096 O O . ALA C 1 296 ? 13.58100 -34.95100 -36.35200 1.000 61.01258 296 ALA C O 1
ATOM 7098 N N . VAL C 1 297 ? 14.60800 -36.84600 -35.67100 1.000 61.59423 297 VAL C N 1
ATOM 7099 C CA . VAL C 1 297 ? 15.83000 -36.57900 -36.42600 1.000 68.55559 297 VAL C CA 1
ATOM 7100 C C . VAL C 1 297 ? 15.53000 -36.49100 -37.92300 1.000 71.41383 297 VAL C C 1
ATOM 7101 O O . VAL C 1 297 ? 15.88000 -35.50500 -38.59000 1.000 71.98758 297 VAL C O 1
ATOM 7105 N N . GLY C 1 298 ? 14.88500 -37.52700 -38.47400 1.000 66.91329 298 GLY C N 1
ATOM 7106 C CA . GLY C 1 298 ? 14.53600 -37.51200 -39.88400 1.000 68.60033 298 GLY C CA 1
ATOM 7107 C C . GLY C 1 298 ? 13.78400 -36.26200 -40.29600 1.000 71.39803 298 GLY C C 1
ATOM 7108 O O . GLY C 1 298 ? 13.99500 -35.73000 -41.38900 1.000 74.41155 298 GLY C O 1
ATOM 7109 N N . MET C 1 299 ? 12.90700 -35.76000 -39.42300 1.000 69.46359 299 MET C N 1
ATOM 7110 C CA . MET C 1 299 ? 12.23400 -34.51100 -39.76300 1.000 71.71386 299 MET C CA 1
ATOM 7111 C C . MET C 1 299 ? 13.17700 -33.32000 -39.64700 1.000 74.89056 299 MET C C 1
ATOM 7112 O O . MET C 1 299 ? 12.97900 -32.29800 -40.32100 1.000 76.89080 299 MET C O 1
ATOM 7117 N N . ARG C 1 300 ? 14.19100 -33.42700 -38.78500 1.000 72.73240 300 ARG C N 1
ATOM 7118 C CA . ARG C 1 300 ? 15.18000 -32.36100 -38.67300 1.000 77.83038 300 ARG C CA 1
ATOM 7119 C C . ARG C 1 300 ? 16.01700 -32.28100 -39.94400 1.000 82.13616 300 ARG C C 1
ATOM 7120 O O . ARG C 1 300 ? 16.03500 -31.24800 -40.62600 1.000 81.06235 300 ARG C O 1
ATOM 7128 N N . LEU C 1 301 ? 16.69700 -33.38200 -40.28900 1.000 77.94356 301 LEU C N 1
ATOM 7129 C CA . LEU C 1 301 ? 17.45200 -33.44600 -41.53500 1.000 80.04907 301 LEU C CA 1
ATOM 7130 C C . LEU C 1 301 ? 16.64400 -32.90400 -42.70600 1.000 85.58395 301 LEU C C 1
ATOM 7131 O O . LEU C 1 301 ? 17.07900 -31.97800 -43.40500 1.000 89.88972 301 LEU C O 1
ATOM 7136 N N . LEU C 1 302 ? 15.45100 -33.46000 -42.91700 1.000 81.60978 302 LEU C N 1
ATOM 7137 C CA . LEU C 1 302 ? 14.65900 -33.11100 -44.09400 1.000 83.41526 302 LEU C CA 1
ATOM 7138 C C . LEU C 1 302 ? 14.30900 -31.63100 -44.12300 1.000 83.87848 302 LEU C C 1
ATOM 7139 O O . LEU C 1 302 ? 14.33600 -31.00500 -45.18500 1.000 85.83398 302 LEU C O 1
ATOM 7144 N N . THR C 1 303 ? 13.98700 -31.04800 -42.96700 1.000 85.34181 303 THR C N 1
ATOM 7145 C CA . THR C 1 303 ? 13.66700 -29.62300 -42.93800 1.000 89.42125 303 THR C CA 1
ATOM 7146 C C . THR C 1 303 ? 14.88500 -28.77300 -43.30300 1.000 92.91114 303 THR C C 1
ATOM 7147 O O . THR C 1 303 ? 14.76900 -27.78000 -44.03800 1.000 91.95313 303 THR C O 1
ATOM 7151 N N . LYS C 1 304 ? 16.07000 -29.16400 -42.82200 1.000 87.01570 304 LYS C N 1
ATOM 7152 C CA . LYS C 1 304 ? 17.26700 -28.38000 -43.10300 1.000 93.61649 304 LYS C CA 1
ATOM 7153 C C . LYS C 1 304 ? 17.63700 -28.44900 -44.58200 1.000 98.09860 304 LYS C C 1
ATOM 7154 O O . LYS C 1 304 ? 18.04100 -27.43800 -45.17000 1.000 100.32519 304 LYS C O 1
ATOM 7160 N N . TYR C 1 305 ? 17.47800 -29.61500 -45.21400 1.000 93.09011 305 TYR C N 1
ATOM 7161 C CA . TYR C 1 305 ? 17.56500 -29.67700 -46.67200 1.000 92.82692 305 TYR C CA 1
ATOM 7162 C C . TYR C 1 305 ? 16.52100 -28.77500 -47.32300 1.000 96.63790 305 TYR C C 1
ATOM 7163 O O . TYR C 1 305 ? 16.84700 -27.92400 -48.15800 1.000 102.78864 305 TYR C O 1
ATOM 7172 N N . MET C 1 306 ? 15.25500 -28.95400 -46.94700 1.000 95.35880 306 MET C N 1
ATOM 7173 C CA . MET C 1 306 ? 14.17100 -28.19100 -47.55400 1.000 94.38237 306 MET C CA 1
ATOM 7174 C C . MET C 1 306 ? 14.36900 -26.68800 -47.39300 1.000 99.59352 306 MET C C 1
ATOM 7175 O O . MET C 1 306 ? 13.92600 -25.91200 -48.24700 1.000 100.01462 306 MET C O 1
ATOM 7180 N N . ASN C 1 307 ? 15.01700 -26.25000 -46.31200 1.000 102.10435 307 ASN C N 1
ATOM 7181 C CA . ASN C 1 307 ? 15.31500 -24.83600 -46.12200 1.000 104.54675 307 ASN C CA 1
ATOM 7182 C C . ASN C 1 307 ? 16.72500 -24.45300 -46.59800 1.000 107.63922 307 ASN C C 1
ATOM 7183 O O . ASN C 1 307 ? 17.18000 -23.33600 -46.31500 1.000 107.60238 307 ASN C O 1
ATOM 7188 N N . ASP C 1 308 ? 17.41300 -25.35300 -47.31000 1.000 106.64700 308 ASP C N 1
ATOM 7189 C CA . ASP C 1 308 ? 18.70500 -25.07800 -47.94900 1.000 106.22326 308 ASP C CA 1
ATOM 7190 C C . ASP C 1 308 ? 19.77300 -24.69600 -46.92300 1.000 107.13127 308 ASP C C 1
ATOM 7191 O O . ASP C 1 308 ? 20.41000 -23.64300 -47.00400 1.000 107.18127 308 ASP C O 1
ATOM 7196 N N . GLU C 1 309 ? 19.95600 -25.57800 -45.95000 1.000 103.44925 309 GLU C N 1
ATOM 7197 C CA . GLU C 1 309 ? 20.98500 -25.43800 -44.93700 1.000 99.20137 309 GLU C CA 1
ATOM 7198 C C . GLU C 1 309 ? 21.84100 -26.69400 -44.95800 1.000 99.22769 309 GLU C C 1
ATOM 7199 O O . GLU C 1 309 ? 21.41200 -27.74700 -45.43900 1.000 102.03329 309 GLU C O 1
ATOM 7205 N N . LYS C 1 310 ? 23.06600 -26.58000 -44.45700 1.000 97.80646 310 LYS C N 1
ATOM 7206 C CA . LYS C 1 310 ? 23.99900 -27.69600 -44.53600 1.000 104.53095 310 LYS C CA 1
ATOM 7207 C C . LYS C 1 310 ? 23.92900 -28.53700 -43.26700 1.000 100.63838 310 LYS C C 1
ATOM 7208 O O . LYS C 1 310 ? 23.68900 -28.02600 -42.16600 1.000 100.27255 310 LYS C O 1
ATOM 7214 N N . ILE C 1 311 ? 24.11400 -29.84400 -43.43400 1.000 99.31717 311 ILE C N 1
ATOM 7215 C CA . ILE C 1 311 ? 24.05700 -30.77500 -42.31500 1.000 101.68324 311 ILE C CA 1
ATOM 7216 C C . ILE C 1 311 ? 25.49200 -31.09300 -41.92400 1.000 100.71734 311 ILE C C 1
ATOM 7217 O O . ILE C 1 311 ? 26.25700 -31.64200 -42.72700 1.000 102.25963 311 ILE C O 1
ATOM 7222 N N . GLU C 1 312 ? 25.86700 -30.75900 -40.69300 1.000 104.28356 312 GLU C N 1
ATOM 7223 C CA . GLU C 1 312 ? 27.14700 -31.21700 -40.16900 1.000 106.12588 312 GLU C CA 1
ATOM 7224 C C . GLU C 1 312 ? 27.28700 -32.72400 -40.35400 1.000 104.52043 312 GLU C C 1
ATOM 7225 O O . GLU C 1 312 ? 28.22300 -33.20200 -41.00500 1.000 102.52019 312 GLU C O 1
ATOM 7231 N N . GLU C 1 313 ? 26.33700 -33.48600 -39.81700 1.000 103.85719 313 GLU C N 1
ATOM 7232 C CA . GLU C 1 313 ? 26.30100 -34.93900 -39.97900 1.000 100.13569 313 GLU C CA 1
ATOM 7233 C C . GLU C 1 313 ? 24.98300 -35.35700 -40.61700 1.000 98.38285 313 GLU C C 1
ATOM 7234 O O . GLU C 1 313 ? 23.94100 -35.36800 -39.93600 1.000 96.15363 313 GLU C O 1
ATOM 7240 N N . PRO C 1 314 ? 24.96600 -35.70300 -41.90900 1.000 101.25425 314 PRO C N 1
ATOM 7241 C CA . PRO C 1 314 ? 23.72300 -36.18300 -42.53200 1.000 98.72499 314 PRO C CA 1
ATOM 7242 C C . PRO C 1 314 ? 23.39000 -37.64000 -42.23100 1.000 91.24252 314 PRO C C 1
ATOM 7243 O O . PRO C 1 314 ? 22.33100 -38.10900 -42.65700 1.000 88.99751 314 PRO C O 1
ATOM 7247 N N . ASN C 1 315 ? 24.24400 -38.37300 -41.51700 1.000 89.30808 315 ASN C N 1
ATOM 7248 C CA . ASN C 1 315 ? 24.03300 -39.79200 -41.22600 1.000 87.92370 315 ASN C CA 1
ATOM 7249 C C . ASN C 1 315 ? 24.04200 -40.01800 -39.71300 1.000 84.76279 315 ASN C C 1
ATOM 7250 O O . ASN C 1 315 ? 25.08000 -40.34600 -39.13500 1.000 84.89176 315 ASN C O 1
ATOM 7255 N N . VAL C 1 316 ? 22.87400 -39.88600 -39.08100 1.000 81.14657 316 VAL C N 1
ATOM 7256 C CA . VAL C 1 316 ? 22.76400 -39.90000 -37.62300 1.000 80.31489 316 VAL C CA 1
ATOM 7257 C C . VAL C 1 316 ? 22.58000 -41.33200 -37.13200 1.000 76.08281 316 VAL C C 1
ATOM 7258 O O . VAL C 1 316 ? 21.74100 -42.07300 -37.65800 1.000 78.09357 316 VAL C O 1
ATOM 7262 N N . VAL C 1 317 ? 23.34900 -41.71500 -36.11300 1.000 72.70082 317 VAL C N 1
ATOM 7263 C CA . VAL C 1 317 ? 23.20900 -43.01200 -35.45500 1.000 74.01151 317 VAL C CA 1
ATOM 7264 C C . VAL C 1 317 ? 22.77700 -42.77100 -34.01800 1.000 74.23785 317 VAL C C 1
ATOM 7265 O O . VAL C 1 317 ? 23.57600 -42.31400 -33.18900 1.000 71.54805 317 VAL C O 1
ATOM 7269 N N . LEU C 1 318 ? 21.48400 -43.12600 -33.69400 1.000 74.25627 318 LEU C N 1
ATOM 7270 C CA . LEU C 1 318 ? 20.94700 -42.92900 -32.35500 1.000 67.07120 318 LEU C CA 1
ATOM 7271 C C . LEU C 1 318 ? 21.28400 -44.11600 -31.45600 1.000 66.85802 318 LEU C C 1
ATOM 7272 O O . LEU C 1 318 ? 21.51500 -45.23100 -31.94200 1.000 65.33678 318 LEU C O 1
ATOM 7277 N N . PRO C 1 319 ? 21.36400 -43.88700 -30.14400 1.000 63.94451 319 PRO C N 1
ATOM 7278 C CA . PRO C 1 319 ? 21.64600 -44.98900 -29.21300 1.000 65.14465 319 PRO C CA 1
ATOM 7279 C C . PRO C 1 319 ? 20.42700 -45.88900 -29.06100 1.000 62.64172 319 PRO C C 1
ATOM 7280 O O . PRO C 1 319 ? 19.34600 -45.60500 -29.57900 1.000 62.00480 319 PRO C O 1
ATOM 7284 N N . HIS C 1 320 ? 20.61600 -46.98400 -28.32500 1.000 58.60176 320 HIS C N 1
ATOM 7285 C CA . HIS C 1 320 ? 19.57200 -47.98400 -28.16300 1.000 60.34934 320 HIS C CA 1
ATOM 7286 C C . HIS C 1 320 ? 19.67300 -48.58100 -26.76800 1.000 59.28869 320 HIS C C 1
ATOM 7287 O O . HIS C 1 320 ? 20.69100 -48.44200 -26.09400 1.000 60.19669 320 HIS C O 1
ATOM 7294 N N . ARG C 1 321 ? 18.62000 -49.29200 -26.37700 1.000 58.24646 321 ARG C N 1
ATOM 7295 C CA . ARG C 1 321 ? 18.62400 -50.00000 -25.07800 1.000 62.00217 321 ARG C CA 1
ATOM 7296 C C . ARG C 1 321 ? 18.27200 -51.45100 -25.38000 1.000 59.75716 321 ARG C C 1
ATOM 7297 O O . ARG C 1 321 ? 17.78900 -51.69600 -26.47700 1.000 61.25998 321 ARG C O 1
ATOM 7305 N N . ILE C 1 322 ? 18.57500 -52.37700 -24.47600 1.000 60.92309 322 ILE C N 1
ATOM 7306 C CA . ILE C 1 322 ? 18.14400 -53.79100 -24.65300 1.000 59.93087 322 ILE C CA 1
ATOM 7307 C C . ILE C 1 322 ? 17.46200 -54.21500 -23.35700 1.000 62.86806 322 ILE C C 1
ATOM 7308 O O . ILE C 1 322 ? 18.11500 -54.16500 -22.31100 1.000 60.13089 322 ILE C O 1
ATOM 7313 N N . GLU C 1 323 ? 16.19500 -54.60700 -23.44100 1.000 64.45773 323 GLU C N 1
ATOM 7314 C CA . GLU C 1 323 ? 15.43400 -54.99400 -22.23200 1.000 61.18365 323 GLU C CA 1
ATOM 7315 C C . GLU C 1 323 ? 15.17100 -56.49400 -22.26300 1.000 58.38858 323 GLU C C 1
ATOM 7316 O O . GLU C 1 323 ? 14.48800 -56.93900 -23.17900 1.000 61.83636 323 GLU C O 1
ATOM 7322 N N . TYR C 1 324 ? 15.71400 -57.22800 -21.30100 1.000 59.84928 324 TYR C N 1
ATOM 7323 C CA . TYR C 1 324 ? 15.47000 -58.68800 -21.20100 1.000 61.63107 324 TYR C CA 1
ATOM 7324 C C . TYR C 1 324 ? 14.20300 -58.85300 -20.36800 1.000 66.46586 324 TYR C C 1
ATOM 7325 O O . TYR C 1 324 ? 14.17700 -58.31900 -19.25200 1.000 63.77344 324 TYR C O 1
ATOM 7334 N N . ARG C 1 325 ? 13.19300 -59.56800 -20.88000 1.000 66.22110 325 ARG C N 1
ATOM 7335 C CA . ARG C 1 325 ? 11.88500 -59.55900 -20.17900 1.000 63.94451 325 ARG C CA 1
ATOM 7336 C C . ARG C 1 325 ? 11.24200 -60.92500 -19.93700 1.000 74.13520 325 ARG C C 1
ATOM 7337 O O . ARG C 1 325 ? 10.15100 -60.92400 -19.34300 1.000 86.54459 325 ARG C O 1
ATOM 7345 N N . GLY C 1 326 ? 11.81400 -62.04200 -20.37000 1.000 68.04237 326 GLY C N 1
ATOM 7346 C CA . GLY C 1 326 ? 11.08800 -63.30300 -20.10400 1.000 66.48955 326 GLY C CA 1
ATOM 7347 C C . GLY C 1 326 ? 11.23300 -64.34100 -21.19300 1.000 61.04679 326 GLY C C 1
ATOM 7348 O O . GLY C 1 326 ? 10.95000 -65.51200 -20.92300 1.000 58.13592 326 GLY C O 1
ATOM 7349 N N . THR C 1 327 ? 11.65200 -63.92500 -22.38300 1.000 59.67294 327 THR C N 1
ATOM 7350 C CA . THR C 1 327 ? 11.92900 -64.90800 -23.45400 1.000 67.18437 327 THR C CA 1
ATOM 7351 C C . THR C 1 327 ? 13.41700 -65.22700 -23.39200 1.000 71.34540 327 THR C C 1
ATOM 7352 O O . THR C 1 327 ? 13.85300 -66.08300 -24.15900 1.000 72.10338 327 THR C O 1
ATOM 7356 N N . THR C 1 328 ? 14.15400 -64.53600 -22.52100 1.000 68.23713 328 THR C N 1
ATOM 7357 C CA . THR C 1 328 ? 15.58800 -64.83700 -22.31000 1.000 67.00277 328 THR C CA 1
ATOM 7358 C C . THR C 1 328 ? 15.74200 -65.20700 -20.83900 1.000 67.91077 328 THR C C 1
ATOM 7359 O O . THR C 1 328 ? 14.87400 -64.81500 -20.05200 1.000 71.24012 328 THR C O 1
ATOM 7363 N N . LYS C 1 329 ? 16.79400 -65.93900 -20.48600 1.000 73.28247 329 LYS C N 1
ATOM 7364 C CA . LYS C 1 329 ? 16.97100 -66.41100 -19.08700 1.000 74.89056 329 LYS C CA 1
ATOM 7365 C C . LYS C 1 329 ? 17.52800 -65.29600 -18.19600 1.000 73.89833 329 LYS C C 1
ATOM 7366 O O . LYS C 1 329 ? 17.93900 -64.25800 -18.74400 1.000 76.44864 329 LYS C O 1
#

Radius of gyration: 31.83 Å; Cα contacts (8 Å, |Δi|>4): 2018; chains: 3; bounding box: 102×69×69 Å

InterPro domains:
  IPR000843 LacI-type HTH domain [PF00356] (4-49)
  IPR000843 LacI-type HTH domain [PR00036] (4-14)
  IPR000843 LacI-type HTH domain [PR00036] (14-24)
  IPR000843 LacI-type HTH domain [PS50932] (3-57)
  IPR000843 LacI-type HTH domain [SM00354] (2-72)
  IPR000843 LacI-type HTH domain [cd01392] (6-57)
  IPR006377 Catabolite control protein A [TIGR01481] (1-329)
  IPR010982 Lambda repressor-like, DNA-binding domain superfamily [G3DSA:1.10.260.40] (1-60)
  IPR010982 Lambda repressor-like, DNA-binding domain superfamily [SSF47413] (2-60)
  IPR028082 Periplasmic binding protein-like I [SSF53822] (62-329)
  IPR046335 Transcriptional regulator LacI/GalR-like, sensor domain [PF13377] (171-328)

Foldseek 3Di:
DDFLVNLCVQLVHDSVLLLCLVLVPPVRDPVSNVSSVVSCVVVVPDLADVAAEEEEEAADCPQQLVVLLVVLLCSRCVVVPHHYDYDHQQLPVVSVVVVLVVVVVVPHQEYEYEFHEQEPVNVVVQVPDLRAYEYELYYYPCPPHFYEYAQLLVVLLVVLVVQVVVPFQEEEEEEERRRVSNRVSNCNNNVVNNVVVVGYYDDHHYYRGPLALVVLLVVLVVCVPPPGAEYEYARVRSQVSVVVNCVVVVHDAPPRYAYEYESDHPVQCVDPVRHWYKADSSSSSSSVRVVLSVCSSVVHDDPRRYHHDYIHTGGGGNHD/DDFLVNLCVVLVHDSVLLVCLVLDPPPDDVVSNVSSVVVCVVVVPDLADCAEEEEEAQDCVQQLNVVLVVLLCSNCVVVNYHYDYDHQQLPVVSVVVRVVVCVVVPHQAYEYEFHEQEPVNVVVQVPDLRAYEYEQYYYPCPPHFYEYAQLLVVLLVVLVVLVVVPFQEEEEEEERRRVSSRVSNVNNNVVNNVVVVGYYDYYHYYYGDLALVCLLVVLVVCVVPPGLEYEYARVRSQVNVVVNCVVVVNDAPVRYAYEYESDHPVQCVDPVRHWYKADSSSSSSSVRVVLSVCVSVVHDDPRRYHHDHIHTGGTTRGD/DCFLVNLQVQLVHDSVLLVCLVLVPPPRPPVSNVSSVVSCVVVVDDLADCAEEEEEAADCVQQLVVLLVVLLCSNCVVVVYHYDYDHQLLPVVSVVVVVVVCVVVPHQEYEYEFHEADPVNVVVQVPDLHAYEYELYDYPCPPHFYEYAQLLVVLLVVLVVQVVLPFQFEEEEEERRRVVNLVSSLNNNVVVCVVVPGDHYYHHYYYGDLALVVLLVVCVVCVVVPGLEYEYAGVRSQVSVVVSCVVVVHDANVRYAYEYESDDPQQVVDVQRHWYKADSSSSSSSVRVVLSVCSSVVHDDPHSYHHDYIHTGHTTNHD

Organism: Staphylococcus aureus (strain N315) (NCBI:txid158879)

CATH classification: 3.40.50.2300

Solvent-accessible surface area: 37353 Å² total; per-residue (Å²): 138,49,0,0,6,46,0,0,98,81,3,208,30,56,34,54,10,0,16,98,17,39,28,52,54,177,133,19,116,76,128,25,96,90,113,0,62,119,8,28,170,145,63,89,9,155,17,28,96,218,108,14,31,0,0,2,3,0,2,14,81,79,10,41,16,6,36,47,5,2,172,12,4,55,49,0,0,86,87,37,183,33,112,21,74,61,30,50,2,54,9,56,43,94,89,4,68,116,21,0,59,72,3,47,82,132,148,5,40,0,0,3,2,4,3,1,3,0,10,67,92,3,21,67,40,15,101,142,27,114,24,33,11,0,2,9,14,3,9,31,70,36,58,183,10,4,17,1,18,5,54,9,23,79,0,0,72,79,0,0,25,59,1,40,137,98,40,2,130,30,1,2,0,0,1,2,26,4,3,14,45,4,9,47,31,0,20,104,0,0,20,65,11,0,13,44,58,16,28,53,7,21,26,3,11,16,21,59,32,44,3,27,92,153,40,0,60,109,4,9,68,108,17,119,52,79,47,15,47,0,0,0,0,0,7,2,25,3,0,9,0,0,0,50,17,0,57,124,44,56,39,107,1,25,96,109,1,6,0,1,0,0,7,9,10,127,37,8,98,112,14,174,40,44,0,0,0,0,13,2,0,12,16,8,5,4,1,26,2,2,79,12,0,19,72,69,26,87,140,77,180,13,140,95,42,68,35,100,12,44,29,79,37,29,89,93,32,0,14,108,144,59,1,0,8,45,0,0,96,85,5,220,25,55,41,45,17,0,16,52,18,34,28,48,70,167,84,16,95,73,116,10,95,84,73,0,59,103,4,30,173,150,54,105,12,159,15,25,91,165,29,5,3,0,3,4,0,2,2,0,3,11,1,14,10,1,35,6,1,50,10,8,8,34,0,2,55,74,30,170,37,31,14,2,0,2,2,2,42,20,60,38,95,31,4,63,79,17,2,66,10,1,48,74,30,145,6,52,0,0,4,3,4,2,2,6,0,10,74,96,4,28,99,33,18,90,147,22,108,21,30,12,0,3,9,15,3,10,26,79,34,63,183,10,5,17,2,18,5,55,10,23,77,0,0,78,74,0,0,24,55,2,36,142,93,47,3,128,28,1,3,0,0,0,0,16,6,6,9,46,4,9,48,30,0,23,108,0,0,18,61,10,1,13,61,54,13,22,58,18,23,23,4,10,11,16,40,22,14,5,15,13,70,43,0,59,88,7,9,68,116,16,126,84,131,41,15,50,0,0,0,0,0,6,2,1,2,0,0,0,0,0,1,18,0,55,105,45,58,42,123,13,26,94,105,0,5,0,0,0,0,7,3,14,63,1,6,76,2,2,74,43,42,0,0,0,0,10,2,0,14,18,8,4,4,1,29,2,1,73,10,0,16,69,72,38,85,123,84,175,31,180,102,42,66,32,103,13,50,29,83,37,26,90,65,35,0,14,121,146,63,1,0,7,43,0,0,98,88,3,198,25,22,33,41,14,0,18,66,19,36,44,54,53,174,50,27,102,68,124,14,99,93,57,0,63,115,8,28,169,144,52,100,9,178,17,30,93,149,27,1,2,0,1,5,0,2,3,0,15,18,6,12,3,1,42,5,0,43,14,6,4,29,0,1,48,72,35,174,27,45,10,1,0,5,3,2,45,19,55,68,115,39,4,76,98,12,0,56,19,1,44,77,29,131,4,51,0,0,4,2,4,6,2,33,2,41,106,110,2,27,95,38,15,110,125,19,112,18,29,9,0,3,4,11,2,20,43,107,36,51,189,17,2,24,3,9,4,48,5,21,80,0,0,79,67,0,0,30,60,0,33,123,49,48,3,114,31,3,3,2,1,0,0,80,3,2,35,49,4,8,68,34,0,59,92,0,6,35,71,20,0,88,157,60,68,40,92,95,32,71,63,34,62,24,66,24,26,8,9,35,85,36,0,61,111,8,8,70,156,5,123,80,133,40,12,34,0,0,0,0,0,9,5,12,2,0,0,0,0,0,3,15,0,57,104,38,64,49,109,15,26,100,98,0,7,0,0,0,0,7,11,12,36,1,10,33,0,1,69,39,45,0,0,0,0,13,1,0,18,20,9,5,4,1,25,2,0,83,6,0,17,55,76,42,89,133,90,190,18,153,92,41,73,36,101,18,44,29,87,36,30,68,104,21,0,8,121

B-factor: mean 64.44, std 17.33, range [27.85, 124.78]

Secondary structure (DSSP, 8-state):
---HHHHHHHHTS-HHHHHHHHTT-TTS-HHHHHHHHHHHHHTT--------EEEEEES-TT-HHHHHHHHHHHHHHHHTT-EEEEEE-TT-HHHHHHHHHHHHHTT-SEEEEESSEE-HHHHHHHHH-SS-EEEES-EES-TTSEEEE--HHHHHHHHHHHHHHTT--EEEEEE-SSSHHHHHHHHHHHHHHHHHHT-EEEEEEE-SS---HHHHHHHHHHHSSS--SEEEESBHHHHHHHHHHHHHTT--TTTT-EEEBSB--GGGTSSSSPPPEEE--HHHHHHHHHHHHHHHHTT---S--EEE---EEE--SS--/---HHHHHHHHTS-HHHHHHHHHT-TTS-HHHHHHHHHHHHHHT-------EEEEEES-TTSHHHHHHHHHHHHHHHHTT-EEEEEE-TT-HHHHHHHHHHHHHTT-SEEEEESSEE-HHHHHHHHH--S-EEEES-EES-TTSEEEEE-HHHHHHHHHHHHHHTT--EEEEEE-SSSHHHHHHHHHHHHHHHHHTT-EEEEEEE-SS---HHHHHHHHHTTSSS--SEEEESBHHHHHHHHHHHHHTT--TTTT-EEEESB--GGGGTSSSPPEEEE--HHHHHHHHHHHHHHHHTT---S-SEEEE--EEE--SS--/---HHHHHHHTTS-HHHHHHHHHT-TTS-HHHHHHHHHHHHHHT-------EEEEEES-TTSHHHHHHHHHHHHHHHHTT-EEEEEE-TT-HHHHHHHHHHHHHTT-SEEEEESSEE-HHHHHHHHH-SS-EEEES-EES-TTSEEEEE-HHHHHHHHHHHHHHTT----BEEB-STTHHHHHHHHHHHHHHHHHTTPPP-B--B-SS---HHHHHHHHHHTSSS--SEEEESBHHHHHHHHHHHHHTT--TTTT-EEEESB--GGGGSSSSPPEEEE--HHHHHHHHHHHHHHHHTT---S-SEEEE--EEE--SS--

Sequence (958 aa):
TVTIYDVAREARVSMATVSRVVNGNQNVKAETKNKVNEVIKRLNYRPNAKTTTVGVIIPDISNIYYSQLARGLEDIATMYKYHSIISNSDNDPEKEKEIFNNLLSKQVDGIIFLGGTITEEMKELINQSSVPVVVSGTNGKDAHIASVNIDFTEAAKEITGELIEKGAKSFALVGGEHSKKAQEDVLEGLTEVLNKNGLQLGDTLNCSGAESYKEGVKAFAKMKGNLPDAILCISDEEAIGIMHSAMDAGIKVPEELQIISFNNTRLVEMVRPQLSSVIQPLYDIGAVGMRLLTKYMNDEKIEEPNVVLPHRIEYRGTTKTVTIYDVAREARVSMATVSRVVNGNQNVKAETKNKVNEVIKRLNYRPNATTTVGVIIPDISNIYYSQLARGLEDIATMYKYHSIISNSDNDPEKEKEIFNNLLSKQVDGIIFLGGTITEEMKELINQSSVPVVVSGTNGKDAHIASVNIDFTEAAKEITGELIEKGAKSFALVGGEHSKKAQEDVLEGLTEVLNKNGLQLGDTLNCSGAESYKEGVKAFAKMKGNLPDAILCISDEEAIGIMHSAMDAGIKVPEELQIISFNNTRLVEMVRPQLSSVIQPLYDIGAVGMRLLTKYMNDEKIEEPNVVLPHRIEYRGTTKTVTIYDVAREARVSMATVSRVVNGNQNVKAETKNKVNEVIKRLNYRPNATTTVGVIIPDISNIYYSQLARGLEDIATMYKYHSIISNSDNDPEKEKEIFNNLLSKQVDGIIFLGGTITEEMKELINQSSVPVVVSGTNGKDAHIASVNIDFTEAAKEITGELIEKGAKSFALVGGEHSKKAQEDVLEGLTEVLNKNGLQLGDTLNCSGAESYKEGVKAFAKMKGNLPDAILCISDEEAIGIMHSAMDAGIKVPEELQIISFNNTRLVEMVRPQLSSVIQPLYDIGAVGMRLLTKYMNDEKIEEPNVVLPHRIEYRGTTK